Protein 4XHC (pdb70)

Secondary structure (DSSP, 8-state):
--EEE-HHHHHHHHHTPPPPEEEEE---EEEEEEE-TTSGGGEEEEEEE-HHHHTT--B-TT-EEEEEEEEEEEEEEEEEEEEEESPP-S-EEEEEEEESSGGGGTS-GGG---SS-GGGS-EEEEEE-SSSEEEE-SS-EEEEEEEEEEEE--TTEEEEEEEEEEEEEES--S--PPP----HHHHHHHHHHHHHHHHHBSSSB-S-TTTT-SEEHHHHHHHHHHHHHTT--HHHHHHHHHHHHHEEETTSPPPSEEE-SSS-EE-S---HHHHHHHHHHHHHHHHHH--HHHHHHHHHHHHHHHHHHHTTB-TTS-BPP-SSS---SSS-TT---HHHHHHHHHHHHHHHHHHHHHH-HHHHHHHHHHHHHHHHHHHHHHEETTTTEE-BTTTTB-BHHHHHHHHHTT-S-HHHHHHHHHHHHHS--SB---SHHHHHHHHHHHHHTT-HHHHHHHHHHHHHHHHHTT-SS--S--BTTBTT--TTS-TTSS-S--GGG-THHHHHHHTT-/--EEE-HHHHHHHHHTPPPPEEEEE---EEEEEEE-TTSGGGEEEEEEE-HHHHTT--B-TT-EEEEEEEEEEEEEEEEEEEEEESPP-S-EEEEEEEESSGGGGTS-GGG---SS-GGGS-EEEEEE-SSSEEEE--S-EEEEEEEEEEEE--TTEEEEEEEEEEEEEES--S--PPP----HHHHHHHHHHHHHHHHHBSSSB-S-TTTT-SEEHHHHHHHHHHHHHTT--HHHHHHHHHHHHHEEETTSPPPSEEE-SSS-EE-S---HHHHHHHHHHHHHHHHHH--HHHHHHHHHHHHHHHHHHHTTB-TTSPBPP-SSS---SSS-TT---HHHHHHHHHHHHHHHHHHHHHH-HHHHHHHHHHHHHHHHHHHHHHEETTTTEE-BTTTTB-BHHHHHHHHHTT-S-HHHHHHHHHHHHHS--SB---SHHHHHHHHHHHHHTT-HHHHHHHHHHHHHHHHHTT-SS--S--BTTBTT--TTS-GGGS-S--GGG-THHHHHHHTT-

Nearest PDB structures (foldseek):
  4xhc-assembly1_B  TM=1.002E+00  e=2.566E-96  Klebsiella oxytoca
  2okx-assembly1_A  TM=8.322E-01  e=9.134E-26  Bacillus sp. GL1
  3cih-assembly1_A-2  TM=8.112E-01  e=2.228E-25  Bacteroides thetaiotaomicron VPI-5482
  6i60-assembly2_B  TM=7.166E-01  e=3.107E-16  Dictyoglomus thermophilum H-6-12
  6i60-assembly1_A  TM=7.338E-01  e=2.041E-15  Dictyoglomus thermophilum H-6-12

Radius of gyration: 38.16 Å; Cα contacts (8 Å, |Δi|>4): 2086; chains: 2; bounding box: 62×118×86 Å

Organism: Klebsiella oxytoca (NCBI:txid571)

InterPro domains:
  IPR008928 Six-hairpin glycosidase superfamily [SSF48208] (190-521)
  IPR012341 Six-hairpin glycosidase-like superfamily [G3DSA:1.50.10.10] (193-520)
  IPR035396 Alpha-L-rhamnosidase, six-hairpin glycosidase domain [PF17389] (190-518)
  IPR049164 Glycosyl hydrolase family 78 alpha-rhamnosidase, N-terminal domain [PF21104] (37-178)

Sequence (1026 aa):
VMMTRHPNFLRTAEALRPALSRQAHPPIAVVEAHADAAALFGWRAEPVSTLAAFYQRELSSGDSVIIDFGSHYVGYLHFLCQSAGSPPDAPAHLQLTFGETLSEVCEPFSDYQGWLSSSWLQQQDLWLDVLPAEIDLPRRYCFRYLKVEVKAVSRKFRLQFTQIEVNAVTSASGACPAATTSDPQLRAIDNVAVLTLQNCMQEVFEDGPKRDRRLWLGDLRLQALVNDVTFARHDLVRRCLYLFAGHTREDGMVSANVFVQPDVIADDTFLFDYSLFFVDVLYNYLQSAEDMATARELWPTARRQVELALTRCDASGVVRDSDDWWVFIDWQASLNKQAAAQGVLIYCLQRAIWLAERFEPELAVSYRQRLQQLKSAALDALWDPQQGFYVSGARRQVSWASQIWLVLAEVGTPQQRREIMRNLEKNPPAVAMNTPYLRHHYIAALLQCGLRDEAIAQIKAYWGAMVDYGADTFWEIFDPAHPDFSPYGSKLINSYCHAWSCTPAWFIRQYGLVMMTRHPNFLRTAEALRPALSRQAHPPIAVVEAHADAAALFGWRAEPVSTLAAFYQRELSSGDSVIIDFGSHYVGYLHFLCQSAGSPPDAPAHLQLTFGETLSEVCEPFSDYQGWLSSSWLQQQDLWLDVLPAEIDLPRRYCFRYLKVEVKAVSRKFRLQFTQIEVNAVTSASGACPAATTSDPQLRAIDNVAVLTLQNCMQEVFEDGPKRDRRLWLGDLRLQALVNDVTFARHDLVRRCLYLFAGHTREDGMVSANVFVQPDVIADDTFLFDYSLFFVDVLYNYLQSAEDMATARELWPTARRQVELALTRCDASGVVRDSDDWWVFIDWQASLNKQAAAQGVLIYCLQRAIWLAERFEPELAVSYRQRLQQLKSAALDALWDPQQGFYVSGARRQVSWASQIWLVLAEVGTPQQRREIMRNLEKNPPAVAMNTPYLRHHYIAALLQCGLRDEAIAQIKAYWGAMVDYGADTFWEIFDPAHPDFSPYGSKLINSYCHAWSCTPAWFIRQYGL

B-factor: mean 57.31, std 11.21, range [31.0, 130.13]

CATH classification: 1.50.10.10

Solvent-accessible surface area: 38378 Å² total; per-residue (Å²): 134,126,47,50,109,61,80,74,24,24,161,37,0,92,90,32,95,10,90,73,41,148,116,52,59,93,8,114,15,6,6,90,31,76,83,39,112,101,36,45,20,24,57,98,35,70,109,79,39,89,19,72,48,3,48,133,108,80,1,45,59,58,49,51,9,18,0,11,1,23,31,6,35,1,0,57,2,22,4,52,2,70,33,16,58,24,28,41,28,11,3,0,22,0,30,2,16,1,0,11,8,10,1,5,6,31,56,74,29,100,95,24,151,27,156,33,7,42,1,18,8,4,43,21,18,25,20,12,69,48,9,95,14,119,34,97,10,115,20,33,1,0,0,43,23,1,57,3,38,0,88,5,7,15,202,81,1,76,0,28,3,51,67,5,34,0,26,18,7,18,0,1,72,54,96,45,86,94,12,134,8,118,33,110,75,0,93,39,1,4,92,18,0,24,46,0,0,51,11,0,0,4,56,6,0,13,4,0,0,2,3,20,49,21,0,36,0,0,4,0,11,0,0,11,28,0,0,52,34,5,20,55,61,49,49,0,4,67,3,0,1,3,0,2,0,0,13,6,71,113,51,18,24,1,1,1,0,2,22,32,121,81,90,20,48,2,5,40,22,36,2,16,1,6,5,0,1,0,0,3,2,0,44,33,10,9,90,38,30,142,34,79,73,1,0,135,87,0,8,61,19,0,63,81,0,0,77,37,8,25,98,53,12,58,121,80,5,11,0,123,54,46,158,97,112,16,0,4,2,2,46,30,119,72,14,37,29,24,0,0,0,0,0,0,0,0,30,0,0,34,39,0,3,94,0,0,83,129,36,52,88,143,40,1,76,54,14,113,109,67,17,107,100,0,34,53,11,0,65,130,52,7,60,9,101,170,83,18,6,1,4,1,12,110,228,128,45,26,0,31,3,0,0,0,3,0,0,12,5,75,0,28,74,97,132,30,28,102,109,2,1,73,34,1,90,152,87,89,14,99,21,44,7,9,0,0,3,1,36,8,4,13,1,24,0,6,23,73,16,51,4,104,109,53,0,31,57,46,0,54,67,4,1,2,28,0,37,124,100,44,13,38,3,0,9,4,10,4,18,58,80,116,62,93,62,19,28,8,50,21,37,10,0,5,0,10,0,2,0,7,0,0,0,0,0,38,0,4,49,103,89,53,25,134,134,54,48,105,61,80,74,25,23,159,37,0,90,90,32,97,11,89,75,40,151,117,54,59,92,7,113,15,5,5,90,30,78,82,38,112,101,34,47,23,25,58,96,34,70,107,76,38,89,19,74,48,3,49,136,105,80,2,45,61,60,48,51,10,18,0,11,1,23,30,6,34,1,0,54,1,22,4,53,1,69,31,16,60,24,27,39,26,11,4,0,26,0,31,2,19,2,0,11,8,10,1,5,6,30,54,72,29,102,99,25,140,28,127,33,6,41,0,18,8,4,45,20,10,25,18,13,68,50,10,96,15,118,35,96,10,112,20,32,1,0,0,41,22,1,55,4,42,0,99,5,7,18,246,76,1,77,0,28,2,50,65,5,34,0,22,17,6,18,0,0,73,53,96,45,86,94,11,133,8,117,34,111,73,0,93,39,0,4,92,19,0,24,45,0,0,53,11,0,0,3,59,6,0,13,5,0,0,2,2,19,48,20,1,37,0,0,4,0,10,0,0,12,28,0,0,52,31,4,19,54,61,48,51,0,4,68,2,0,0,3,0,1,0,0,14,5,70,106,52,19,23,1,0,1,0,2,21,34,120,82,88,20,48,3,6,44,23,38,2,16,1,6,4,0,1,0,0,2,2,0,42,34,10,9,92,38,31,144,34,78,71,1,0,135,86,0,8,62,18,0,65,79,1,0,76,38,8,24,96,56,11,57,107,71,0,12,0,124,50,44,146,94,109,18,0,4,2,2,46,31,116,70,15,21,27,26,0,0,0,0,0,0,0,0,32,0,0,36,38,0,4,94,0,0,85,126,35,35,80,128,36,1,80,53,14,111,123,78,17,107,74,0,34,53,10,0,64,128,53,7,59,19,93,169,83,18,6,0,4,1,11,98,186,127,43,26,0,34,2,0,0,0,3,0,0,12,5,76,0,28,73,90,135,38,27,102,88,1,5,93,10,2,129,129,83,85,12,100,18,45,7,7,0,0,3,3,35,8,4,8,1,25,0,6,22,70,16,51,4,102,110,60,0,32,60,41,0,55,67,4,0,2,29,0,37,124,100,45,13,37,4,0,11,4,11,5,19,58,82,113,62,93,62,20,29,9,53,22,40,10,0,6,0,10,0,3,0,8,0,0,0,0,0,38,0,3,50,105,90,54,25

Foldseek 3Di:
DAKDFAVVLQVLLVVLQFDKDKAKAAAFAWWDWDQAPPALVRIDTDGDDGVVVQLPDWAAAFDKIKTFRPFKFKFKKKWWKFKDADDFDAWWKKKKFFAADPVLVVDDLVPFDFDDDSVLGDMDIDTHGDPGDIDIDDDIAIHRMMMMHGNHGDPRITMGINGIIGTGIFSLPDFWDQFPFPDVLLNLLLQQLVVLQRNCHHSANHQFSSPDNWDFQLQLLLSVLLCLRTRVPLSRLLSSLSLQQRMDHPLLFGARTWDPPPHIDGDPHHALLSRLSSLVSLLVSCVRVVCVPSSLVCLVSNVSSLVVSQVQADPQQFGDFDQDRRHPQALFNPDGCRLLSLLSSLLSLVSNLVSCVPRPVVVSVVSVVSSVSSLVSQCVPFDDPVLLAGFHDPVRAGAPSNLLSNLSSVRDDLVSNVVSLVCCVVPNGDRYHWFLLNVVSNLVSCVSSVVPVVSVVSCCVFSVVCVVSPQSHAWGTDDPVCRQDDSGRGPSPGHRSGSSNSNSSSVCRVVVD/DAKDFAVVLQVLLVVLQFDKDWAKAAAFAWWDWDQAPPADVRIDTDGDDGVVVQLPDWAAAFDKIKTFRPFKFKFKKKWWKFKDADDFDAWWKKKKFFAADPVLVVDDLVPDDFDDDSVLGDMDIDTHGDPGDIDIDDDIAIHRMMMMHGNHGDPRITMGINGIIGTGIFSLPDFWDQFPFPDVLLNLLLQQLVVLQRNCHHSANAQFSSPDNWDFQLLLLLSVLLCLRTRVPLSRLLSSLSLQQRMDHPLLFGARTWDPPPHIDGDPHHALLSSLSSLVSLLVSCVRVVDVPSSLVCLVSNVSSLVVSQVQADPQQFGDFDQDRRHPLALFNPDGCRLLSLLSSLLSLVSNLVSCVPRPVVVSVVSVVSSVSSLVSQCVPFDDPVLLAGFHDPVRAGAPSNLLSNLSSVRDDLVSNVVSLVSCVVPPGPRYHWFLLNVVSNLVSCVVSVVPVVSVVSCCVFSVVCVVSPASHAWGTDDPVCRQDDSGRGPSSGHRSGSSNSNSSSVCRVVVD

Structure (mmCIF, N/CA/C/O backbone):
data_4XHC
#
_entry.id   4XHC
#
_cell.length_a   148.430
_cell.length_b   148.430
_cell.length_c   202.160
_cell.angle_alpha   90.000
_cell.angle_beta   90.000
_cell.angle_gamma   90.000
#
_symmetry.space_group_name_H-M   'P 41 21 2'
#
loop_
_entity.id
_entity.type
_entity.pdbx_description
1 polymer Alpha-L-rhamnosidase
2 non-polymer alpha-L-rhamnopyranose
3 non-polymer 'SULFATE ION'
4 water water
#
loop_
_atom_site.group_PDB
_atom_site.id
_atom_site.type_symbol
_atom_site.label_atom_id
_atom_site.label_alt_id
_atom_site.label_comp_id
_atom_site.label_asym_id
_atom_site.label_entity_id
_atom_site.label_seq_id
_atom_site.pdbx_PDB_ins_code
_atom_site.Cartn_x
_atom_site.Cartn_y
_atom_site.Cartn_z
_atom_site.occupancy
_atom_site.B_iso_or_equiv
_atom_site.auth_seq_id
_atom_site.auth_comp_id
_atom_site.auth_asym_id
_atom_site.auth_atom_id
_atom_site.pdbx_PDB_model_num
ATOM 1 N N . VAL A 1 31 ? 25.352 18.571 45.355 1.00 83.16 11 VAL A N 1
ATOM 2 C CA . VAL A 1 31 ? 26.604 17.891 44.872 1.00 81.92 11 VAL A CA 1
ATOM 3 C C . VAL A 1 31 ? 27.439 17.370 46.049 1.00 80.23 11 VAL A C 1
ATOM 4 O O . VAL A 1 31 ? 28.199 18.123 46.657 1.00 77.22 11 VAL A O 1
ATOM 8 N N . MET A 1 32 ? 27.300 16.081 46.357 1.00 80.91 12 MET A N 1
ATOM 9 C CA . MET A 1 32 ? 27.950 15.487 47.531 1.00 80.18 12 MET A CA 1
ATOM 10 C C . MET A 1 32 ? 29.438 15.246 47.310 1.00 73.37 12 MET A C 1
ATOM 11 O O . MET A 1 32 ? 29.828 14.728 46.272 1.00 71.21 12 MET A O 1
ATOM 16 N N . MET A 1 33 ? 30.258 15.604 48.294 1.00 69.52 13 MET A N 1
ATOM 17 C CA . MET A 1 33 ? 31.707 15.401 48.215 1.00 65.96 13 MET A CA 1
ATOM 18 C C . MET A 1 33 ? 32.186 14.475 49.330 1.00 65.82 13 MET A C 1
ATOM 19 O O . MET A 1 33 ? 31.427 14.141 50.238 1.00 66.19 13 MET A O 1
ATOM 24 N N . THR A 1 34 ? 33.447 14.054 49.236 1.00 64.75 14 THR A N 1
ATOM 25 C CA . THR A 1 34 ? 34.076 13.139 50.202 1.00 65.67 14 THR A CA 1
ATOM 26 C C . THR A 1 34 ? 35.513 13.602 50.477 1.00 64.25 14 THR A C 1
ATOM 27 O O . THR A 1 34 ? 36.314 13.769 49.564 1.00 60.71 14 THR A O 1
ATOM 31 N N . ARG A 1 35 ? 35.831 13.780 51.751 1.00 66.73 15 ARG A N 1
ATOM 32 C CA . ARG A 1 35 ? 37.147 14.223 52.170 1.00 67.26 15 ARG A CA 1
ATOM 33 C C . ARG A 1 35 ? 37.961 12.973 52.559 1.00 68.61 15 ARG A C 1
ATOM 34 O O . ARG A 1 35 ? 37.393 12.024 53.089 1.00 68.95 15 ARG A O 1
ATOM 42 N N . HIS A 1 36 ? 39.268 12.959 52.271 1.00 68.44 16 HIS A N 1
ATOM 43 C CA . HIS A 1 36 ? 40.181 11.890 52.735 1.00 69.58 16 HIS A CA 1
ATOM 44 C C . HIS A 1 36 ? 41.307 12.473 53.590 1.00 69.45 16 HIS A C 1
ATOM 45 O O . HIS A 1 36 ? 42.345 12.863 53.055 1.00 67.36 16 HIS A O 1
ATOM 52 N N . PRO A 1 37 ? 41.112 12.533 54.923 1.00 71.97 17 PRO A N 1
ATOM 53 C CA . PRO A 1 37 ? 42.052 13.262 55.786 1.00 72.83 17 PRO A CA 1
ATOM 54 C C . PRO A 1 37 ? 43.513 12.839 55.626 1.00 73.37 17 PRO A C 1
ATOM 55 O O . PRO A 1 37 ? 44.404 13.686 55.684 1.00 73.64 17 PRO A O 1
ATOM 59 N N . ASN A 1 38 ? 43.747 11.543 55.441 1.00 76.17 18 ASN A N 1
ATOM 60 C CA . ASN A 1 38 ? 45.103 11.006 55.265 1.00 77.42 18 ASN A CA 1
ATOM 61 C C . ASN A 1 38 ? 45.828 11.633 54.059 1.00 72.13 18 ASN A C 1
ATOM 62 O O . ASN A 1 38 ? 46.958 12.117 54.191 1.00 69.01 18 ASN A O 1
ATOM 67 N N . PHE A 1 39 ? 45.169 11.652 52.901 1.00 68.90 19 PHE A N 1
ATOM 68 C CA . PHE A 1 39 ? 45.760 12.238 51.700 1.00 66.36 19 PHE A CA 1
ATOM 69 C C . PHE A 1 39 ? 46.014 13.737 51.867 1.00 65.16 19 PHE A C 1
ATOM 70 O O . PHE A 1 39 ? 47.021 14.248 51.378 1.00 63.97 19 PHE A O 1
ATOM 78 N N . LEU A 1 40 ? 45.113 14.438 52.552 1.00 65.21 20 LEU A N 1
ATOM 79 C CA . LEU A 1 40 ? 45.254 15.882 52.721 1.00 65.14 20 LEU A CA 1
ATOM 80 C C . LEU A 1 40 ? 46.392 16.267 53.663 1.00 67.98 20 LEU A C 1
ATOM 81 O O . LEU A 1 40 ? 47.009 17.315 53.472 1.00 70.67 20 LEU A O 1
ATOM 86 N N . ARG A 1 41 ? 46.661 15.440 54.677 1.00 69.63 21 ARG A N 1
ATOM 87 C CA . ARG A 1 41 ? 47.787 15.679 55.591 1.00 70.69 21 ARG A CA 1
ATOM 88 C C . ARG A 1 41 ? 49.126 15.520 54.870 1.00 68.42 21 ARG A C 1
ATOM 89 O O . ARG A 1 41 ? 50.072 16.248 55.151 1.00 67.88 21 ARG A O 1
ATOM 97 N N . THR A 1 42 ? 49.194 14.585 53.931 1.00 67.30 22 THR A N 1
ATOM 98 C CA . THR A 1 42 ? 50.381 14.425 53.094 1.00 66.71 22 THR A CA 1
ATOM 99 C C . THR A 1 42 ? 50.610 15.657 52.201 1.00 65.85 22 THR A C 1
ATOM 100 O O . THR A 1 42 ? 51.737 16.132 52.057 1.00 67.31 22 THR A O 1
ATOM 104 N N . ALA A 1 43 ? 49.540 16.166 51.603 1.00 64.86 23 ALA A N 1
ATOM 105 C CA . ALA A 1 43 ? 49.616 17.362 50.768 1.00 64.35 23 ALA A CA 1
ATOM 106 C C . ALA A 1 43 ? 50.047 18.589 51.567 1.00 65.36 23 ALA A C 1
ATOM 107 O O . ALA A 1 43 ? 50.899 19.358 51.128 1.00 64.24 23 ALA A O 1
ATOM 109 N N . GLU A 1 44 ? 49.452 18.762 52.743 1.00 68.70 24 GLU A N 1
ATOM 110 C CA . GLU A 1 44 ? 49.778 19.873 53.631 1.00 70.99 24 GLU A CA 1
ATOM 111 C C . GLU A 1 44 ? 51.262 19.877 54.037 1.00 71.57 24 GLU A C 1
ATOM 112 O O . GLU A 1 44 ? 51.909 20.917 54.007 1.00 73.09 24 GLU A O 1
ATOM 118 N N . ALA A 1 45 ? 51.804 18.714 54.388 1.00 71.78 25 ALA A N 1
ATOM 119 C CA . ALA A 1 45 ? 53.212 18.610 54.796 1.00 71.37 25 ALA A CA 1
ATOM 120 C C . ALA A 1 45 ? 54.198 18.969 53.673 1.00 69.02 25 ALA A C 1
ATOM 121 O O . ALA A 1 45 ? 55.357 19.266 53.947 1.00 68.72 25 ALA A O 1
ATOM 123 N N . LEU A 1 46 ? 53.738 18.930 52.420 1.00 65.68 26 LEU A N 1
ATOM 124 C CA . LEU A 1 46 ? 54.574 19.238 51.261 1.00 64.28 26 LEU A CA 1
ATOM 125 C C . LEU A 1 46 ? 54.407 20.670 50.736 1.00 63.43 26 LEU A C 1
ATOM 126 O O . LEU A 1 46 ? 54.967 21.010 49.703 1.00 62.76 26 LEU A O 1
ATOM 131 N N . ARG A 1 47 ? 53.642 21.509 51.428 1.00 64.61 27 ARG A N 1
ATOM 132 C CA . ARG A 1 47 ? 53.494 22.917 51.031 1.00 65.11 27 ARG A CA 1
ATOM 133 C C . ARG A 1 47 ? 54.872 23.597 50.946 1.00 64.00 27 ARG A C 1
ATOM 134 O O . ARG A 1 47 ? 55.615 23.592 51.915 1.00 65.97 27 ARG A O 1
ATOM 142 N N . PRO A 1 48 ? 55.210 24.197 49.794 1.00 61.07 28 PRO A N 1
ATOM 143 C CA . PRO A 1 48 ? 56.528 24.809 49.668 1.00 61.24 28 PRO A CA 1
ATOM 144 C C . PRO A 1 48 ? 56.661 26.215 50.282 1.00 63.28 28 PRO A C 1
ATOM 145 O O . PRO A 1 48 ? 55.675 26.956 50.420 1.00 62.29 28 PRO A O 1
ATOM 149 N N . ALA A 1 49 ? 57.891 26.570 50.647 1.00 64.84 29 ALA A N 1
ATOM 150 C CA . ALA A 1 49 ? 58.209 27.929 51.068 1.00 63.77 29 ALA A CA 1
ATOM 151 C C . ALA A 1 49 ? 58.328 28.810 49.821 1.00 61.74 29 ALA A C 1
ATOM 152 O O . ALA A 1 49 ? 58.782 28.352 48.767 1.00 59.28 29 ALA A O 1
ATOM 154 N N . LEU A 1 50 ? 57.896 30.062 49.945 1.00 61.03 30 LEU A N 1
ATOM 155 C CA . LEU A 1 50 ? 57.983 31.018 48.854 1.00 60.28 30 LEU A CA 1
ATOM 156 C C . LEU A 1 50 ? 59.198 31.906 49.040 1.00 61.96 30 LEU A C 1
ATOM 157 O O . LEU A 1 50 ? 59.460 32.372 50.136 1.00 63.89 30 LEU A O 1
ATOM 162 N N . SER A 1 51 ? 59.953 32.125 47.976 1.00 63.02 31 SER A N 1
ATOM 163 C CA . SER A 1 51 ? 61.046 33.084 48.016 1.00 66.60 31 SER A CA 1
ATOM 164 C C . SER A 1 51 ? 60.520 34.442 47.565 1.00 66.83 31 SER A C 1
ATOM 165 O O . SER A 1 51 ? 59.801 34.538 46.576 1.00 65.42 31 SER A O 1
ATOM 168 N N . ARG A 1 52 ? 60.904 35.484 48.289 1.00 69.97 32 ARG A N 1
ATOM 169 C CA . ARG A 1 52 ? 60.454 36.851 48.039 1.00 72.54 32 ARG A CA 1
ATOM 170 C C . ARG A 1 52 ? 61.687 37.662 47.636 1.00 72.70 32 ARG A C 1
ATOM 171 O O . ARG A 1 52 ? 62.720 37.557 48.279 1.00 74.00 32 ARG A O 1
ATOM 179 N N . GLN A 1 53 ? 61.594 38.446 46.564 1.00 73.24 33 GLN A N 1
ATOM 180 C CA . GLN A 1 53 ? 62.759 39.172 46.042 1.00 75.60 33 GLN A CA 1
ATOM 181 C C . GLN A 1 53 ? 62.398 40.505 45.370 1.00 76.01 33 GLN A C 1
ATOM 182 O O . GLN A 1 53 ? 61.602 40.533 44.431 1.00 74.70 33 GLN A O 1
ATOM 188 N N . ALA A 1 54 ? 63.010 41.596 45.836 1.00 62.33 34 ALA A N 1
ATOM 189 C CA . ALA A 1 54 ? 62.683 42.962 45.370 1.00 61.12 34 ALA A CA 1
ATOM 190 C C . ALA A 1 54 ? 63.213 43.294 43.966 1.00 61.30 34 ALA A C 1
ATOM 191 O O . ALA A 1 54 ? 64.304 42.877 43.592 1.00 63.49 34 ALA A O 1
ATOM 193 N N . HIS A 1 55 ? 62.438 44.060 43.202 1.00 59.98 35 HIS A N 1
ATOM 194 C CA . HIS A 1 55 ? 62.854 44.512 41.875 1.00 60.83 35 HIS A CA 1
ATOM 195 C C . HIS A 1 55 ? 62.369 45.927 41.597 1.00 60.13 35 HIS A C 1
ATOM 196 O O . HIS A 1 55 ? 61.188 46.218 41.774 1.00 59.87 35 HIS A O 1
ATOM 203 N N . PRO A 1 56 ? 63.270 46.814 41.142 1.00 60.22 36 PRO A N 1
ATOM 204 C CA . PRO A 1 56 ? 62.811 48.136 40.732 1.00 58.63 36 PRO A CA 1
ATOM 205 C C . PRO A 1 56 ? 62.342 48.099 39.280 1.00 57.31 36 PRO A C 1
ATOM 206 O O . PRO A 1 56 ? 62.742 47.200 38.540 1.00 58.17 36 PRO A O 1
ATOM 210 N N . PRO A 1 57 ? 61.508 49.067 38.867 1.00 55.18 37 PRO A N 1
ATOM 211 C CA . PRO A 1 57 ? 61.101 49.167 37.469 1.00 54.79 37 PRO A CA 1
ATOM 212 C C . PRO A 1 57 ? 62.201 49.808 36.639 1.00 55.81 37 PRO A C 1
ATOM 213 O O . PRO A 1 57 ? 63.161 50.317 37.207 1.00 56.14 37 PRO A O 1
ATOM 217 N N . ILE A 1 58 ? 62.065 49.792 35.314 1.00 56.31 38 ILE A N 1
ATOM 218 C CA . ILE A 1 58 ? 63.129 50.308 34.432 1.00 58.12 38 ILE A CA 1
ATOM 219 C C . ILE A 1 58 ? 62.837 51.658 33.768 1.00 56.60 38 ILE A C 1
ATOM 220 O O . ILE A 1 58 ? 63.765 52.344 33.377 1.00 57.24 38 ILE A O 1
ATOM 225 N N . ALA A 1 59 ? 61.573 52.046 33.626 1.00 54.52 39 ALA A N 1
ATOM 226 C CA . ALA A 1 59 ? 61.272 53.315 32.969 1.00 54.33 39 ALA A CA 1
ATOM 227 C C . ALA A 1 59 ? 59.850 53.817 33.192 1.00 53.38 39 ALA A C 1
ATOM 228 O O . ALA A 1 59 ? 58.953 53.065 33.583 1.00 50.68 39 ALA A O 1
ATOM 230 N N . VAL A 1 60 ? 59.678 55.115 32.942 1.00 54.39 40 VAL A N 1
ATOM 231 C CA . VAL A 1 60 ? 58.367 55.725 32.762 1.00 53.11 40 VAL A CA 1
ATOM 232 C C . VAL A 1 60 ? 58.110 55.806 31.265 1.00 53.50 40 VAL A C 1
ATOM 233 O O . VAL A 1 60 ? 58.988 56.205 30.505 1.00 55.09 40 VAL A O 1
ATOM 237 N N . VAL A 1 61 ? 56.907 55.440 30.846 1.00 53.47 41 VAL A N 1
ATOM 238 C CA . VAL A 1 61 ? 56.562 55.430 29.427 1.00 56.24 41 VAL A CA 1
ATOM 239 C C . VAL A 1 61 ? 55.237 56.132 29.164 1.00 56.92 41 VAL A C 1
ATOM 240 O O . VAL A 1 61 ? 54.489 56.434 30.095 1.00 55.88 41 VAL A O 1
ATOM 244 N N . GLU A 1 62 ? 54.978 56.395 27.885 1.00 59.61 42 GLU A N 1
ATOM 245 C CA . GLU A 1 62 ? 53.720 56.962 27.429 1.00 62.03 42 GLU A CA 1
ATOM 246 C C . GLU A 1 62 ? 53.117 56.069 26.369 1.00 63.60 42 GLU A C 1
ATOM 247 O O . GLU A 1 62 ? 53.827 55.564 25.496 1.00 65.44 42 GLU A O 1
ATOM 253 N N . ALA A 1 63 ? 51.797 55.904 26.439 1.00 62.92 43 ALA A N 1
ATOM 254 C CA . ALA A 1 63 ? 51.068 55.042 25.523 1.00 62.66 43 ALA A CA 1
ATOM 255 C C . ALA A 1 63 ? 50.632 55.831 24.309 1.00 64.81 43 ALA A C 1
ATOM 256 O O . ALA A 1 63 ? 50.198 56.964 24.436 1.00 64.86 43 ALA A O 1
ATOM 258 N N . HIS A 1 64 ? 50.755 55.235 23.128 1.00 69.18 44 HIS A N 1
ATOM 259 C CA . HIS A 1 64 ? 50.239 55.844 21.900 1.00 73.61 44 HIS A CA 1
ATOM 260 C C . HIS A 1 64 ? 49.407 54.802 21.166 1.00 72.79 44 HIS A C 1
ATOM 261 O O . HIS A 1 64 ? 49.865 53.678 20.963 1.00 72.50 44 HIS A O 1
ATOM 268 N N . ALA A 1 65 ? 48.174 55.159 20.811 1.00 72.20 45 ALA A N 1
ATOM 269 C CA . ALA A 1 65 ? 47.301 54.260 20.056 1.00 71.64 45 ALA A CA 1
ATOM 270 C C . ALA A 1 65 ? 47.933 53.993 18.691 1.00 73.17 45 ALA A C 1
ATOM 271 O O . ALA A 1 65 ? 48.235 54.926 17.952 1.00 74.50 45 ALA A O 1
ATOM 273 N N . ASP A 1 66 ? 48.145 52.719 18.379 1.00 73.27 46 ASP A N 1
ATOM 274 C CA . ASP A 1 66 ? 48.866 52.307 17.174 1.00 76.19 46 ASP A CA 1
ATOM 275 C C . ASP A 1 66 ? 48.237 51.028 16.626 1.00 78.08 46 ASP A C 1
ATOM 276 O O . ASP A 1 66 ? 48.358 49.966 17.240 1.00 76.76 46 ASP A O 1
ATOM 281 N N . ALA A 1 67 ? 47.583 51.134 15.468 1.00 81.35 47 ALA A N 1
ATOM 282 C CA . ALA A 1 67 ? 46.915 49.985 14.838 1.00 83.35 47 ALA A CA 1
ATOM 283 C C . ALA A 1 67 ? 47.833 48.748 14.675 1.00 84.58 47 ALA A C 1
ATOM 284 O O . ALA A 1 67 ? 47.394 47.620 14.879 1.00 84.67 47 ALA A O 1
ATOM 286 N N . ALA A 1 68 ? 49.103 48.965 14.334 1.00 85.56 48 ALA A N 1
ATOM 287 C CA . ALA A 1 68 ? 50.010 47.875 13.974 1.00 84.54 48 ALA A CA 1
ATOM 288 C C . ALA A 1 68 ? 50.948 47.475 15.114 1.00 81.03 48 ALA A C 1
ATOM 289 O O . ALA A 1 68 ? 52.121 47.207 14.890 1.00 79.49 48 ALA A O 1
ATOM 291 N N . ALA A 1 69 ? 50.428 47.410 16.333 1.00 80.35 49 ALA A N 1
ATOM 292 C CA . ALA A 1 69 ? 51.247 47.048 17.489 1.00 80.16 49 ALA A CA 1
ATOM 293 C C . ALA A 1 69 ? 50.560 45.973 18.334 1.00 81.19 49 ALA A C 1
ATOM 294 O O . ALA A 1 69 ? 49.488 45.472 17.970 1.00 79.28 49 ALA A O 1
ATOM 296 N N . LEU A 1 70 ? 51.187 45.627 19.463 1.00 82.88 50 LEU A N 1
ATOM 297 C CA . LEU A 1 70 ? 50.650 44.625 20.399 1.00 82.03 50 LEU A CA 1
ATOM 298 C C . LEU A 1 70 ? 49.294 45.082 20.972 1.00 78.50 50 LEU A C 1
ATOM 299 O O . LEU A 1 70 ? 49.250 45.878 21.928 1.00 78.06 50 LEU A O 1
ATOM 304 N N . PHE A 1 71 ? 48.205 44.594 20.363 1.00 73.01 51 PHE A N 1
ATOM 305 C CA . PHE A 1 71 ? 46.834 44.917 20.778 1.00 67.99 51 PHE A CA 1
ATOM 306 C C . PHE A 1 71 ? 46.546 46.414 20.747 1.00 66.06 51 PHE A C 1
ATOM 307 O O . PHE A 1 71 ? 45.845 46.933 21.618 1.00 63.58 51 PHE A O 1
ATOM 315 N N . GLY A 1 72 ? 47.105 47.107 19.758 1.00 66.33 52 GLY A N 1
ATOM 316 C CA . GLY A 1 72 ? 46.769 48.507 19.498 1.00 66.02 52 GLY A CA 1
ATOM 317 C C . GLY A 1 72 ? 47.459 49.598 20.305 1.00 64.77 52 GLY A C 1
ATOM 318 O O . GLY A 1 72 ? 47.056 50.758 20.216 1.00 65.03 52 GLY A O 1
ATOM 319 N N . TRP A 1 73 ? 48.491 49.260 21.079 1.00 63.64 53 TRP A N 1
ATOM 320 C CA . TRP A 1 73 ? 49.163 50.246 21.929 1.00 62.58 53 TRP A CA 1
ATOM 321 C C . TRP A 1 73 ? 50.682 50.087 21.934 1.00 62.53 53 TRP A C 1
ATOM 322 O O . TRP A 1 73 ? 51.189 48.982 22.084 1.00 62.00 53 TRP A O 1
ATOM 333 N N . ARG A 1 74 ? 51.391 51.206 21.783 1.00 64.38 54 ARG A N 1
ATOM 334 C CA . ARG A 1 74 ? 52.856 51.237 21.739 1.00 66.29 54 ARG A CA 1
ATOM 335 C C . ARG A 1 74 ? 53.418 52.093 22.872 1.00 64.81 54 ARG A C 1
ATOM 336 O O . ARG A 1 74 ? 52.902 53.173 23.151 1.00 63.57 54 ARG A O 1
ATOM 344 N N . ALA A 1 75 ? 54.490 51.613 23.501 1.00 65.30 55 ALA A N 1
ATOM 345 C CA . ALA A 1 75 ? 55.183 52.347 24.562 1.00 65.42 55 ALA A CA 1
ATOM 346 C C . ALA A 1 75 ? 56.346 53.173 23.999 1.00 69.61 55 ALA A C 1
ATOM 347 O O . ALA A 1 75 ? 57.062 52.714 23.106 1.00 71.74 55 ALA A O 1
ATOM 349 N N . GLU A 1 76 ? 56.515 54.396 24.515 1.00 72.82 56 GLU A N 1
ATOM 350 C CA . GLU A 1 76 ? 57.677 55.250 24.211 1.00 75.02 56 GLU A CA 1
ATOM 351 C C . GLU A 1 76 ? 58.292 55.682 25.534 1.00 72.92 56 GLU A C 1
ATOM 352 O O . GLU A 1 76 ? 57.585 56.246 26.364 1.00 69.32 56 GLU A O 1
ATOM 358 N N . PRO A 1 77 ? 59.600 55.408 25.747 1.00 74.94 57 PRO A N 1
ATOM 359 C CA . PRO A 1 77 ? 60.253 55.849 26.993 1.00 72.71 57 PRO A CA 1
ATOM 360 C C . PRO A 1 77 ? 60.323 57.369 27.081 1.00 71.14 57 PRO A C 1
ATOM 361 O O . PRO A 1 77 ? 60.661 58.012 26.091 1.00 71.04 57 PRO A O 1
ATOM 365 N N . VAL A 1 78 ? 59.979 57.935 28.240 1.00 67.42 58 VAL A N 1
ATOM 366 C CA . VAL A 1 78 ? 60.047 59.393 28.427 1.00 67.07 58 VAL A CA 1
ATOM 367 C C . VAL A 1 78 ? 61.000 59.849 29.525 1.00 65.10 58 VAL A C 1
ATOM 368 O O . VAL A 1 78 ? 61.552 60.936 29.425 1.00 66.58 58 VAL A O 1
ATOM 372 N N . SER A 1 79 ? 61.189 59.045 30.564 1.00 62.63 59 SER A N 1
ATOM 373 C CA . SER A 1 79 ? 62.197 59.352 31.573 1.00 63.57 59 SER A CA 1
ATOM 374 C C . SER A 1 79 ? 62.650 58.117 32.342 1.00 61.93 59 SER A C 1
ATOM 375 O O . SER A 1 79 ? 61.978 57.081 32.337 1.00 59.45 59 SER A O 1
ATOM 378 N N . THR A 1 80 ? 63.793 58.259 33.011 1.00 62.64 60 THR A N 1
ATOM 379 C CA . THR A 1 80 ? 64.228 57.312 34.028 1.00 62.58 60 THR A CA 1
ATOM 380 C C . THR A 1 80 ? 63.328 57.468 35.254 1.00 62.89 60 THR A C 1
ATOM 381 O O . THR A 1 80 ? 62.453 58.331 35.296 1.00 62.48 60 THR A O 1
ATOM 385 N N . LEU A 1 81 ? 63.546 56.625 36.253 1.00 64.50 61 LEU A N 1
ATOM 386 C CA . LEU A 1 81 ? 62.831 56.747 37.513 1.00 63.89 61 LEU A CA 1
ATOM 387 C C . LEU A 1 81 ? 63.426 57.801 38.429 1.00 64.60 61 LEU A C 1
ATOM 388 O O . LEU A 1 81 ? 62.694 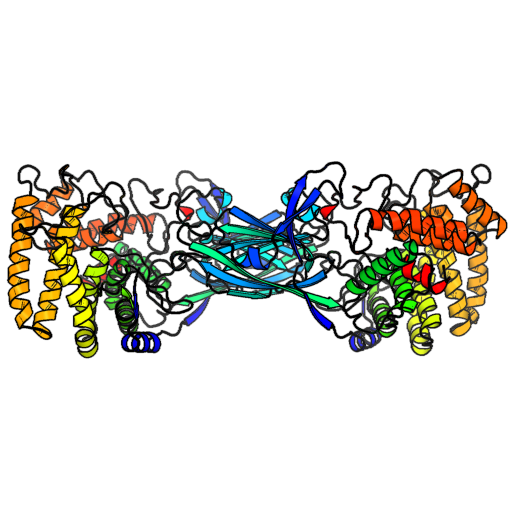58.459 39.158 1.00 64.84 61 LEU A O 1
ATOM 393 N N . ALA A 1 82 ? 64.746 57.969 38.393 1.00 66.38 62 ALA A N 1
ATOM 394 C CA . ALA A 1 82 ? 65.395 59.039 39.155 1.00 66.38 62 ALA A CA 1
ATOM 395 C C . ALA A 1 82 ? 64.785 60.416 38.832 1.00 65.84 62 ALA A C 1
ATOM 396 O O . ALA A 1 82 ? 64.645 61.262 39.722 1.00 66.29 62 ALA A O 1
ATOM 398 N N . ALA A 1 83 ? 64.420 60.623 37.564 1.00 65.20 63 ALA A N 1
ATOM 399 C CA . ALA A 1 83 ? 63.784 61.866 37.109 1.00 63.93 63 ALA A CA 1
ATOM 400 C C . ALA A 1 83 ? 62.305 61.939 37.513 1.00 61.27 63 ALA A C 1
ATOM 401 O O . ALA A 1 83 ? 61.781 63.024 37.799 1.00 60.16 63 ALA A O 1
ATOM 403 N N . PHE A 1 84 ? 61.631 60.793 37.529 1.00 59.12 64 PHE A N 1
ATOM 404 C CA . PHE A 1 84 ? 60.250 60.730 38.012 1.00 58.39 64 PHE A CA 1
ATOM 405 C C . PHE A 1 84 ? 60.163 61.015 39.514 1.00 57.99 64 PHE A C 1
ATOM 406 O O . PHE A 1 84 ? 59.178 61.602 39.971 1.00 57.46 64 PHE A O 1
ATOM 414 N N . TYR A 1 85 ? 61.180 60.616 40.279 1.00 57.92 65 TYR A N 1
ATOM 415 C CA . TYR A 1 85 ? 61.189 60.883 41.726 1.00 57.86 65 TYR A CA 1
ATOM 416 C C . TYR A 1 85 ? 61.379 62.372 42.070 1.00 59.60 65 TYR A C 1
ATOM 417 O O . TYR A 1 85 ? 61.186 62.772 43.224 1.00 58.95 65 TYR A O 1
ATOM 426 N N . GLN A 1 86 ? 61.754 63.172 41.069 1.00 61.86 66 GLN A N 1
ATOM 427 C CA . GLN A 1 86 ? 61.825 64.626 41.189 1.00 63.75 66 GLN A CA 1
ATOM 428 C C . GLN A 1 86 ? 60.509 65.324 40.865 1.00 63.16 66 GLN A C 1
ATOM 429 O O . GLN A 1 86 ? 60.372 66.507 41.137 1.00 65.20 66 GLN A O 1
ATOM 435 N N . ARG A 1 87 ? 59.549 64.617 40.276 1.00 62.27 67 ARG A N 1
ATOM 436 C CA . ARG A 1 87 ? 58.297 65.254 39.848 1.00 62.52 67 ARG A CA 1
ATOM 437 C C . ARG A 1 87 ? 57.334 65.484 40.991 1.00 61.86 67 ARG A C 1
ATOM 438 O O . ARG A 1 87 ? 57.245 64.684 41.917 1.00 60.74 67 ARG A O 1
ATOM 446 N N . GLU A 1 88 ? 56.596 66.583 40.886 1.00 63.65 68 GLU A N 1
ATOM 447 C CA . GLU A 1 88 ? 55.589 66.971 41.864 1.00 62.55 68 GLU A CA 1
ATOM 448 C C . GLU A 1 88 ? 54.227 66.961 41.176 1.00 60.90 68 GLU A C 1
ATOM 449 O O . GLU A 1 88 ? 53.924 67.841 40.371 1.00 63.70 68 GLU A O 1
ATOM 455 N N . LEU A 1 89 ? 53.406 65.972 41.505 1.00 57.70 69 LEU A N 1
ATOM 456 C CA . LEU A 1 89 ? 52.167 65.716 40.775 1.00 56.99 69 LEU A CA 1
ATOM 457 C C . LEU A 1 89 ? 50.933 66.356 41.425 1.00 55.38 69 LEU A C 1
ATOM 458 O O . LEU A 1 89 ? 50.807 66.354 42.645 1.00 55.34 69 LEU A O 1
ATOM 463 N N . SER A 1 90 ? 50.025 66.878 40.600 1.00 54.47 70 SER A N 1
ATOM 464 C CA . SER A 1 90 ? 48.754 67.454 41.069 1.00 55.17 70 SER A CA 1
ATOM 465 C C . SER A 1 90 ? 47.567 66.634 40.587 1.00 52.92 70 SER A C 1
ATOM 466 O O . SER A 1 90 ? 47.748 65.655 39.866 1.00 54.17 70 SER A O 1
ATOM 469 N N . SER A 1 91 ? 46.358 67.052 40.964 1.00 51.79 71 SER A N 1
ATOM 470 C CA . SER A 1 91 ? 45.140 66.363 40.550 1.00 51.24 71 SER A CA 1
ATOM 471 C C . SER A 1 91 ? 45.096 66.196 39.049 1.00 51.45 71 SER A C 1
ATOM 472 O O . SER A 1 91 ? 45.325 67.150 38.313 1.00 53.67 71 SER A O 1
ATOM 475 N N . GLY A 1 92 ? 44.825 64.970 38.605 1.00 50.57 72 GLY A N 1
ATOM 476 C CA . GLY A 1 92 ? 44.711 64.661 37.184 1.00 51.11 72 GLY A CA 1
ATOM 477 C C . GLY A 1 92 ? 45.987 64.150 36.546 1.00 51.33 72 GLY A C 1
ATOM 478 O O . GLY A 1 92 ? 45.930 63.584 35.467 1.00 51.70 72 GLY A O 1
ATOM 479 N N . ASP A 1 93 ? 47.140 64.353 37.186 1.00 51.26 73 ASP A N 1
ATOM 480 C CA . ASP A 1 93 ? 48.407 63.862 36.637 1.00 51.68 73 ASP A CA 1
ATOM 481 C C . ASP A 1 93 ? 48.480 62.353 36.760 1.00 50.40 73 ASP A C 1
ATOM 482 O O . ASP A 1 93 ? 47.987 61.785 37.726 1.00 50.26 73 ASP A O 1
ATOM 487 N N . SER A 1 94 ? 49.072 61.700 35.768 1.00 51.87 74 SER A N 1
ATOM 488 C CA . SER A 1 94 ? 49.217 60.240 35.792 1.00 51.71 74 SER A CA 1
ATOM 489 C C . SER A 1 94 ? 50.410 59.762 34.958 1.00 51.83 74 SER A C 1
ATOM 490 O O . SER A 1 94 ? 50.801 60.409 33.998 1.00 52.86 74 SER A O 1
ATOM 493 N N . VAL A 1 95 ? 50.980 58.626 35.338 1.00 50.88 75 VAL A N 1
ATOM 494 C CA . VAL A 1 95 ? 52.119 58.073 34.620 1.00 52.25 75 VAL A CA 1
ATOM 495 C C . VAL A 1 95 ? 51.949 56.584 34.437 1.00 51.53 75 VAL A C 1
ATOM 496 O O . VAL A 1 95 ? 51.128 55.969 35.117 1.00 50.89 75 VAL A O 1
ATOM 500 N N . ILE A 1 96 ? 52.715 56.013 33.511 1.00 52.51 76 ILE A N 1
ATOM 501 C CA . ILE A 1 96 ? 52.788 54.561 33.367 1.00 50.97 76 ILE A CA 1
ATOM 502 C C . ILE A 1 96 ? 54.214 54.084 33.620 1.00 51.29 76 ILE A C 1
ATOM 503 O O . ILE A 1 96 ? 55.147 54.525 32.947 1.00 51.35 76 ILE A O 1
ATOM 508 N N . ILE A 1 97 ? 54.358 53.188 34.597 1.00 49.85 77 ILE A N 1
ATOM 509 C CA . ILE A 1 97 ? 55.643 52.615 34.979 1.00 50.01 77 ILE A CA 1
ATOM 510 C C . ILE A 1 97 ? 55.847 51.250 34.307 1.00 51.31 77 ILE A C 1
ATOM 511 O O . ILE A 1 97 ? 55.057 50.316 34.513 1.00 50.78 77 ILE A O 1
ATOM 516 N N . ASP A 1 98 ? 56.893 51.141 33.489 1.00 52.85 78 ASP A N 1
ATOM 517 C CA . ASP A 1 98 ? 57.283 49.867 32.878 1.00 52.87 78 ASP A CA 1
ATOM 518 C C . ASP A 1 98 ? 58.244 49.169 33.815 1.00 52.89 78 ASP A C 1
ATOM 519 O O . ASP A 1 98 ? 59.321 49.699 34.081 1.00 53.37 78 ASP A O 1
ATOM 524 N N . PHE A 1 99 ? 57.860 47.987 34.307 1.00 53.14 79 PHE A N 1
ATOM 525 C CA . PHE A 1 99 ? 58.738 47.199 35.185 1.00 53.98 79 PHE A CA 1
ATOM 526 C C . PHE A 1 99 ? 59.761 46.348 34.429 1.00 54.71 79 PHE A C 1
ATOM 527 O O . PHE A 1 99 ? 60.690 45.830 35.035 1.00 55.78 79 PHE A O 1
ATOM 535 N N . GLY A 1 100 ? 59.611 46.215 33.114 1.00 55.07 80 GLY A N 1
ATOM 536 C CA . GLY A 1 100 ? 60.670 45.616 32.283 1.00 56.28 80 GLY A CA 1
ATOM 537 C C . GLY A 1 100 ? 60.524 44.129 32.002 1.00 55.60 80 GLY A C 1
ATOM 538 O O . GLY A 1 100 ? 60.967 43.656 30.969 1.00 55.54 80 GLY A O 1
ATOM 539 N N . SER A 1 101 ? 59.925 43.389 32.932 1.00 54.79 81 SER A N 1
ATOM 540 C CA . SER A 1 101 ? 59.583 41.981 32.724 1.00 54.21 81 SER A CA 1
ATOM 541 C C . SER A 1 101 ? 58.204 41.697 33.351 1.00 54.79 81 SER A C 1
ATOM 542 O O . SER A 1 101 ? 57.491 42.616 33.767 1.00 53.39 81 SER A O 1
ATOM 545 N N . HIS A 1 102 ? 57.834 40.424 33.408 1.00 56.50 82 HIS A N 1
ATOM 546 C CA . HIS A 1 102 ? 56.558 40.001 33.962 1.00 56.84 82 HIS A CA 1
ATOM 547 C C . HIS A 1 102 ? 56.782 39.559 35.403 1.00 56.79 82 HIS A C 1
ATOM 548 O O . HIS A 1 102 ? 57.583 38.663 35.652 1.00 57.27 82 HIS A O 1
ATOM 555 N N . TYR A 1 103 ? 56.084 40.182 36.350 1.00 55.78 83 TYR A N 1
ATOM 556 C CA . TYR A 1 103 ? 56.280 39.876 37.764 1.00 54.87 83 TYR A CA 1
ATOM 557 C C . TYR A 1 103 ? 54.978 39.471 38.461 1.00 53.74 83 TYR A C 1
ATOM 558 O O . TYR A 1 103 ? 53.887 39.891 38.079 1.00 52.42 83 TYR A O 1
ATOM 567 N N . VAL A 1 104 ? 55.124 38.639 39.485 1.00 52.87 84 VAL A N 1
ATOM 568 C CA . VAL A 1 104 ? 54.031 38.247 40.349 1.00 50.87 84 VAL A CA 1
ATOM 569 C C . VAL A 1 104 ? 54.451 38.619 41.743 1.00 51.02 84 VAL A C 1
ATOM 570 O O . VAL A 1 104 ? 55.469 38.125 42.218 1.00 54.01 84 VAL A O 1
ATOM 574 N N . GLY A 1 105 ? 53.691 39.468 42.417 1.00 49.30 85 GLY A N 1
ATOM 575 C CA . GLY A 1 105 ? 54.095 39.861 43.753 1.00 50.04 85 GLY A CA 1
ATOM 576 C C . GLY A 1 105 ? 53.397 41.058 44.357 1.00 49.89 85 GLY A C 1
ATOM 577 O O . GLY A 1 105 ? 52.280 41.402 43.989 1.00 49.57 85 GLY A O 1
ATOM 578 N N . TYR A 1 106 ? 54.087 41.699 45.292 1.00 50.40 86 TYR A N 1
ATOM 579 C CA . TYR A 1 106 ? 53.487 42.715 46.130 1.00 49.28 86 TYR A CA 1
ATOM 580 C C . TYR A 1 106 ? 54.149 44.058 45.881 1.00 49.41 86 TYR A C 1
ATOM 581 O O . TYR A 1 106 ? 55.374 44.139 45.814 1.00 49.66 86 TYR A O 1
ATOM 590 N N . LEU A 1 107 ? 53.334 45.100 45.726 1.00 49.78 87 LEU A N 1
ATOM 591 C CA . LEU A 1 107 ? 53.826 46.462 45.463 1.00 52.14 87 LEU A CA 1
ATOM 592 C C . LEU A 1 107 ? 54.203 47.235 46.748 1.00 54.50 87 LEU A C 1
ATOM 593 O O . LEU A 1 107 ? 53.467 47.213 47.737 1.00 55.04 87 LEU A O 1
ATOM 598 N N . HIS A 1 108 ? 55.356 47.906 46.713 1.00 56.34 88 HIS A N 1
ATOM 599 C CA . HIS A 1 108 ? 55.842 48.749 47.811 1.00 57.61 88 HIS A CA 1
ATOM 600 C C . HIS A 1 108 ? 56.210 50.094 47.215 1.00 56.64 88 HIS A C 1
ATOM 601 O O . HIS A 1 108 ? 56.866 50.131 46.183 1.00 58.87 88 HIS A O 1
ATOM 608 N N . PHE A 1 109 ? 55.776 51.193 47.830 1.00 56.39 89 PHE A N 1
ATOM 609 C CA . PHE A 1 109 ? 56.259 52.529 47.435 1.00 55.42 89 PHE A CA 1
ATOM 610 C C . PHE A 1 109 ? 56.252 53.537 48.582 1.00 54.61 89 PHE A C 1
ATOM 611 O O . PHE A 1 109 ? 55.544 53.367 49.566 1.00 54.24 89 PHE A O 1
ATOM 619 N N . LEU A 1 110 ? 57.075 54.570 48.452 1.00 55.99 90 LEU A N 1
ATOM 620 C CA . LEU A 1 110 ? 57.100 55.678 49.397 1.00 57.34 90 LEU A CA 1
ATOM 621 C C . LEU A 1 110 ? 56.686 56.928 48.659 1.00 56.79 90 LEU A C 1
ATOM 622 O O . LEU A 1 110 ? 57.055 57.113 47.505 1.00 55.26 90 LEU A O 1
ATOM 627 N N . CYS A 1 111 ? 55.946 57.802 49.329 1.00 58.95 91 CYS A N 1
ATOM 628 C CA . CYS A 1 111 ? 55.630 59.104 48.761 1.00 62.11 91 CYS A CA 1
ATOM 629 C C . CYS A 1 111 ? 55.459 60.165 49.841 1.00 60.76 91 CYS A C 1
ATOM 630 O O . CYS A 1 111 ? 55.233 59.843 51.002 1.00 58.67 91 CYS A O 1
ATOM 633 N N . GLN A 1 112 ? 55.561 61.427 49.427 1.00 60.43 92 GLN A N 1
ATOM 634 C CA . GLN A 1 112 ? 55.610 62.559 50.345 1.00 61.16 92 GLN A CA 1
ATOM 635 C C . GLN A 1 112 ? 55.053 63.842 49.739 1.00 59.21 92 GLN A C 1
ATOM 636 O O . GLN A 1 112 ? 54.887 63.960 48.530 1.00 57.79 92 GLN A O 1
ATOM 642 N N . SER A 1 113 ? 54.795 64.809 50.608 1.00 59.81 93 SER A N 1
ATOM 643 C CA . SER A 1 113 ? 54.186 66.083 50.222 1.00 59.96 93 SER A CA 1
ATOM 644 C C . SER A 1 113 ? 55.216 67.045 49.638 1.00 59.79 93 SER A C 1
ATOM 645 O O . SER A 1 113 ? 56.400 66.935 49.928 1.00 61.06 93 SER A O 1
ATOM 648 N N . ALA A 1 114 ? 54.751 67.970 48.799 1.00 60.80 94 ALA A N 1
ATOM 649 C CA . ALA A 1 114 ? 55.530 69.161 48.389 1.00 61.64 94 ALA A CA 1
ATOM 650 C C . ALA A 1 114 ? 54.617 70.401 48.351 1.00 61.37 94 ALA A C 1
ATOM 651 O O . ALA A 1 114 ? 53.439 70.301 47.988 1.00 59.79 94 ALA A O 1
ATOM 653 N N . GLY A 1 115 ? 55.161 71.556 48.718 1.00 61.22 95 GLY A N 1
ATOM 654 C CA . GLY A 1 115 ? 54.415 72.815 48.682 1.00 62.53 95 GLY A CA 1
ATOM 655 C C . GLY A 1 115 ? 54.021 73.245 50.080 1.00 64.55 95 GLY A C 1
ATOM 656 O O . GLY A 1 115 ? 54.855 73.308 50.961 1.00 68.55 95 GLY A O 1
ATOM 657 N N . SER A 1 116 ? 52.748 73.547 50.296 1.00 67.11 96 SER A N 1
ATOM 658 C CA . SER A 1 116 ? 52.251 73.862 51.645 1.00 68.36 96 SER A CA 1
ATOM 659 C C . SER A 1 116 ? 52.122 72.577 52.492 1.00 69.00 96 SER A C 1
ATOM 660 O O . SER A 1 116 ? 52.300 71.453 51.975 1.00 69.55 96 SER A O 1
ATOM 663 N N . PRO A 1 117 ? 51.826 72.736 53.800 1.00 68.52 97 PRO A N 1
ATOM 664 C CA . PRO A 1 117 ? 51.529 71.550 54.603 1.00 66.46 97 PRO A CA 1
ATOM 665 C C . PRO A 1 117 ? 50.273 70.878 54.071 1.00 65.11 97 PRO A C 1
ATOM 666 O O . PRO A 1 117 ? 49.278 71.569 53.857 1.00 65.93 97 PRO A O 1
ATOM 670 N N . PRO A 1 118 ? 50.309 69.549 53.865 1.00 61.94 98 PRO A N 1
ATOM 671 C CA . PRO A 1 118 ? 49.178 68.853 53.226 1.00 61.18 98 PRO A CA 1
ATOM 672 C C . PRO A 1 118 ? 47.857 68.937 54.018 1.00 60.54 98 PRO A C 1
ATOM 673 O O . PRO A 1 118 ? 47.784 68.488 55.163 1.00 61.65 98 PRO A O 1
ATOM 677 N N . ASP A 1 119 ? 46.821 69.487 53.384 1.00 60.12 99 ASP A N 1
ATOM 678 C CA . ASP A 1 119 ? 45.556 69.799 54.062 1.00 58.94 99 ASP A CA 1
ATOM 679 C C . ASP A 1 119 ? 44.372 68.940 53.615 1.00 54.49 99 ASP A C 1
ATOM 680 O O . ASP A 1 119 ? 43.225 69.306 53.844 1.00 54.70 99 ASP A O 1
ATOM 685 N N . ALA A 1 120 ? 44.645 67.801 52.994 1.00 51.64 100 ALA A N 1
ATOM 686 C CA . ALA A 1 120 ? 43.587 66.853 52.643 1.00 50.31 100 ALA A CA 1
ATOM 687 C C . ALA A 1 120 ? 44.177 65.486 52.311 1.00 47.82 100 ALA A C 1
ATOM 688 O O . ALA A 1 120 ? 45.342 65.389 51.987 1.00 48.39 100 ALA A O 1
ATOM 690 N N . PRO A 1 121 ? 43.370 64.424 52.373 1.00 46.84 101 PRO A N 1
ATOM 691 C CA . PRO A 1 121 ? 43.880 63.132 51.926 1.00 46.56 101 PRO A CA 1
ATOM 692 C C . PRO A 1 121 ? 44.337 63.156 50.471 1.00 46.91 101 PRO A C 1
ATOM 693 O O . PRO A 1 121 ? 43.838 63.955 49.679 1.00 48.96 101 PRO A O 1
ATOM 697 N N . ALA A 1 122 ? 45.283 62.295 50.128 1.00 45.91 102 ALA A N 1
ATOM 698 C CA . ALA A 1 122 ? 45.687 62.134 48.741 1.00 45.91 102 ALA A CA 1
ATOM 699 C C . ALA A 1 122 ? 44.994 60.898 48.159 1.00 45.73 102 ALA A C 1
ATOM 700 O O . ALA A 1 122 ? 45.171 59.788 48.669 1.00 47.01 102 ALA A O 1
ATOM 702 N N . HIS A 1 123 ? 44.207 61.093 47.105 1.00 43.44 103 HIS A N 1
ATOM 703 C CA . HIS A 1 123 ? 43.442 60.009 46.508 1.00 42.95 103 HIS A CA 1
ATOM 704 C C . HIS A 1 123 ? 44.127 59.541 45.227 1.00 43.22 103 HIS A C 1
ATOM 705 O O . HIS A 1 123 ? 44.235 60.287 44.266 1.00 43.55 103 HIS A O 1
ATOM 712 N N . LEU A 1 124 ? 44.595 58.297 45.231 1.00 44.21 104 LEU A N 1
ATOM 713 C CA . LEU A 1 124 ? 45.274 57.716 44.085 1.00 45.26 104 LEU A CA 1
ATOM 714 C C . LEU A 1 124 ? 44.464 56.580 43.519 1.00 45.15 104 LEU A C 1
ATOM 715 O O . LEU A 1 124 ? 43.646 55.995 44.210 1.00 43.53 104 LEU A O 1
ATOM 720 N N . GLN A 1 125 ? 44.744 56.256 42.263 1.00 46.70 105 GLN A N 1
ATOM 721 C CA . GLN A 1 125 ? 44.198 55.082 41.608 1.00 48.60 105 GLN A CA 1
ATOM 722 C C . GLN A 1 125 ? 45.318 54.350 40.894 1.00 47.70 105 GLN A C 1
ATOM 723 O O . GLN A 1 125 ? 46.034 54.953 40.091 1.00 47.14 105 GLN A O 1
ATOM 729 N N . LEU A 1 126 ? 45.445 53.052 41.176 1.00 46.33 106 LEU A N 1
ATOM 730 C CA . LEU A 1 126 ? 46.458 52.206 40.557 1.00 46.36 106 LEU A CA 1
ATOM 731 C C . LEU A 1 126 ? 45.817 51.182 39.641 1.00 45.47 106 LEU A C 1
ATOM 732 O O . LEU A 1 126 ? 44.768 50.633 39.959 1.00 47.34 106 LEU A O 1
ATOM 737 N N . THR A 1 127 ? 46.446 50.933 38.497 1.00 46.13 107 THR A N 1
ATOM 738 C CA . THR A 1 127 ? 45.965 49.933 37.536 1.00 44.39 107 THR A CA 1
ATOM 739 C C . THR A 1 127 ? 47.141 49.090 37.066 1.00 43.98 107 THR A C 1
ATOM 740 O O . THR A 1 127 ? 48.201 49.624 36.738 1.00 44.86 107 THR A O 1
ATOM 744 N N . PHE A 1 128 ? 46.953 47.776 37.055 1.00 43.02 108 PHE A N 1
ATOM 745 C CA . PHE A 1 128 ? 48.025 46.836 36.766 1.00 43.54 108 PHE A CA 1
ATOM 746 C C . PHE A 1 128 ? 47.720 46.047 35.506 1.00 44.51 108 PHE A C 1
ATOM 747 O O . PHE A 1 128 ? 46.599 45.560 35.335 1.00 46.85 108 PHE A O 1
ATOM 755 N N . GLY A 1 129 ? 48.718 45.865 34.650 1.00 45.24 109 GLY A N 1
ATOM 756 C CA . GLY A 1 129 ? 48.521 45.102 33.421 1.00 45.77 109 GLY A CA 1
ATOM 757 C C . GLY A 1 129 ? 49.674 44.197 33.043 1.00 46.59 109 GLY A C 1
ATOM 758 O O . GLY A 1 129 ? 50.832 44.559 33.214 1.00 47.89 109 GLY A O 1
ATOM 759 N N . GLU A 1 130 ? 49.352 43.017 32.524 1.00 47.27 110 GLU A N 1
ATOM 760 C CA . GLU A 1 130 ? 50.363 42.147 31.952 1.00 49.15 110 GLU A CA 1
ATOM 761 C C . GLU A 1 130 ? 50.792 42.668 30.579 1.00 49.57 110 GLU A C 1
ATOM 762 O O . GLU A 1 130 ? 51.952 42.518 30.191 1.00 49.76 110 GLU A O 1
ATOM 768 N N . THR A 1 131 ? 49.849 43.249 29.836 1.00 49.33 111 THR A N 1
ATOM 769 C CA . THR A 1 131 ? 50.158 43.951 28.582 1.00 51.34 111 THR A CA 1
ATOM 770 C C . THR A 1 131 ? 49.924 45.449 28.732 1.00 51.52 111 THR A C 1
ATOM 771 O O . THR A 1 131 ? 49.243 45.891 29.653 1.00 50.52 111 THR A O 1
ATOM 775 N N . LEU A 1 132 ? 50.475 46.232 27.814 1.00 53.33 112 LEU A N 1
ATOM 776 C CA . LEU A 1 132 ? 50.252 47.666 27.837 1.00 53.95 112 LEU A CA 1
ATOM 777 C C . LEU A 1 132 ? 48.770 47.983 27.666 1.00 54.20 112 LEU A C 1
ATOM 778 O O . LEU A 1 132 ? 48.253 48.893 28.308 1.00 54.96 112 LEU A O 1
ATOM 783 N N . SER A 1 133 ? 48.077 47.223 26.829 1.00 55.00 113 SER A N 1
ATOM 784 C CA . SER A 1 133 ? 46.665 47.497 26.566 1.00 56.52 113 SER A CA 1
ATOM 785 C C . SER A 1 133 ? 45.801 47.486 27.845 1.00 54.77 113 SER A C 1
ATOM 786 O O . SER A 1 133 ? 44.795 48.185 27.913 1.00 54.53 113 SER A O 1
ATOM 789 N N . GLU A 1 134 ? 46.199 46.721 28.858 1.00 53.67 114 GLU A N 1
ATOM 790 C CA . GLU A 1 134 ? 45.410 46.618 30.090 1.00 53.23 114 GLU A CA 1
ATOM 791 C C . GLU A 1 134 ? 45.420 47.873 30.961 1.00 53.41 114 GLU A C 1
ATOM 792 O O . GLU A 1 134 ? 44.548 48.036 31.818 1.00 57.82 114 GLU A O 1
ATOM 798 N N . VAL A 1 135 ? 46.388 48.758 30.752 1.00 51.44 115 VAL A N 1
ATOM 799 C CA . VAL A 1 135 ? 46.397 50.038 31.455 1.00 51.37 115 VAL A CA 1
ATOM 800 C C . VAL A 1 135 ? 45.987 51.223 30.558 1.00 51.67 115 VAL A C 1
ATOM 801 O O . VAL A 1 135 ? 46.067 52.378 30.976 1.00 51.28 115 VAL A O 1
ATOM 805 N N . CYS A 1 136 ? 45.549 50.928 29.336 1.00 52.15 116 CYS A N 1
ATOM 806 C CA . CYS A 1 136 ? 45.075 51.950 28.391 1.00 53.67 116 CYS A CA 1
ATOM 807 C C . CYS A 1 136 ? 43.601 51.833 28.040 1.00 54.70 116 CYS A C 1
ATOM 808 O O . CYS A 1 136 ? 42.955 52.829 27.772 1.00 55.46 116 CYS A O 1
ATOM 811 N N . GLU A 1 137 ? 43.072 50.615 28.015 1.00 56.31 117 GLU A N 1
ATOM 812 C CA . GLU A 1 137 ? 41.652 50.406 27.761 1.00 57.41 117 GLU A CA 1
ATOM 813 C C . GLU A 1 137 ? 40.928 50.446 29.108 1.00 54.52 117 GLU A C 1
ATOM 814 O O . GLU A 1 137 ? 41.403 49.865 30.090 1.00 51.90 117 GLU A O 1
ATOM 820 N N . PRO A 1 138 ? 39.780 51.143 29.165 1.00 54.64 118 PRO A N 1
ATOM 821 C CA . PRO A 1 138 ? 39.085 51.256 30.447 1.00 52.98 118 PRO A CA 1
ATOM 822 C C . PRO A 1 138 ? 38.392 49.944 30.842 1.00 51.15 118 PRO A C 1
ATOM 823 O O . PRO A 1 138 ? 37.739 49.307 30.003 1.00 49.93 118 PRO A O 1
ATOM 827 N N . PHE A 1 139 ? 38.542 49.557 32.109 1.00 49.59 119 PHE A N 1
ATOM 828 C CA . PHE A 1 139 ? 37.901 48.346 32.642 1.00 48.37 119 PHE A CA 1
ATOM 829 C C . PHE A 1 139 ? 36.378 48.432 32.628 1.00 50.53 119 PHE A C 1
ATOM 830 O O . PHE A 1 139 ? 35.703 47.420 32.539 1.00 50.84 119 PHE A O 1
ATOM 838 N N . SER A 1 140 ? 35.834 49.641 32.703 1.00 53.11 120 SER A N 1
ATOM 839 C CA . SER A 1 140 ? 34.386 49.828 32.639 1.00 54.64 120 SER A CA 1
ATOM 840 C C . SER A 1 140 ? 33.743 49.318 31.331 1.00 56.09 120 SER A C 1
ATOM 841 O O . SER A 1 140 ? 32.526 49.183 31.269 1.00 59.96 120 SER A O 1
ATOM 844 N N . ASP A 1 141 ? 34.530 49.049 30.292 1.00 56.03 121 ASP A N 1
ATOM 845 C CA . ASP A 1 141 ? 33.973 48.539 29.030 1.00 58.53 121 ASP A CA 1
ATOM 846 C C . ASP A 1 141 ? 33.993 47.020 28.930 1.00 55.88 121 ASP A C 1
ATOM 847 O O . ASP A 1 141 ? 33.538 46.459 27.941 1.00 54.45 121 ASP A O 1
ATOM 852 N N . TYR A 1 142 ? 34.526 46.352 29.946 1.00 54.99 122 TYR A N 1
ATOM 853 C CA . TYR A 1 142 ? 34.566 44.888 29.957 1.00 54.49 122 TYR A CA 1
ATOM 854 C C . TYR A 1 142 ? 33.155 44.287 29.933 1.00 55.72 122 TYR A C 1
ATOM 855 O O . TYR A 1 142 ? 32.337 44.648 30.760 1.00 56.63 122 TYR A O 1
ATOM 864 N N . GLN A 1 143 ? 32.872 43.407 28.973 1.00 58.26 123 GLN A N 1
ATOM 865 C CA . GLN A 1 143 ? 31.525 42.829 28.806 1.00 61.08 123 GLN A CA 1
ATOM 866 C C . GLN A 1 143 ? 31.540 41.299 28.685 1.00 60.67 123 GLN A C 1
ATOM 867 O O . GLN A 1 143 ? 30.921 40.722 27.782 1.00 64.32 123 GLN A O 1
ATOM 873 N N . GLY A 1 144 ? 32.220 40.645 29.608 1.00 57.11 124 GLY A N 1
ATOM 874 C CA . GLY A 1 144 ? 32.461 39.209 29.537 1.00 56.33 124 GLY A CA 1
ATOM 875 C C . GLY A 1 144 ? 31.723 38.373 30.561 1.00 54.77 124 GLY A C 1
ATOM 876 O O . GLY A 1 144 ? 31.123 38.911 31.478 1.00 54.39 124 GLY A O 1
ATOM 877 N N . TRP A 1 145 ? 31.804 37.047 30.422 1.00 54.15 125 TRP A N 1
ATOM 878 C CA . TRP A 1 145 ? 31.129 36.124 31.338 1.00 53.15 125 TRP A CA 1
ATOM 879 C C . TRP A 1 145 ? 31.986 35.654 32.537 1.00 51.93 125 TRP A C 1
ATOM 880 O O . TRP A 1 145 ? 31.461 35.025 33.441 1.00 51.97 125 TRP A O 1
ATOM 891 N N . LEU A 1 146 ? 33.284 35.957 32.560 1.00 49.69 126 LEU A N 1
ATOM 892 C CA . LEU A 1 146 ? 34.053 35.859 33.801 1.00 48.39 126 LEU A CA 1
ATOM 893 C C . LEU A 1 146 ? 33.809 37.116 34.635 1.00 48.20 126 LEU A C 1
ATOM 894 O O . LEU A 1 146 ? 33.443 38.171 34.097 1.00 48.83 126 LEU A O 1
ATOM 899 N N . SER A 1 147 ? 34.033 37.006 35.942 1.00 46.66 127 SER A N 1
ATOM 900 C CA . SER A 1 147 ? 33.860 38.136 36.841 1.00 46.17 127 SER A CA 1
ATOM 901 C C . SER A 1 147 ? 34.848 39.242 36.538 1.00 45.43 127 SER A C 1
ATOM 902 O O . SER A 1 147 ? 36.040 38.983 36.389 1.00 44.25 127 SER A O 1
ATOM 905 N N . SER A 1 148 ? 34.351 40.480 36.474 1.00 45.73 128 SER A N 1
ATOM 906 C CA . SER A 1 148 ? 35.222 41.649 36.269 1.00 45.63 128 SER A CA 1
ATOM 907 C C . SER A 1 148 ? 36.193 41.872 37.426 1.00 45.09 128 SER A C 1
ATOM 908 O O . SER A 1 148 ? 37.158 42.630 37.284 1.00 46.30 128 SER A O 1
ATOM 911 N N . SER A 1 149 ? 35.949 41.203 38.554 1.00 43.91 129 SER A N 1
ATOM 912 C CA . SER A 1 149 ? 36.754 41.384 39.750 1.00 42.74 129 SER A CA 1
ATOM 913 C C . SER A 1 149 ? 38.177 40.881 39.578 1.00 42.55 129 SER A C 1
ATOM 914 O O . SER A 1 149 ? 39.049 41.224 40.366 1.00 41.01 129 SER A O 1
ATOM 917 N N . TRP A 1 150 ? 38.418 40.066 38.559 1.00 44.33 130 TRP A N 1
ATOM 918 C CA . TRP A 1 150 ? 39.790 39.653 38.229 1.00 46.16 130 TRP A CA 1
ATOM 919 C C . TRP A 1 150 ? 40.681 40.796 37.712 1.00 45.98 130 TRP A C 1
ATOM 920 O O . TRP A 1 150 ? 41.909 40.705 37.773 1.00 47.44 130 TRP A O 1
ATOM 931 N N . LEU A 1 151 ? 40.060 41.842 37.176 1.00 46.29 131 LEU A N 1
ATOM 932 C CA . LEU A 1 151 ? 40.791 42.978 36.638 1.00 46.60 131 LEU A CA 1
ATOM 933 C C . LEU A 1 151 ? 41.440 43.772 37.774 1.00 46.98 131 LEU A C 1
ATOM 934 O O . LEU A 1 151 ? 40.764 44.160 38.733 1.00 46.48 131 LEU A O 1
ATOM 939 N N . GLN A 1 152 ? 42.749 44.010 37.647 1.00 48.10 132 GLN A N 1
ATOM 940 C CA . GLN A 1 152 ? 43.599 44.453 38.761 1.00 49.21 132 GLN A CA 1
ATOM 941 C C . GLN A 1 152 ? 43.712 45.973 38.894 1.00 49.74 132 GLN A C 1
ATOM 942 O O . GLN A 1 152 ? 44.170 46.669 37.990 1.00 49.30 132 GLN A O 1
ATOM 948 N N . GLN A 1 153 ? 43.339 46.467 40.067 1.00 50.47 133 GLN A N 1
ATOM 949 C CA . GLN A 1 153 ? 42.955 47.850 40.239 1.00 49.26 133 GLN A CA 1
ATOM 950 C C . GLN A 1 153 ? 42.836 48.140 41.730 1.00 48.59 133 GLN A C 1
ATOM 951 O O . GLN A 1 153 ? 42.404 47.276 42.484 1.00 49.48 133 GLN A O 1
ATOM 957 N N . GLN A 1 154 ? 43.201 49.339 42.171 1.00 48.11 134 GLN A N 1
ATOM 958 C CA . GLN A 1 154 ? 43.136 49.664 43.597 1.00 47.20 134 GLN A CA 1
ATOM 959 C C . GLN A 1 154 ? 43.123 51.161 43.833 1.00 48.08 134 GLN A C 1
ATOM 960 O O . GLN A 1 154 ? 44.010 51.858 43.365 1.00 46.81 134 GLN A O 1
ATOM 966 N N . ASP A 1 155 ? 42.130 51.643 44.582 1.00 51.14 135 ASP A N 1
ATOM 967 C CA . ASP A 1 155 ? 42.096 53.043 45.016 1.00 52.46 135 ASP A CA 1
ATOM 968 C C . ASP A 1 155 ? 42.667 53.167 46.420 1.00 49.67 135 ASP A C 1
ATOM 969 O O . ASP A 1 155 ? 42.496 52.285 47.243 1.00 49.70 135 ASP A O 1
ATOM 974 N N . LEU A 1 156 ? 43.362 54.268 46.670 1.00 49.20 136 LEU A N 1
ATOM 975 C CA . LEU A 1 156 ? 43.988 54.541 47.957 1.00 49.12 136 LEU A CA 1
ATOM 976 C C . LEU A 1 156 ? 43.691 55.948 48.409 1.00 48.34 136 LEU A C 1
ATOM 977 O O . LEU A 1 156 ? 43.714 56.875 47.608 1.00 47.42 136 LEU A O 1
ATOM 982 N N . TRP A 1 157 ? 43.425 56.101 49.702 1.00 48.60 137 TRP A N 1
ATOM 983 C CA . TRP A 1 157 ? 43.320 57.411 50.324 1.00 47.93 137 TRP A CA 1
ATOM 984 C C . TRP A 1 157 ? 44.377 57.508 51.415 1.00 48.36 137 TRP A C 1
ATOM 985 O O . TRP A 1 157 ? 44.269 56.857 52.444 1.00 49.25 137 TRP A O 1
ATOM 996 N N . LEU A 1 158 ? 45.391 58.331 51.191 1.00 49.07 138 LEU A N 1
ATOM 997 C CA . LEU A 1 158 ? 46.440 58.545 52.180 1.00 49.69 138 LEU A CA 1
ATOM 998 C C . LEU A 1 158 ? 46.093 59.755 53.044 1.00 50.20 138 LEU A C 1
ATOM 999 O O . LEU A 1 158 ? 46.164 60.887 52.571 1.00 50.81 138 LEU A O 1
ATOM 1004 N N . ASP A 1 159 ? 45.719 59.515 54.302 1.00 49.73 139 ASP A N 1
ATOM 1005 C CA . ASP A 1 159 ? 45.430 60.603 55.249 1.00 49.90 139 ASP A CA 1
ATOM 1006 C C . ASP A 1 159 ? 46.695 61.348 55.706 1.00 48.59 139 ASP A C 1
ATOM 1007 O O . ASP A 1 159 ? 46.633 62.519 56.057 1.00 48.90 139 ASP A O 1
ATOM 1012 N N . VAL A 1 160 ? 47.839 60.675 55.699 1.00 48.31 140 VAL A N 1
ATOM 1013 C CA . VAL A 1 160 ? 49.054 61.204 56.316 1.00 49.62 140 VAL A CA 1
ATOM 1014 C C . VAL A 1 160 ? 50.268 61.029 55.412 1.00 50.03 140 VAL A C 1
ATOM 1015 O O . VAL A 1 160 ? 50.499 59.945 54.887 1.00 49.44 140 VAL A O 1
ATOM 1019 N N . LEU A 1 161 ? 51.040 62.103 55.258 1.00 51.80 141 LEU A N 1
ATOM 1020 C CA . LEU A 1 161 ? 52.273 62.093 54.475 1.00 53.15 141 LEU A CA 1
ATOM 1021 C C . LEU A 1 161 ? 53.424 62.579 55.361 1.00 54.96 141 LEU A C 1
ATOM 1022 O O . LEU A 1 161 ? 53.202 63.397 56.243 1.00 58.13 141 LEU A O 1
ATOM 1027 N N . PRO A 1 162 ? 54.641 62.076 55.178 1.00 56.61 142 PRO A N 1
ATOM 1028 C CA . PRO A 1 162 ? 54.976 61.029 54.209 1.00 56.73 142 PRO A CA 1
ATOM 1029 C C . PRO A 1 162 ? 54.334 59.669 54.509 1.00 55.77 142 PRO A C 1
ATOM 1030 O O . PRO A 1 162 ? 53.919 59.426 55.632 1.00 56.79 142 PRO A O 1
ATOM 1034 N N . ALA A 1 163 ? 54.284 58.802 53.501 1.00 55.28 143 ALA A N 1
ATOM 1035 C CA . ALA A 1 163 ? 53.609 57.512 53.597 1.00 55.16 143 ALA A CA 1
ATOM 1036 C C . ALA A 1 163 ? 54.491 56.402 53.086 1.00 55.86 143 ALA A C 1
ATOM 1037 O O . ALA A 1 163 ? 55.190 56.574 52.089 1.00 55.22 143 ALA A O 1
ATOM 1039 N N . GLU A 1 164 ? 54.449 55.262 53.772 1.00 58.75 144 GLU A N 1
ATOM 1040 C CA . GLU A 1 164 ? 55.114 54.038 53.324 1.00 60.03 144 GLU A CA 1
ATOM 1041 C C . GLU A 1 164 ? 54.033 53.003 53.090 1.00 57.73 144 GLU A C 1
ATOM 1042 O O . GLU A 1 164 ? 53.354 52.621 54.024 1.00 58.57 144 GLU A O 1
ATOM 1048 N N . ILE A 1 165 ? 53.864 52.565 51.847 1.00 57.22 145 ILE A N 1
ATOM 1049 C CA . ILE A 1 165 ? 52.746 51.689 51.478 1.00 57.58 145 ILE A CA 1
ATOM 1050 C C . ILE A 1 165 ? 53.188 50.313 50.971 1.00 56.60 145 ILE A C 1
ATOM 1051 O O . ILE A 1 165 ? 53.979 50.213 50.040 1.00 55.38 145 ILE A O 1
ATOM 1056 N N . ASP A 1 166 ? 52.663 49.262 51.600 1.00 56.92 146 ASP A N 1
ATOM 1057 C CA . ASP A 1 166 ? 52.852 47.882 51.152 1.00 55.77 146 ASP A CA 1
ATOM 1058 C C . ASP A 1 166 ? 51.470 47.297 50.913 1.00 54.38 146 ASP A C 1
ATOM 1059 O O . ASP A 1 166 ? 50.765 46.967 51.858 1.00 53.17 146 ASP A O 1
ATOM 1064 N N . LEU A 1 167 ? 51.070 47.180 49.653 1.00 55.23 147 LEU A N 1
ATOM 1065 C CA . LEU A 1 167 ? 49.735 46.675 49.320 1.00 54.65 147 LEU A CA 1
ATOM 1066 C C . LEU A 1 167 ? 49.606 45.184 49.629 1.00 54.20 147 LEU A C 1
ATOM 1067 O O . LEU A 1 167 ? 50.507 44.411 49.315 1.00 53.79 147 LEU A O 1
ATOM 1072 N N . PRO A 1 168 ? 48.476 44.773 50.237 1.00 54.52 148 PRO A N 1
ATOM 1073 C CA . PRO A 1 168 ? 48.334 43.378 50.690 1.00 54.48 148 PRO A CA 1
ATOM 1074 C C . PRO A 1 168 ? 47.999 42.352 49.585 1.00 53.06 148 PRO A C 1
ATOM 1075 O O . PRO A 1 168 ? 48.344 41.179 49.735 1.00 54.40 148 PRO A O 1
ATOM 1079 N N . ARG A 1 169 ? 47.346 42.773 48.500 1.00 49.81 149 ARG A N 1
ATOM 1080 C CA . ARG A 1 169 ? 46.977 41.842 47.429 1.00 47.79 149 ARG A CA 1
ATOM 1081 C C . ARG A 1 169 ? 48.150 41.532 46.493 1.00 47.42 149 ARG A C 1
ATOM 1082 O O . ARG A 1 169 ? 48.990 42.385 46.221 1.00 46.80 149 ARG A O 1
ATOM 1090 N N . ARG A 1 170 ? 48.189 40.298 46.001 1.00 47.41 150 ARG A N 1
ATOM 1091 C CA . ARG A 1 170 ? 49.210 39.865 45.055 1.00 46.82 150 ARG A CA 1
ATOM 1092 C C . ARG A 1 170 ? 48.783 40.205 43.635 1.00 44.49 150 ARG A C 1
ATOM 1093 O O . ARG A 1 170 ? 47.729 3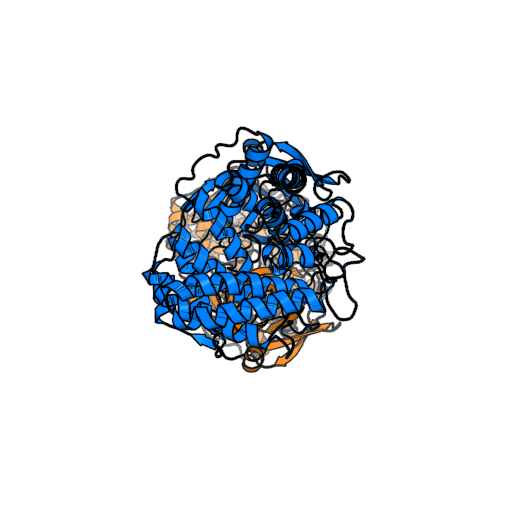9.804 43.194 1.00 45.12 150 ARG A O 1
ATOM 1101 N N . TYR A 1 171 ? 49.609 40.945 42.921 1.00 44.20 151 TYR A N 1
ATOM 1102 C CA . TYR A 1 171 ? 49.293 41.356 41.561 1.00 44.15 151 TYR A CA 1
ATOM 1103 C C . TYR A 1 171 ? 50.241 40.673 40.581 1.00 45.05 151 TYR A C 1
ATOM 1104 O O . TYR A 1 171 ? 51.340 40.268 40.952 1.00 46.15 151 TYR A O 1
ATOM 1113 N N . CYS A 1 172 ? 49.796 40.540 39.336 1.00 45.84 152 CYS A N 1
ATOM 1114 C CA . CYS A 1 172 ? 50.588 39.947 38.273 1.00 46.67 152 CYS A CA 1
ATOM 1115 C C . CYS A 1 172 ? 50.634 40.950 37.156 1.00 45.83 152 CYS A C 1
ATOM 1116 O O . CYS A 1 172 ? 49.609 41.260 36.572 1.00 45.74 152 CYS A O 1
ATOM 1119 N N . PHE A 1 173 ? 51.806 41.485 36.860 1.00 46.85 153 PHE A N 1
ATOM 1120 C CA . PHE A 1 173 ? 51.869 42.611 35.941 1.00 47.43 153 PHE A CA 1
ATOM 1121 C C . PHE A 1 173 ? 53.248 42.885 35.372 1.00 46.94 153 PHE A C 1
ATOM 1122 O O . PHE A 1 173 ? 54.260 42.448 35.904 1.00 47.41 153 PHE A O 1
ATOM 1130 N N . ARG A 1 174 ? 53.255 43.629 34.274 1.00 46.88 154 ARG A N 1
ATOM 1131 C CA . ARG A 1 174 ? 54.444 44.317 33.812 1.00 47.43 154 ARG A CA 1
ATOM 1132 C C . ARG A 1 174 ? 54.313 45.854 33.915 1.00 47.54 154 ARG A C 1
ATOM 1133 O O . ARG A 1 174 ? 55.276 46.535 34.281 1.00 46.36 154 ARG A O 1
ATOM 1141 N N . TYR A 1 175 ? 53.142 46.393 33.565 1.00 47.31 155 TYR A N 1
ATOM 1142 C CA . TYR A 1 175 ? 52.916 47.840 33.599 1.00 48.08 155 TYR A CA 1
ATOM 1143 C C . TYR A 1 175 ? 52.044 48.220 34.782 1.00 48.25 155 TYR A C 1
ATOM 1144 O O . TYR A 1 175 ? 51.162 47.452 35.191 1.00 48.84 155 TYR A O 1
ATOM 1153 N N . LEU A 1 176 ? 52.311 49.410 35.318 1.00 48.21 156 LEU A N 1
ATOM 1154 C CA . LEU A 1 176 ? 51.560 49.977 36.424 1.00 48.07 156 LEU A CA 1
ATOM 1155 C C . LEU A 1 176 ? 51.208 51.429 36.104 1.00 49.30 156 LEU A C 1
ATOM 1156 O O . LEU A 1 176 ? 52.086 52.258 35.929 1.00 49.05 156 LEU A O 1
ATOM 1161 N N . LYS A 1 177 ? 49.918 51.733 36.049 1.00 50.23 157 LYS A N 1
ATOM 1162 C CA . LYS A 1 177 ? 49.472 53.103 35.879 1.00 51.34 157 LYS A CA 1
ATOM 1163 C C . LYS A 1 177 ? 49.187 53.690 37.236 1.00 49.84 157 LYS A C 1
ATOM 1164 O O . LYS A 1 177 ? 48.522 53.061 38.048 1.00 48.87 157 LYS A O 1
ATOM 1170 N N . VAL A 1 178 ? 49.686 54.898 37.466 1.00 50.67 158 VAL A N 1
ATOM 1171 C CA . VAL A 1 178 ? 49.492 55.614 38.721 1.00 49.57 158 VAL A CA 1
ATOM 1172 C C . VAL A 1 178 ? 48.870 56.972 38.417 1.00 49.52 158 VAL A C 1
ATOM 1173 O O . VAL A 1 178 ? 49.456 57.790 37.713 1.00 47.09 158 VAL A O 1
ATOM 1177 N N . GLU A 1 179 ? 47.691 57.197 38.980 1.00 50.12 159 GLU A N 1
ATOM 1178 C CA . GLU A 1 179 ? 46.912 58.388 38.725 1.00 52.13 159 GLU A CA 1
ATOM 1179 C C . GLU A 1 179 ? 46.649 59.124 40.038 1.00 51.29 159 GLU A C 1
ATOM 1180 O O . GLU A 1 179 ? 46.202 58.533 41.012 1.00 50.59 159 GLU A O 1
ATOM 1186 N N . VAL A 1 180 ? 46.948 60.412 40.076 1.00 52.17 160 VAL A N 1
ATOM 1187 C CA . VAL A 1 180 ? 46.559 61.233 41.213 1.00 51.95 160 VAL A CA 1
ATOM 1188 C C . VAL A 1 180 ? 45.159 61.772 40.922 1.00 52.69 160 VAL A C 1
ATOM 1189 O O . VAL A 1 180 ? 44.999 62.704 40.135 1.00 52.30 160 VAL A O 1
ATOM 1193 N N . LYS A 1 181 ? 44.151 61.144 41.526 1.00 53.10 161 LYS A N 1
ATOM 1194 C CA . LYS A 1 181 ? 42.752 61.530 41.320 1.00 54.76 161 LYS A CA 1
ATOM 1195 C C . LYS A 1 181 ? 42.423 62.859 41.961 1.00 53.64 161 LYS A C 1
ATOM 1196 O O . LYS A 1 181 ? 41.702 63.671 41.381 1.00 52.90 161 LYS A O 1
ATOM 1202 N N . ALA A 1 182 ? 42.930 63.066 43.173 1.00 51.83 162 ALA A N 1
ATOM 1203 C CA . ALA A 1 182 ? 42.648 64.284 43.907 1.00 50.95 162 ALA A CA 1
ATOM 1204 C C . ALA A 1 182 ? 43.634 64.551 45.023 1.00 49.51 162 ALA A C 1
ATOM 1205 O O . ALA A 1 182 ? 43.931 63.681 45.833 1.00 48.76 162 ALA A O 1
ATOM 1207 N N . VAL A 1 183 ? 44.143 65.773 45.017 1.00 49.99 163 VAL A N 1
ATOM 1208 C CA . VAL A 1 183 ? 44.758 66.406 46.167 1.00 51.08 163 VAL A CA 1
ATOM 1209 C C . VAL A 1 183 ? 44.183 67.820 46.124 1.00 53.57 163 VAL A C 1
ATOM 1210 O O . VAL A 1 183 ? 43.405 68.125 45.222 1.00 56.00 163 VAL A O 1
ATOM 1214 N N . SER A 1 184 ? 44.541 68.690 47.058 1.00 54.96 164 SER A N 1
ATOM 1215 C CA . SER A 1 184 ? 44.081 70.076 46.964 1.00 56.85 164 SER A CA 1
ATOM 1216 C C . SER A 1 184 ? 45.075 70.896 46.154 1.00 57.87 164 SER A C 1
ATOM 1217 O O . SER A 1 184 ? 46.153 70.412 45.819 1.00 58.27 164 SER A O 1
ATOM 1220 N N . ARG A 1 185 ? 44.717 72.142 45.858 1.00 70.57 165 ARG A N 1
ATOM 1221 C CA . ARG A 1 185 ? 45.603 73.050 45.119 1.00 71.79 165 ARG A CA 1
ATOM 1222 C C . ARG A 1 185 ? 46.807 73.509 45.939 1.00 70.56 165 ARG A C 1
ATOM 1223 O O . ARG A 1 185 ? 47.825 73.893 45.379 1.00 68.90 165 ARG A O 1
ATOM 1231 N N . LYS A 1 186 ? 46.700 73.432 47.262 1.00 70.71 166 LYS A N 1
ATOM 1232 C CA . LYS A 1 186 ? 47.780 73.856 48.163 1.00 70.13 166 LYS A CA 1
ATOM 1233 C C . LYS A 1 186 ? 49.029 72.946 48.201 1.00 67.22 166 LYS A C 1
ATOM 1234 O O . LYS A 1 186 ? 50.060 73.361 48.728 1.00 64.70 166 LYS A O 1
ATOM 1240 N N . PHE A 1 187 ? 48.942 71.710 47.699 1.00 65.32 167 PHE A N 1
ATOM 1241 C CA . PHE A 1 187 ? 50.101 70.804 47.733 1.00 63.51 167 PHE A CA 1
ATOM 1242 C C . PHE A 1 187 ? 50.130 69.786 46.599 1.00 61.21 167 PHE A C 1
ATOM 1243 O O . PHE A 1 187 ? 49.120 69.531 45.937 1.00 58.69 167 PHE A O 1
ATOM 1251 N N . ARG A 1 188 ? 51.318 69.218 46.399 1.00 61.31 168 ARG A N 1
ATOM 1252 C CA . ARG A 1 188 ? 51.572 68.244 45.347 1.00 61.38 168 ARG A CA 1
ATOM 1253 C C . ARG A 1 188 ? 52.177 66.976 45.929 1.00 60.41 168 ARG A C 1
ATOM 1254 O O . ARG A 1 188 ? 52.757 66.992 47.010 1.00 62.07 168 ARG A O 1
ATOM 1262 N N . LEU A 1 189 ? 52.044 65.886 45.191 1.00 59.59 169 LEU A N 1
ATOM 1263 C CA . LEU A 1 189 ? 52.511 64.586 45.626 1.00 59.80 169 LEU A CA 1
ATOM 1264 C C . LEU A 1 189 ? 53.787 64.197 44.874 1.00 60.11 169 LEU A C 1
ATOM 1265 O O . LEU A 1 189 ? 53.946 64.513 43.696 1.00 61.64 169 LEU A O 1
ATOM 1270 N N . GLN A 1 190 ? 54.681 63.487 45.555 1.00 60.33 170 GLN A N 1
ATOM 1271 C CA . GLN A 1 190 ? 56.012 63.187 45.033 1.00 60.60 170 GLN A CA 1
ATOM 1272 C C . GLN A 1 190 ? 56.437 61.791 45.477 1.00 59.46 170 GLN A C 1
ATOM 1273 O O . GLN A 1 190 ? 56.595 61.552 46.666 1.00 59.04 170 GLN A O 1
ATOM 1279 N N . PHE A 1 191 ? 56.616 60.876 44.526 1.00 58.89 171 PHE A N 1
ATOM 1280 C CA . PHE A 1 191 ? 57.048 59.511 44.832 1.00 58.90 171 PHE A CA 1
ATOM 1281 C C . PHE A 1 191 ? 58.562 59.462 44.930 1.00 61.45 171 PHE A C 1
ATOM 1282 O O . PHE A 1 191 ? 59.245 60.088 44.132 1.00 63.37 171 PHE A O 1
ATOM 1290 N N . THR A 1 192 ? 59.091 58.746 45.918 1.00 63.05 172 THR A N 1
ATOM 1291 C CA . THR A 1 192 ? 60.549 58.648 46.092 1.00 64.33 172 THR A CA 1
ATOM 1292 C C . THR A 1 192 ? 61.092 57.231 45.872 1.00 66.23 172 THR A C 1
ATOM 1293 O O . THR A 1 192 ? 62.299 57.060 45.719 1.00 69.81 172 THR A O 1
ATOM 1297 N N . GLN A 1 193 ? 60.228 56.219 45.864 1.00 64.55 173 GLN A N 1
ATOM 1298 C CA . GLN A 1 193 ? 60.682 54.857 45.626 1.00 65.84 173 GLN A CA 1
ATOM 1299 C C . GLN A 1 193 ? 59.521 53.985 45.233 1.00 63.76 173 GLN A C 1
ATOM 1300 O O . GLN A 1 193 ? 58.448 54.106 45.802 1.00 63.63 173 GLN A O 1
ATOM 1306 N N . ILE A 1 194 ? 59.739 53.110 44.262 1.00 62.12 174 ILE A N 1
ATOM 1307 C CA . ILE A 1 194 ? 58.734 52.140 43.868 1.00 62.21 174 ILE A CA 1
ATOM 1308 C C . ILE A 1 194 ? 59.413 50.817 43.553 1.00 62.48 174 ILE A C 1
ATOM 1309 O O . ILE A 1 194 ? 60.390 50.787 42.813 1.00 64.52 174 ILE A O 1
ATOM 1314 N N . GLU A 1 195 ? 58.896 49.728 44.111 1.00 60.90 175 GLU A N 1
ATOM 1315 C CA . GLU A 1 195 ? 59.431 48.405 43.816 1.00 60.62 175 GLU A CA 1
ATOM 1316 C C . GLU A 1 195 ? 58.354 47.337 43.917 1.00 57.98 175 GLU A C 1
ATOM 1317 O O . GLU A 1 195 ? 57.307 47.555 44.521 1.00 56.35 175 GLU A O 1
ATOM 1323 N N . VAL A 1 196 ? 58.624 46.193 43.292 1.00 57.31 176 VAL A N 1
ATOM 1324 C CA . VAL A 1 196 ? 57.784 44.997 43.414 1.00 55.06 176 VAL A CA 1
ATOM 1325 C C . VAL A 1 196 ? 58.560 43.896 44.126 1.00 54.33 176 VAL A C 1
ATOM 1326 O O . VAL A 1 196 ? 59.724 43.650 43.812 1.00 55.61 176 VAL A O 1
ATOM 1330 N N . ASN A 1 197 ? 57.920 43.280 45.115 1.00 53.98 177 ASN A N 1
ATOM 1331 C CA . ASN A 1 197 ? 58.467 42.118 45.815 1.00 55.26 177 ASN A CA 1
ATOM 1332 C C . ASN A 1 197 ? 57.937 40.842 45.158 1.00 53.37 177 ASN A C 1
ATOM 1333 O O . ASN A 1 197 ? 56.809 40.432 45.417 1.00 52.61 177 ASN A O 1
ATOM 1338 N N . ALA A 1 198 ? 58.746 40.227 44.299 1.00 53.29 178 ALA A N 1
ATOM 1339 C CA . ALA A 1 198 ? 58.295 39.094 43.476 1.00 52.42 178 ALA A CA 1
ATOM 1340 C C . ALA A 1 198 ? 58.407 37.761 44.212 1.00 53.70 178 ALA A C 1
ATOM 1341 O O . ALA A 1 198 ? 59.359 37.526 44.960 1.00 55.27 178 ALA A O 1
ATOM 1343 N N . VAL A 1 199 ? 57.437 36.885 43.980 1.00 53.25 179 VAL A N 1
ATOM 1344 C CA . VAL A 1 199 ? 57.378 35.601 44.667 1.00 54.74 179 VAL A CA 1
ATOM 1345 C C . VAL A 1 199 ? 57.284 34.437 43.697 1.00 54.24 179 VAL A C 1
ATOM 1346 O O . VAL A 1 199 ? 56.745 34.571 42.600 1.00 52.78 179 VAL A O 1
ATOM 1350 N N . THR A 1 200 ? 57.777 33.290 44.159 1.00 55.56 180 THR A N 1
ATOM 1351 C CA . THR A 1 200 ? 57.743 32.025 43.432 1.00 55.57 180 THR A CA 1
ATOM 1352 C C . THR A 1 200 ? 58.239 30.931 44.376 1.00 57.33 180 THR A C 1
ATOM 1353 O O . THR A 1 200 ? 58.950 31.216 45.341 1.00 58.08 180 THR A O 1
ATOM 1357 N N . SER A 1 201 ? 57.856 29.687 44.099 1.00 58.29 181 SER A N 1
ATOM 1358 C CA . SER A 1 201 ? 58.414 28.534 44.793 1.00 60.17 181 SER A CA 1
ATOM 1359 C C . SER A 1 201 ? 59.510 27.901 43.955 1.00 61.93 181 SER A C 1
ATOM 1360 O O . SER A 1 201 ? 60.127 26.938 44.386 1.00 64.40 181 SER A O 1
ATOM 1363 N N . ALA A 1 202 ? 59.749 28.433 42.761 1.00 61.99 182 ALA A N 1
ATOM 1364 C CA . ALA A 1 202 ? 60.794 27.919 41.886 1.00 65.99 182 ALA A CA 1
ATOM 1365 C C . ALA A 1 202 ? 62.062 28.761 42.015 1.00 67.77 182 ALA A C 1
ATOM 1366 O O . ALA A 1 202 ? 62.505 29.403 41.062 1.00 67.65 182 ALA A O 1
ATOM 1368 N N . SER A 1 203 ? 62.643 28.740 43.206 1.00 69.90 183 SER A N 1
ATOM 1369 C CA . SER A 1 203 ? 63.807 29.553 43.514 1.00 73.22 183 SER A CA 1
ATOM 1370 C C . SER A 1 203 ? 65.094 28.739 43.514 1.00 76.78 183 SER A C 1
ATOM 1371 O O . SER A 1 203 ? 66.141 29.258 43.888 1.00 78.61 183 SER A O 1
ATOM 1374 N N . GLY A 1 204 ? 65.013 27.468 43.117 1.00 78.74 184 GLY A N 1
ATOM 1375 C CA . GLY A 1 204 ? 66.187 26.607 43.013 1.00 80.17 184 GLY A CA 1
ATOM 1376 C C . GLY A 1 204 ? 66.886 26.764 41.673 1.00 81.35 184 GLY A C 1
ATOM 1377 O O . GLY A 1 204 ? 66.484 27.580 40.835 1.00 78.49 184 GLY A O 1
ATOM 1378 N N . ALA A 1 205 ? 67.947 25.980 41.480 1.00 84.57 185 ALA A N 1
ATOM 1379 C CA . ALA A 1 205 ? 68.720 25.986 40.233 1.00 83.73 185 ALA A CA 1
ATOM 1380 C C . ALA A 1 205 ? 67.885 25.462 39.059 1.00 81.28 185 ALA A C 1
ATOM 1381 O O . ALA A 1 205 ? 66.867 24.787 39.253 1.00 77.44 185 ALA A O 1
ATOM 1383 N N . CYS A 1 206 ? 68.334 25.791 37.850 1.00 81.30 186 CYS A N 1
ATOM 1384 C CA . CYS A 1 206 ? 67.644 25.420 36.617 1.00 79.66 186 CYS A CA 1
ATOM 1385 C C . CYS A 1 206 ? 68.643 25.267 35.460 1.00 80.09 186 CYS A C 1
ATOM 1386 O O . CYS A 1 206 ? 69.083 26.273 34.900 1.00 78.09 186 CYS A O 1
ATOM 1389 N N . PRO A 1 207 ? 69.003 24.012 35.090 1.00 82.24 187 PRO A N 1
ATOM 1390 C CA . PRO A 1 207 ? 70.020 23.818 34.033 1.00 83.55 187 PRO A CA 1
ATOM 1391 C C . PRO A 1 207 ? 69.759 24.612 32.733 1.00 81.37 187 PRO A C 1
ATOM 1392 O O . PRO A 1 207 ? 68.609 24.776 32.327 1.00 79.08 187 PRO A O 1
ATOM 1396 N N . ALA A 1 208 ? 70.831 25.099 32.107 1.00 81.45 188 ALA A N 1
ATOM 1397 C CA . ALA A 1 208 ? 70.740 25.828 30.843 1.00 78.82 188 ALA A CA 1
ATOM 1398 C C . ALA A 1 208 ? 70.406 24.862 29.705 1.00 77.49 188 ALA A C 1
ATOM 1399 O O . ALA A 1 208 ? 70.770 23.690 29.744 1.00 77.23 188 ALA A O 1
ATOM 1401 N N . ALA A 1 209 ? 69.709 25.357 28.693 1.00 75.62 189 ALA A N 1
ATOM 1402 C CA . ALA A 1 209 ? 69.372 24.540 27.535 1.00 76.10 189 ALA A CA 1
ATOM 1403 C C . ALA A 1 209 ? 70.599 24.333 26.636 1.00 77.32 189 ALA A C 1
ATOM 1404 O O . ALA A 1 209 ? 71.413 25.231 26.469 1.00 74.78 189 ALA A O 1
ATOM 1406 N N . THR A 1 210 ? 70.707 23.141 26.057 1.00 79.65 190 THR A N 1
ATOM 1407 C CA . THR A 1 210 ? 71.806 22.798 25.153 1.00 83.26 190 THR A CA 1
ATOM 1408 C C . THR A 1 210 ? 71.664 23.405 23.762 1.00 83.21 190 THR A C 1
ATOM 1409 O O . THR A 1 210 ? 72.655 23.780 23.152 1.00 88.15 190 THR A O 1
ATOM 1413 N N . THR A 1 211 ? 70.433 23.501 23.271 1.00 80.10 191 THR A N 1
ATOM 1414 C CA . THR A 1 211 ? 70.149 23.832 21.866 1.00 78.45 191 THR A CA 1
ATOM 1415 C C . THR A 1 211 ? 71.088 24.879 21.255 1.00 79.09 191 THR A C 1
ATOM 1416 O O . THR A 1 211 ? 71.295 25.947 21.828 1.00 77.84 191 THR A O 1
ATOM 1420 N N . SER A 1 212 ? 71.644 24.576 20.084 1.00 81.16 192 SER A N 1
ATOM 1421 C CA . SER A 1 212 ? 72.495 25.533 19.367 1.00 85.03 192 SER A CA 1
ATOM 1422 C C . SER A 1 212 ? 71.691 26.428 18.416 1.00 84.32 192 SER A C 1
ATOM 1423 O O . SER A 1 212 ? 72.260 27.190 17.640 1.00 87.24 192 SER A O 1
ATOM 1426 N N . ASP A 1 213 ? 70.369 26.336 18.485 1.00 82.82 193 ASP A N 1
ATOM 1427 C CA . ASP A 1 213 ? 69.487 27.131 17.650 1.00 82.06 193 ASP A CA 1
ATOM 1428 C C . ASP A 1 213 ? 69.044 28.385 18.412 1.00 78.99 193 ASP A C 1
ATOM 1429 O O . ASP A 1 213 ? 68.290 28.277 19.382 1.00 76.12 193 ASP A O 1
ATOM 1434 N N . PRO A 1 214 ? 69.485 29.582 17.968 1.00 78.19 194 PRO A N 1
ATOM 1435 C CA . PRO A 1 214 ? 69.192 30.796 18.753 1.00 76.23 194 PRO A CA 1
ATOM 1436 C C . PRO A 1 214 ? 67.696 31.096 18.929 1.00 72.63 194 PRO A C 1
ATOM 1437 O O . PRO A 1 214 ? 67.305 31.662 19.947 1.00 69.76 194 PRO A O 1
ATOM 1441 N N . GLN A 1 215 ? 66.869 30.709 17.962 1.00 71.51 195 GLN A N 1
ATOM 1442 C CA . GLN A 1 215 ? 65.441 30.998 18.045 1.00 69.30 195 GLN A CA 1
ATOM 1443 C C . GLN A 1 215 ? 64.719 30.080 19.039 1.00 66.00 195 GLN A C 1
ATOM 1444 O O . GLN A 1 215 ? 63.770 30.502 19.699 1.00 62.45 195 GLN A O 1
ATOM 1450 N N . LEU A 1 216 ? 65.155 28.825 19.133 1.00 65.83 196 LEU A N 1
ATOM 1451 C CA . LEU A 1 216 ? 64.634 27.915 20.151 1.00 64.30 196 LEU A CA 1
ATOM 1452 C C . LEU A 1 216 ? 65.086 28.318 21.559 1.00 65.21 196 LEU A C 1
ATOM 1453 O O . LEU A 1 216 ? 64.350 28.121 22.530 1.00 63.51 196 LEU A O 1
ATOM 1458 N N . ARG A 1 217 ? 66.301 28.857 21.669 1.00 67.81 197 ARG A N 1
ATOM 1459 C CA . ARG A 1 217 ? 66.811 29.349 22.949 1.00 68.39 197 ARG A CA 1
ATOM 1460 C C . ARG A 1 217 ? 65.928 30.471 23.490 1.00 65.08 197 ARG A C 1
ATOM 1461 O O . ARG A 1 217 ? 65.576 30.470 24.668 1.00 64.01 197 ARG A O 1
ATOM 1469 N N . ALA A 1 218 ? 65.568 31.412 22.618 1.00 63.21 198 ALA A N 1
ATOM 1470 C CA . ALA A 1 218 ? 64.710 32.543 22.985 1.00 60.65 198 ALA A CA 1
ATOM 1471 C C . ALA A 1 218 ? 63.330 32.086 23.464 1.00 58.01 198 ALA A C 1
ATOM 1472 O O . ALA A 1 218 ? 62.788 32.629 24.424 1.00 57.41 198 ALA A O 1
ATOM 1474 N N . ILE A 1 219 ? 62.779 31.082 22.789 1.00 57.21 199 ILE A N 1
ATOM 1475 C CA . ILE A 1 219 ? 61.499 30.480 23.168 1.00 55.38 199 ILE A CA 1
ATOM 1476 C C . ILE A 1 219 ? 61.596 29.756 24.510 1.00 55.64 199 ILE A C 1
ATOM 1477 O O . ILE A 1 219 ? 60.711 29.874 25.358 1.00 52.68 199 ILE A O 1
ATOM 1482 N N . ASP A 1 220 ? 62.668 28.997 24.695 1.00 59.34 200 ASP A N 1
ATOM 1483 C CA . ASP A 1 220 ? 62.900 28.316 25.963 1.00 61.53 200 ASP A CA 1
ATOM 1484 C C . ASP A 1 220 ? 62.994 29.305 27.133 1.00 59.41 200 ASP A C 1
ATOM 1485 O O . ASP A 1 220 ? 62.445 29.041 28.202 1.00 58.13 200 ASP A O 1
ATOM 1490 N N . ASN A 1 221 ? 63.670 30.436 26.936 1.00 58.38 201 ASN A N 1
ATOM 1491 C CA . ASN A 1 221 ? 63.781 31.444 27.999 1.00 57.28 201 ASN A CA 1
ATOM 1492 C C . ASN A 1 221 ? 62.427 31.983 28.422 1.00 53.88 201 ASN A C 1
ATOM 1493 O O . ASN A 1 221 ? 62.144 32.103 29.611 1.00 52.85 201 ASN A O 1
ATOM 1498 N N . VAL A 1 222 ? 61.583 32.292 27.452 1.00 51.98 202 VAL A N 1
ATOM 1499 C CA . VAL A 1 222 ? 60.242 32.775 27.757 1.00 50.04 202 VAL A CA 1
ATOM 1500 C C . VAL A 1 222 ? 59.399 31.696 28.442 1.00 48.91 202 VAL A C 1
ATOM 1501 O O . VAL A 1 222 ? 58.645 31.986 29.371 1.00 47.41 202 VAL A O 1
ATOM 1505 N N . ALA A 1 223 ? 59.541 30.453 27.992 1.00 50.06 203 ALA A N 1
ATOM 1506 C CA . ALA A 1 223 ? 58.831 29.319 28.586 1.00 49.38 203 ALA A CA 1
ATOM 1507 C C . ALA A 1 223 ? 59.176 29.126 30.055 1.00 50.36 203 ALA A C 1
ATOM 1508 O O . ALA A 1 223 ? 58.299 28.988 30.891 1.00 49.86 203 ALA A O 1
ATOM 1510 N N . VAL A 1 224 ? 60.465 29.120 30.358 1.00 53.60 204 VAL A N 1
ATOM 1511 C CA . VAL A 1 224 ? 60.928 28.904 31.724 1.00 55.36 204 VAL A CA 1
ATOM 1512 C C . VAL A 1 224 ? 60.398 29.979 32.669 1.00 55.00 204 VAL A C 1
ATOM 1513 O O . VAL A 1 224 ? 59.972 29.657 33.777 1.00 56.94 204 VAL A O 1
ATOM 1517 N N . LEU A 1 225 ? 60.422 31.245 32.244 1.00 54.70 205 LEU A N 1
ATOM 1518 C CA . LEU A 1 225 ? 59.897 32.343 33.077 1.00 54.57 205 LEU A CA 1
ATOM 1519 C C . LEU A 1 225 ? 58.407 32.160 33.322 1.00 54.02 205 LEU A C 1
ATOM 1520 O O . LEU A 1 225 ? 57.919 32.437 34.420 1.00 53.94 205 LEU A O 1
ATOM 1525 N N . THR A 1 226 ? 57.700 31.689 32.293 1.00 52.85 206 THR A N 1
ATOM 1526 C CA . THR A 1 226 ? 56.277 31.399 32.389 1.00 51.47 206 THR A CA 1
ATOM 1527 C C . THR A 1 226 ? 56.005 30.393 33.491 1.00 52.58 206 THR A C 1
ATOM 1528 O O . THR A 1 226 ? 55.120 30.595 34.322 1.00 53.92 206 THR A O 1
ATOM 1532 N N . LEU A 1 227 ? 56.744 29.293 33.489 1.00 54.33 207 LEU A N 1
ATOM 1533 C CA . LEU A 1 227 ? 56.541 28.264 34.503 1.00 56.82 207 LEU A CA 1
ATOM 1534 C C . LEU A 1 227 ? 56.885 28.813 35.884 1.00 57.12 207 LEU A C 1
ATOM 1535 O O . LEU A 1 227 ? 56.156 28.582 36.845 1.00 56.67 207 LEU A O 1
ATOM 1540 N N . GLN A 1 228 ? 57.997 29.534 35.969 1.00 57.36 208 GLN A N 1
ATOM 1541 C CA . GLN A 1 228 ? 58.458 30.074 37.234 1.00 57.78 208 GLN A CA 1
ATOM 1542 C C . GLN A 1 228 ? 57.398 30.907 37.937 1.00 55.71 208 GLN A C 1
ATOM 1543 O O . GLN A 1 228 ? 57.204 30.778 39.137 1.00 56.81 208 GLN A O 1
ATOM 1549 N N . ASN A 1 229 ? 56.720 31.765 37.193 1.00 53.90 209 ASN A N 1
ATOM 1550 C CA . ASN A 1 229 ? 55.713 32.631 37.797 1.00 55.09 209 ASN A CA 1
ATOM 1551 C C . ASN A 1 229 ? 54.424 31.884 38.158 1.00 54.44 209 ASN A C 1
ATOM 1552 O O . ASN A 1 229 ? 53.688 32.303 39.055 1.00 56.18 209 ASN A O 1
ATOM 1557 N N . CYS A 1 230 ? 54.173 30.769 37.485 1.00 52.83 210 CYS A N 1
ATOM 1558 C CA . CYS A 1 230 ? 53.022 29.932 37.791 1.00 51.95 210 CYS A CA 1
ATOM 1559 C C . CYS A 1 230 ? 53.268 29.010 38.999 1.00 52.45 210 CYS A C 1
ATOM 1560 O O . CYS A 1 230 ? 52.319 28.582 39.656 1.00 51.29 210 CYS A O 1
ATOM 1563 N N . MET A 1 231 ? 54.534 28.710 39.291 1.00 53.72 211 MET A N 1
ATOM 1564 C CA . MET A 1 231 ? 54.885 27.857 40.433 1.00 56.37 211 MET A CA 1
ATOM 1565 C C . MET A 1 231 ? 54.882 28.632 41.748 1.00 55.73 211 MET A C 1
ATOM 1566 O O . MET A 1 231 ? 55.795 29.402 42.019 1.00 55.74 211 MET A O 1
ATOM 1571 N N . GLN A 1 232 ? 53.834 28.424 42.539 1.00 55.26 212 GLN A N 1
ATOM 1572 C CA . GLN A 1 232 ? 53.621 29.135 43.795 1.00 57.09 212 GLN A CA 1
ATOM 1573 C C . GLN A 1 232 ? 53.381 28.084 44.883 1.00 58.56 212 GLN A C 1
ATOM 1574 O O . GLN A 1 232 ? 54.168 27.143 44.982 1.00 59.71 212 GLN A O 1
ATOM 1580 N N . GLU A 1 233 ? 52.326 28.221 45.694 1.00 58.50 213 GLU A N 1
ATOM 1581 C CA . GLU A 1 233 ? 52.018 27.198 46.706 1.00 60.38 213 GLU A CA 1
ATOM 1582 C C . GLU A 1 233 ? 51.339 25.984 46.073 1.00 59.42 213 GLU A C 1
ATOM 1583 O O . GLU A 1 233 ? 51.263 24.909 46.683 1.00 58.38 213 GLU A O 1
ATOM 1589 N N . VAL A 1 234 ? 50.856 26.176 44.845 1.00 58.32 214 VAL A N 1
ATOM 1590 C CA . VAL A 1 234 ? 50.475 25.087 43.937 1.00 58.22 214 VAL A CA 1
ATOM 1591 C C . VAL A 1 234 ? 50.942 25.470 42.534 1.00 57.07 214 VAL A C 1
ATOM 1592 O O . VAL A 1 234 ? 51.442 26.575 42.330 1.00 59.45 214 VAL A O 1
ATOM 1596 N N . PHE A 1 235 ? 50.776 24.571 41.572 1.00 55.54 215 PHE A N 1
ATOM 1597 C CA . PHE A 1 235 ? 50.966 24.920 40.161 1.00 54.03 215 PHE A CA 1
ATOM 1598 C C . PHE A 1 235 ? 49.757 25.726 39.683 1.00 52.49 215 PHE A C 1
ATOM 1599 O O . PHE A 1 235 ? 48.754 25.150 39.266 1.00 53.09 215 PHE A O 1
ATOM 1607 N N . GLU A 1 236 ? 49.831 27.051 39.744 1.00 51.63 216 GLU A N 1
ATOM 1608 C CA . GLU A 1 236 ? 48.701 27.885 39.328 1.00 50.57 216 GLU A CA 1
ATOM 1609 C C . GLU A 1 236 ? 48.589 27.895 37.804 1.00 50.28 216 GLU A C 1
ATOM 1610 O O . GLU A 1 236 ? 49.602 27.828 37.120 1.00 52.28 216 GLU A O 1
ATOM 1616 N N . ASP A 1 237 ? 47.370 27.944 37.269 1.00 48.68 217 ASP A N 1
ATOM 1617 C CA . ASP A 1 237 ? 47.198 27.988 35.815 1.00 48.34 217 ASP A CA 1
ATOM 1618 C C . ASP A 1 237 ? 47.680 29.312 35.243 1.00 48.63 217 ASP A C 1
ATOM 1619 O O . ASP A 1 237 ? 48.371 29.330 34.224 1.00 49.13 217 ASP A O 1
ATOM 1624 N N . GLY A 1 238 ? 47.305 30.409 35.906 1.00 49.38 218 GLY A N 1
ATOM 1625 C CA . GLY A 1 238 ? 47.746 31.769 35.557 1.00 49.01 218 GLY A CA 1
ATOM 1626 C C . GLY A 1 238 ? 47.803 32.656 36.806 1.00 49.16 218 GLY A C 1
ATOM 1627 O O . GLY A 1 238 ? 46.860 32.667 37.592 1.00 48.77 218 GLY A O 1
ATOM 1628 N N . PRO A 1 239 ? 48.911 33.395 37.009 1.00 49.60 219 PRO A N 1
ATOM 1629 C CA . PRO A 1 239 ? 49.040 34.146 38.255 1.00 50.78 219 PRO A CA 1
ATOM 1630 C C . PRO A 1 239 ? 48.119 35.357 38.394 1.00 50.77 219 PRO A C 1
ATOM 1631 O O . PRO A 1 239 ? 47.852 35.781 39.521 1.00 51.00 219 PRO A O 1
ATOM 1635 N N . LYS A 1 240 ? 47.667 35.931 37.282 1.00 50.95 220 LYS A N 1
ATOM 1636 C CA . LYS A 1 240 ? 46.654 36.988 37.340 1.00 51.88 220 LYS A CA 1
ATOM 1637 C C . LYS A 1 240 ? 45.296 36.358 37.583 1.00 50.15 220 LYS A C 1
ATOM 1638 O O . LYS A 1 240 ? 44.534 36.771 38.455 1.00 49.82 220 LYS A O 1
ATOM 1644 N N . ARG A 1 241 ? 45.013 35.357 36.768 1.00 50.08 221 ARG A N 1
ATOM 1645 C CA . ARG A 1 241 ? 43.752 34.656 36.779 1.00 50.87 221 ARG A CA 1
ATOM 1646 C C . ARG A 1 241 ? 44.026 33.262 36.173 1.00 50.52 221 ARG A C 1
ATOM 1647 O O . ARG A 1 241 ? 44.669 33.207 35.126 1.00 50.79 221 ARG A O 1
ATOM 1655 N N . ASP A 1 242 ? 43.569 32.144 36.754 1.00 50.52 222 ASP A N 1
ATOM 1656 C CA . ASP A 1 242 ? 42.651 32.049 37.897 1.00 52.40 222 ASP A CA 1
ATOM 1657 C C . ASP A 1 242 ? 43.360 31.844 39.229 1.00 50.92 222 ASP A C 1
ATOM 1658 O O . ASP A 1 242 ? 42.690 31.632 40.240 1.00 50.53 222 ASP A O 1
ATOM 1663 N N . ARG A 1 243 ? 44.691 31.849 39.230 1.00 49.50 223 ARG A N 1
ATOM 1664 C CA . ARG A 1 243 ? 45.488 31.595 40.449 1.00 50.42 223 ARG A CA 1
ATOM 1665 C C . ARG A 1 243 ? 45.160 30.263 41.114 1.00 51.46 223 ARG A C 1
ATOM 1666 O O . ARG A 1 243 ? 45.119 30.175 42.337 1.00 51.52 223 ARG A O 1
ATOM 1674 N N . ARG A 1 244 ? 44.956 29.228 40.306 1.00 51.47 224 ARG A N 1
ATOM 1675 C CA . ARG A 1 244 ? 44.333 28.015 40.790 1.00 52.21 224 ARG A CA 1
ATOM 1676 C C . ARG A 1 244 ? 44.864 26.768 40.110 1.00 52.05 224 ARG A C 1
ATOM 1677 O O . ARG A 1 244 ? 45.220 26.785 38.930 1.00 52.01 224 ARG A O 1
ATOM 1685 N N . LEU A 1 245 ? 44.878 25.675 40.863 1.00 53.28 225 LEU A N 1
ATOM 1686 C CA . LEU A 1 245 ? 45.325 24.371 40.371 1.00 52.76 225 LEU A CA 1
ATOM 1687 C C . LEU A 1 245 ? 44.252 23.661 39.545 1.00 50.92 225 LEU A C 1
ATOM 1688 O O . LEU A 1 245 ? 43.210 23.297 40.079 1.00 50.91 225 LEU A O 1
ATOM 1693 N N . TRP A 1 246 ? 44.512 23.466 38.250 1.00 50.24 226 TRP A N 1
ATOM 1694 C CA . TRP A 1 246 ? 43.637 22.673 37.356 1.00 49.67 226 TRP A CA 1
ATOM 1695 C C . TRP A 1 246 ? 44.385 21.438 36.854 1.00 49.71 226 TRP A C 1
ATOM 1696 O O . TRP A 1 246 ? 45.597 21.477 36.641 1.00 50.10 226 TRP A O 1
ATOM 1707 N N . LEU A 1 247 ? 43.664 20.351 36.612 1.00 49.68 227 LEU A N 1
ATOM 1708 C CA . LEU A 1 247 ? 44.322 19.079 36.303 1.00 49.74 227 LEU A CA 1
ATOM 1709 C C . LEU A 1 247 ? 44.953 19.036 34.906 1.00 47.26 227 LEU A C 1
ATOM 1710 O O . LEU A 1 247 ? 46.040 18.509 34.739 1.00 46.88 227 LEU A O 1
ATOM 1715 N N . GLY A 1 248 ? 44.281 19.589 33.908 1.00 45.97 228 GLY A N 1
ATOM 1716 C CA . GLY A 1 248 ? 44.830 19.620 32.555 1.00 45.97 228 GLY A CA 1
ATOM 1717 C C . GLY A 1 248 ? 46.119 20.415 32.516 1.00 46.76 228 GLY A C 1
ATOM 1718 O O . GLY A 1 248 ? 47.098 20.007 31.870 1.00 46.01 228 GLY A O 1
ATOM 1719 N N . ASP A 1 249 ? 46.112 21.552 33.218 1.00 47.47 229 ASP A N 1
ATOM 1720 C CA . ASP A 1 249 ? 47.268 22.442 33.285 1.00 48.45 229 ASP A CA 1
ATOM 1721 C C . ASP A 1 249 ? 48.423 21.761 34.026 1.00 50.23 229 ASP A C 1
ATOM 1722 O O . ASP A 1 249 ? 49.556 21.733 33.545 1.00 50.00 229 ASP A O 1
ATOM 1727 N N . LEU A 1 250 ? 48.112 21.198 35.191 1.00 51.88 230 LEU A N 1
ATOM 1728 C CA . LEU A 1 250 ? 49.068 20.421 35.984 1.00 52.39 230 LEU A CA 1
ATOM 1729 C C . LEU A 1 250 ? 49.809 19.387 35.146 1.00 51.83 230 LEU A C 1
ATOM 1730 O O . LEU A 1 250 ? 51.020 19.234 35.277 1.00 54.19 230 LEU A O 1
ATOM 1735 N N . ARG A 1 251 ? 49.082 18.666 34.302 1.00 49.55 231 ARG A N 1
ATOM 1736 C CA . ARG A 1 251 ? 49.688 17.606 33.501 1.00 50.29 231 ARG A CA 1
ATOM 1737 C C . ARG A 1 251 ? 50.845 18.113 32.665 1.00 50.17 231 ARG A C 1
ATOM 1738 O O . ARG A 1 251 ? 51.881 17.470 32.585 1.00 51.17 231 ARG A O 1
ATOM 1746 N N . LEU A 1 252 ? 50.658 19.269 32.046 1.00 51.79 232 LEU A N 1
ATOM 1747 C CA . LEU A 1 252 ? 51.687 19.857 31.193 1.00 52.79 232 LEU A CA 1
ATOM 1748 C C . LEU A 1 252 ? 52.786 20.519 32.013 1.00 53.42 232 LEU A C 1
ATOM 1749 O O . LEU A 1 252 ? 53.969 20.392 31.694 1.00 54.23 232 LEU A O 1
ATOM 1754 N N . GLN A 1 253 ? 52.397 21.203 33.079 1.00 52.25 233 GLN A N 1
ATOM 1755 C CA . GLN A 1 253 ? 53.371 21.848 33.941 1.00 53.90 233 GLN A CA 1
ATOM 1756 C C . GLN A 1 253 ? 54.338 20.848 34.552 1.00 53.98 233 GLN A C 1
ATOM 1757 O O . GLN A 1 253 ? 55.528 21.126 34.661 1.00 53.65 233 GLN A O 1
ATOM 1763 N N . ALA A 1 254 ? 53.833 19.681 34.940 1.00 54.27 234 ALA A N 1
ATOM 1764 C CA . ALA A 1 254 ? 54.688 18.644 35.526 1.00 55.18 234 ALA A CA 1
ATOM 1765 C C . ALA A 1 254 ? 55.772 18.171 34.560 1.00 54.63 234 ALA A C 1
ATOM 1766 O O . ALA A 1 254 ? 56.883 17.873 34.976 1.00 56.24 234 ALA A O 1
ATOM 1768 N N . LEU A 1 255 ? 55.449 18.097 33.275 1.00 54.34 235 LEU A N 1
ATOM 1769 C CA . LEU A 1 255 ? 56.439 17.695 32.278 1.00 55.84 235 LEU A CA 1
ATOM 1770 C C . LEU A 1 255 ? 57.588 18.697 32.214 1.00 55.50 235 LEU A C 1
ATOM 1771 O O . LEU A 1 255 ? 58.744 18.309 32.140 1.00 54.92 235 LEU A O 1
ATOM 1776 N N . VAL A 1 256 ? 57.259 19.986 32.230 1.00 54.73 236 VAL A N 1
ATOM 1777 C CA . VAL A 1 256 ? 58.270 21.028 32.092 1.00 55.49 236 VAL A CA 1
ATOM 1778 C C . VAL A 1 256 ? 59.109 21.096 33.364 1.00 56.44 236 VAL A C 1
ATOM 1779 O O . VAL A 1 256 ? 60.329 21.209 33.310 1.00 56.65 236 VAL A O 1
ATOM 1783 N N . ASN A 1 257 ? 58.441 21.006 34.507 1.00 56.56 237 ASN A N 1
ATOM 1784 C CA . ASN A 1 257 ? 59.111 20.958 35.795 1.00 59.37 237 ASN A CA 1
ATOM 1785 C C . ASN A 1 257 ? 60.196 19.881 35.822 1.00 62.26 237 ASN A C 1
ATOM 1786 O O . ASN A 1 257 ? 61.291 20.095 36.336 1.00 66.62 237 ASN A O 1
ATOM 1791 N N . ASP A 1 258 ? 59.874 18.733 35.254 1.00 63.13 238 ASP A N 1
ATOM 1792 C CA . ASP A 1 258 ? 60.775 17.597 35.185 1.00 67.31 238 ASP A CA 1
ATOM 1793 C C . ASP A 1 258 ? 62.187 17.901 34.681 1.00 66.67 238 ASP A C 1
ATOM 1794 O O . ASP A 1 258 ? 63.154 17.351 35.180 1.00 66.36 238 ASP A O 1
ATOM 1799 N N . VAL A 1 259 ? 62.284 18.769 33.683 1.00 66.76 239 VAL A N 1
ATOM 1800 C CA . VAL A 1 259 ? 63.555 19.089 33.023 1.00 67.26 239 VAL A CA 1
ATOM 1801 C C . VAL A 1 259 ? 64.054 20.508 33.321 1.00 65.80 239 VAL A C 1
ATOM 1802 O O . VAL A 1 259 ? 65.053 20.940 32.758 1.00 68.13 239 VAL A O 1
ATOM 1806 N N . THR A 1 260 ? 63.357 21.232 34.189 1.00 63.76 240 THR A N 1
ATOM 1807 C CA . THR A 1 260 ? 63.796 22.555 34.623 1.00 63.31 240 THR A CA 1
ATOM 1808 C C . THR A 1 260 ? 64.089 22.520 36.124 1.00 63.61 240 THR A C 1
ATOM 1809 O O . THR A 1 260 ? 65.216 22.216 36.514 1.00 65.22 240 THR A O 1
ATOM 1813 N N . PHE A 1 261 ? 63.083 22.791 36.957 1.00 61.65 241 PHE A N 1
ATOM 1814 C CA . PHE A 1 261 ? 63.302 22.992 38.391 1.00 63.45 241 PHE A CA 1
ATOM 1815 C C . PHE A 1 261 ? 63.248 21.719 39.222 1.00 64.61 241 PHE A C 1
ATOM 1816 O O . PHE A 1 261 ? 63.660 21.725 40.377 1.00 67.01 241 PHE A O 1
ATOM 1824 N N . ALA A 1 262 ? 62.750 20.636 38.638 1.00 65.37 242 ALA A N 1
ATOM 1825 C CA . ALA A 1 262 ? 62.738 19.310 39.284 1.00 68.57 242 ALA A CA 1
ATOM 1826 C C . ALA A 1 262 ? 62.164 19.313 40.711 1.00 69.35 242 ALA A C 1
ATOM 1827 O O . ALA A 1 262 ? 62.697 18.659 41.599 1.00 71.34 242 ALA A O 1
ATOM 1829 N N . ARG A 1 263 ? 61.077 20.047 40.914 1.00 71.04 243 ARG A N 1
ATOM 1830 C CA . ARG A 1 263 ? 60.372 20.029 42.182 1.00 71.70 243 ARG A CA 1
ATOM 1831 C C . ARG A 1 263 ? 59.274 18.976 42.156 1.00 69.57 243 ARG A C 1
ATOM 1832 O O . ARG A 1 263 ? 58.096 19.286 41.957 1.00 67.87 243 ARG A O 1
ATOM 1840 N N . HIS A 1 264 ? 59.684 17.726 42.366 1.00 70.84 244 HIS A N 1
ATOM 1841 C CA . HIS A 1 264 ? 58.773 16.574 42.360 1.00 69.99 244 HIS A CA 1
ATOM 1842 C C . HIS A 1 264 ? 57.850 16.577 43.566 1.00 69.22 244 HIS A C 1
ATOM 1843 O O . HIS A 1 264 ? 56.717 16.123 43.476 1.00 67.84 244 HIS A O 1
ATOM 1850 N N . ASP A 1 265 ? 58.336 17.096 44.687 1.00 71.10 245 ASP A N 1
ATOM 1851 C CA . ASP A 1 265 ? 57.505 17.266 45.879 1.00 72.62 245 ASP A CA 1
ATOM 1852 C C . ASP A 1 265 ? 56.223 18.058 45.584 1.00 68.86 245 ASP A C 1
ATOM 1853 O O . ASP A 1 265 ? 55.175 17.803 46.175 1.00 66.50 245 ASP A O 1
ATOM 1858 N N . LEU A 1 266 ? 56.309 19.016 44.671 1.00 67.61 246 LEU A N 1
ATOM 1859 C CA . LEU A 1 266 ? 55.163 19.852 44.349 1.00 66.80 246 LEU A CA 1
ATOM 1860 C C . LEU A 1 266 ? 54.158 19.135 43.446 1.00 62.68 246 LEU A C 1
ATOM 1861 O O . LEU A 1 266 ? 52.957 19.364 43.544 1.00 59.44 246 LEU A O 1
ATOM 1866 N N . VAL A 1 267 ? 54.650 18.272 42.563 1.00 63.11 247 VAL A N 1
ATOM 1867 C CA . VAL A 1 267 ? 53.770 17.436 41.727 1.00 60.28 247 VAL A CA 1
ATOM 1868 C C . VAL A 1 267 ? 53.030 16.443 42.616 1.00 59.00 247 VAL A C 1
ATOM 1869 O O . VAL A 1 267 ? 51.842 16.193 42.454 1.00 58.36 247 VAL A O 1
ATOM 1873 N N . ARG A 1 268 ? 53.761 15.888 43.564 1.00 61.44 248 ARG A N 1
ATOM 1874 C CA . ARG A 1 268 ? 53.205 14.972 44.551 1.00 62.88 248 ARG A CA 1
ATOM 1875 C C . ARG A 1 268 ? 52.127 15.637 45.395 1.00 61.94 248 ARG A C 1
ATOM 1876 O O . ARG A 1 268 ? 51.081 15.044 45.624 1.00 60.24 248 ARG A O 1
ATOM 1884 N N . ARG A 1 269 ? 52.393 16.865 45.851 1.00 62.24 249 ARG A N 1
ATOM 1885 C CA . ARG A 1 269 ? 51.419 17.636 46.630 1.00 61.40 249 ARG A CA 1
ATOM 1886 C C . ARG A 1 269 ? 50.121 17.820 45.839 1.00 59.33 249 ARG A C 1
ATOM 1887 O O . ARG A 1 269 ? 49.021 17.666 46.370 1.00 56.63 249 ARG A O 1
ATOM 1895 N N . CYS A 1 270 ? 50.265 18.129 44.557 1.00 59.22 250 CYS A N 1
ATOM 1896 C CA . CYS A 1 270 ? 49.119 18.439 43.725 1.00 59.24 250 CYS A CA 1
ATOM 1897 C C . CYS A 1 270 ? 48.343 17.176 43.364 1.00 56.73 250 CYS A C 1
ATOM 1898 O O . CYS A 1 270 ? 47.119 17.217 43.269 1.00 55.18 250 CYS A O 1
ATOM 1901 N N . LEU A 1 271 ? 49.037 16.048 43.231 1.00 56.08 251 LEU A N 1
ATOM 1902 C CA . LEU A 1 271 ? 48.360 14.750 43.088 1.00 55.45 251 LEU A CA 1
ATOM 1903 C C . LEU A 1 271 ? 47.506 14.403 44.308 1.00 55.45 251 LEU A C 1
ATOM 1904 O O . LEU A 1 271 ? 46.372 13.954 44.161 1.00 55.76 251 LEU A O 1
ATOM 1909 N N . TYR A 1 272 ? 48.048 14.606 45.505 1.00 56.17 252 TYR A N 1
ATOM 1910 C CA . TYR A 1 272 ? 47.323 14.275 46.735 1.00 57.10 252 TYR A CA 1
ATOM 1911 C C . TYR A 1 272 ? 46.155 15.220 46.992 1.00 55.65 252 TYR A C 1
ATOM 1912 O O . TYR A 1 272 ? 45.190 14.846 47.655 1.00 55.92 252 TYR A O 1
ATOM 1921 N N . LEU A 1 273 ? 46.247 16.444 46.484 1.00 55.06 253 LEU A N 1
ATOM 1922 C CA . LEU A 1 273 ? 45.160 17.395 46.630 1.00 55.66 253 LEU A CA 1
ATOM 1923 C C . LEU A 1 273 ? 43.929 16.930 45.847 1.00 54.61 253 LEU A C 1
ATOM 1924 O O . LEU A 1 273 ? 42.840 16.833 46.404 1.00 55.42 253 LEU A O 1
ATOM 1929 N N . PHE A 1 274 ? 44.106 16.631 44.565 1.00 53.57 254 PHE A N 1
ATOM 1930 C CA . PHE A 1 274 ? 43.003 16.126 43.746 1.00 52.85 254 PHE A CA 1
ATOM 1931 C C . PHE A 1 274 ? 42.430 14.820 44.297 1.00 54.58 254 PHE A C 1
ATOM 1932 O O . PHE A 1 274 ? 41.226 14.617 44.252 1.00 57.35 254 PHE A O 1
ATOM 1940 N N . ALA A 1 275 ? 43.286 13.952 44.826 1.00 54.25 255 ALA A N 1
ATOM 1941 C CA . ALA A 1 275 ? 42.839 12.686 45.398 1.00 55.49 255 ALA A CA 1
ATOM 1942 C C . ALA A 1 275 ? 42.142 12.840 46.760 1.00 56.97 255 ALA A C 1
ATOM 1943 O O . ALA A 1 275 ? 41.326 11.999 47.141 1.00 56.98 255 ALA A O 1
ATOM 1945 N N . GLY A 1 276 ? 42.482 13.901 47.489 1.00 57.63 256 GLY A N 1
ATOM 1946 C CA . GLY A 1 276 ? 42.060 14.077 48.882 1.00 59.37 256 GLY A CA 1
ATOM 1947 C C . GLY A 1 276 ? 40.659 14.621 49.098 1.00 58.79 256 GLY A C 1
ATOM 1948 O O . GLY A 1 276 ? 40.125 14.546 50.209 1.00 59.20 256 GLY A O 1
ATOM 1949 N N . HIS A 1 277 ? 40.075 15.200 48.055 1.00 56.85 257 HIS A N 1
ATOM 1950 C CA . HIS A 1 277 ? 38.720 15.714 48.144 1.00 57.84 257 HIS A CA 1
ATOM 1951 C C . HIS A 1 277 ? 38.037 15.535 46.803 1.00 56.37 257 HIS A C 1
ATOM 1952 O O . HIS A 1 277 ? 38.312 16.265 45.851 1.00 54.65 257 HIS A O 1
ATOM 1959 N N . THR A 1 278 ? 37.160 14.537 46.743 1.00 57.78 258 THR A N 1
ATOM 1960 C CA . THR A 1 278 ? 36.532 14.102 45.499 1.00 58.78 258 THR A CA 1
ATOM 1961 C C . THR A 1 278 ? 35.020 14.179 45.577 1.00 59.78 258 THR A C 1
ATOM 1962 O O . THR A 1 278 ? 34.454 14.484 46.637 1.00 60.62 258 THR A O 1
ATOM 1966 N N . ARG A 1 279 ? 34.370 13.909 44.446 1.00 58.32 259 ARG A N 1
ATOM 1967 C CA . ARG A 1 279 ? 32.929 13.718 44.430 1.00 59.67 259 ARG A CA 1
ATOM 1968 C C . ARG A 1 279 ? 32.679 12.414 45.167 1.00 62.46 259 ARG A C 1
ATOM 1969 O O . ARG A 1 279 ? 33.580 11.588 45.258 1.00 64.29 259 ARG A O 1
ATOM 1977 N N . GLU A 1 280 ? 31.480 12.225 45.702 1.00 64.82 260 GLU A N 1
ATOM 1978 C CA . GLU A 1 280 ? 31.224 11.083 46.584 1.00 68.45 260 GLU A CA 1
ATOM 1979 C C . GLU A 1 280 ? 31.350 9.749 45.852 1.00 68.00 260 GLU A C 1
ATOM 1980 O O . GLU A 1 280 ? 31.735 8.758 46.454 1.00 67.93 260 GLU A O 1
ATOM 1986 N N . ASP A 1 281 ? 31.040 9.729 44.557 1.00 67.15 261 ASP A N 1
ATOM 1987 C CA . ASP A 1 281 ? 31.244 8.529 43.735 1.00 66.80 261 ASP A CA 1
ATOM 1988 C C . ASP A 1 281 ? 32.711 8.296 43.341 1.00 64.60 261 ASP A C 1
ATOM 1989 O O . ASP A 1 281 ? 33.003 7.364 42.597 1.00 64.24 261 ASP A O 1
ATOM 1994 N N . GLY A 1 282 ? 33.620 9.148 43.815 1.00 63.26 262 GLY A N 1
ATOM 1995 C CA . GLY A 1 282 ? 35.057 8.964 43.604 1.00 61.38 262 GLY A CA 1
ATOM 1996 C C . GLY A 1 282 ? 35.697 9.778 42.485 1.00 58.57 262 GLY A C 1
ATOM 1997 O O . GLY A 1 282 ? 36.912 9.746 42.341 1.00 57.88 262 GLY A O 1
ATOM 1998 N N . MET A 1 283 ? 34.908 10.503 41.691 1.00 57.25 263 MET A N 1
ATOM 1999 C CA . MET A 1 283 ? 35.475 11.323 40.604 1.00 58.15 263 MET A CA 1
ATOM 2000 C C . MET A 1 283 ? 36.215 12.568 41.106 1.00 55.31 263 MET A C 1
ATOM 2001 O O . MET A 1 283 ? 35.704 13.318 41.936 1.00 55.39 263 MET A O 1
ATOM 2006 N N . VAL A 1 284 ? 37.407 12.790 40.568 1.00 52.72 264 VAL A N 1
ATOM 2007 C CA . VAL A 1 284 ? 38.199 13.953 40.928 1.00 53.44 264 VAL A CA 1
ATOM 2008 C C . VAL A 1 284 ? 37.670 15.195 40.211 1.00 52.29 264 VAL A C 1
ATOM 2009 O O . VAL A 1 284 ? 37.126 15.104 39.110 1.00 53.70 264 VAL A O 1
ATOM 2013 N N . SER A 1 285 ? 37.808 16.344 40.863 1.00 51.55 265 SER A N 1
ATOM 2014 C CA . SER A 1 285 ? 37.362 17.606 40.302 1.00 51.18 265 SER A CA 1
ATOM 2015 C C . SER A 1 285 ? 38.314 18.105 39.232 1.00 48.99 265 SER A C 1
ATOM 2016 O O . SER A 1 285 ? 39.445 17.633 39.114 1.00 50.41 265 SER A O 1
ATOM 2019 N N . ALA A 1 286 ? 37.842 19.064 38.450 1.00 47.03 266 ALA A N 1
ATOM 2020 C CA . ALA A 1 286 ? 38.655 19.660 37.408 1.00 46.56 266 ALA A CA 1
ATOM 2021 C C . ALA A 1 286 ? 39.718 20.571 38.016 1.00 46.51 266 ALA A C 1
ATOM 2022 O O . ALA A 1 286 ? 40.816 20.700 37.462 1.00 44.23 266 ALA A O 1
ATOM 2024 N N . ASN A 1 287 ? 39.384 21.195 39.149 1.00 47.32 267 ASN A N 1
ATOM 2025 C CA . ASN A 1 287 ? 40.297 22.104 39.851 1.00 48.35 267 ASN A CA 1
ATOM 2026 C C . ASN A 1 287 ? 40.077 22.128 41.366 1.00 50.47 267 ASN A C 1
ATOM 2027 O O . ASN A 1 287 ? 39.002 21.756 41.857 1.00 50.70 267 ASN A O 1
ATOM 2032 N N . VAL A 1 288 ? 41.094 22.594 42.092 1.00 51.25 268 VAL A N 1
ATOM 2033 C CA . VAL A 1 288 ? 41.077 22.594 43.549 1.00 53.18 268 VAL A CA 1
ATOM 2034 C C . VAL A 1 288 ? 41.434 23.975 44.110 1.00 55.10 268 VAL A C 1
ATOM 2035 O O . VAL A 1 288 ? 42.377 24.620 43.648 1.00 58.24 268 VAL A O 1
ATOM 2039 N N . PHE A 1 289 ? 40.671 24.423 45.103 1.00 54.30 269 PHE A N 1
ATOM 2040 C CA . PHE A 1 289 ? 41.007 25.623 45.861 1.00 55.83 269 PHE A CA 1
ATOM 2041 C C . PHE A 1 289 ? 41.838 25.225 47.076 1.00 56.52 269 PHE A C 1
ATOM 2042 O O . PHE A 1 289 ? 41.711 24.107 47.576 1.00 56.59 269 PHE A O 1
ATOM 2050 N N . VAL A 1 290 ? 42.687 26.132 47.553 1.00 57.46 270 VAL A N 1
ATOM 2051 C CA . VAL A 1 290 ? 43.469 25.878 48.782 1.00 59.68 270 VAL A CA 1
ATOM 2052 C C . VAL A 1 290 ? 43.413 27.040 49.779 1.00 62.57 270 VAL A C 1
ATOM 2053 O O . VAL A 1 290 ? 44.252 27.132 50.679 1.00 63.77 270 VAL A O 1
ATOM 2057 N N . GLN A 1 291 ? 42.422 27.921 49.616 1.00 64.16 271 GLN A N 1
ATOM 2058 C CA . GLN A 1 291 ? 42.189 29.015 50.549 1.00 65.72 271 GLN A CA 1
ATOM 2059 C C . GLN A 1 291 ? 40.691 29.251 50.724 1.00 64.34 271 GLN A C 1
ATOM 2060 O O . GLN A 1 291 ? 39.961 29.302 49.735 1.00 63.32 271 GLN A O 1
ATOM 2066 N N . PRO A 1 292 ? 40.210 29.365 51.960 1.00 65.24 272 PRO A N 1
ATOM 2067 C CA . PRO A 1 292 ? 41.017 29.289 53.184 1.00 67.55 272 PRO A CA 1
ATOM 2068 C C . PRO A 1 292 ? 41.437 27.874 53.591 1.00 68.05 272 PRO A C 1
ATOM 2069 O O . PRO A 1 292 ? 42.292 27.729 54.442 1.00 70.73 272 PRO A O 1
ATOM 2073 N N . ASP A 1 293 ? 40.813 26.851 53.022 1.00 67.70 273 ASP A N 1
ATOM 2074 C CA . ASP A 1 293 ? 41.184 25.468 53.275 1.00 68.84 273 ASP A CA 1
ATOM 2075 C C . ASP A 1 293 ? 41.088 24.755 51.938 1.00 66.47 273 ASP A C 1
ATOM 2076 O O . ASP A 1 293 ? 40.765 25.381 50.940 1.00 64.72 273 ASP A O 1
ATOM 2081 N N . VAL A 1 294 ? 41.379 23.462 51.906 1.00 66.85 274 VAL A N 1
ATOM 2082 C CA . VAL A 1 294 ? 41.297 22.698 50.669 1.00 65.37 274 VAL A CA 1
ATOM 2083 C C . VAL A 1 294 ? 39.832 22.415 50.333 1.00 65.84 274 VAL A C 1
ATOM 2084 O O . VAL A 1 294 ? 39.158 21.685 51.061 1.00 67.34 274 VAL A O 1
ATOM 2088 N N . ILE A 1 295 ? 39.340 23.021 49.251 1.00 63.17 275 ILE A N 1
ATOM 2089 C CA . ILE A 1 295 ? 38.011 22.714 48.725 1.00 62.59 275 ILE A CA 1
ATOM 2090 C C . ILE A 1 295 ? 38.142 22.413 47.243 1.00 60.48 275 ILE A C 1
ATOM 2091 O O . ILE A 1 295 ? 38.690 23.213 46.488 1.00 61.50 275 ILE A O 1
ATOM 2096 N N . ALA A 1 296 ? 37.599 21.278 46.825 1.00 57.67 276 ALA A N 1
ATOM 2097 C CA . ALA A 1 296 ? 37.633 20.865 45.440 1.00 53.85 276 ALA A CA 1
ATOM 2098 C C . ALA A 1 296 ? 36.384 21.418 44.781 1.00 51.51 276 ALA A C 1
ATOM 2099 O O . ALA A 1 296 ? 35.308 21.471 45.389 1.00 50.57 276 ALA A O 1
ATOM 2101 N N . ASP A 1 297 ? 36.525 21.842 43.538 1.00 49.85 277 ASP A N 1
ATOM 2102 C CA . ASP A 1 297 ? 35.445 22.544 42.873 1.00 50.98 277 ASP A CA 1
ATOM 2103 C C . ASP A 1 297 ? 34.323 21.576 42.551 1.00 51.37 277 ASP A C 1
ATOM 2104 O O . ASP A 1 297 ? 34.541 20.366 42.505 1.00 55.89 277 ASP A O 1
ATOM 2109 N N . ASP A 1 298 ? 33.123 22.109 42.339 1.00 52.13 278 ASP A N 1
ATOM 2110 C CA . ASP A 1 298 ? 31.998 21.318 41.833 1.00 52.16 278 ASP A CA 1
ATOM 2111 C C . ASP A 1 298 ? 31.927 21.320 40.288 1.00 50.37 278 ASP A C 1
ATOM 2112 O O . ASP A 1 298 ? 30.847 21.298 39.715 1.00 50.94 278 ASP A O 1
ATOM 2117 N N . THR A 1 299 ? 33.083 21.330 39.629 1.00 49.63 279 THR A N 1
ATOM 2118 C CA . THR A 1 299 ? 33.175 21.305 38.169 1.00 50.28 279 THR A CA 1
ATOM 2119 C C . THR A 1 299 ? 33.879 20.023 37.789 1.00 49.48 279 THR A C 1
ATOM 2120 O O . THR A 1 299 ? 34.973 19.754 38.279 1.00 51.06 279 THR A O 1
ATOM 2124 N N . PHE A 1 300 ? 33.255 19.222 36.933 1.00 49.23 280 PHE A N 1
ATOM 2125 C CA . PHE A 1 300 ? 33.788 17.900 36.610 1.00 47.93 280 PHE A CA 1
ATOM 2126 C C . PHE A 1 300 ? 33.901 17.735 35.113 1.00 46.37 280 PHE A C 1
ATOM 2127 O O . PHE A 1 300 ? 32.926 17.911 34.408 1.00 45.19 280 PHE A O 1
ATOM 2135 N N . LEU A 1 301 ? 35.106 17.391 34.656 1.00 46.30 281 LEU A N 1
ATOM 2136 C CA . LEU A 1 301 ? 35.413 17.235 33.242 1.00 45.85 281 LEU A CA 1
ATOM 2137 C C . LEU A 1 301 ? 35.941 15.828 32.916 1.00 46.51 281 LEU A C 1
ATOM 2138 O O . LEU A 1 301 ? 36.851 15.314 33.558 1.00 49.45 281 LEU A O 1
ATOM 2143 N N . PHE A 1 302 ? 35.349 15.208 31.906 1.00 47.44 282 PHE A N 1
ATOM 2144 C CA . PHE A 1 302 ? 35.715 13.864 31.470 1.00 46.47 282 PHE A CA 1
ATOM 2145 C C . PHE A 1 302 ? 37.221 13.725 31.266 1.00 46.41 282 PHE A C 1
ATOM 2146 O O . PHE A 1 302 ? 37.826 12.778 31.770 1.00 47.37 282 PHE A O 1
ATOM 2154 N N . ASP A 1 303 ? 37.823 14.675 30.551 1.00 45.80 283 ASP A N 1
ATOM 2155 C CA . ASP A 1 303 ? 39.240 14.571 30.183 1.00 46.38 283 ASP A CA 1
ATOM 2156 C C . ASP A 1 303 ? 40.178 14.850 31.350 1.00 46.38 283 ASP A C 1
ATOM 2157 O O . ASP A 1 303 ? 41.132 14.101 31.573 1.00 46.28 283 ASP A O 1
ATOM 2162 N N . TYR A 1 304 ? 39.893 15.906 32.105 1.00 46.19 284 TYR A N 1
ATOM 2163 C CA . TYR A 1 304 ? 40.707 16.261 33.268 1.00 45.59 284 TYR A CA 1
ATOM 2164 C C . TYR A 1 304 ? 40.710 15.170 34.340 1.00 47.46 284 TYR A C 1
ATOM 2165 O O . TYR A 1 304 ? 41.733 14.934 34.985 1.00 50.19 284 TYR A O 1
ATOM 2174 N N . SER A 1 305 ? 39.577 14.500 34.522 1.00 47.19 285 SER A N 1
ATOM 2175 C CA . SER A 1 305 ? 39.514 13.355 35.430 1.00 49.09 285 SER A CA 1
ATOM 2176 C C . SER A 1 305 ? 40.463 12.244 34.978 1.00 47.86 285 SER A C 1
ATOM 2177 O O . SER A 1 305 ? 41.282 11.771 35.752 1.00 46.51 285 SER A O 1
ATOM 2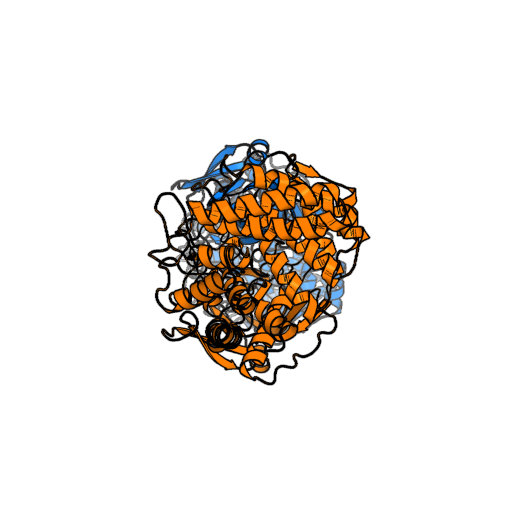180 N N . LEU A 1 306 ? 40.354 11.853 33.714 1.00 47.48 286 LEU A N 1
ATOM 2181 C CA . LEU A 1 306 ? 41.231 10.827 33.156 1.00 47.60 286 LEU A CA 1
ATOM 2182 C C . LEU A 1 306 ? 42.710 11.207 33.195 1.00 47.07 286 LEU A C 1
ATOM 2183 O O . LEU A 1 306 ? 43.564 10.330 33.256 1.00 48.45 286 LEU A O 1
ATOM 2188 N N . PHE A 1 307 ? 43.014 12.504 33.152 1.00 46.13 287 PHE A N 1
ATOM 2189 C CA . PHE A 1 307 ? 44.400 12.953 33.166 1.00 46.40 287 PHE A CA 1
ATOM 2190 C C . PHE A 1 307 ? 45.081 12.695 34.502 1.00 46.59 287 PHE A C 1
ATOM 2191 O O . PHE A 1 307 ? 46.308 12.675 34.565 1.00 47.29 287 PHE A O 1
ATOM 2199 N N . PHE A 1 308 ? 44.304 12.478 35.555 1.00 46.20 288 PHE A N 1
ATOM 2200 C CA . PHE A 1 308 ? 44.881 12.028 36.812 1.00 49.33 288 PHE A CA 1
ATOM 2201 C C . PHE A 1 308 ? 45.765 10.799 36.583 1.00 52.34 288 PHE A C 1
ATOM 2202 O O . PHE A 1 308 ? 46.848 10.678 37.168 1.00 55.09 288 PHE A O 1
ATOM 2210 N N . VAL A 1 309 ? 45.316 9.900 35.713 1.00 52.64 289 VAL A N 1
ATOM 2211 C CA . VAL A 1 309 ? 46.073 8.693 35.424 1.00 55.56 289 VAL A CA 1
ATOM 2212 C C . VAL A 1 309 ? 47.409 9.036 34.785 1.00 56.58 289 VAL A C 1
ATOM 2213 O O . VAL A 1 309 ? 48.444 8.485 35.187 1.00 58.01 289 VAL A O 1
ATOM 2217 N N . ASP A 1 310 ? 47.396 9.924 33.789 1.00 54.45 290 ASP A N 1
ATOM 2218 C CA . ASP A 1 310 ? 48.630 10.218 33.060 1.00 55.92 290 ASP A CA 1
ATOM 2219 C C . ASP A 1 310 ? 49.614 11.005 33.936 1.00 57.19 290 ASP A C 1
ATOM 2220 O O . ASP A 1 310 ? 50.825 10.780 33.859 1.00 59.47 290 ASP A O 1
ATOM 2225 N N . VAL A 1 311 ? 49.104 11.892 34.788 1.00 55.38 291 VAL A N 1
ATOM 2226 C CA . VAL A 1 311 ? 49.976 12.615 35.716 1.00 55.72 291 VAL A CA 1
ATOM 2227 C C . VAL A 1 311 ? 50.655 11.648 36.687 1.00 56.44 291 VAL A C 1
ATOM 2228 O O . VAL A 1 311 ? 51.847 11.782 36.956 1.00 57.97 291 VAL A O 1
ATOM 2232 N N . LEU A 1 312 ? 49.893 10.692 37.216 1.00 55.55 292 LEU A N 1
ATOM 2233 C CA . LEU A 1 312 ? 50.448 9.698 38.136 1.00 57.00 292 LEU A CA 1
ATOM 2234 C C . LEU A 1 312 ? 51.496 8.838 37.442 1.00 57.62 292 LEU A C 1
ATOM 2235 O O . LEU A 1 312 ? 52.553 8.565 38.011 1.00 60.57 292 LEU A O 1
ATOM 2240 N N . TYR A 1 313 ? 51.211 8.427 36.211 1.00 56.76 293 TYR A N 1
ATOM 2241 C CA . TYR A 1 313 ? 52.164 7.641 35.431 1.00 57.91 293 TYR A CA 1
ATOM 2242 C C . TYR A 1 313 ? 53.469 8.422 35.165 1.00 58.38 293 TYR A C 1
ATOM 2243 O O . TYR A 1 313 ? 54.561 7.893 35.411 1.00 59.08 293 TYR A O 1
ATOM 2252 N N . ASN A 1 314 ? 53.360 9.675 34.704 1.00 57.44 294 ASN A N 1
ATOM 2253 C CA . ASN A 1 314 ? 54.554 10.519 34.433 1.00 58.12 294 ASN A CA 1
ATOM 2254 C C . ASN A 1 314 ? 55.372 10.824 35.699 1.00 58.40 294 ASN A C 1
ATOM 2255 O O . ASN A 1 314 ? 56.604 10.940 35.636 1.00 57.42 294 ASN A O 1
ATOM 2260 N N . TYR A 1 315 ? 54.671 10.953 36.833 1.00 57.56 295 TYR A N 1
ATOM 2261 C CA . TYR A 1 315 ? 55.296 11.207 38.139 1.00 58.69 295 TYR A CA 1
ATOM 2262 C C . TYR A 1 315 ? 56.105 10.005 38.616 1.00 60.74 295 TYR A C 1
ATOM 2263 O O . TYR A 1 315 ? 57.197 10.167 39.173 1.00 61.89 295 TYR A O 1
ATOM 2272 N N . LEU A 1 316 ? 55.569 8.805 38.400 1.00 60.50 296 LEU A N 1
ATOM 2273 C CA . LEU A 1 316 ? 56.301 7.588 38.704 1.00 63.34 296 LEU A CA 1
ATOM 2274 C C . LEU A 1 316 ? 57.575 7.473 37.855 1.00 64.82 296 LEU A C 1
ATOM 2275 O O . LEU A 1 316 ? 58.640 7.181 38.395 1.00 64.98 296 LEU A O 1
ATOM 2280 N N . GLN A 1 317 ? 57.462 7.714 36.545 1.00 65.53 297 GLN A N 1
ATOM 2281 C CA . GLN A 1 317 ? 58.611 7.626 35.622 1.00 69.16 297 GLN A CA 1
ATOM 2282 C C . GLN A 1 317 ? 59.752 8.554 36.017 1.00 70.71 297 GLN A C 1
ATOM 2283 O O . GLN A 1 317 ? 60.916 8.168 35.985 1.00 72.56 297 GLN A O 1
ATOM 2289 N N . SER A 1 318 ? 59.398 9.783 36.385 1.00 70.45 298 SER A N 1
ATOM 2290 C CA . SER A 1 318 ? 60.368 10.843 36.648 1.00 70.84 298 SER A CA 1
ATOM 2291 C C . SER A 1 318 ? 60.912 10.879 38.072 1.00 71.33 298 SER A C 1
ATOM 2292 O O . SER A 1 318 ? 62.097 11.113 38.267 1.00 73.09 298 SER A O 1
ATOM 2295 N N . ALA A 1 319 ? 60.040 10.685 39.058 1.00 70.68 299 ALA A N 1
ATOM 2296 C CA . ALA A 1 319 ? 60.427 10.733 40.477 1.00 72.82 299 ALA A CA 1
ATOM 2297 C C . ALA A 1 319 ? 60.788 9.364 41.070 1.00 76.08 299 ALA A C 1
ATOM 2298 O O . ALA A 1 319 ? 61.503 9.306 42.064 1.00 77.96 299 ALA A O 1
ATOM 2300 N N . GLU A 1 320 ? 60.273 8.282 40.478 1.00 77.47 300 GLU A N 1
ATOM 2301 C CA . GLU A 1 320 ? 60.552 6.901 40.920 1.00 80.12 300 GLU A CA 1
ATOM 2302 C C . GLU A 1 320 ? 60.068 6.639 42.353 1.00 81.16 300 GLU A C 1
ATOM 2303 O O . GLU A 1 320 ? 60.752 5.996 43.154 1.00 82.70 300 GLU A O 1
ATOM 2309 N N . ASP A 1 321 ? 58.857 7.120 42.639 1.00 79.59 301 ASP A N 1
ATOM 2310 C CA . ASP A 1 321 ? 58.251 7.058 43.965 1.00 80.45 301 ASP A CA 1
ATOM 2311 C C . ASP A 1 321 ? 57.129 6.014 43.935 1.00 79.86 301 ASP A C 1
ATOM 2312 O O . ASP A 1 321 ? 55.966 6.342 43.679 1.00 77.38 301 ASP A O 1
ATOM 2317 N N . MET A 1 322 ? 57.486 4.755 44.194 1.00 81.78 302 MET A N 1
ATOM 2318 C CA . MET A 1 322 ? 56.519 3.652 44.163 1.00 80.66 302 MET A CA 1
ATOM 2319 C C . MET A 1 322 ? 55.474 3.752 45.278 1.00 78.15 302 MET A C 1
ATOM 2320 O O . MET A 1 322 ? 54.315 3.399 45.067 1.00 76.22 302 MET A O 1
ATOM 2325 N N . ALA A 1 323 ? 55.876 4.251 46.447 1.00 77.62 303 ALA A N 1
ATOM 2326 C CA . ALA A 1 323 ? 54.961 4.408 47.588 1.00 76.94 303 ALA A CA 1
ATOM 2327 C C . ALA A 1 323 ? 53.743 5.274 47.242 1.00 74.09 303 ALA A C 1
ATOM 2328 O O . ALA A 1 323 ? 52.608 4.890 47.529 1.00 74.20 303 ALA A O 1
ATOM 2330 N N . THR A 1 324 ? 53.988 6.428 46.618 1.00 70.76 304 THR A N 1
ATOM 2331 C CA . THR A 1 324 ? 52.921 7.352 46.257 1.00 67.24 304 THR A CA 1
ATOM 2332 C C . THR A 1 324 ? 52.050 6.739 45.171 1.00 65.83 304 THR A C 1
ATOM 2333 O O . THR A 1 324 ? 50.820 6.813 45.228 1.00 65.32 304 THR A O 1
ATOM 2337 N N . ALA A 1 325 ? 52.685 6.136 44.179 1.00 66.61 305 ALA A N 1
ATOM 2338 C CA . ALA A 1 325 ? 51.945 5.582 43.054 1.00 68.03 305 ALA A CA 1
ATOM 2339 C C . ALA A 1 325 ? 51.050 4.435 43.501 1.00 70.19 305 ALA A C 1
ATOM 2340 O O . ALA A 1 325 ? 49.927 4.311 43.026 1.00 70.82 305 ALA A O 1
ATOM 2342 N N . ARG A 1 326 ? 51.542 3.603 44.413 1.00 72.59 306 ARG A N 1
ATOM 2343 C CA . ARG A 1 326 ? 50.724 2.532 44.980 1.00 75.97 306 ARG A CA 1
ATOM 2344 C C . ARG A 1 326 ? 49.562 3.079 45.809 1.00 73.33 306 ARG A C 1
ATOM 2345 O O . ARG A 1 326 ? 48.464 2.553 45.746 1.00 74.03 306 ARG A O 1
ATOM 2353 N N . GLU A 1 327 ? 49.804 4.117 46.598 1.00 72.40 307 GLU A N 1
ATOM 2354 C CA . GLU A 1 327 ? 48.755 4.673 47.455 1.00 71.41 307 GLU A CA 1
ATOM 2355 C C . GLU A 1 327 ? 47.636 5.327 46.632 1.00 68.03 307 GLU A C 1
ATOM 2356 O O . GLU A 1 327 ? 46.458 5.206 46.962 1.00 67.55 307 GLU A O 1
ATOM 2362 N N . LEU A 1 328 ? 48.009 5.989 45.543 1.00 65.09 308 LEU A N 1
ATOM 2363 C CA . LEU A 1 328 ? 47.052 6.732 44.741 1.00 63.41 308 LEU A CA 1
ATOM 2364 C C . LEU A 1 328 ? 46.470 5.966 43.553 1.00 62.18 308 LEU A C 1
ATOM 2365 O O . LEU A 1 328 ? 45.594 6.491 42.860 1.00 60.64 308 LEU A O 1
ATOM 2370 N N . TRP A 1 329 ? 46.947 4.746 43.312 1.00 62.76 309 TRP A N 1
ATOM 2371 C CA . TRP A 1 329 ? 46.449 3.931 42.201 1.00 60.98 309 TRP A CA 1
ATOM 2372 C C . TRP A 1 329 ? 44.919 3.751 42.227 1.00 59.47 309 TRP A C 1
ATOM 2373 O O . TRP A 1 329 ? 44.271 3.935 41.202 1.00 58.43 309 TRP A O 1
ATOM 2384 N N . PRO A 1 330 ? 44.336 3.393 43.386 1.00 60.06 310 PRO A N 1
ATOM 2385 C CA . PRO A 1 330 ? 42.871 3.298 43.434 1.00 58.97 310 PRO A CA 1
ATOM 2386 C C . PRO A 1 330 ? 42.134 4.540 42.939 1.00 56.69 310 PRO A C 1
ATOM 2387 O O . PRO A 1 330 ? 41.109 4.406 42.279 1.00 56.64 310 PRO A O 1
ATOM 2391 N N . THR A 1 331 ? 42.641 5.734 43.240 1.00 56.35 311 THR A N 1
ATOM 2392 C CA . THR A 1 331 ? 42.043 6.959 42.701 1.00 54.63 311 THR A CA 1
ATOM 2393 C C . THR A 1 331 ? 42.101 6.941 41.156 1.00 54.43 311 THR A C 1
ATOM 2394 O O . THR A 1 331 ? 41.094 7.192 40.488 1.00 52.91 311 THR A O 1
ATOM 2398 N N . ALA A 1 332 ? 43.273 6.624 40.599 1.00 55.57 312 ALA A N 1
ATOM 2399 C CA . ALA A 1 332 ? 43.458 6.554 39.142 1.00 54.42 312 ALA A CA 1
ATOM 2400 C C . ALA A 1 332 ? 42.516 5.543 38.515 1.00 56.65 312 ALA A C 1
ATOM 2401 O O . ALA A 1 332 ? 41.810 5.862 37.556 1.00 57.74 312 ALA A O 1
ATOM 2403 N N . ARG A 1 333 ? 42.504 4.330 39.067 1.00 58.75 313 ARG A N 1
ATOM 2404 C CA . ARG A 1 333 ? 41.637 3.262 38.584 1.00 60.88 313 ARG A CA 1
ATOM 2405 C C . ARG A 1 333 ? 40.168 3.675 38.570 1.00 62.37 313 ARG A C 1
ATOM 2406 O O . ARG A 1 333 ? 39.436 3.336 37.642 1.00 63.10 313 ARG A O 1
ATOM 2414 N N . ARG A 1 334 ? 39.732 4.392 39.603 1.00 64.16 314 ARG A N 1
ATOM 2415 C CA . ARG A 1 334 ? 38.332 4.813 39.708 1.00 64.96 314 ARG A CA 1
ATOM 2416 C C . ARG A 1 334 ? 37.947 5.801 38.604 1.00 60.98 314 ARG A C 1
ATOM 2417 O O . ARG A 1 334 ? 36.799 5.811 38.150 1.00 59.87 314 ARG A O 1
ATOM 2425 N N . GLN A 1 335 ? 38.898 6.624 38.167 1.00 57.95 315 GLN A N 1
ATOM 2426 C CA . GLN A 1 335 ? 38.620 7.574 37.090 1.00 57.27 315 GLN A CA 1
ATOM 2427 C C . GLN A 1 335 ? 38.314 6.824 35.795 1.00 58.28 315 GLN A C 1
ATOM 2428 O O . GLN A 1 335 ? 37.457 7.238 35.015 1.00 55.62 315 GLN A O 1
ATOM 2434 N N . VAL A 1 336 ? 39.008 5.707 35.591 1.00 59.90 316 VAL A N 1
ATOM 2435 C CA . VAL A 1 336 ? 38.776 4.856 34.436 1.00 58.64 316 VAL A CA 1
ATOM 2436 C C . VAL A 1 336 ? 37.442 4.123 34.542 1.00 58.23 316 VAL A C 1
ATOM 2437 O O . VAL A 1 336 ? 36.716 4.073 33.570 1.00 58.64 316 VAL A O 1
ATOM 2441 N N . GLU A 1 337 ? 37.124 3.547 35.701 1.00 60.77 317 GLU A N 1
ATOM 2442 C CA . GLU A 1 337 ? 35.838 2.848 35.896 1.00 64.39 317 GLU A CA 1
ATOM 2443 C C . GLU A 1 337 ? 34.710 3.790 35.477 1.00 61.47 317 GLU A C 1
ATOM 2444 O O . GLU A 1 337 ? 33.840 3.420 34.701 1.00 59.85 317 GLU A O 1
ATOM 2450 N N . LEU A 1 338 ? 34.755 5.021 35.979 1.00 60.85 318 LEU A N 1
ATOM 2451 C CA . LEU A 1 338 ? 33.700 6.010 35.715 1.00 59.41 318 LEU A CA 1
ATOM 2452 C C . LEU A 1 338 ? 33.666 6.466 34.263 1.00 57.34 318 LEU A C 1
ATOM 2453 O O . LEU A 1 338 ? 32.600 6.510 33.654 1.00 58.92 318 LEU A O 1
ATOM 2458 N N . ALA A 1 339 ? 34.825 6.774 33.697 1.00 54.88 319 ALA A N 1
ATOM 2459 C CA . ALA A 1 339 ? 34.890 7.158 32.288 1.00 54.67 319 ALA A CA 1
ATOM 2460 C C . ALA A 1 339 ? 34.318 6.085 31.338 1.00 56.09 319 ALA A C 1
ATOM 2461 O O . ALA A 1 339 ? 33.564 6.406 30.422 1.00 57.44 319 ALA A O 1
ATOM 2463 N N . LEU A 1 340 ? 34.628 4.816 31.584 1.00 56.54 320 LEU A N 1
ATOM 2464 C CA . LEU A 1 340 ? 34.136 3.738 30.719 1.00 57.48 320 LEU A CA 1
ATOM 2465 C C . LEU A 1 340 ? 32.610 3.614 30.673 1.00 58.62 320 LEU A C 1
ATOM 2466 O O . LEU A 1 340 ? 32.068 3.030 29.728 1.00 60.04 320 LEU A O 1
ATOM 2471 N N . THR A 1 341 ? 31.915 4.132 31.686 1.00 59.15 321 THR A N 1
ATOM 2472 C CA . THR A 1 341 ? 30.444 4.103 31.685 1.00 61.72 321 THR A CA 1
ATOM 2473 C C . THR A 1 341 ? 29.841 5.075 30.661 1.00 60.61 321 THR A C 1
ATOM 2474 O O . THR A 1 341 ? 28.658 4.991 30.358 1.00 60.47 321 THR A O 1
ATOM 2478 N N . ARG A 1 342 ? 30.640 5.988 30.118 1.00 58.34 322 ARG A N 1
ATOM 2479 C CA . ARG A 1 342 ? 30.121 6.871 29.085 1.00 59.04 322 ARG A CA 1
ATOM 2480 C C . ARG A 1 342 ? 30.064 6.239 27.686 1.00 58.58 322 ARG A C 1
ATOM 2481 O O . ARG A 1 342 ? 29.542 6.847 26.761 1.00 57.46 322 ARG A O 1
ATOM 2489 N N . CYS A 1 343 ? 30.596 5.035 27.528 1.00 61.21 323 CYS A N 1
ATOM 2490 C CA . CYS A 1 343 ? 30.553 4.351 26.242 1.00 63.18 323 CYS A CA 1
ATOM 2491 C C . CYS A 1 343 ? 29.222 3.665 26.048 1.00 66.51 323 CYS A C 1
ATOM 2492 O O . CYS A 1 343 ? 28.676 3.126 26.991 1.00 65.66 323 CYS A O 1
ATOM 2495 N N . ASP A 1 344 ? 28.711 3.696 24.819 1.00 71.86 324 ASP A N 1
ATOM 2496 C CA . ASP A 1 344 ? 27.511 2.938 24.450 1.00 79.42 324 ASP A CA 1
ATOM 2497 C C . ASP A 1 344 ? 27.858 1.447 24.261 1.00 84.07 324 ASP A C 1
ATOM 2498 O O . ASP A 1 344 ? 29.005 1.031 24.507 1.00 81.05 324 ASP A O 1
ATOM 2503 N N . ALA A 1 345 ? 26.866 0.654 23.843 1.00 90.23 325 ALA A N 1
ATOM 2504 C CA . ALA A 1 345 ? 27.056 -0.779 23.581 1.00 94.17 325 ALA A CA 1
ATOM 2505 C C . ALA A 1 345 ? 28.234 -1.035 22.633 1.00 94.92 325 ALA A C 1
ATOM 2506 O O . ALA A 1 345 ? 29.082 -1.880 22.919 1.00 97.37 325 ALA A O 1
ATOM 2508 N N . SER A 1 346 ? 28.295 -0.276 21.534 1.00 91.76 326 SER A N 1
ATOM 2509 C CA . SER A 1 346 ? 29.360 -0.404 20.519 1.00 88.33 326 SER A CA 1
ATOM 2510 C C . SER A 1 346 ? 30.766 0.159 20.908 1.00 83.92 326 SER A C 1
ATOM 2511 O O . SER A 1 346 ? 31.701 0.070 20.122 1.00 85.88 326 SER A O 1
ATOM 2514 N N . GLY A 1 347 ? 30.926 0.729 22.097 1.00 77.33 327 GLY A N 1
ATOM 2515 C CA . GLY A 1 347 ? 32.253 1.133 22.581 1.00 72.32 327 GLY A CA 1
ATOM 2516 C C . GLY A 1 347 ? 32.668 2.526 22.159 1.00 67.06 327 GLY A C 1
ATOM 2517 O O . GLY A 1 347 ? 33.848 2.878 22.270 1.00 65.57 327 GLY A O 1
ATOM 2518 N N . VAL A 1 348 ? 31.707 3.327 21.700 1.00 64.18 328 VAL A N 1
ATOM 2519 C CA . VAL A 1 348 ? 31.964 4.732 21.375 1.00 61.57 328 VAL A CA 1
ATOM 2520 C C . VAL A 1 348 ? 31.385 5.637 22.450 1.00 58.50 328 VAL A C 1
ATOM 2521 O O . VAL A 1 348 ? 30.272 5.423 22.915 1.00 60.03 328 VAL A O 1
ATOM 2525 N N . VAL A 1 349 ? 32.145 6.645 22.841 1.00 57.17 329 VAL A N 1
ATOM 2526 C CA . VAL A 1 349 ? 31.728 7.609 23.878 1.00 57.14 329 VAL A CA 1
ATOM 2527 C C . VAL A 1 349 ? 30.518 8.434 23.441 1.00 56.87 329 VAL A C 1
ATOM 2528 O O . VAL A 1 349 ? 30.529 8.997 22.355 1.00 57.16 329 VAL A O 1
ATOM 2532 N N . ARG A 1 350 ? 29.490 8.510 24.289 1.00 58.12 330 ARG A N 1
ATOM 2533 C CA . ARG A 1 350 ? 28.287 9.293 23.987 1.00 59.64 330 ARG A CA 1
ATOM 2534 C C . ARG A 1 350 ? 28.589 10.776 23.926 1.00 56.69 330 ARG A C 1
ATOM 2535 O O . ARG A 1 350 ? 29.359 11.288 24.726 1.00 54.81 330 ARG A O 1
ATOM 2543 N N . ASP A 1 351 ? 27.934 11.467 23.003 1.00 55.43 331 ASP A N 1
ATOM 2544 C CA . ASP A 1 351 ? 28.101 12.902 22.837 1.00 52.91 331 ASP A CA 1
ATOM 2545 C C . ASP A 1 351 ? 26.967 13.641 23.555 1.00 52.61 331 ASP A C 1
ATOM 2546 O O . ASP A 1 351 ? 25.891 13.096 23.728 1.00 53.25 331 ASP A O 1
ATOM 2551 N N . SER A 1 352 ? 27.213 14.873 23.988 1.00 51.88 332 SER A N 1
ATOM 2552 C CA . SER A 1 352 ? 26.138 15.741 24.507 1.00 51.82 332 SER A CA 1
ATOM 2553 C C . SER A 1 352 ? 26.562 17.203 24.446 1.00 51.39 332 SER A C 1
ATOM 2554 O O . SER A 1 352 ? 27.747 17.500 24.261 1.00 49.39 332 SER A O 1
ATOM 2557 N N . ASP A 1 353 ? 25.588 18.102 24.590 1.00 53.08 333 ASP A N 1
ATOM 2558 C CA . ASP A 1 353 ? 25.799 19.532 24.357 1.00 53.75 333 ASP A CA 1
ATOM 2559 C C . ASP A 1 353 ? 26.311 20.309 25.585 1.00 51.61 333 ASP A C 1
ATOM 2560 O O . ASP A 1 353 ? 26.797 21.428 25.450 1.00 50.07 333 ASP A O 1
ATOM 2565 N N . ASP A 1 354 ? 26.212 19.723 26.773 1.00 51.36 334 ASP A N 1
ATOM 2566 C CA . ASP A 1 354 ? 26.762 20.349 27.983 1.00 51.46 334 ASP A CA 1
ATOM 2567 C C . ASP A 1 354 ? 28.309 20.361 27.947 1.00 49.73 334 ASP A C 1
ATOM 2568 O O . ASP A 1 354 ? 28.910 19.811 27.027 1.00 48.74 334 ASP A O 1
ATOM 2573 N N . TRP A 1 355 ? 28.940 21.010 28.928 1.00 49.42 335 TRP A N 1
ATOM 2574 C CA . TRP A 1 355 ? 30.407 21.163 28.977 1.00 47.44 335 TRP A CA 1
ATOM 2575 C C . TRP A 1 355 ? 31.010 20.014 29.789 1.00 47.68 335 TRP A C 1
ATOM 2576 O O . TRP A 1 355 ? 31.520 20.193 30.895 1.00 46.27 335 TRP A O 1
ATOM 2587 N N . TRP A 1 356 ? 30.939 18.822 29.203 1.00 48.56 336 TRP A N 1
ATOM 2588 C CA . TRP A 1 356 ? 31.272 17.573 29.884 1.00 47.77 336 TRP A CA 1
ATOM 2589 C C . TRP A 1 356 ? 32.734 17.170 29.734 1.00 46.48 336 TRP A C 1
ATOM 2590 O O . TRP A 1 356 ? 33.232 16.355 30.503 1.00 48.05 336 TRP A O 1
ATOM 2601 N N . VAL A 1 357 ? 33.404 17.744 28.742 1.00 44.32 337 VAL A N 1
ATOM 2602 C CA . VAL A 1 357 ? 34.818 17.514 28.481 1.00 42.15 337 VAL A CA 1
ATOM 2603 C C . VAL A 1 357 ? 35.413 18.828 27.939 1.00 42.88 337 VAL A C 1
ATOM 2604 O O . VAL A 1 357 ? 34.713 19.608 27.292 1.00 40.48 337 VAL A O 1
ATOM 2608 N N . PHE A 1 358 ? 36.690 19.097 28.208 1.00 43.65 338 PHE A N 1
ATOM 2609 C CA . PHE A 1 358 ? 37.264 20.383 27.799 1.00 43.61 338 PHE A CA 1
ATOM 2610 C C . PHE A 1 358 ? 37.887 20.413 26.395 1.00 42.88 338 PHE A C 1
ATOM 2611 O O . PHE A 1 358 ? 37.351 21.052 25.500 1.00 42.27 338 PHE A O 1
ATOM 2619 N N . ILE A 1 359 ? 39.037 19.763 26.231 1.00 43.46 339 ILE A N 1
ATOM 2620 C CA . ILE A 1 359 ? 39.753 19.683 24.941 1.00 43.04 339 ILE A CA 1
ATOM 2621 C C . ILE A 1 359 ? 40.400 20.983 24.452 1.00 43.42 339 ILE A C 1
ATOM 2622 O O . ILE A 1 359 ? 41.605 21.000 24.216 1.00 47.78 339 ILE A O 1
ATOM 2627 N N . ASP A 1 360 ? 39.620 22.045 24.267 1.00 43.05 340 ASP A N 1
ATOM 2628 C CA . ASP A 1 360 ? 40.154 23.357 23.824 1.00 43.38 340 ASP A CA 1
ATOM 2629 C C . ASP A 1 360 ? 39.112 24.440 24.089 1.00 42.75 340 ASP A C 1
ATOM 2630 O O . ASP A 1 360 ? 37.954 24.140 24.357 1.00 43.44 340 ASP A O 1
ATOM 2635 N N . TRP A 1 361 ? 39.529 25.698 24.059 1.00 43.53 341 TRP A N 1
ATOM 2636 C CA . TRP A 1 361 ? 38.589 26.831 24.130 1.00 43.08 341 TRP A CA 1
ATOM 2637 C C . TRP A 1 361 ? 38.053 27.163 22.737 1.00 45.19 341 TRP A C 1
ATOM 2638 O O . TRP A 1 361 ? 38.508 28.104 22.076 1.00 45.86 341 TRP A O 1
ATOM 2649 N N . GLN A 1 362 ? 37.092 26.360 22.299 1.00 45.43 342 GLN A N 1
ATOM 2650 C CA . GLN A 1 362 ? 36.544 26.447 20.948 1.00 46.36 342 GLN A CA 1
ATOM 2651 C C . GLN A 1 362 ? 35.056 26.096 21.009 1.00 45.96 342 GLN A C 1
ATOM 2652 O O . GLN A 1 362 ? 34.673 24.942 20.932 1.00 47.98 342 GLN A O 1
ATOM 2658 N N . ALA A 1 363 ? 34.226 27.109 21.169 1.00 45.85 343 ALA A N 1
ATOM 2659 C CA . ALA A 1 363 ? 32.798 26.907 21.389 1.00 46.25 343 ALA A CA 1
ATOM 2660 C C . ALA A 1 363 ? 32.102 26.071 20.308 1.00 46.81 343 ALA A C 1
ATOM 2661 O O . ALA A 1 363 ? 31.100 25.440 20.579 1.00 48.05 343 ALA A O 1
ATOM 2663 N N . SER A 1 364 ? 32.619 26.072 19.085 1.00 46.84 344 SER A N 1
ATOM 2664 C CA . SER A 1 364 ? 31.983 25.342 17.995 1.00 47.61 344 SER A CA 1
ATOM 2665 C C . SER A 1 364 ? 32.517 23.900 17.834 1.00 45.25 344 SER A C 1
ATOM 2666 O O . SER A 1 364 ? 32.220 23.229 16.846 1.00 45.07 344 SER A O 1
ATOM 2669 N N . LEU A 1 365 ? 33.322 23.425 18.775 1.00 43.04 345 LEU A N 1
ATOM 2670 C CA . LEU A 1 365 ? 33.990 22.126 18.611 1.00 43.55 345 LEU A CA 1
ATOM 2671 C C . LEU A 1 365 ? 33.094 21.014 19.119 1.00 42.21 345 LEU A C 1
ATOM 2672 O O . LEU A 1 365 ? 32.726 21.019 20.278 1.00 39.01 345 LEU A O 1
ATOM 2677 N N . ASN A 1 366 ? 32.755 20.068 18.251 1.00 43.61 346 ASN A N 1
ATOM 2678 C CA . ASN A 1 366 ? 32.165 18.824 18.709 1.00 46.28 346 ASN A CA 1
ATOM 2679 C C . ASN A 1 366 ? 33.235 17.931 19.299 1.00 46.10 346 ASN A C 1
ATOM 2680 O O . ASN A 1 366 ? 34.227 17.616 18.639 1.00 46.72 346 ASN A O 1
ATOM 2685 N N . LYS A 1 367 ? 33.007 17.476 20.522 1.00 46.86 347 LYS A N 1
ATOM 2686 C CA . LYS A 1 367 ? 34.084 16.891 21.319 1.00 46.62 347 LYS A CA 1
ATOM 2687 C C . LYS A 1 367 ? 34.143 15.366 21.379 1.00 45.82 347 LYS A C 1
ATOM 2688 O O . LYS A 1 367 ? 35.045 14.814 21.989 1.00 46.92 347 LYS A O 1
ATOM 2694 N N . GLN A 1 368 ? 33.222 14.687 20.714 1.00 46.61 348 GLN A N 1
ATOM 2695 C CA . GLN A 1 368 ? 33.116 13.230 20.836 1.00 47.08 348 GLN A CA 1
ATOM 2696 C C . GLN A 1 368 ? 34.378 12.470 20.448 1.00 46.24 348 GLN A C 1
ATOM 2697 O O . GLN A 1 368 ? 34.849 11.637 21.198 1.00 49.09 348 GLN A O 1
ATOM 2703 N N . ALA A 1 369 ? 34.915 12.744 19.268 1.00 48.10 349 ALA A N 1
ATOM 2704 C CA . ALA A 1 369 ? 36.087 12.007 18.766 1.00 48.05 349 ALA A CA 1
ATOM 2705 C C . ALA A 1 369 ? 37.334 12.264 19.613 1.00 47.02 349 ALA A C 1
ATOM 2706 O O . ALA A 1 369 ? 38.079 11.344 19.915 1.00 47.63 349 ALA A O 1
ATOM 2708 N N . ALA A 1 370 ? 37.564 13.523 19.978 1.00 46.68 350 ALA A N 1
ATOM 2709 C CA . ALA A 1 370 ? 38.694 13.877 20.830 1.00 45.16 350 ALA A CA 1
ATOM 2710 C C . ALA A 1 370 ? 38.592 13.185 22.179 1.00 44.57 350 ALA A C 1
ATOM 2711 O O . ALA A 1 370 ? 39.582 12.683 22.683 1.00 44.73 350 ALA A O 1
ATOM 2713 N N . ALA A 1 371 ? 37.393 13.159 22.757 1.00 44.71 351 ALA A N 1
ATOM 2714 C CA . ALA A 1 371 ? 37.155 12.459 24.017 1.00 45.64 351 ALA A CA 1
ATOM 2715 C C . ALA A 1 371 ? 37.425 10.950 23.906 1.00 47.04 351 ALA A C 1
ATOM 2716 O O . ALA A 1 371 ? 37.993 10.349 24.813 1.00 47.72 351 ALA A O 1
ATOM 2718 N N . GLN A 1 372 ? 37.026 10.344 22.796 1.00 47.87 352 GLN A N 1
ATOM 2719 C CA . GLN A 1 372 ? 37.329 8.943 22.547 1.00 49.53 352 GLN A CA 1
ATOM 2720 C C . GLN A 1 372 ? 38.841 8.723 22.591 1.00 48.97 352 GLN A C 1
ATOM 2721 O O . GLN A 1 372 ? 39.318 7.743 23.172 1.00 52.04 352 GLN A O 1
ATOM 2727 N N . GLY A 1 373 ? 39.589 9.627 21.968 1.00 46.45 353 GLY A N 1
ATOM 2728 C CA . GLY A 1 373 ? 41.041 9.547 21.946 1.00 46.30 353 GLY A CA 1
ATOM 2729 C C . GLY A 1 373 ? 41.656 9.730 23.322 1.00 46.54 353 GLY A C 1
ATOM 2730 O O . GLY A 1 373 ? 42.634 9.076 23.668 1.00 46.85 353 GLY A O 1
ATOM 2731 N N . VAL A 1 374 ? 41.092 10.620 24.122 1.00 46.44 354 VAL A N 1
ATOM 2732 C CA . VAL A 1 374 ? 41.630 10.838 25.456 1.00 47.58 354 VAL A CA 1
ATOM 2733 C C . VAL A 1 374 ? 41.421 9.590 26.311 1.00 49.19 354 VAL A C 1
ATOM 2734 O O . VAL A 1 374 ? 42.297 9.201 27.077 1.00 53.12 354 VAL A O 1
ATOM 2738 N N . LEU A 1 375 ? 40.270 8.957 26.160 1.00 48.76 355 LEU A N 1
ATOM 2739 C CA . LEU A 1 375 ? 39.972 7.741 26.894 1.00 49.77 355 LEU A CA 1
ATOM 2740 C C . LEU A 1 375 ? 40.975 6.642 26.561 1.00 51.02 355 LEU A C 1
ATOM 2741 O O . LEU A 1 375 ? 41.519 5.995 27.453 1.00 51.83 355 LEU A O 1
ATOM 2746 N N . ILE A 1 376 ? 41.210 6.435 25.271 1.00 51.34 356 ILE A N 1
ATOM 2747 C CA . ILE A 1 376 ? 42.135 5.399 24.809 1.00 51.58 356 ILE A CA 1
ATOM 2748 C C . ILE A 1 376 ? 43.572 5.705 25.239 1.00 51.45 356 ILE A C 1
ATOM 2749 O O . ILE A 1 376 ? 44.325 4.807 25.598 1.00 52.76 356 ILE A O 1
ATOM 2754 N N . TYR A 1 377 ? 43.942 6.979 25.193 1.00 51.08 357 TYR A N 1
ATOM 2755 C CA . TYR A 1 377 ? 45.268 7.422 25.620 1.00 52.02 357 TYR A CA 1
ATOM 2756 C C . TYR A 1 377 ? 45.504 7.116 27.097 1.00 53.26 357 TYR A C 1
ATOM 2757 O O . TYR A 1 377 ? 46.566 6.611 27.472 1.00 53.26 357 TYR A O 1
ATOM 2766 N N . CYS A 1 378 ? 44.505 7.417 27.927 1.00 53.49 358 CYS A N 1
ATOM 2767 C CA . CYS A 1 378 ? 44.639 7.277 29.379 1.00 54.24 358 CYS A CA 1
ATOM 2768 C C . CYS A 1 378 ? 44.426 5.832 29.857 1.00 53.73 358 CYS A C 1
ATOM 2769 O O . CYS A 1 378 ? 45.058 5.379 30.813 1.00 53.79 358 CYS A O 1
ATOM 2772 N N . LEU A 1 379 ? 43.581 5.086 29.163 1.00 53.37 359 LEU A N 1
ATOM 2773 C CA . LEU A 1 379 ? 43.463 3.651 29.429 1.00 54.06 359 LEU A CA 1
ATOM 2774 C C . LEU A 1 379 ? 44.805 2.944 29.241 1.00 54.63 359 LEU A C 1
ATOM 2775 O O . LEU A 1 379 ? 45.189 2.113 30.049 1.00 55.91 359 LEU A O 1
ATOM 2780 N N . GLN A 1 380 ? 45.527 3.291 28.182 1.00 54.60 360 GLN A N 1
ATOM 2781 C CA . GLN A 1 380 ? 46.863 2.731 27.936 1.00 56.09 360 GLN A CA 1
ATOM 2782 C C . GLN A 1 380 ? 47.803 2.926 29.130 1.00 55.04 360 GLN A C 1
ATOM 2783 O O . GLN A 1 380 ? 48.538 2.018 29.493 1.00 55.78 360 GLN A O 1
ATOM 2789 N N . ARG A 1 381 ? 47.773 4.110 29.731 1.00 54.23 361 ARG A N 1
ATOM 2790 C CA . ARG A 1 381 ? 48.606 4.383 30.899 1.00 55.42 361 ARG A CA 1
ATOM 2791 C C . ARG A 1 381 ? 48.082 3.661 32.130 1.00 55.36 361 ARG A C 1
ATOM 2792 O O . ARG A 1 381 ? 48.869 3.238 32.973 1.00 57.66 361 ARG A O 1
ATOM 2800 N N . ALA A 1 382 ? 46.762 3.527 32.242 1.00 53.40 362 ALA A N 1
ATOM 2801 C CA . ALA A 1 382 ? 46.173 2.718 33.313 1.00 54.37 362 ALA A CA 1
ATOM 2802 C C . ALA A 1 382 ? 46.629 1.244 33.249 1.00 56.83 362 ALA A C 1
ATOM 2803 O O . ALA A 1 382 ? 46.762 0.585 34.274 1.00 57.03 362 ALA A O 1
ATOM 2805 N N . ILE A 1 383 ? 46.872 0.738 32.045 1.00 58.03 363 ILE A N 1
ATOM 2806 C CA . ILE A 1 383 ? 47.383 -0.618 31.870 1.00 61.23 363 ILE A CA 1
ATOM 2807 C C . ILE A 1 383 ? 48.810 -0.703 32.388 1.00 62.93 363 ILE A C 1
ATOM 2808 O O . ILE A 1 383 ? 49.163 -1.647 33.099 1.00 65.08 363 ILE A O 1
ATOM 2813 N N . TRP A 1 384 ? 49.635 0.277 32.037 1.00 61.51 364 TRP A N 1
ATOM 2814 C CA . TRP A 1 384 ? 51.024 0.252 32.467 1.00 62.79 364 TRP A CA 1
ATOM 2815 C C . TRP A 1 384 ? 51.122 0.306 33.997 1.00 64.50 364 TRP A C 1
ATOM 2816 O O . TRP A 1 384 ? 51.963 -0.385 34.601 1.00 65.66 364 TRP A O 1
ATOM 2827 N N . LEU A 1 385 ? 50.246 1.095 34.615 1.00 63.30 365 LEU A N 1
ATOM 2828 C CA . LEU A 1 385 ? 50.181 1.165 36.074 1.00 65.49 365 LEU A CA 1
ATOM 2829 C C . LEU A 1 385 ? 49.637 -0.137 36.657 1.00 67.56 365 LEU A C 1
ATOM 2830 O O . LEU A 1 385 ? 50.165 -0.653 37.646 1.00 68.66 365 LEU A O 1
ATOM 2835 N N . ALA A 1 386 ? 48.582 -0.666 36.043 1.00 67.80 366 ALA A N 1
ATOM 2836 C CA . ALA A 1 386 ? 47.980 -1.921 36.499 1.00 70.29 366 ALA A CA 1
ATOM 2837 C C . ALA A 1 386 ? 48.977 -3.076 36.499 1.00 72.65 366 ALA A C 1
ATOM 2838 O O . ALA A 1 386 ? 48.973 -3.879 37.418 1.00 72.80 366 ALA A O 1
ATOM 2840 N N . GLU A 1 387 ? 49.830 -3.146 35.478 1.00 74.55 367 GLU A N 1
ATOM 2841 C CA . GLU A 1 387 ? 50.865 -4.183 35.401 1.00 78.16 367 GLU A CA 1
ATOM 2842 C C . GLU A 1 387 ? 51.698 -4.259 36.696 1.00 79.71 367 GLU A C 1
ATOM 2843 O O . GLU A 1 387 ? 52.079 -5.347 37.115 1.00 83.57 367 GLU A O 1
ATOM 2849 N N . ARG A 1 388 ? 51.945 -3.117 37.342 1.00 78.26 368 ARG A N 1
ATOM 2850 C CA . ARG A 1 388 ? 52.700 -3.068 38.606 1.00 78.91 368 ARG A CA 1
ATOM 2851 C C . ARG A 1 388 ? 51.859 -3.313 39.857 1.00 78.26 368 ARG A C 1
ATOM 2852 O O . ARG A 1 388 ? 52.288 -4.025 40.748 1.00 81.31 368 ARG A O 1
ATOM 2860 N N . PHE A 1 389 ? 50.683 -2.697 39.943 1.00 76.02 369 PHE A N 1
ATOM 2861 C CA . PHE A 1 389 ? 49.907 -2.686 41.190 1.00 74.79 369 PHE A CA 1
ATOM 2862 C C . PHE A 1 389 ? 48.658 -3.572 41.208 1.00 75.58 369 PHE A C 1
ATOM 2863 O O . PHE A 1 389 ? 48.102 -3.811 42.279 1.00 75.59 369 PHE A O 1
ATOM 2871 N N . GLU A 1 390 ? 48.223 -4.060 40.044 1.00 75.65 370 GLU A N 1
ATOM 2872 C CA . GLU A 1 390 ? 47.033 -4.921 39.946 1.00 76.32 370 GLU A CA 1
ATOM 2873 C C . GLU A 1 390 ? 47.040 -5.720 38.623 1.00 76.83 370 GLU A C 1
ATOM 2874 O O . GLU A 1 390 ? 46.224 -5.464 37.738 1.00 75.29 370 GLU A O 1
ATOM 2880 N N . PRO A 1 391 ? 47.967 -6.694 38.487 1.00 78.32 371 PRO A N 1
ATOM 2881 C CA . PRO A 1 391 ? 48.221 -7.378 37.202 1.00 78.39 371 PRO A CA 1
ATOM 2882 C C . PRO A 1 391 ? 46.986 -8.019 36.582 1.00 79.21 371 PRO A C 1
ATOM 2883 O O . PRO A 1 391 ? 46.847 -8.042 35.358 1.00 77.00 371 PRO A O 1
ATOM 2887 N N . GLU A 1 392 ? 46.100 -8.525 37.434 1.00 82.43 372 GLU A N 1
ATOM 2888 C CA . GLU A 1 392 ? 44.906 -9.243 36.989 1.00 85.28 372 GLU A CA 1
ATOM 2889 C C . GLU A 1 392 ? 43.926 -8.361 36.204 1.00 82.03 372 GLU A C 1
ATOM 2890 O O . GLU A 1 392 ? 43.234 -8.817 35.292 1.00 81.12 372 GLU A O 1
ATOM 2896 N N . LEU A 1 393 ? 43.899 -7.087 36.554 1.00 80.57 373 LEU A N 1
ATOM 2897 C CA . LEU A 1 393 ? 43.040 -6.112 35.901 1.00 79.04 373 LEU A CA 1
ATOM 2898 C C . LEU A 1 393 ? 43.578 -5.686 34.528 1.00 76.60 373 LEU A C 1
ATOM 2899 O O . LEU A 1 393 ? 42.802 -5.333 33.635 1.00 75.94 373 LEU A O 1
ATOM 2904 N N . ALA A 1 394 ? 44.903 -5.684 34.371 1.00 75.91 374 ALA A N 1
ATOM 2905 C CA . ALA A 1 394 ? 45.532 -5.322 33.097 1.00 73.95 374 ALA A CA 1
ATOM 2906 C C . ALA A 1 394 ? 45.045 -6.211 31.968 1.00 74.52 374 ALA A C 1
ATOM 2907 O O . ALA A 1 394 ? 44.897 -5.745 30.841 1.00 73.75 374 ALA A O 1
ATOM 2909 N N . VAL A 1 395 ? 44.773 -7.477 32.275 1.00 76.42 375 VAL A N 1
ATOM 2910 C CA . VAL A 1 395 ? 44.288 -8.410 31.262 1.00 78.44 375 VAL A CA 1
ATOM 2911 C C . VAL A 1 395 ? 42.995 -7.905 30.612 1.00 77.64 375 VAL A C 1
ATOM 2912 O O . VAL A 1 395 ? 42.901 -7.868 29.378 1.00 79.26 375 VAL A O 1
ATOM 2916 N N . SER A 1 396 ? 42.012 -7.519 31.430 1.00 75.68 376 SER A N 1
ATOM 2917 C CA . SER A 1 396 ? 40.723 -7.049 30.905 1.00 73.42 376 SER A CA 1
ATOM 2918 C C . SER A 1 396 ? 40.814 -5.634 30.326 1.00 69.97 376 SER A C 1
ATOM 2919 O O . SER A 1 396 ? 40.175 -5.346 29.321 1.00 69.76 376 SER A O 1
ATOM 2922 N N . TYR A 1 397 ? 41.608 -4.758 30.938 1.00 68.52 377 TYR A N 1
ATOM 2923 C CA . TYR A 1 397 ? 41.901 -3.444 30.346 1.00 67.16 377 TYR A CA 1
ATOM 2924 C C . TYR A 1 397 ? 42.510 -3.545 28.932 1.00 66.92 377 TYR A C 1
ATOM 2925 O O . TYR A 1 397 ? 42.192 -2.730 28.065 1.00 65.64 377 TYR A O 1
ATOM 2934 N N . ARG A 1 398 ? 43.366 -4.537 28.688 1.00 69.20 378 ARG A N 1
ATOM 2935 C CA . ARG A 1 398 ? 43.935 -4.720 27.342 1.00 70.38 378 ARG A CA 1
ATOM 2936 C C . ARG A 1 398 ? 42.886 -5.071 26.301 1.00 70.21 378 ARG A C 1
ATOM 2937 O O . ARG A 1 398 ? 42.980 -4.623 25.157 1.00 66.67 378 ARG A O 1
ATOM 2945 N N . GLN A 1 399 ? 41.909 -5.890 26.691 1.00 74.13 379 GLN A N 1
ATOM 2946 C CA . GLN A 1 399 ? 40.799 -6.249 25.801 1.00 76.92 379 GLN A CA 1
ATOM 2947 C C . GLN A 1 399 ? 39.935 -5.039 25.524 1.00 73.32 379 GLN A C 1
ATOM 2948 O O . GLN A 1 399 ? 39.484 -4.832 24.406 1.00 73.17 379 GLN A O 1
ATOM 2954 N N . ARG A 1 400 ? 39.706 -4.250 26.560 1.00 70.85 380 ARG A N 1
ATOM 2955 C CA . ARG A 1 400 ? 38.888 -3.067 26.446 1.00 69.70 380 ARG A CA 1
ATOM 2956 C C . ARG A 1 400 ? 39.526 -2.015 25.535 1.00 65.71 380 ARG A C 1
ATOM 2957 O O . ARG A 1 400 ? 38.832 -1.356 24.758 1.00 63.71 380 ARG A O 1
ATOM 2965 N N . LEU A 1 401 ? 40.846 -1.866 25.637 1.00 64.30 381 LEU A N 1
ATOM 2966 C CA . LEU A 1 401 ? 41.608 -0.970 24.764 1.00 61.64 381 LEU A CA 1
ATOM 2967 C C . LEU A 1 401 ? 41.372 -1.322 23.296 1.00 64.04 381 LEU A C 1
ATOM 2968 O O . LEU A 1 401 ? 41.183 -0.443 22.452 1.00 65.02 381 LEU A O 1
ATOM 2973 N N . GLN A 1 402 ? 41.370 -2.615 23.004 1.00 68.84 382 GLN A N 1
ATOM 2974 C CA . GLN A 1 402 ? 41.163 -3.087 21.649 1.00 71.25 382 GLN A CA 1
ATOM 2975 C C . GLN A 1 402 ? 39.762 -2.756 21.132 1.00 66.67 382 GLN A C 1
ATOM 2976 O O . GLN A 1 402 ? 39.610 -2.344 19.982 1.00 63.53 382 GLN A O 1
ATOM 2982 N N . GLN A 1 403 ? 38.745 -2.962 21.972 1.00 65.27 383 GLN A N 1
ATOM 2983 C CA . GLN A 1 403 ? 37.362 -2.639 21.603 1.00 62.84 383 GLN A CA 1
ATOM 2984 C C . GLN A 1 403 ? 37.231 -1.180 21.246 1.00 58.31 383 GLN A C 1
ATOM 2985 O O . GLN A 1 403 ? 36.658 -0.851 20.213 1.00 58.14 383 GLN A O 1
ATOM 2991 N N . LEU A 1 404 ? 37.799 -0.310 22.079 1.00 56.41 384 LEU A N 1
ATOM 2992 C CA . LEU A 1 404 ? 37.689 1.138 21.881 1.00 53.02 384 LEU A CA 1
ATOM 2993 C C . LEU A 1 404 ? 38.393 1.600 20.606 1.00 50.78 384 LEU A C 1
ATOM 2994 O O . LEU A 1 404 ? 37.843 2.403 19.853 1.00 48.06 384 LEU A O 1
ATOM 2999 N N . LYS A 1 405 ? 39.605 1.109 20.369 1.00 51.24 385 LYS A N 1
ATOM 3000 C CA . LYS A 1 405 ? 40.304 1.422 19.127 1.00 51.58 385 LYS A CA 1
ATOM 3001 C C . LYS A 1 405 ? 39.521 0.960 17.891 1.00 53.25 385 LYS A C 1
ATOM 3002 O O . LYS A 1 405 ? 39.388 1.719 16.933 1.00 53.08 385 LYS A O 1
ATOM 3008 N N . SER A 1 406 ? 39.020 -0.279 17.907 1.00 55.65 386 SER A N 1
ATOM 3009 C CA . SER A 1 406 ? 38.192 -0.784 16.803 1.00 56.83 386 SER A CA 1
ATOM 3010 C C . SER A 1 406 ? 36.935 0.051 16.591 1.00 55.30 386 SER A C 1
ATOM 3011 O O . SER A 1 406 ? 36.592 0.392 15.456 1.00 57.88 386 SER A O 1
ATOM 3014 N N . ALA A 1 407 ? 36.249 0.370 17.678 1.00 52.64 387 ALA A N 1
ATOM 3015 C CA . ALA A 1 407 ? 35.040 1.162 17.599 1.00 51.27 387 ALA A CA 1
ATOM 3016 C C . ALA A 1 407 ? 35.334 2.556 17.024 1.00 50.91 387 ALA A C 1
ATOM 3017 O O . ALA A 1 407 ? 34.525 3.108 16.273 1.00 51.79 387 ALA A O 1
ATOM 3019 N N . ALA A 1 408 ? 36.491 3.113 17.363 1.00 49.47 388 ALA A N 1
ATOM 3020 C CA . ALA A 1 408 ? 36.893 4.398 16.820 1.00 48.93 388 ALA A CA 1
ATOM 3021 C C . ALA A 1 408 ? 37.039 4.332 15.302 1.00 49.45 388 ALA A C 1
ATOM 3022 O O . ALA A 1 408 ? 36.507 5.181 14.589 1.00 49.47 388 ALA A O 1
ATOM 3024 N N . LEU A 1 409 ? 37.757 3.328 14.808 1.00 50.97 389 LEU A N 1
ATOM 3025 C CA . LEU A 1 409 ? 37.871 3.111 13.365 1.00 53.96 389 LEU A CA 1
ATOM 3026 C C . LEU A 1 409 ? 36.523 2.901 12.679 1.00 55.98 389 LEU A C 1
ATOM 3027 O O . LEU A 1 409 ? 36.259 3.494 11.649 1.00 55.81 389 LEU A O 1
ATOM 3032 N N . ASP A 1 410 ? 35.675 2.044 13.231 1.00 60.02 390 ASP A N 1
ATOM 3033 C CA . ASP A 1 410 ? 34.406 1.719 12.572 1.00 63.04 390 ASP A CA 1
ATOM 3034 C C . ASP A 1 410 ? 33.459 2.910 12.505 1.00 57.91 390 ASP A C 1
ATOM 3035 O O . ASP A 1 410 ? 32.880 3.182 11.470 1.00 56.61 390 ASP A O 1
ATOM 3040 N N . ALA A 1 411 ? 33.310 3.619 13.610 1.00 55.06 391 ALA A N 1
ATOM 3041 C CA . ALA A 1 411 ? 32.305 4.656 13.698 1.00 53.92 391 ALA A CA 1
ATOM 3042 C C . ALA A 1 411 ? 32.817 6.027 13.275 1.00 50.31 391 ALA A C 1
ATOM 3043 O O . ALA A 1 411 ? 32.044 6.814 12.764 1.00 48.21 391 ALA A O 1
ATOM 3045 N N . LEU A 1 412 ? 34.101 6.311 13.481 1.00 48.06 392 LEU A N 1
ATOM 3046 C CA . LEU A 1 412 ? 34.617 7.673 13.300 1.00 46.66 392 LEU A CA 1
ATOM 3047 C C . LEU A 1 412 ? 35.504 7.925 12.065 1.00 46.28 392 LEU A C 1
ATOM 3048 O O . LEU A 1 412 ? 35.590 9.057 11.593 1.00 46.52 392 LEU A O 1
ATOM 3053 N N . TRP A 1 413 ? 36.166 6.906 11.542 1.00 45.97 393 TRP A N 1
ATOM 3054 C CA . TRP A 1 413 ? 37.070 7.120 10.414 1.00 47.19 393 TRP A CA 1
ATOM 3055 C C . TRP A 1 413 ? 36.293 7.321 9.109 1.00 48.94 393 TRP A C 1
ATOM 3056 O O . TRP A 1 413 ? 35.381 6.553 8.804 1.00 48.83 393 TRP A O 1
ATOM 3067 N N . ASP A 1 414 ? 36.654 8.361 8.354 1.00 50.04 394 ASP A N 1
ATOM 3068 C CA . ASP A 1 414 ? 36.092 8.610 7.011 1.00 52.56 394 ASP A CA 1
ATOM 3069 C C . ASP A 1 414 ? 37.199 8.577 5.947 1.00 53.46 394 ASP A C 1
ATOM 3070 O O . ASP A 1 414 ? 37.922 9.565 5.759 1.00 52.70 394 ASP A O 1
ATOM 3075 N N . PRO A 1 415 ? 37.319 7.444 5.243 1.00 53.90 395 PRO A N 1
ATOM 3076 C CA . PRO A 1 415 ? 38.341 7.201 4.224 1.00 55.90 395 PRO A CA 1
ATOM 3077 C C . PRO A 1 415 ? 38.381 8.218 3.103 1.00 56.24 395 PRO A C 1
ATOM 3078 O O . PRO A 1 415 ? 39.455 8.499 2.597 1.00 56.36 395 PRO A O 1
ATOM 3082 N N . GLN A 1 416 ? 37.224 8.733 2.702 1.00 57.81 396 GLN A N 1
ATOM 3083 C CA . GLN A 1 416 ? 37.157 9.670 1.583 1.00 62.25 396 GLN A CA 1
ATOM 3084 C C . GLN A 1 416 ? 37.776 11.006 1.941 1.00 60.39 396 GLN A C 1
ATOM 3085 O O . GLN A 1 416 ? 38.371 11.653 1.094 1.00 62.23 396 GLN A O 1
ATOM 3091 N N . GLN A 1 417 ? 37.633 11.413 3.197 1.00 59.68 397 GLN A N 1
ATOM 3092 C CA . GLN A 1 417 ? 38.225 12.667 3.689 1.00 58.10 397 GLN A CA 1
ATOM 3093 C C . GLN A 1 417 ? 39.613 12.481 4.321 1.00 54.89 397 GLN A C 1
ATOM 3094 O O . GLN A 1 417 ? 40.377 13.438 4.413 1.00 53.54 397 GLN A O 1
ATOM 3100 N N . GLY A 1 418 ? 39.934 11.254 4.737 1.00 53.60 398 GLY A N 1
ATOM 3101 C CA . GLY A 1 418 ? 41.223 10.941 5.370 1.00 51.83 398 GLY A CA 1
ATOM 3102 C C . GLY A 1 418 ? 41.353 11.519 6.763 1.00 49.06 398 GLY A C 1
ATOM 3103 O O . GLY A 1 418 ? 42.460 11.759 7.231 1.00 47.58 398 GLY A O 1
ATOM 3104 N N . PHE A 1 419 ? 40.208 11.724 7.414 1.00 47.68 399 PHE A N 1
ATOM 3105 C CA . PHE A 1 419 ? 40.129 12.298 8.754 1.00 45.44 399 PHE A CA 1
ATOM 3106 C C . PHE A 1 419 ? 39.055 11.558 9.553 1.00 44.54 399 PHE A C 1
ATOM 3107 O O . PHE A 1 419 ? 38.186 10.898 8.987 1.00 45.51 399 PHE A O 1
ATOM 3115 N N . TYR A 1 420 ? 39.120 11.677 10.871 1.00 43.23 400 TYR A N 1
ATOM 3116 C CA . TYR A 1 420 ? 38.048 11.209 11.731 1.00 43.56 400 TYR A CA 1
ATOM 3117 C C . TYR A 1 420 ? 36.956 12.285 11.815 1.00 43.59 400 TYR A C 1
ATOM 3118 O O . TYR A 1 420 ? 37.256 13.476 11.876 1.00 42.68 400 TYR A O 1
ATOM 3127 N N . VAL A 1 421 ? 35.698 11.852 11.827 1.00 43.40 401 VAL A N 1
ATOM 3128 C CA . VAL A 1 421 ? 34.570 12.744 12.052 1.00 43.76 401 VAL A CA 1
ATOM 3129 C C . VAL A 1 421 ? 34.070 12.640 13.502 1.00 43.62 401 VAL A C 1
ATOM 3130 O O . VAL A 1 421 ? 34.351 11.672 14.202 1.00 42.52 401 VAL A O 1
ATOM 3134 N N . SER A 1 422 ? 33.323 13.646 13.944 1.00 45.05 402 SER A N 1
ATOM 3135 C CA . SER A 1 422 ? 32.871 13.737 15.335 1.00 44.65 402 SER A CA 1
ATOM 3136 C C . SER A 1 422 ? 31.415 14.227 15.422 1.00 43.77 402 SER A C 1
ATOM 3137 O O . SER A 1 422 ? 31.036 15.208 14.777 1.00 46.26 402 SER A O 1
ATOM 3140 N N . GLY A 1 423 ? 30.609 13.527 16.215 1.00 42.97 403 GLY A N 1
ATOM 3141 C CA . GLY A 1 423 ? 29.209 13.887 16.436 1.00 43.95 403 GLY A CA 1
ATOM 3142 C C . GLY A 1 423 ? 28.262 13.493 15.324 1.00 44.19 403 GLY A C 1
ATOM 3143 O O . GLY A 1 423 ? 28.683 13.080 14.247 1.00 45.78 403 GLY A O 1
ATOM 3144 N N . ALA A 1 424 ? 26.971 13.666 15.584 1.00 45.20 404 ALA A N 1
ATOM 3145 C CA . ALA A 1 424 ? 25.914 13.355 14.619 1.00 46.46 404 ALA A CA 1
ATOM 3146 C C . ALA A 1 424 ? 26.015 14.120 13.298 1.00 48.70 404 ALA A C 1
ATOM 3147 O O . ALA A 1 424 ? 25.594 13.607 12.277 1.00 50.89 404 ALA A O 1
ATOM 3149 N N . ARG A 1 425 ? 26.572 15.324 13.300 1.00 51.02 405 ARG A N 1
ATOM 3150 C CA . ARG A 1 425 ? 26.754 16.069 12.046 1.00 54.62 405 ARG A CA 1
ATOM 3151 C C . ARG A 1 425 ? 28.152 15.869 11.398 1.00 52.89 405 ARG A C 1
ATOM 3152 O O . ARG A 1 425 ? 28.522 16.578 10.464 1.00 51.02 405 ARG A O 1
ATOM 3160 N N . ARG A 1 426 ? 28.915 14.898 11.893 1.00 51.19 406 ARG A N 1
ATOM 3161 C CA . ARG A 1 426 ? 30.157 14.447 11.243 1.00 51.60 406 ARG A CA 1
ATOM 3162 C C . ARG A 1 426 ? 31.137 15.582 10.975 1.00 50.03 406 ARG A C 1
ATOM 3163 O O . ARG A 1 426 ? 31.656 15.740 9.864 1.00 49.48 406 ARG A O 1
ATOM 3171 N N . GLN A 1 427 ? 31.391 16.350 12.024 1.00 49.85 407 GLN A N 1
ATOM 3172 C CA . GLN A 1 427 ? 32.310 17.490 11.974 1.00 50.11 407 GLN A CA 1
ATOM 3173 C C . GLN A 1 427 ? 33.758 17.040 11.875 1.00 47.91 407 GLN A C 1
ATOM 3174 O O . GLN A 1 427 ? 34.137 16.064 12.505 1.00 46.11 407 GLN A O 1
ATOM 3180 N N . VAL A 1 428 ? 34.551 17.792 11.109 1.00 48.94 408 VAL A N 1
ATOM 3181 C CA . VAL A 1 428 ? 35.986 17.570 10.960 1.00 46.98 408 VAL A CA 1
ATOM 3182 C C . VAL A 1 428 ? 36.778 18.688 11.656 1.00 46.33 408 VAL A C 1
ATOM 3183 O O . VAL A 1 428 ? 36.752 19.858 11.226 1.00 46.67 408 VAL A O 1
ATOM 3187 N N . SER A 1 429 ? 37.490 18.322 12.718 1.00 44.56 409 SER A N 1
ATOM 3188 C CA . SER A 1 429 ? 38.259 19.282 13.514 1.00 45.82 409 SER A CA 1
ATOM 3189 C C . SER A 1 429 ? 39.725 18.884 13.581 1.00 45.13 409 SER A C 1
ATOM 3190 O O . SER A 1 429 ? 40.078 17.752 13.255 1.00 45.61 409 SER A O 1
ATOM 3193 N N . TRP A 1 430 ? 40.582 19.816 13.986 1.00 44.51 410 TRP A N 1
ATOM 3194 C CA . TRP A 1 430 ? 41.980 19.473 14.260 1.00 44.42 410 TRP A CA 1
ATOM 3195 C C . TRP A 1 430 ? 42.073 18.583 15.495 1.00 44.64 410 TRP A C 1
ATOM 3196 O O . TRP A 1 430 ? 42.875 17.650 15.536 1.00 46.45 410 TRP A O 1
ATOM 3207 N N . ALA A 1 431 ? 41.264 18.886 16.503 1.00 44.31 411 ALA A N 1
ATOM 3208 C CA . ALA A 1 431 ? 41.357 18.197 17.776 1.00 45.76 411 ALA A CA 1
ATOM 3209 C C . ALA A 1 431 ? 41.127 16.680 17.640 1.00 44.53 411 ALA A C 1
ATOM 3210 O O . ALA A 1 431 ? 41.884 15.874 18.179 1.00 45.51 411 ALA A O 1
ATOM 3212 N N . SER A 1 432 ? 40.093 16.301 16.908 1.00 43.80 412 SER A N 1
ATOM 3213 C CA . SER A 1 432 ? 39.798 14.895 16.682 1.00 43.98 412 SER A CA 1
ATOM 3214 C C . SER A 1 432 ? 41.008 14.139 16.151 1.00 44.37 412 SER A C 1
ATOM 3215 O O . SER A 1 432 ? 41.314 13.049 16.624 1.00 45.47 412 SER A O 1
ATOM 3218 N N . GLN A 1 433 ? 41.699 14.720 15.175 1.00 44.72 413 GLN A N 1
ATOM 3219 C CA . GLN A 1 433 ? 42.819 14.032 14.518 1.00 45.51 413 GLN A CA 1
ATOM 3220 C C . GLN A 1 433 ? 43.992 13.895 15.477 1.00 47.03 413 GLN A C 1
ATOM 3221 O O . GLN A 1 433 ? 44.621 12.848 15.571 1.00 49.85 413 GLN A O 1
ATOM 3227 N N . ILE A 1 434 ? 44.277 14.973 16.191 1.00 47.04 414 ILE A N 1
ATOM 3228 C CA . ILE A 1 434 ? 45.414 15.021 17.104 1.00 45.90 414 ILE A CA 1
ATOM 3229 C C . ILE A 1 434 ? 45.271 13.947 18.176 1.00 44.45 414 ILE A C 1
ATOM 3230 O O . ILE A 1 434 ? 46.211 13.193 18.427 1.00 44.32 414 ILE A O 1
ATOM 3235 N N . TRP A 1 435 ? 44.091 13.879 18.791 1.00 42.54 415 TRP A N 1
ATOM 3236 C CA . TRP A 1 435 ? 43.885 12.985 19.925 1.00 43.20 415 TRP A CA 1
ATOM 3237 C C . TRP A 1 435 ? 43.786 11.528 19.519 1.00 43.10 415 TRP A C 1
ATOM 3238 O O . TRP A 1 435 ? 44.274 10.659 20.235 1.00 45.68 415 TRP A O 1
ATOM 3249 N N . LEU A 1 436 ? 43.177 11.245 18.378 1.00 41.70 416 LEU A N 1
ATOM 3250 C CA . LEU A 1 436 ? 43.098 9.856 17.920 1.00 42.79 416 LEU A CA 1
ATOM 3251 C C . LEU A 1 436 ? 44.425 9.347 17.346 1.00 44.28 416 LEU A C 1
ATOM 3252 O O . LEU A 1 436 ? 44.646 8.140 17.285 1.00 48.47 416 LEU A O 1
ATOM 3257 N N . VAL A 1 437 ? 45.307 10.253 16.941 1.00 43.15 417 VAL A N 1
ATOM 3258 C CA . VAL A 1 437 ? 46.675 9.871 16.604 1.00 45.38 417 VAL A CA 1
ATOM 3259 C C . VAL A 1 437 ? 47.497 9.598 17.875 1.00 47.76 417 VAL A C 1
ATOM 3260 O O . VAL A 1 437 ? 48.299 8.671 17.911 1.00 49.53 417 VAL A O 1
ATOM 3264 N N . LEU A 1 438 ? 47.307 10.402 18.914 1.00 48.38 418 LEU A N 1
ATOM 3265 C CA . LEU A 1 438 ? 48.015 10.173 20.165 1.00 50.69 418 LEU A CA 1
ATOM 3266 C C . LEU A 1 438 ? 47.558 8.878 20.822 1.00 50.66 418 LEU A C 1
ATOM 3267 O O . LEU A 1 438 ? 48.329 8.214 21.511 1.00 53.60 418 LEU A O 1
ATOM 3272 N N . ALA A 1 439 ? 46.301 8.527 20.597 1.00 49.20 419 ALA A N 1
ATOM 3273 C CA . ALA A 1 439 ? 45.714 7.299 21.128 1.00 50.85 419 ALA A CA 1
ATOM 3274 C C . ALA A 1 439 ? 46.249 6.032 20.459 1.00 53.02 419 ALA A C 1
ATOM 3275 O O . ALA A 1 439 ? 46.013 4.922 20.945 1.00 53.30 419 ALA A O 1
ATOM 3277 N N . GLU A 1 440 ? 46.940 6.213 19.334 1.00 54.41 420 GLU A N 1
ATOM 3278 C CA . GLU A 1 440 ? 47.547 5.124 18.562 1.00 56.59 420 GLU A CA 1
ATOM 3279 C C . GLU A 1 440 ? 46.492 4.195 17.962 1.00 54.95 420 GLU A C 1
ATOM 3280 O O . GLU A 1 440 ? 46.666 2.984 17.940 1.00 55.64 420 GLU A O 1
ATOM 3286 N N . VAL A 1 441 ? 45.395 4.783 17.487 1.00 51.50 421 VAL A N 1
ATOM 3287 C CA . VAL A 1 441 ? 44.377 4.045 16.739 1.00 50.68 421 VAL A CA 1
ATOM 3288 C C . VAL A 1 441 ? 44.929 3.810 15.337 1.00 51.22 421 VAL A C 1
ATOM 3289 O O . VAL A 1 441 ? 45.602 4.678 14.793 1.00 52.54 421 VAL A O 1
ATOM 3293 N N . GLY A 1 442 ? 44.663 2.640 14.760 1.00 52.36 422 GLY A N 1
ATOM 3294 C CA . GLY A 1 442 ? 45.100 2.345 13.396 1.00 52.69 422 GLY A CA 1
ATOM 3295 C C . GLY A 1 442 ? 46.560 1.957 13.317 1.00 55.08 422 GLY A C 1
ATOM 3296 O O . GLY A 1 442 ? 47.110 1.439 14.271 1.00 56.49 422 GLY A O 1
ATOM 3297 N N . THR A 1 443 ? 47.186 2.192 12.168 1.00 57.10 423 THR A N 1
ATOM 3298 C CA . THR A 1 443 ? 48.587 1.801 11.962 1.00 60.36 423 THR A CA 1
ATOM 3299 C C . THR A 1 443 ? 49.499 3.020 11.986 1.00 59.51 423 THR A C 1
ATOM 3300 O O . THR A 1 443 ? 49.030 4.144 11.777 1.00 55.91 423 THR A O 1
ATOM 3304 N N . PRO A 1 444 ? 50.809 2.805 12.228 1.00 63.14 424 PRO A N 1
ATOM 3305 C CA . PRO A 1 444 ? 51.772 3.918 12.227 1.00 62.98 424 PRO A CA 1
ATOM 3306 C C . PRO A 1 444 ? 51.778 4.728 10.930 1.00 63.02 424 PRO A C 1
ATOM 3307 O O . PRO A 1 444 ? 51.855 5.961 10.975 1.00 61.38 424 PRO A O 1
ATOM 3311 N N . GLN A 1 445 ? 51.677 4.048 9.790 1.00 66.36 425 GLN A N 1
ATOM 3312 C CA . GLN A 1 445 ? 51.683 4.740 8.509 1.00 67.76 425 GLN A CA 1
ATOM 3313 C C . GLN A 1 445 ? 50.325 5.453 8.240 1.00 65.14 425 GLN A C 1
ATOM 3314 O O . GLN A 1 445 ? 50.311 6.519 7.628 1.00 64.46 425 GLN A O 1
ATOM 3320 N N . GLN A 1 446 ? 49.207 4.933 8.760 1.00 63.61 426 GLN A N 1
ATOM 3321 C CA . GLN A 1 446 ? 47.929 5.648 8.663 1.00 62.91 426 GLN A CA 1
ATOM 3322 C C . GLN A 1 446 ? 48.032 6.984 9.414 1.00 59.80 426 GLN A C 1
ATOM 3323 O O . GLN A 1 446 ? 47.570 8.037 8.938 1.00 57.35 426 GLN A O 1
ATOM 3329 N N . ARG A 1 447 ? 48.642 6.923 10.595 1.00 57.98 427 ARG A N 1
ATOM 3330 C CA . ARG A 1 447 ? 48.783 8.081 11.470 1.00 54.04 427 ARG A CA 1
ATOM 3331 C C . ARG A 1 447 ? 49.707 9.145 10.895 1.00 52.52 427 ARG A C 1
ATOM 3332 O O . ARG A 1 447 ? 49.452 10.331 11.024 1.00 49.59 427 ARG A O 1
ATOM 3340 N N . ARG A 1 448 ? 50.789 8.718 10.262 1.00 53.74 428 ARG A N 1
ATOM 3341 C CA . ARG A 1 448 ? 51.676 9.647 9.583 1.00 53.97 428 ARG A CA 1
ATOM 3342 C C . ARG A 1 448 ? 50.946 10.313 8.409 1.00 53.30 428 ARG A C 1
ATOM 3343 O O . ARG A 1 448 ? 51.061 11.519 8.227 1.00 52.64 428 ARG A O 1
ATOM 3351 N N . GLU A 1 449 ? 50.194 9.529 7.631 1.00 55.68 429 GLU A N 1
ATOM 3352 C CA . GLU A 1 449 ? 49.314 10.056 6.558 1.00 55.22 429 GLU A CA 1
ATOM 3353 C C . GLU A 1 449 ? 48.295 11.089 7.062 1.00 51.29 429 GLU A C 1
ATOM 3354 O O . GLU A 1 449 ? 47.982 12.038 6.343 1.00 51.68 429 GLU A O 1
ATOM 3360 N N . ILE A 1 450 ? 47.782 10.917 8.278 1.00 48.29 430 ILE A N 1
ATOM 3361 C CA . ILE A 1 450 ? 46.863 11.909 8.860 1.00 47.27 430 ILE A CA 1
ATOM 3362 C C . ILE A 1 450 ? 47.557 13.254 9.160 1.00 46.35 430 ILE A C 1
ATOM 3363 O O . ILE A 1 450 ? 46.984 14.319 8.915 1.00 44.05 430 ILE A O 1
ATOM 3368 N N . MET A 1 451 ? 48.782 13.207 9.682 1.00 47.77 431 MET A N 1
ATOM 3369 C CA . MET A 1 451 ? 49.509 14.425 10.017 1.00 48.35 431 MET A CA 1
ATOM 3370 C C . MET A 1 451 ? 49.911 15.180 8.751 1.00 49.60 431 MET A C 1
ATOM 3371 O O . MET A 1 451 ? 49.912 16.412 8.740 1.00 50.21 431 MET A O 1
ATOM 3376 N N . ARG A 1 452 ? 50.238 14.445 7.688 1.00 51.46 432 ARG A N 1
ATOM 3377 C CA . ARG A 1 452 ? 50.443 15.044 6.360 1.00 54.03 432 ARG A CA 1
ATOM 3378 C C . ARG A 1 452 ? 49.164 15.648 5.795 1.00 53.45 432 ARG A C 1
ATOM 3379 O O . ARG A 1 452 ? 49.206 16.653 5.091 1.00 54.74 432 ARG A O 1
ATOM 3387 N N . ASN A 1 453 ? 48.034 15.035 6.108 1.00 52.94 433 ASN A N 1
ATOM 3388 C CA . ASN A 1 453 ? 46.753 15.529 5.645 1.00 54.94 433 ASN A CA 1
ATOM 3389 C C . ASN A 1 453 ? 46.370 16.864 6.324 1.00 51.99 433 ASN A C 1
ATOM 3390 O O . ASN A 1 453 ? 45.753 17.721 5.699 1.00 52.67 433 ASN A O 1
ATOM 3395 N N . LEU A 1 454 ? 46.751 17.051 7.586 1.00 48.78 434 LEU A N 1
ATOM 3396 C CA . LEU A 1 454 ? 46.538 18.336 8.266 1.00 46.29 434 LEU A CA 1
ATOM 3397 C C . LEU A 1 454 ? 47.336 19.460 7.623 1.00 47.15 434 LEU A C 1
ATOM 3398 O O . LEU A 1 454 ? 46.866 20.589 7.523 1.00 51.16 434 LEU A O 1
ATOM 3403 N N . GLU A 1 455 ? 48.528 19.127 7.152 1.00 47.90 435 GLU A N 1
ATOM 3404 C CA . GLU A 1 455 ? 49.497 20.071 6.637 1.00 49.87 435 GLU A CA 1
ATOM 3405 C C . GLU A 1 455 ? 49.076 20.525 5.242 1.00 50.71 435 GLU A C 1
ATOM 3406 O O . GLU A 1 455 ? 49.185 21.691 4.907 1.00 52.69 435 GLU A O 1
ATOM 3412 N N . LYS A 1 456 ? 48.562 19.601 4.447 1.00 51.89 436 LYS A N 1
ATOM 3413 C CA . LYS A 1 456 ? 48.122 19.884 3.073 1.00 55.16 436 LYS A CA 1
ATOM 3414 C C . LYS A 1 456 ? 46.628 20.205 2.915 1.00 54.39 436 LYS A C 1
ATOM 3415 O O . LYS A 1 456 ? 46.221 20.808 1.929 1.00 54.48 436 LYS A O 1
ATOM 3421 N N . ASN A 1 457 ? 45.815 19.771 3.870 1.00 54.22 437 ASN A N 1
ATOM 3422 C CA . ASN A 1 457 ? 44.363 19.908 3.791 1.00 55.04 437 ASN A CA 1
ATOM 3423 C C . ASN A 1 457 ? 43.742 20.183 5.171 1.00 55.34 437 ASN A C 1
ATOM 3424 O O . ASN A 1 457 ? 43.045 19.336 5.752 1.00 53.41 437 ASN A O 1
ATOM 3429 N N . PRO A 1 458 ? 43.990 21.396 5.695 1.00 57.81 438 PRO A N 1
ATOM 3430 C CA . PRO A 1 458 ? 43.598 21.767 7.057 1.00 55.27 438 PRO A CA 1
ATOM 3431 C C . PRO A 1 458 ? 42.071 21.762 7.321 1.00 54.82 438 PRO A C 1
ATOM 3432 O O . PRO A 1 458 ? 41.326 22.406 6.578 1.00 56.68 438 PRO A O 1
ATOM 3436 N N . PRO A 1 459 ? 41.616 21.038 8.366 1.00 52.83 439 PRO A N 1
ATOM 3437 C CA . PRO A 1 459 ? 40.243 21.061 8.870 1.00 54.22 439 PRO A CA 1
ATOM 3438 C C . PRO A 1 459 ? 39.733 22.457 9.198 1.00 56.58 439 PRO A C 1
ATOM 3439 O O . PRO A 1 459 ? 40.501 23.343 9.534 1.00 54.16 439 PRO A O 1
ATOM 3443 N N . ALA A 1 460 ? 38.417 22.604 9.169 1.00 61.17 440 ALA A N 1
ATOM 3444 C CA . ALA A 1 460 ? 37.778 23.899 9.351 1.00 63.32 440 ALA A CA 1
ATOM 3445 C C . ALA A 1 460 ? 37.851 24.410 10.796 1.00 62.22 440 ALA A C 1
ATOM 3446 O O . ALA A 1 460 ? 37.971 25.609 11.021 1.00 65.36 440 ALA A O 1
ATOM 3448 N N . VAL A 1 461 ? 37.719 23.515 11.772 1.00 57.80 441 VAL A N 1
ATOM 3449 C CA . VAL A 1 461 ? 37.623 23.931 13.168 1.00 57.17 441 VAL A CA 1
ATOM 3450 C C . VAL A 1 461 ? 39.018 23.956 13.775 1.00 55.62 441 VAL A C 1
ATOM 3451 O O . VAL A 1 461 ? 39.605 22.899 14.068 1.00 57.05 441 VAL A O 1
ATOM 3455 N N . ALA A 1 462 ? 39.528 25.164 13.973 1.00 59.23 442 ALA A N 1
ATOM 3456 C CA . ALA A 1 462 ? 40.939 25.369 14.259 1.00 57.07 442 ALA A CA 1
ATOM 3457 C C . ALA A 1 462 ? 41.254 25.286 15.744 1.00 53.47 442 ALA A C 1
ATOM 3458 O O . ALA A 1 462 ? 40.346 25.243 16.579 1.00 50.38 442 ALA A O 1
ATOM 3460 N N . MET A 1 463 ? 42.555 25.260 16.038 1.00 51.04 443 MET A N 1
ATOM 3461 C CA . MET A 1 463 ? 43.065 25.263 17.403 1.00 50.39 443 MET A CA 1
ATOM 3462 C C . MET A 1 463 ? 43.160 26.697 17.940 1.00 50.24 443 MET A C 1
ATOM 3463 O O . MET A 1 463 ? 43.628 27.591 17.234 1.00 53.26 443 MET A O 1
ATOM 3468 N N . ASN A 1 464 ? 42.731 26.909 19.182 1.00 47.81 444 ASN A N 1
ATOM 3469 C CA . ASN A 1 464 ? 42.729 28.245 19.773 1.00 46.48 444 ASN A CA 1
ATOM 3470 C C . ASN A 1 464 ? 43.722 28.456 20.910 1.00 45.58 444 ASN A C 1
ATOM 3471 O O . ASN A 1 464 ? 43.867 29.579 21.375 1.00 45.78 444 ASN A O 1
ATOM 3476 N N . THR A 1 465 ? 44.403 27.412 21.370 1.00 44.70 445 THR A N 1
ATOM 3477 C CA . THR A 1 465 ? 45.286 27.556 22.529 1.00 44.97 445 THR A CA 1
ATOM 3478 C C . THR A 1 465 ? 46.628 26.851 22.345 1.00 45.45 445 THR A C 1
ATOM 3479 O O . THR A 1 465 ? 46.721 25.855 21.635 1.00 47.64 445 THR A O 1
ATOM 3483 N N . PRO A 1 466 ? 47.683 27.369 22.983 1.00 44.45 446 PRO A N 1
ATOM 3484 C CA . PRO A 1 466 ? 48.912 26.603 22.985 1.00 44.80 446 PRO A CA 1
ATOM 3485 C C . PRO A 1 466 ? 48.764 25.259 23.714 1.00 44.29 446 PRO A C 1
ATOM 3486 O O . PRO A 1 466 ? 49.585 24.369 23.521 1.00 46.52 446 PRO A O 1
ATOM 3490 N N . TYR A 1 467 ? 47.736 25.118 24.546 1.00 43.42 447 TYR A N 1
ATOM 3491 C CA . TYR A 1 467 ? 47.410 23.827 25.175 1.00 43.32 447 TYR A CA 1
ATOM 3492 C C . TYR A 1 467 ? 47.159 22.739 24.122 1.00 43.06 447 TYR A C 1
ATOM 3493 O O . TYR A 1 467 ? 47.752 21.665 24.177 1.00 41.19 447 TYR A O 1
ATOM 3502 N N . LEU A 1 468 ? 46.277 23.022 23.168 1.00 42.81 448 LEU A N 1
ATOM 3503 C CA . LEU A 1 468 ? 45.976 22.055 22.122 1.00 43.60 448 LEU A CA 1
ATOM 3504 C C . LEU A 1 468 ? 47.140 21.921 21.158 1.00 44.44 448 LEU A C 1
ATOM 3505 O O . LEU A 1 468 ? 47.391 20.847 20.627 1.00 46.64 448 LEU A O 1
ATOM 3510 N N . ARG A 1 469 ? 47.860 23.006 20.936 1.00 45.02 449 ARG A N 1
ATOM 3511 C CA . ARG A 1 469 ? 49.012 22.963 20.044 1.00 46.19 449 ARG A CA 1
ATOM 3512 C C . ARG A 1 469 ? 50.100 22.063 20.587 1.00 46.20 449 ARG A C 1
ATOM 3513 O O . ARG A 1 469 ? 50.796 21.411 19.822 1.00 48.18 449 ARG A O 1
ATOM 3521 N N . HIS A 1 470 ? 50.255 22.036 21.905 1.00 45.42 450 HIS A N 1
ATOM 3522 C CA . HIS A 1 470 ? 51.200 21.120 22.531 1.00 46.28 450 HIS A CA 1
ATOM 3523 C C . HIS A 1 470 ? 50.994 19.703 22.028 1.00 46.06 450 HIS A C 1
ATOM 3524 O O . HIS A 1 470 ? 51.954 18.988 21.745 1.00 47.85 450 HIS A O 1
ATOM 3531 N N . HIS A 1 471 ? 49.735 19.303 21.928 1.00 43.86 451 HIS A N 1
ATOM 3532 C CA . HIS A 1 471 ? 49.401 17.945 21.530 1.00 44.70 451 HIS A CA 1
ATOM 3533 C C . HIS A 1 471 ? 49.661 17.704 20.055 1.00 44.37 451 HIS A C 1
ATOM 3534 O O . HIS A 1 471 ? 50.061 16.616 19.669 1.00 45.04 451 HIS A O 1
ATOM 3541 N N . TYR A 1 472 ? 49.447 18.730 19.243 1.00 44.38 452 TYR A N 1
ATOM 3542 C CA . TYR A 1 472 ? 49.806 18.695 17.831 1.00 45.05 452 TYR A CA 1
ATOM 3543 C C . TYR A 1 472 ? 51.300 18.413 17.671 1.00 46.57 452 TYR A C 1
ATOM 3544 O O . TYR A 1 472 ? 51.706 17.586 16.848 1.00 47.62 452 TYR A O 1
ATOM 3553 N N . ILE A 1 473 ? 52.117 19.081 18.481 1.00 47.37 453 ILE A N 1
ATOM 3554 C CA . ILE A 1 473 ? 53.572 18.868 18.455 1.00 47.94 453 ILE A CA 1
ATOM 3555 C C . ILE A 1 473 ? 53.918 17.439 18.850 1.00 47.73 453 ILE A C 1
ATOM 3556 O O . ILE A 1 473 ? 54.755 16.796 18.214 1.00 49.82 453 ILE A O 1
ATOM 3561 N N . ALA A 1 474 ? 53.282 16.956 19.910 1.00 46.52 454 ALA A N 1
ATOM 3562 C CA . ALA A 1 474 ? 53.530 15.609 20.402 1.00 46.84 454 ALA A CA 1
ATOM 3563 C C . ALA A 1 474 ? 53.184 14.573 19.340 1.00 48.19 454 ALA A C 1
ATOM 3564 O O . ALA A 1 474 ? 53.919 13.588 19.168 1.00 49.91 454 ALA A O 1
ATOM 3566 N N . ALA A 1 475 ? 52.072 14.798 18.636 1.00 47.27 455 ALA A N 1
ATOM 3567 C CA . ALA A 1 475 ? 51.639 13.900 17.572 1.00 48.53 455 ALA A CA 1
ATOM 3568 C C . ALA A 1 475 ? 52.631 13.893 16.409 1.00 49.68 455 ALA A C 1
ATOM 3569 O O . ALA A 1 475 ? 52.924 12.838 15.847 1.00 52.50 455 ALA A O 1
ATOM 3571 N N . LEU A 1 476 ? 53.154 15.058 16.050 1.00 49.47 456 LEU A N 1
ATOM 3572 C CA . LEU A 1 476 ? 54.171 15.126 15.004 1.00 50.48 456 LEU A CA 1
ATOM 3573 C C . LEU A 1 476 ? 55.388 14.288 15.378 1.00 51.79 456 LEU A C 1
ATOM 3574 O O . LEU A 1 476 ? 55.846 13.467 14.585 1.00 54.53 456 LEU A O 1
ATOM 3579 N N . LEU A 1 477 ? 55.899 14.481 16.592 1.00 52.80 457 LEU A N 1
ATOM 3580 C CA . LEU A 1 477 ? 57.082 13.738 17.062 1.00 53.92 457 LEU A CA 1
ATOM 3581 C C . LEU A 1 477 ? 56.835 12.222 17.102 1.00 53.52 457 LEU A C 1
ATOM 3582 O O . LEU A 1 477 ? 57.681 11.444 16.669 1.00 53.33 457 LEU A O 1
ATOM 3587 N N . GLN A 1 478 ? 55.668 11.819 17.600 1.00 51.85 458 GLN A N 1
ATOM 3588 C CA . GLN A 1 478 ? 55.292 10.407 17.682 1.00 52.48 458 GLN A CA 1
ATOM 3589 C C . GLN A 1 478 ? 55.298 9.719 16.307 1.00 53.87 458 GLN A C 1
ATOM 3590 O O . GLN A 1 478 ? 55.622 8.541 16.211 1.00 55.18 458 GLN A O 1
ATOM 3596 N N . CYS A 1 479 ? 54.960 10.455 15.250 1.00 52.94 459 CYS A N 1
ATOM 3597 C CA . CYS A 1 479 ? 54.969 9.912 13.900 1.00 54.27 459 CYS A CA 1
ATOM 3598 C C . CYS A 1 479 ? 56.312 10.112 13.190 1.00 57.29 459 CYS A C 1
ATOM 3599 O O . CYS A 1 479 ? 56.424 9.867 11.985 1.00 60.47 459 CYS A O 1
ATOM 3602 N N . GLY A 1 480 ? 57.337 10.536 13.928 1.00 58.82 460 GLY A N 1
ATOM 3603 C CA . GLY A 1 480 ? 58.681 10.692 13.375 1.00 59.35 460 GLY A CA 1
ATOM 3604 C C . GLY A 1 480 ? 58.842 11.907 12.480 1.00 59.75 460 GLY A C 1
ATOM 3605 O O . GLY A 1 480 ? 59.777 11.961 11.694 1.00 61.75 460 GLY A O 1
ATOM 3606 N N . LEU A 1 481 ? 57.943 12.887 12.602 1.00 58.23 461 LEU A N 1
ATOM 3607 C CA . LEU A 1 481 ? 58.005 14.117 11.804 1.00 57.22 461 LEU A CA 1
ATOM 3608 C C . LEU A 1 481 ? 58.712 15.211 12.604 1.00 57.62 461 LEU A C 1
ATOM 3609 O O . LEU A 1 481 ? 58.103 16.221 12.976 1.00 55.33 461 LEU A O 1
ATOM 3614 N N . ARG A 1 482 ? 60.010 15.000 12.833 1.00 59.21 462 ARG A N 1
ATOM 3615 C CA . ARG A 1 482 ? 60.806 15.811 13.755 1.00 58.64 462 ARG A CA 1
ATOM 3616 C C . ARG A 1 482 ? 61.077 17.223 13.216 1.00 58.98 462 ARG A C 1
ATOM 3617 O O . ARG A 1 482 ? 60.905 18.208 13.932 1.00 57.68 462 ARG A O 1
ATOM 3625 N N . ASP A 1 483 ? 61.499 17.326 11.960 1.00 61.22 463 ASP A N 1
ATOM 3626 C CA . ASP A 1 483 ? 61.743 18.632 11.339 1.00 62.21 463 ASP A CA 1
ATOM 3627 C C . ASP A 1 483 ? 60.473 19.496 11.302 1.00 60.97 463 ASP A C 1
ATOM 3628 O O . ASP A 1 483 ? 60.536 20.711 11.508 1.00 60.79 463 ASP A O 1
ATOM 3633 N N . GLU A 1 484 ? 59.332 18.856 11.053 1.00 59.80 464 GLU A N 1
ATOM 3634 C CA . GLU A 1 484 ? 58.035 19.536 11.010 1.00 58.81 464 GLU A CA 1
ATOM 3635 C C . GLU A 1 484 ? 57.633 20.054 12.397 1.00 57.08 464 GLU A C 1
ATOM 3636 O O . GLU A 1 484 ? 57.001 21.098 12.509 1.00 55.95 464 GLU A O 1
ATOM 3642 N N . ALA A 1 485 ? 57.990 19.313 13.445 1.00 56.90 465 ALA A N 1
ATOM 3643 C CA . ALA A 1 485 ? 57.730 19.732 14.830 1.00 55.46 465 ALA A CA 1
ATOM 3644 C C . ALA A 1 485 ? 58.572 20.935 15.249 1.00 55.31 465 ALA A C 1
ATOM 3645 O O . ALA A 1 485 ? 58.101 21.797 15.987 1.00 55.62 465 ALA A O 1
ATOM 3647 N N . ILE A 1 486 ? 59.822 20.975 14.801 1.00 55.66 466 ILE A N 1
ATOM 3648 C CA . ILE A 1 486 ? 60.686 22.118 15.070 1.00 55.94 466 ILE A CA 1
ATOM 3649 C C . ILE A 1 486 ? 60.133 23.360 14.384 1.00 55.61 466 ILE A C 1
ATOM 3650 O O . ILE A 1 486 ? 59.962 24.389 15.026 1.00 55.44 466 ILE A O 1
ATOM 3655 N N . ALA A 1 487 ? 59.838 23.257 13.092 1.00 56.70 467 ALA A N 1
ATOM 3656 C CA . ALA A 1 487 ? 59.283 24.386 12.334 1.00 57.53 467 ALA A CA 1
ATOM 3657 C C . ALA A 1 487 ? 57.985 24.930 12.948 1.00 56.52 467 ALA A C 1
ATOM 3658 O O . ALA A 1 487 ? 57.726 26.139 12.896 1.00 56.76 467 ALA A O 1
ATOM 3660 N N . GLN A 1 488 ? 57.191 24.036 13.534 1.00 55.39 468 GLN A N 1
ATOM 3661 C CA . GLN A 1 488 ? 55.910 24.402 14.145 1.00 56.26 468 GLN A CA 1
ATOM 3662 C C . GLN A 1 488 ? 56.028 25.086 15.491 1.00 55.21 468 GLN A C 1
ATOM 3663 O O . GLN A 1 488 ? 55.200 25.933 15.826 1.00 54.69 468 GLN A O 1
ATOM 3669 N N . ILE A 1 489 ? 57.025 24.695 16.276 1.00 54.81 469 ILE A N 1
ATOM 3670 C CA . ILE A 1 489 ? 57.314 25.393 17.521 1.00 54.08 469 ILE A CA 1
ATOM 3671 C C . ILE A 1 489 ? 57.748 26.828 17.203 1.00 54.27 469 ILE A C 1
ATOM 3672 O O . ILE A 1 489 ? 57.265 27.779 17.803 1.00 52.74 469 ILE A O 1
ATOM 3677 N N . LYS A 1 490 ? 58.636 26.966 16.226 1.00 55.57 470 LYS A N 1
ATOM 3678 C CA . LYS A 1 490 ? 59.134 28.268 15.806 1.00 57.16 470 LYS A CA 1
ATOM 3679 C C . LYS A 1 490 ? 58.060 29.188 15.222 1.00 57.57 470 LYS A C 1
ATOM 3680 O O . LYS A 1 490 ? 58.046 30.385 15.504 1.00 58.44 470 LYS A O 1
ATOM 3686 N N . ALA A 1 491 ? 57.178 28.638 14.392 1.00 57.30 471 ALA A N 1
ATOM 3687 C CA . ALA A 1 491 ? 56.146 29.442 13.735 1.00 56.52 471 ALA A CA 1
ATOM 3688 C C . ALA A 1 491 ? 55.123 29.972 14.736 1.00 54.48 471 ALA A C 1
ATOM 3689 O O . ALA A 1 491 ? 54.743 31.139 14.678 1.00 57.05 471 ALA A O 1
ATOM 3691 N N . TYR A 1 492 ? 54.690 29.115 15.655 1.00 51.26 472 TYR A N 1
ATOM 3692 C CA . TYR A 1 492 ? 53.642 29.465 16.613 1.00 49.28 472 TYR A CA 1
ATOM 3693 C C . TYR A 1 492 ? 54.182 30.219 17.840 1.00 48.74 472 TYR A C 1
ATOM 3694 O O . TYR A 1 492 ? 53.875 31.390 18.023 1.00 49.09 472 TYR A O 1
ATOM 3703 N N . TRP A 1 493 ? 54.988 29.562 18.671 1.00 48.37 473 TRP A N 1
ATOM 3704 C CA . TRP A 1 493 ? 55.548 30.218 19.861 1.00 47.87 473 TRP A CA 1
ATOM 3705 C C . TRP A 1 493 ? 56.532 31.340 19.512 1.00 48.44 473 TRP A C 1
ATOM 3706 O O . TRP A 1 493 ? 56.619 32.329 20.232 1.00 48.46 473 TRP A O 1
ATOM 3717 N N . GLY A 1 494 ? 57.262 31.198 18.409 1.00 48.72 474 GLY A N 1
ATOM 3718 C CA . GLY A 1 494 ? 58.125 32.280 17.924 1.00 50.96 474 GLY A CA 1
ATOM 3719 C C . GLY A 1 494 ? 57.371 33.553 17.563 1.00 51.81 474 GLY A C 1
ATOM 3720 O O . GLY A 1 494 ? 57.907 34.662 17.675 1.00 51.95 474 GLY A O 1
ATOM 3721 N N . ALA A 1 495 ? 56.122 33.390 17.124 1.00 52.26 475 ALA A N 1
ATOM 3722 C CA . ALA A 1 495 ? 55.245 34.529 16.829 1.00 52.73 475 ALA A CA 1
ATOM 3723 C C . ALA A 1 495 ? 54.937 35.333 18.087 1.00 52.41 475 ALA A C 1
ATOM 3724 O O . ALA A 1 495 ? 54.967 36.561 18.054 1.00 54.70 475 ALA A O 1
ATOM 3726 N N . MET A 1 496 ? 54.652 34.640 19.188 1.00 50.92 476 MET A N 1
ATOM 3727 C CA . MET A 1 496 ? 54.419 35.300 20.471 1.00 50.66 476 MET A CA 1
ATOM 3728 C C . MET A 1 496 ? 55.674 36.015 20.944 1.00 52.39 476 MET A C 1
ATOM 3729 O O . MET A 1 496 ? 55.603 37.145 21.429 1.00 52.23 476 MET A O 1
ATOM 3734 N N . VAL A 1 497 ? 56.828 35.380 20.766 1.00 53.70 477 VAL A N 1
ATOM 3735 C CA . VAL A 1 497 ? 58.088 36.024 21.114 1.00 56.41 477 VAL A CA 1
ATOM 3736 C C . VAL A 1 497 ? 58.312 37.274 20.267 1.00 59.39 477 VAL A C 1
ATOM 3737 O O . VAL A 1 497 ? 58.605 38.338 20.821 1.00 61.44 477 VAL A O 1
ATOM 3741 N N . ASP A 1 498 ? 58.151 37.155 18.947 1.00 60.17 478 ASP A N 1
ATOM 3742 C CA . ASP A 1 498 ? 58.319 38.307 18.039 1.00 62.62 478 ASP A CA 1
ATOM 3743 C C . ASP A 1 498 ? 57.365 39.472 18.356 1.00 62.83 478 ASP A C 1
ATOM 3744 O O . ASP A 1 498 ? 57.729 40.630 18.174 1.00 63.47 478 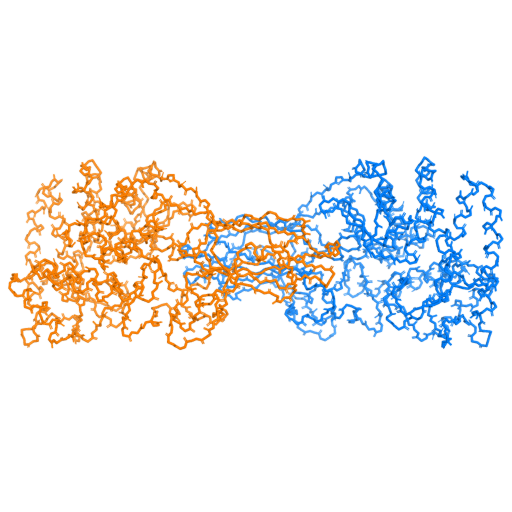ASP A O 1
ATOM 3749 N N . TYR A 1 499 ? 56.156 39.160 18.826 1.00 61.70 479 TYR A N 1
ATOM 3750 C CA . TYR A 1 499 ? 55.202 40.177 19.275 1.00 62.55 479 TYR A CA 1
ATOM 3751 C C . TYR A 1 499 ? 55.650 40.889 20.562 1.00 61.07 479 TYR A C 1
ATOM 3752 O O . TYR A 1 499 ? 55.090 41.916 20.920 1.00 61.79 479 TYR A O 1
ATOM 3761 N N . GLY A 1 500 ? 56.619 40.322 21.273 1.00 60.23 480 GLY A N 1
ATOM 3762 C CA . GLY A 1 500 ? 57.204 40.953 22.458 1.00 59.92 480 GLY A CA 1
ATOM 3763 C C . GLY A 1 500 ? 56.772 40.348 23.788 1.00 57.75 480 GLY A C 1
ATOM 3764 O O . GLY A 1 500 ? 56.876 41.003 24.818 1.00 56.94 480 GLY A O 1
ATOM 3765 N N . ALA A 1 501 ? 56.323 39.094 23.781 1.00 56.07 481 ALA A N 1
ATOM 3766 C CA . ALA A 1 501 ? 55.852 38.434 24.998 1.00 54.62 481 ALA A CA 1
ATOM 3767 C C . ALA A 1 501 ? 56.999 38.119 25.948 1.00 55.89 481 ALA A C 1
ATOM 3768 O O . ALA A 1 501 ? 58.039 37.636 25.520 1.00 56.96 481 ALA A O 1
ATOM 3770 N N . ASP A 1 502 ? 56.805 38.409 27.235 1.00 56.45 482 ASP A N 1
ATOM 3771 C CA . ASP A 1 502 ? 57.750 38.011 28.283 1.00 56.66 482 ASP A CA 1
ATOM 3772 C C . ASP A 1 502 ? 57.441 36.599 28.779 1.00 54.44 482 ASP A C 1
ATOM 3773 O O . ASP A 1 502 ? 58.341 35.879 29.238 1.00 54.09 482 ASP A O 1
ATOM 3778 N N . THR A 1 503 ? 56.157 36.241 28.702 1.00 51.65 483 THR A N 1
ATOM 3779 C CA . THR A 1 503 ? 55.643 34.937 29.101 1.00 49.56 483 THR A CA 1
ATOM 3780 C C . THR A 1 503 ? 54.609 34.480 28.081 1.00 48.14 483 THR A C 1
ATOM 3781 O O . THR A 1 503 ? 53.991 35.308 27.420 1.00 48.31 483 THR A O 1
ATOM 3785 N N . PHE A 1 504 ? 54.413 33.170 27.949 1.00 46.59 484 PHE A N 1
ATOM 3786 C CA . PHE A 1 504 ? 53.471 32.661 26.954 1.00 45.77 484 PHE A CA 1
ATOM 3787 C C . PHE A 1 504 ? 52.010 32.744 27.414 1.00 44.99 484 PHE A C 1
ATOM 3788 O O . PHE A 1 504 ? 51.699 32.648 28.606 1.00 43.12 484 PHE A O 1
ATOM 3796 N N . TRP A 1 505 ? 51.121 32.900 26.435 1.00 44.78 485 TRP A N 1
ATOM 3797 C CA . TRP A 1 505 ? 49.742 33.302 26.687 1.00 44.64 485 TRP A CA 1
ATOM 3798 C C . TRP A 1 505 ? 48.806 32.114 26.854 1.00 42.14 485 TRP A C 1
ATOM 3799 O O . TRP A 1 505 ? 49.034 31.053 26.284 1.00 41.13 485 TRP A O 1
ATOM 3810 N N . GLU A 1 506 ? 47.742 32.315 27.624 1.00 41.07 486 GLU A N 1
ATOM 3811 C CA . GLU A 1 506 ? 46.676 31.329 27.750 1.00 41.28 486 GLU A CA 1
ATOM 3812 C C . GLU A 1 506 ? 46.000 31.031 26.391 1.00 40.86 486 GLU A C 1
ATOM 3813 O O . GLU A 1 506 ? 45.799 29.866 26.030 1.00 39.78 486 GLU A O 1
ATOM 3819 N N . ILE A 1 507 ? 45.662 32.091 25.662 1.00 40.34 487 ILE A N 1
ATOM 3820 C CA . ILE A 1 507 ? 44.925 32.003 24.402 1.00 41.76 487 ILE A CA 1
ATOM 3821 C C . ILE A 1 507 ? 45.776 32.540 23.250 1.00 42.72 487 ILE A C 1
ATOM 3822 O O . ILE A 1 507 ? 46.362 33.608 23.375 1.00 43.99 487 ILE A O 1
ATOM 3827 N N . PHE A 1 508 ? 45.842 31.819 22.131 1.00 44.29 488 PHE A N 1
ATOM 3828 C CA . PHE A 1 508 ? 46.504 32.344 20.920 1.00 46.37 488 PHE A CA 1
ATOM 3829 C C . PHE A 1 508 ? 46.102 31.642 19.605 1.00 48.20 488 PHE A C 1
ATOM 3830 O O . PHE A 1 508 ? 46.495 30.499 19.331 1.00 50.45 488 PHE A O 1
ATOM 3838 N N . ASP A 1 509 ? 45.294 32.338 18.813 1.00 50.69 489 ASP A N 1
ATOM 3839 C CA . ASP A 1 509 ? 44.963 31.940 17.444 1.00 53.62 489 ASP A CA 1
ATOM 3840 C C . ASP A 1 509 ? 45.626 32.974 16.526 1.00 57.23 489 ASP A C 1
ATOM 3841 O O . ASP A 1 509 ? 45.177 34.117 16.475 1.00 60.74 489 ASP A O 1
ATOM 3846 N N . PRO A 1 510 ? 46.703 32.586 15.813 1.00 58.37 490 PRO A N 1
ATOM 3847 C CA . PRO A 1 510 ? 47.459 33.515 14.956 1.00 59.18 490 PRO A CA 1
ATOM 3848 C C . PRO A 1 510 ? 46.607 34.313 13.990 1.00 60.65 490 PRO A C 1
ATOM 3849 O O . PRO A 1 510 ? 46.899 35.471 13.746 1.00 60.43 490 PRO A O 1
ATOM 3853 N N . ALA A 1 511 ? 45.557 33.692 13.460 1.00 63.08 491 ALA A N 1
ATOM 3854 C CA . ALA A 1 511 ? 44.649 34.359 12.522 1.00 65.55 491 ALA A CA 1
ATOM 3855 C C . ALA A 1 511 ? 43.728 35.398 13.181 1.00 66.46 491 ALA A C 1
ATOM 3856 O O . ALA A 1 511 ? 43.228 36.276 12.485 1.00 68.62 491 ALA A O 1
ATOM 3858 N N . HIS A 1 512 ? 43.484 35.282 14.494 1.00 65.19 492 HIS A N 1
ATOM 3859 C CA . HIS A 1 512 ? 42.676 36.262 15.262 1.00 66.26 492 HIS A CA 1
ATOM 3860 C C . HIS A 1 512 ? 43.361 36.566 16.585 1.00 64.71 492 HIS A C 1
ATOM 3861 O O . HIS A 1 512 ? 43.054 35.945 17.608 1.00 62.95 492 HIS A O 1
ATOM 3868 N N . PRO A 1 513 ? 44.303 37.521 16.584 1.00 65.65 493 PRO A N 1
ATOM 3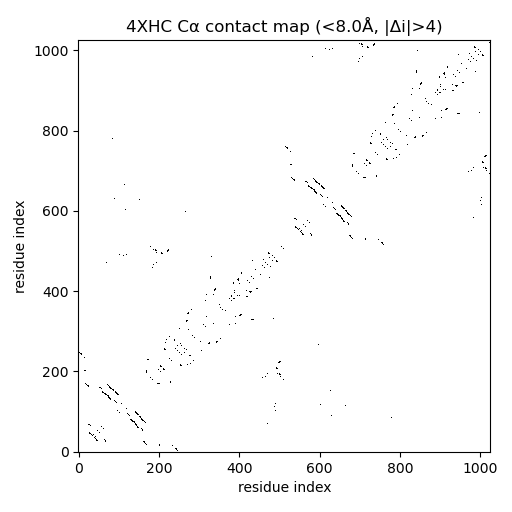869 C CA . PRO A 1 513 ? 45.085 37.666 17.818 1.00 61.84 493 PRO A CA 1
ATOM 3870 C C . PRO A 1 513 ? 44.280 38.325 18.943 1.00 60.42 493 PRO A C 1
ATOM 3871 O O . PRO A 1 513 ? 44.643 38.179 20.100 1.00 56.76 493 PRO A O 1
ATOM 3875 N N . ASP A 1 514 ? 43.170 38.989 18.594 1.00 63.02 494 ASP A N 1
ATOM 3876 C CA . ASP A 1 514 ? 42.235 39.594 19.568 1.00 62.68 494 ASP A CA 1
ATOM 3877 C C . ASP A 1 514 ? 41.315 38.619 20.308 1.00 56.86 494 ASP A C 1
ATOM 3878 O O . ASP A 1 514 ? 40.595 39.024 21.219 1.00 54.60 494 ASP A O 1
ATOM 3883 N N . PHE A 1 515 ? 41.342 37.349 19.919 1.00 52.78 495 PHE A N 1
ATOM 3884 C CA . PHE A 1 515 ? 40.344 36.383 20.352 1.00 49.11 495 PHE A CA 1
ATOM 3885 C C . PHE A 1 515 ? 40.321 36.182 21.864 1.00 45.27 495 PHE A C 1
ATOM 3886 O O . PHE A 1 515 ? 41.372 36.091 22.499 1.00 43.14 495 PHE A O 1
ATOM 3894 N N . SER A 1 516 ? 39.110 36.115 22.414 1.00 43.46 496 SER A N 1
ATOM 3895 C CA . SER A 1 516 ? 38.897 35.687 23.783 1.00 42.93 496 SER A CA 1
ATOM 3896 C C . SER A 1 516 ? 37.643 34.846 23.900 1.00 43.50 496 SER A C 1
ATOM 3897 O O . SER A 1 516 ? 36.574 35.299 23.501 1.00 44.97 496 SER A O 1
ATOM 3900 N N . PRO A 1 517 ? 37.755 33.643 24.500 1.00 43.33 497 PRO A N 1
ATOM 3901 C CA . PRO A 1 517 ? 36.549 32.886 24.812 1.00 43.41 497 PRO A CA 1
ATOM 3902 C C . PRO A 1 517 ? 35.731 33.525 25.922 1.00 42.83 497 PRO A C 1
ATOM 3903 O O . PRO A 1 517 ? 34.582 33.162 26.098 1.00 43.70 497 PRO A O 1
ATOM 3907 N N . TYR A 1 518 ? 36.332 34.443 26.679 1.00 42.25 498 TYR A N 1
ATOM 3908 C CA . TYR A 1 518 ? 35.681 35.082 27.824 1.00 40.95 498 TYR A CA 1
ATOM 3909 C C . TYR A 1 518 ? 34.965 36.375 27.439 1.00 41.74 498 TYR A C 1
ATOM 3910 O O . TYR A 1 518 ? 34.149 36.870 28.208 1.00 42.55 498 TYR A O 1
ATOM 3919 N N . GLY A 1 519 ? 35.271 36.915 26.256 1.00 41.94 499 GLY A N 1
ATOM 3920 C CA . GLY A 1 519 ? 34.612 38.116 25.742 1.00 42.27 499 GLY A CA 1
ATOM 3921 C C . GLY A 1 519 ? 35.381 39.417 25.928 1.00 43.10 499 GLY A C 1
ATOM 3922 O O . GLY A 1 519 ? 34.828 40.480 25.698 1.00 42.80 499 GLY A O 1
ATOM 3923 N N . SER A 1 520 ? 36.654 39.336 26.323 1.00 43.23 500 SER A N 1
ATOM 3924 C CA . SER A 1 520 ? 37.558 40.482 26.304 1.00 45.05 500 SER A CA 1
ATOM 3925 C C . SER A 1 520 ? 38.986 40.030 26.459 1.00 44.26 500 SER A C 1
ATOM 3926 O O . SER A 1 520 ? 39.292 39.223 27.318 1.00 43.17 500 SER A O 1
ATOM 3929 N N . LYS A 1 521 ? 39.873 40.560 25.631 1.00 46.87 501 LYS A N 1
ATOM 3930 C CA . LYS A 1 521 ? 41.276 40.154 25.673 1.00 47.03 501 LYS A CA 1
ATOM 3931 C C . LYS A 1 521 ? 41.924 40.661 26.964 1.00 47.06 501 LYS A C 1
ATOM 3932 O O . LYS A 1 521 ? 42.984 40.183 27.341 1.00 45.16 501 LYS A O 1
ATOM 3938 N N . LEU A 1 522 ? 41.276 41.622 27.636 1.00 48.85 502 LEU A N 1
ATOM 3939 C CA . LEU A 1 522 ? 41.738 42.145 28.929 1.00 49.47 502 LEU A CA 1
ATOM 3940 C C . LEU A 1 522 ? 41.764 41.105 30.031 1.00 47.53 502 LEU A C 1
ATOM 3941 O O . LEU A 1 522 ? 42.569 41.198 30.944 1.00 51.04 502 LEU A O 1
ATOM 3946 N N . ILE A 1 523 ? 40.854 40.144 29.976 1.00 46.06 503 ILE A N 1
ATOM 3947 C CA . ILE A 1 523 ? 40.727 39.170 31.041 1.00 44.31 503 ILE A CA 1
ATOM 3948 C C . ILE A 1 523 ? 41.350 37.826 30.676 1.00 42.50 503 ILE A C 1
ATOM 3949 O O . ILE A 1 523 ? 41.357 36.910 31.481 1.00 42.08 503 ILE A O 1
ATOM 3954 N N . ASN A 1 524 ? 41.900 37.705 29.472 1.00 42.51 504 ASN A N 1
ATOM 3955 C CA . ASN A 1 524 ? 42.756 36.563 29.171 1.00 41.17 504 ASN A CA 1
ATOM 3956 C C . ASN A 1 524 ? 43.996 36.646 30.057 1.00 41.10 504 ASN A C 1
ATOM 3957 O O . ASN A 1 524 ? 44.383 37.729 30.507 1.00 40.06 504 ASN A O 1
ATOM 3962 N N . SER A 1 525 ? 44.616 35.496 30.292 1.00 40.88 505 SER A N 1
ATOM 3963 C CA . SER A 1 525 ? 45.889 35.427 31.013 1.00 40.71 505 SER A CA 1
ATOM 3964 C C . SER A 1 525 ? 47.043 35.470 30.021 1.00 41.00 505 SER A C 1
ATOM 3965 O O . SER A 1 525 ? 46.982 34.840 28.967 1.00 42.41 505 SER A O 1
ATOM 3968 N N . TYR A 1 526 ? 48.083 36.229 30.350 1.00 42.04 506 TYR A N 1
ATOM 3969 C CA . TYR A 1 526 ? 49.255 36.388 29.473 1.00 42.89 506 TYR A CA 1
ATOM 3970 C C . TYR A 1 526 ? 50.501 35.732 30.055 1.00 43.30 506 TYR A C 1
ATOM 3971 O O . TYR A 1 526 ? 51.615 35.926 29.572 1.00 41.90 506 TYR A O 1
ATOM 3980 N N . CYS A 1 527 ? 50.283 34.917 31.078 1.00 45.02 507 CYS A N 1
ATOM 3981 C CA . CYS A 1 527 ? 51.318 34.051 31.621 1.00 47.87 507 CYS A CA 1
ATOM 3982 C C . CYS A 1 527 ? 50.609 32.790 32.063 1.00 47.59 507 CYS A C 1
ATOM 3983 O O . CYS A 1 527 ? 50.083 32.738 33.174 1.00 49.02 507 CYS A O 1
ATOM 3986 N N . HIS A 1 528 ? 50.558 31.797 31.177 1.00 46.52 508 HIS A N 1
ATOM 3987 C CA . HIS A 1 528 ? 49.796 30.579 31.430 1.00 46.49 508 HIS A CA 1
ATOM 3988 C C . HIS A 1 528 ? 50.700 29.409 31.149 1.00 46.67 508 HIS A C 1
ATOM 3989 O O . HIS A 1 528 ? 51.157 29.231 30.023 1.00 45.17 508 HIS A O 1
ATOM 3996 N N . ALA A 1 529 ? 50.943 28.605 32.175 1.00 48.18 509 ALA A N 1
ATOM 3997 C CA . ALA A 1 529 ? 51.987 27.582 32.118 1.00 50.37 509 ALA A CA 1
ATOM 3998 C C . ALA A 1 529 ? 51.638 26.371 31.249 1.00 49.09 509 ALA A C 1
ATOM 3999 O O . ALA A 1 529 ? 52.519 25.587 30.907 1.00 49.27 509 ALA A O 1
ATOM 4001 N N . TRP A 1 530 ? 50.373 26.219 30.877 1.00 47.21 510 TRP A N 1
ATOM 4002 C CA . TRP A 1 530 ? 50.021 25.180 29.926 1.00 46.38 510 TRP A CA 1
ATOM 4003 C C . TRP A 1 530 ? 50.560 25.524 28.538 1.00 46.84 510 TRP A C 1
ATOM 4004 O O . TRP A 1 530 ? 50.495 24.704 27.627 1.00 46.67 510 TRP A O 1
ATOM 4015 N N . SER A 1 531 ? 51.110 26.732 28.393 1.00 47.70 511 SER A N 1
ATOM 4016 C CA . SER A 1 531 ? 51.731 27.168 27.139 1.00 49.37 511 SER A CA 1
ATOM 4017 C C . SER A 1 531 ? 53.263 27.157 27.145 1.00 50.05 511 SER A C 1
ATOM 4018 O O . SER A 1 531 ? 53.869 27.658 26.206 1.00 50.29 511 SER A O 1
ATOM 4021 N N . CYS A 1 532 ? 53.889 26.580 28.167 1.00 50.64 512 CYS A N 1
ATOM 4022 C CA . CYS A 1 532 ? 55.350 26.618 28.278 1.00 53.06 512 CYS A CA 1
ATOM 4023 C C . CYS A 1 532 ? 56.049 25.286 27.952 1.00 53.23 512 CYS A C 1
ATOM 4024 O O . CYS A 1 532 ? 57.218 25.093 28.298 1.00 54.09 512 CYS A O 1
ATOM 4027 N N . THR A 1 533 ? 55.358 24.390 27.255 1.00 51.54 513 THR A N 1
ATOM 4028 C CA . THR A 1 533 ? 55.905 23.066 26.980 1.00 52.70 513 THR A CA 1
ATOM 4029 C C . THR A 1 533 ? 57.065 23.033 25.988 1.00 53.45 513 THR A C 1
ATOM 4030 O O . THR A 1 533 ? 57.834 22.072 25.991 1.00 56.15 513 THR A O 1
ATOM 4034 N N . PRO A 1 534 ? 57.211 24.060 25.136 1.00 52.61 514 PRO A N 1
ATOM 4035 C CA . PRO A 1 534 ? 58.404 24.054 24.291 1.00 53.49 514 PRO A CA 1
ATOM 4036 C C . PRO A 1 534 ? 59.718 23.823 25.048 1.00 55.59 514 PRO A C 1
ATOM 4037 O O . PRO A 1 534 ? 60.640 23.205 24.510 1.00 55.38 514 PRO A O 1
ATOM 4041 N N . ALA A 1 535 ? 59.803 24.307 26.282 1.00 56.09 515 ALA A N 1
ATOM 4042 C CA . ALA A 1 535 ? 60.953 24.004 27.123 1.00 58.51 515 ALA A CA 1
ATOM 4043 C C . ALA A 1 535 ? 61.163 22.486 27.272 1.00 58.61 515 ALA A C 1
ATOM 4044 O O . ALA A 1 535 ? 62.294 22.000 27.189 1.00 59.12 515 ALA A O 1
ATOM 4046 N N . TRP A 1 536 ? 60.071 21.745 27.468 1.00 56.71 516 TRP A N 1
ATOM 4047 C CA . TRP A 1 536 ? 60.139 20.284 27.577 1.00 57.06 516 TRP A CA 1
ATOM 4048 C C . TRP A 1 536 ? 60.555 19.645 26.253 1.00 56.53 516 TRP A C 1
ATOM 4049 O O . TRP A 1 536 ? 61.492 18.855 26.217 1.00 56.33 516 TRP A O 1
ATOM 4060 N N . PHE A 1 537 ? 59.865 19.996 25.171 1.00 54.88 517 PHE A N 1
ATOM 4061 C CA . PHE A 1 537 ? 60.208 19.474 23.846 1.00 54.91 517 PHE A CA 1
ATOM 4062 C C . PHE A 1 537 ? 61.674 19.743 23.503 1.00 56.74 517 PHE A C 1
ATOM 4063 O O . PHE A 1 537 ? 62.389 18.856 23.025 1.00 59.31 517 PHE A O 1
ATOM 4071 N N . ILE A 1 538 ? 62.116 20.970 23.747 1.00 56.48 518 ILE A N 1
ATOM 4072 C CA . ILE A 1 538 ? 63.457 21.375 23.368 1.00 58.58 518 ILE A CA 1
ATOM 4073 C C . ILE A 1 538 ? 64.488 20.595 24.179 1.00 61.49 518 ILE A C 1
ATOM 4074 O O . ILE A 1 538 ? 65.449 20.071 23.618 1.00 63.94 518 ILE A O 1
ATOM 4079 N N . ARG A 1 539 ? 64.261 20.487 25.485 1.00 62.72 519 ARG A N 1
ATOM 4080 C CA . ARG A 1 539 ? 65.207 19.814 26.379 1.00 65.38 519 ARG A CA 1
ATOM 4081 C C . ARG A 1 539 ? 65.147 18.290 26.295 1.00 66.04 519 ARG A C 1
ATOM 4082 O O . ARG A 1 539 ? 66.177 17.639 26.200 1.00 68.98 519 ARG A O 1
ATOM 4090 N N . GLN A 1 540 ? 63.945 17.729 26.320 1.00 65.25 520 GLN A N 1
ATOM 4091 C CA . GLN A 1 540 ? 63.758 16.276 26.313 1.00 65.84 520 GLN A CA 1
ATOM 4092 C C . GLN A 1 540 ? 64.146 15.632 24.985 1.00 65.77 520 GLN A C 1
ATOM 4093 O O . GLN A 1 540 ? 64.688 14.537 24.984 1.00 67.49 520 GLN A O 1
ATOM 4099 N N . TYR A 1 541 ? 63.857 16.293 23.863 1.00 65.28 521 TYR A N 1
ATOM 4100 C CA . TYR A 1 541 ? 64.166 15.739 22.534 1.00 66.45 521 TYR A CA 1
ATOM 4101 C C . TYR A 1 541 ? 65.435 16.315 21.911 1.00 68.62 521 TYR A C 1
ATOM 4102 O O . TYR A 1 541 ? 65.797 15.963 20.786 1.00 67.61 521 TYR A O 1
ATOM 4111 N N . GLY A 1 542 ? 66.107 17.195 22.647 1.00 71.24 522 GLY A N 1
ATOM 4112 C CA . GLY A 1 542 ? 67.372 17.767 22.201 1.00 74.46 522 GLY A CA 1
ATOM 4113 C C . GLY A 1 542 ? 67.245 18.468 20.863 1.00 73.98 522 GLY A C 1
ATOM 4114 O O . GLY A 1 542 ? 68.062 18.263 19.972 1.00 76.61 522 GLY A O 1
ATOM 4115 N N . LEU A 1 543 ? 66.223 19.303 20.728 1.00 72.78 523 LEU A N 1
ATOM 4116 C CA . LEU A 1 543 ? 65.995 20.030 19.485 1.00 72.77 523 LEU A CA 1
ATOM 4117 C C . LEU A 1 543 ? 67.025 21.161 19.304 1.00 75.07 523 LEU A C 1
ATOM 4118 O O . LEU A 1 543 ? 67.634 21.664 20.266 1.00 75.30 523 LEU A O 1
ATOM 4124 N N . VAL B 1 31 ? 57.859 81.288 53.757 1.00 76.52 11 VAL B N 1
ATOM 4125 C CA . VAL B 1 31 ? 57.129 81.582 55.035 1.00 76.43 11 VAL B CA 1
ATOM 4126 C C . VAL B 1 31 ? 57.862 80.972 56.236 1.00 75.95 11 VAL B C 1
ATOM 4127 O O . VAL B 1 31 ? 57.685 79.795 56.543 1.00 75.92 11 VAL B O 1
ATOM 4131 N N . MET B 1 32 ? 58.654 81.784 56.933 1.00 75.93 12 MET B N 1
ATOM 4132 C CA . MET B 1 32 ? 59.478 81.308 58.051 1.00 75.31 12 MET B CA 1
ATOM 4133 C C . MET B 1 32 ? 58.660 81.043 59.318 1.00 68.21 12 MET B C 1
ATOM 4134 O O . MET B 1 32 ? 57.839 81.865 59.706 1.00 65.59 12 MET B O 1
ATOM 4139 N N . MET B 1 33 ? 58.911 79.908 59.968 1.00 64.22 13 MET B N 1
ATOM 4140 C CA . MET B 1 33 ? 58.232 79.547 61.208 1.00 60.73 13 MET B CA 1
ATOM 4141 C C . MET B 1 33 ? 59.228 79.410 62.364 1.00 61.54 13 MET B C 1
ATOM 4142 O O . MET B 1 33 ? 60.438 79.411 62.153 1.00 63.36 13 MET B O 1
ATOM 4147 N N . THR B 1 34 ? 58.701 79.292 63.584 1.00 60.74 14 THR B N 1
ATOM 4148 C CA . THR B 1 34 ? 59.503 79.155 64.812 1.00 61.98 14 THR B CA 1
ATOM 4149 C C . THR B 1 34 ? 58.863 78.109 65.729 1.00 60.91 14 THR B C 1
ATOM 4150 O O . THR B 1 34 ? 57.681 78.189 66.050 1.00 58.69 14 THR B O 1
ATOM 4154 N N . ARG B 1 35 ? 59.651 77.125 66.139 1.00 63.30 15 ARG B N 1
ATOM 4155 C CA . ARG B 1 35 ? 59.176 76.036 66.983 1.00 63.91 15 ARG B CA 1
ATOM 4156 C C . ARG B 1 35 ? 59.546 76.395 68.419 1.00 63.48 15 ARG B C 1
ATOM 4157 O O . ARG B 1 35 ? 60.583 77.003 68.641 1.00 64.43 15 ARG B O 1
ATOM 4165 N N . HIS B 1 36 ? 58.695 76.055 69.385 1.00 63.42 16 HIS B N 1
ATOM 4166 C CA . HIS B 1 36 ? 59.026 76.216 70.815 1.00 66.74 16 HIS B CA 1
ATOM 4167 C C . HIS B 1 36 ? 58.944 74.863 71.525 1.00 68.23 16 HIS B C 1
ATOM 4168 O O . HIS B 1 36 ? 57.875 74.486 72.011 1.00 67.45 16 HIS B O 1
ATOM 4175 N N . PRO B 1 37 ? 60.076 74.136 71.611 1.00 70.42 17 PRO B N 1
ATOM 4176 C CA . PRO B 1 37 ? 60.038 72.753 72.112 1.00 71.10 17 PRO B CA 1
ATOM 4177 C C . PRO B 1 37 ? 59.364 72.576 73.480 1.00 69.98 17 PRO B C 1
ATOM 4178 O O . PRO B 1 37 ? 58.664 71.591 73.691 1.00 68.08 17 PRO B O 1
ATOM 4182 N N . ASN B 1 38 ? 59.585 73.527 74.385 1.00 70.74 18 ASN B N 1
ATOM 4183 C CA . ASN B 1 38 ? 58.994 73.490 75.729 1.00 72.01 18 ASN B CA 1
ATOM 4184 C C . ASN B 1 38 ? 57.457 73.455 75.694 1.00 68.00 18 ASN B C 1
ATOM 4185 O O . ASN B 1 38 ? 56.839 72.592 76.318 1.00 66.72 18 ASN B O 1
ATOM 4190 N N . PHE B 1 39 ? 56.847 74.366 74.937 1.00 64.88 19 PHE B N 1
ATOM 4191 C CA . PHE B 1 39 ? 55.387 74.403 74.812 1.00 61.61 19 PHE B CA 1
ATOM 4192 C C . PHE B 1 39 ? 54.839 73.130 74.171 1.00 61.30 19 PHE B C 1
ATOM 4193 O O . PHE B 1 39 ? 53.778 72.651 74.570 1.00 61.09 19 PHE B O 1
ATOM 4201 N N . LEU B 1 40 ? 55.553 72.581 73.187 1.00 61.46 20 LEU B N 1
ATOM 4202 C CA . LEU B 1 40 ? 55.081 71.374 72.484 1.00 61.16 20 LEU B CA 1
ATOM 4203 C C . LEU B 1 40 ? 55.136 70.120 73.341 1.00 63.33 20 LEU B C 1
ATOM 4204 O O . LEU B 1 40 ? 54.288 69.244 73.189 1.00 64.02 20 LEU B O 1
ATOM 4209 N N . ARG B 1 41 ? 56.121 70.033 74.231 1.00 67.30 21 ARG B N 1
ATOM 4210 C CA . ARG B 1 41 ? 56.214 68.906 75.160 1.00 70.06 21 ARG B CA 1
ATOM 4211 C C . ARG B 1 41 ? 55.057 68.928 76.162 1.00 68.35 21 ARG B C 1
ATOM 4212 O O . ARG B 1 41 ? 54.558 67.873 76.554 1.00 71.21 21 ARG B O 1
ATOM 4220 N N . THR B 1 42 ? 54.627 70.118 76.568 1.00 65.55 22 THR B N 1
ATOM 4221 C CA . THR B 1 42 ? 53.456 70.259 77.441 1.00 64.93 22 THR B CA 1
ATOM 4222 C C . THR B 1 42 ? 52.167 69.800 76.742 1.00 63.37 22 THR B C 1
ATOM 4223 O O . THR B 1 42 ? 51.339 69.098 77.325 1.00 62.06 22 THR B O 1
ATOM 4227 N N . ALA B 1 43 ? 52.016 70.186 75.481 1.00 62.89 23 ALA B N 1
ATOM 4228 C CA . ALA B 1 43 ? 50.872 69.765 74.675 1.00 62.35 23 ALA B CA 1
ATOM 4229 C C . ALA B 1 43 ? 50.844 68.250 74.473 1.00 63.71 23 ALA B C 1
ATOM 4230 O O . ALA B 1 43 ? 49.796 67.618 74.604 1.00 62.98 23 ALA B O 1
ATOM 4232 N N . GLU B 1 44 ? 51.996 67.680 74.138 1.00 65.47 24 GLU B N 1
ATOM 4233 C CA . GLU B 1 44 ? 52.120 66.246 73.929 1.00 67.63 24 GLU B CA 1
ATOM 4234 C C . GLU B 1 44 ? 51.725 65.446 75.181 1.00 67.12 24 GLU B C 1
ATOM 4235 O O . GLU B 1 44 ? 51.009 64.454 75.081 1.00 65.91 24 GLU B O 1
ATOM 4241 N N . ALA B 1 45 ? 52.181 65.882 76.352 1.00 67.18 25 ALA B N 1
ATOM 4242 C CA . ALA B 1 45 ? 51.879 65.184 77.605 1.00 68.50 25 ALA B CA 1
ATOM 4243 C C . ALA B 1 45 ? 50.386 65.188 77.954 1.00 67.35 25 ALA B C 1
ATOM 4244 O O . ALA B 1 45 ? 49.937 64.372 78.748 1.00 69.59 25 ALA B O 1
ATOM 4246 N N . LEU B 1 46 ? 49.625 66.102 77.362 1.00 65.91 26 LEU B N 1
ATOM 4247 C CA . LEU B 1 46 ? 48.186 66.217 77.612 1.00 65.24 26 LEU B CA 1
ATOM 4248 C C . LEU B 1 46 ? 47.314 65.544 76.543 1.00 64.18 26 LEU B C 1
ATOM 4249 O O . LEU B 1 46 ? 46.100 65.687 76.577 1.00 62.06 26 LEU B O 1
ATOM 4254 N N . ARG B 1 47 ? 47.915 64.836 75.587 1.00 65.65 27 ARG B N 1
ATOM 4255 C CA . ARG B 1 47 ? 47.146 64.102 74.564 1.00 65.44 27 ARG B CA 1
ATOM 4256 C C . ARG B 1 47 ? 46.168 63.124 75.236 1.00 64.75 27 ARG B C 1
ATOM 4257 O O . ARG B 1 47 ? 46.589 62.302 76.041 1.00 66.37 27 ARG B O 1
ATOM 4265 N N . PRO B 1 48 ? 44.860 63.218 74.924 1.00 62.28 28 PRO B N 1
ATOM 4266 C CA . PRO B 1 48 ? 43.891 62.371 75.622 1.00 62.88 28 PRO B CA 1
ATOM 4267 C C . PRO B 1 48 ? 43.787 60.957 75.055 1.00 63.78 28 PRO B C 1
ATOM 4268 O O . PRO B 1 48 ? 44.092 60.716 73.880 1.00 62.00 28 PRO B O 1
ATOM 4272 N N . ALA B 1 49 ? 43.371 60.029 75.912 1.00 66.32 29 ALA B N 1
ATOM 4273 C CA . ALA B 1 49 ? 43.049 58.678 75.486 1.00 66.17 29 ALA B CA 1
ATOM 4274 C C . ALA B 1 49 ? 41.670 58.712 74.816 1.00 66.46 29 ALA B C 1
ATOM 4275 O O . ALA B 1 49 ? 40.786 59.482 75.214 1.00 65.91 29 ALA B O 1
ATOM 4277 N N . LEU B 1 50 ? 41.500 57.888 73.787 1.00 65.52 30 LEU B N 1
ATOM 4278 C CA . LEU B 1 50 ? 40.232 57.785 73.094 1.00 64.26 30 LEU B CA 1
ATOM 4279 C C . LEU B 1 50 ? 39.458 56.578 73.615 1.00 64.92 30 LEU B C 1
ATOM 4280 O O . LEU B 1 50 ? 40.025 55.512 73.784 1.00 65.23 30 LEU B O 1
ATOM 4285 N N . SER B 1 51 ? 38.163 56.747 73.859 1.00 65.00 31 SER B N 1
ATOM 4286 C CA . SER B 1 51 ? 37.302 55.618 74.171 1.00 67.67 31 SER B CA 1
ATOM 4287 C C . SER B 1 51 ? 36.686 55.089 72.876 1.00 66.87 31 SER B C 1
ATOM 4288 O O . SER B 1 51 ? 36.227 55.856 72.040 1.00 63.44 31 SER B O 1
ATOM 4291 N N . ARG B 1 52 ? 36.685 53.770 72.732 1.00 69.65 32 ARG B N 1
ATOM 4292 C CA . ARG B 1 52 ? 36.186 53.099 71.542 1.00 70.43 32 ARG B CA 1
ATOM 4293 C C . ARG B 1 52 ? 34.968 52.288 71.983 1.00 69.08 32 ARG B C 1
ATOM 4294 O O . ARG B 1 52 ? 35.016 51.621 73.002 1.00 70.26 32 ARG B O 1
ATOM 4302 N N . GLN B 1 53 ? 33.869 52.369 71.242 1.00 68.17 33 GLN B N 1
ATOM 4303 C CA . GLN B 1 53 ? 32.623 51.705 71.641 1.00 68.92 33 GLN B CA 1
ATOM 4304 C C . GLN B 1 53 ? 31.759 51.246 70.450 1.00 67.16 33 GLN B C 1
ATOM 4305 O O . GLN B 1 53 ? 31.381 52.058 69.609 1.00 65.75 33 GLN B O 1
ATOM 4311 N N . ALA B 1 54 ? 31.418 49.955 70.418 1.00 66.47 34 ALA B N 1
ATOM 4312 C CA . ALA B 1 54 ? 30.688 49.343 69.293 1.00 65.08 34 ALA B CA 1
ATOM 4313 C C . ALA B 1 54 ? 29.196 49.697 69.225 1.00 64.12 34 ALA B C 1
ATOM 4314 O O . ALA B 1 54 ? 28.527 49.799 70.249 1.00 64.39 34 ALA B O 1
ATOM 4316 N N . HIS B 1 55 ? 28.685 49.868 68.006 1.00 62.84 35 HIS B N 1
ATOM 4317 C CA . HIS B 1 55 ? 27.263 50.146 67.786 1.00 62.77 35 HIS B CA 1
ATOM 4318 C C . HIS B 1 55 ? 26.752 49.459 66.526 1.00 61.20 35 HIS B C 1
ATOM 4319 O O . HIS B 1 55 ? 27.357 49.589 65.465 1.00 58.29 35 HIS B O 1
ATOM 4326 N N . PRO B 1 56 ? 25.621 48.742 66.630 1.00 62.34 36 PRO B N 1
ATOM 4327 C CA . PRO B 1 56 ? 25.027 48.188 65.422 1.00 61.16 36 PRO B CA 1
ATOM 4328 C C . PRO B 1 56 ? 24.121 49.234 64.765 1.00 59.75 36 PRO B C 1
ATOM 4329 O O . PRO B 1 56 ? 23.680 50.164 65.440 1.00 58.70 36 PRO B O 1
ATOM 4333 N N . PRO B 1 57 ? 23.847 49.089 63.457 1.00 58.12 37 PRO B N 1
ATOM 4334 C CA . PRO B 1 57 ? 22.903 49.965 62.774 1.00 57.17 37 PRO B CA 1
ATOM 4335 C C . PRO B 1 57 ? 21.470 49.567 63.093 1.00 58.62 37 PRO B C 1
ATOM 4336 O O . PRO B 1 57 ? 21.265 48.516 63.692 1.00 61.41 37 PRO B O 1
ATOM 4340 N N . ILE B 1 58 ? 20.490 50.385 62.709 1.00 57.88 38 ILE B N 1
ATOM 4341 C CA . ILE B 1 58 ? 19.091 50.118 63.076 1.00 59.40 38 ILE B CA 1
ATOM 4342 C C . ILE B 1 58 ? 18.209 49.629 61.935 1.00 58.94 38 ILE B C 1
ATOM 4343 O O . ILE B 1 58 ? 17.192 49.002 62.195 1.00 59.99 38 ILE B O 1
ATOM 4348 N N . ALA B 1 59 ? 18.568 49.897 60.683 1.00 57.53 39 ALA B N 1
ATOM 4349 C CA . ALA B 1 59 ? 17.717 49.455 59.580 1.00 58.24 39 ALA B CA 1
ATOM 4350 C C . ALA B 1 59 ? 18.391 49.480 58.218 1.00 58.34 39 ALA B C 1
ATOM 4351 O O . ALA B 1 59 ? 19.417 50.140 58.022 1.00 59.15 39 ALA B O 1
ATOM 4353 N N . VAL B 1 60 ? 17.795 48.740 57.286 1.00 58.41 40 VAL B N 1
ATOM 4354 C CA . VAL B 1 60 ? 18.065 48.889 55.865 1.00 57.28 40 VAL B CA 1
ATOM 4355 C C . VAL B 1 60 ? 16.978 49.780 55.284 1.00 57.66 40 VAL B C 1
ATOM 4356 O O . VAL B 1 60 ? 15.801 49.601 55.595 1.00 58.44 40 VAL B O 1
ATOM 4360 N N . VAL B 1 61 ? 17.367 50.741 54.445 1.00 57.28 41 VAL B N 1
ATOM 4361 C CA . VAL B 1 61 ? 16.415 51.695 53.874 1.00 57.74 41 VAL B CA 1
ATOM 4362 C C . VAL B 1 61 ? 16.585 51.822 52.377 1.00 58.02 41 VAL B C 1
ATOM 4363 O O . VAL B 1 61 ? 17.574 51.356 51.815 1.00 55.88 41 VAL B O 1
ATOM 4367 N N . GLU B 1 62 ? 15.599 52.455 51.749 1.00 61.68 42 GLU B N 1
ATOM 4368 C CA . GLU B 1 62 ? 15.641 52.784 50.327 1.00 64.39 42 GLU B CA 1
ATOM 4369 C C . GLU B 1 62 ? 15.424 54.275 50.136 1.00 64.23 42 GLU B C 1
ATOM 4370 O O . GLU B 1 62 ? 14.585 54.880 50.802 1.00 63.28 42 GLU B O 1
ATOM 4376 N N . ALA B 1 63 ? 16.181 54.850 49.209 1.00 64.00 43 ALA B N 1
ATOM 4377 C CA . ALA B 1 63 ? 16.130 56.278 48.931 1.00 64.69 43 ALA B CA 1
ATOM 4378 C C . ALA B 1 63 ? 15.083 56.565 47.871 1.00 67.49 43 ALA B C 1
ATOM 4379 O O . ALA B 1 63 ? 14.969 55.820 46.901 1.00 69.58 43 ALA B O 1
ATOM 4381 N N . HIS B 1 64 ? 14.318 57.634 48.049 1.00 68.30 44 HIS B N 1
ATOM 4382 C CA . HIS B 1 64 ? 13.377 58.070 47.027 1.00 70.85 44 HIS B CA 1
ATOM 4383 C C . HIS B 1 64 ? 13.590 59.551 46.805 1.00 71.01 44 HIS B C 1
ATOM 4384 O O . HIS B 1 64 ? 13.620 60.321 47.764 1.00 71.64 44 HIS B O 1
ATOM 4391 N N . ALA B 1 65 ? 13.760 59.949 45.546 1.00 71.88 45 ALA B N 1
ATOM 4392 C CA . ALA B 1 65 ? 13.908 61.364 45.202 1.00 71.78 45 ALA B CA 1
ATOM 4393 C C . ALA B 1 65 ? 12.618 62.102 45.565 1.00 73.82 45 ALA B C 1
ATOM 4394 O O . ALA B 1 65 ? 11.539 61.721 45.122 1.00 73.63 45 ALA B O 1
ATOM 4396 N N . ASP B 1 66 ? 12.744 63.141 46.390 1.00 75.17 46 ASP B N 1
ATOM 4397 C CA . ASP B 1 66 ? 11.595 63.865 46.946 1.00 78.26 46 ASP B CA 1
ATOM 4398 C C . ASP B 1 66 ? 11.930 65.348 47.064 1.00 79.14 46 ASP B C 1
ATOM 4399 O O . ASP B 1 66 ? 12.760 65.732 47.886 1.00 77.36 46 ASP B O 1
ATOM 4404 N N . ALA B 1 67 ? 11.275 66.172 46.245 1.00 83.06 47 ALA B N 1
ATOM 4405 C CA . ALA B 1 67 ? 11.519 67.623 46.220 1.00 85.05 47 ALA B CA 1
ATOM 4406 C C . ALA B 1 67 ? 11.410 68.286 47.603 1.00 85.40 47 ALA B C 1
ATOM 4407 O O . ALA B 1 67 ? 12.208 69.160 47.934 1.00 84.93 47 ALA B O 1
ATOM 4409 N N . ALA B 1 68 ? 10.454 67.848 48.420 1.00 86.96 48 ALA B N 1
ATOM 4410 C CA . ALA B 1 68 ? 10.154 68.516 49.689 1.00 87.33 48 ALA B CA 1
ATOM 4411 C C . ALA B 1 68 ? 10.782 67.826 50.912 1.00 84.68 48 ALA B C 1
ATOM 4412 O O . ALA B 1 68 ? 10.158 67.741 51.960 1.00 85.30 48 ALA B O 1
ATOM 4414 N N . ALA B 1 69 ? 12.017 67.354 50.790 1.00 82.63 49 ALA B N 1
ATOM 4415 C CA . ALA B 1 69 ? 12.676 66.647 51.891 1.00 81.45 49 ALA B CA 1
ATOM 4416 C C . ALA B 1 69 ? 14.082 67.191 52.137 1.00 80.86 49 ALA B C 1
ATOM 4417 O O . ALA B 1 69 ? 14.499 68.170 51.506 1.00 79.82 49 ALA B O 1
ATOM 4419 N N . LEU B 1 70 ? 14.800 66.557 53.068 1.00 82.15 50 LEU B N 1
ATOM 4420 C CA . LEU B 1 70 ? 16.172 66.960 53.419 1.00 81.59 50 LEU B CA 1
ATOM 4421 C C . LEU B 1 70 ? 17.104 66.811 52.207 1.00 78.30 50 LEU B C 1
ATOM 4422 O O . LEU B 1 70 ? 17.591 65.711 51.921 1.00 75.39 50 LEU B O 1
ATOM 4427 N N . PHE B 1 71 ? 17.323 67.928 51.501 1.00 75.97 51 PHE B N 1
ATOM 4428 C CA . PHE B 1 71 ? 18.200 67.981 50.321 1.00 71.90 51 PHE B CA 1
ATOM 4429 C C . PHE B 1 71 ? 17.753 67.024 49.213 1.00 70.17 51 PHE B C 1
ATOM 4430 O O . PHE B 1 71 ? 18.591 66.417 48.549 1.00 67.33 51 PHE B O 1
ATOM 4438 N N . GLY B 1 72 ? 16.438 66.866 49.049 1.00 69.83 52 GLY B N 1
ATOM 4439 C CA . GLY B 1 72 ? 15.866 66.115 47.929 1.00 68.91 52 GLY B CA 1
ATOM 4440 C C . GLY B 1 72 ? 15.759 64.598 48.028 1.00 67.18 52 GLY B C 1
ATOM 4441 O O . GLY B 1 72 ? 15.457 63.950 47.026 1.00 66.98 52 GLY B O 1
ATOM 4442 N N . TRP B 1 73 ? 15.996 64.017 49.209 1.00 65.16 53 TRP B N 1
ATOM 4443 C CA . TRP B 1 73 ? 15.983 62.553 49.366 1.00 63.19 53 TRP B CA 1
ATOM 4444 C C . TRP B 1 73 ? 15.320 62.096 50.666 1.00 64.23 53 TRP B C 1
ATOM 4445 O O . TRP B 1 73 ? 15.612 62.629 51.730 1.00 63.53 53 TRP B O 1
ATOM 4456 N N . ARG B 1 74 ? 14.439 61.098 50.560 1.00 66.30 54 ARG B N 1
ATOM 4457 C CA . ARG B 1 74 ? 13.685 60.555 51.694 1.00 67.74 54 ARG B CA 1
ATOM 4458 C C . ARG B 1 74 ? 13.988 59.068 51.890 1.00 66.44 54 ARG B C 1
ATOM 4459 O O . ARG B 1 74 ? 14.064 58.312 50.923 1.00 64.74 54 ARG B O 1
ATOM 4467 N N . ALA B 1 75 ? 14.139 58.658 53.147 1.00 66.59 55 ALA B N 1
ATOM 4468 C CA . ALA B 1 75 ? 14.374 57.253 53.502 1.00 66.32 55 ALA B CA 1
ATOM 4469 C C . ALA B 1 75 ? 13.062 56.546 53.825 1.00 69.07 55 ALA B C 1
ATOM 4470 O O . ALA B 1 75 ? 12.179 57.124 54.465 1.00 70.47 55 ALA B O 1
ATOM 4472 N N . GLU B 1 76 ? 12.944 55.299 53.372 1.00 71.08 56 GLU B N 1
ATOM 4473 C CA . GLU B 1 76 ? 11.837 54.421 53.747 1.00 74.57 56 GLU B CA 1
ATOM 4474 C C . GLU B 1 76 ? 12.432 53.122 54.278 1.00 71.56 56 GLU B C 1
ATOM 4475 O O . GLU B 1 76 ? 13.196 52.474 53.567 1.00 69.29 56 GLU B O 1
ATOM 4481 N N . PRO B 1 77 ? 12.100 52.741 55.527 1.00 72.33 57 PRO B N 1
ATOM 4482 C CA . PRO B 1 77 ? 12.566 51.443 56.045 1.00 71.02 57 PRO B CA 1
ATOM 4483 C C . PRO B 1 77 ? 12.023 50.259 55.242 1.00 69.80 57 PRO B C 1
ATOM 4484 O O . PRO B 1 77 ? 10.837 50.230 54.945 1.00 72.23 57 PRO B O 1
ATOM 4488 N N . VAL B 1 78 ? 12.878 49.298 54.897 1.00 63.53 58 VAL B N 1
ATOM 4489 C CA . VAL B 1 78 ? 12.439 48.092 54.163 1.00 64.90 58 VAL B CA 1
ATOM 4490 C C . VAL B 1 78 ? 12.667 46.763 54.893 1.00 64.93 58 VAL B C 1
ATOM 4491 O O . VAL B 1 78 ? 11.912 45.817 54.676 1.00 65.79 58 VAL B O 1
ATOM 4495 N N . SER B 1 79 ? 13.704 46.677 55.726 1.00 63.36 59 SER B N 1
ATOM 4496 C CA . SER B 1 79 ? 13.917 45.495 56.560 1.00 64.41 59 SER B CA 1
ATOM 4497 C C . SER B 1 79 ? 14.773 45.782 57.785 1.00 64.36 59 SER B C 1
ATOM 4498 O O . SER B 1 79 ? 15.469 46.799 57.856 1.00 61.32 59 SER B O 1
ATOM 4501 N N . THR B 1 80 ? 14.689 44.875 58.756 1.00 67.43 60 THR B N 1
ATOM 4502 C CA . THR B 1 80 ? 15.624 44.835 59.875 1.00 68.36 60 THR B CA 1
ATOM 4503 C C . THR B 1 80 ? 16.973 44.365 59.351 1.00 66.61 60 THR B C 1
ATOM 4504 O O . THR B 1 80 ? 17.107 44.020 58.171 1.00 66.84 60 THR B O 1
ATOM 4508 N N . LEU B 1 81 ? 17.965 44.327 60.228 1.00 65.64 61 LEU B N 1
ATOM 4509 C CA . LEU B 1 81 ? 19.260 43.768 59.869 1.00 65.08 61 LEU B CA 1
ATOM 4510 C C . LEU B 1 81 ? 19.296 42.244 59.936 1.00 66.31 61 LEU B C 1
ATOM 4511 O O . LEU B 1 81 ? 19.995 41.614 59.138 1.00 66.56 61 LEU B O 1
ATOM 4516 N N . ALA B 1 82 ? 18.555 41.653 60.871 1.00 66.95 62 ALA B N 1
ATOM 4517 C CA . ALA B 1 82 ? 18.451 40.199 60.947 1.00 68.30 62 ALA B CA 1
ATOM 4518 C C . ALA B 1 82 ? 17.980 39.603 59.607 1.00 68.98 62 ALA B C 1
ATOM 4519 O O . ALA B 1 82 ? 18.435 38.525 59.206 1.00 68.09 62 ALA B O 1
ATOM 4521 N N . ALA B 1 83 ? 17.085 40.321 58.920 1.00 68.81 63 ALA B N 1
ATOM 4522 C CA . ALA B 1 83 ? 16.576 39.912 57.603 1.00 68.20 63 ALA B CA 1
ATOM 4523 C C . ALA B 1 83 ? 17.590 40.163 56.479 1.00 64.36 63 ALA B C 1
ATOM 4524 O O . ALA B 1 83 ? 17.663 39.399 55.518 1.00 63.87 63 ALA B O 1
ATOM 4526 N N . PHE B 1 84 ? 18.355 41.240 56.595 1.00 61.94 64 PHE B N 1
ATOM 4527 C CA . PHE B 1 84 ? 19.427 41.518 55.648 1.00 60.32 64 PHE B CA 1
ATOM 4528 C C . PHE B 1 84 ? 20.556 40.493 55.744 1.00 58.77 64 PHE B C 1
ATOM 4529 O O . PHE B 1 84 ? 21.165 40.164 54.735 1.00 58.47 64 PHE B O 1
ATOM 4537 N N . TYR B 1 85 ? 20.822 39.970 56.940 1.00 59.62 65 TYR B N 1
ATOM 4538 C CA . TYR B 1 85 ? 21.861 38.9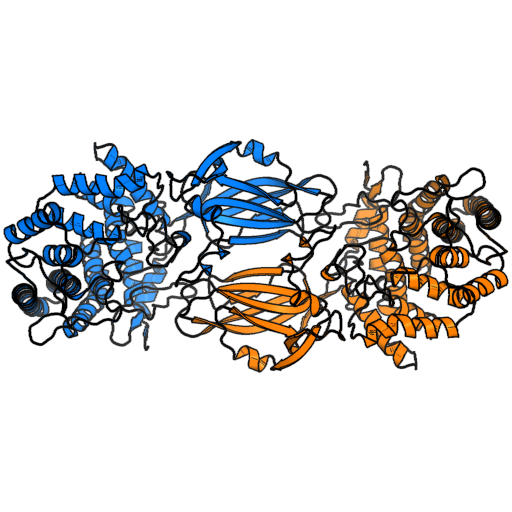33 57.107 1.00 59.95 65 TYR B CA 1
ATOM 4539 C C . TYR B 1 85 ? 21.477 37.573 56.488 1.00 62.40 65 TYR B C 1
ATOM 4540 O O . TYR B 1 85 ? 22.326 36.693 56.358 1.00 60.85 65 TYR B O 1
ATOM 4549 N N . GLN B 1 86 ? 20.202 37.415 56.127 1.00 65.81 66 GLN B N 1
ATOM 4550 C CA . GLN B 1 86 ? 19.710 36.253 55.391 1.00 67.61 66 GLN B CA 1
ATOM 4551 C C . GLN B 1 86 ? 19.838 36.420 53.881 1.00 65.24 66 GLN B C 1
ATOM 4552 O O . GLN B 1 86 ? 19.686 35.455 53.159 1.00 66.06 66 GLN B O 1
ATOM 4558 N N . ARG B 1 87 ? 20.089 37.629 53.394 1.00 65.03 67 ARG B N 1
ATOM 4559 C CA . ARG B 1 87 ? 20.109 37.870 51.948 1.00 65.19 67 ARG B CA 1
ATOM 4560 C C . ARG B 1 87 ? 21.397 37.401 51.303 1.00 63.80 67 ARG B C 1
ATOM 4561 O O . ARG B 1 87 ? 22.478 37.499 51.887 1.00 63.81 67 ARG B O 1
ATOM 4569 N N . GLU B 1 88 ? 21.259 36.928 50.070 1.00 62.95 68 GLU B N 1
ATOM 4570 C CA . GLU B 1 88 ? 22.376 36.461 49.261 1.00 60.82 68 GLU B CA 1
ATOM 4571 C C . GLU B 1 88 ? 22.494 37.360 48.033 1.00 58.17 68 GLU B C 1
ATOM 4572 O O . GLU B 1 88 ? 21.671 37.293 47.127 1.00 59.23 68 GLU B O 1
ATOM 4578 N N . LEU B 1 89 ? 23.515 38.205 48.013 1.00 56.61 69 LEU B N 1
ATOM 4579 C CA . LEU B 1 89 ? 23.623 39.279 47.017 1.00 56.83 69 LEU B CA 1
ATOM 4580 C C . LEU B 1 89 ? 24.493 38.897 45.826 1.00 55.06 69 LEU B C 1
ATOM 4581 O O . LEU B 1 89 ? 25.525 38.254 45.996 1.00 53.88 69 LEU B O 1
ATOM 4586 N N . SER B 1 90 ? 24.073 39.316 44.631 1.00 55.50 70 SER B N 1
ATOM 4587 C CA . SER B 1 90 ? 24.836 39.096 43.393 1.00 55.76 70 SER B CA 1
ATOM 4588 C C . SER B 1 90 ? 25.299 40.425 42.794 1.00 55.24 70 SER B C 1
ATOM 4589 O O . SER B 1 90 ? 25.025 41.497 43.346 1.00 53.65 70 SER B O 1
ATOM 4592 N N . SER B 1 91 ? 26.018 40.351 41.673 1.00 54.68 71 SER B N 1
ATOM 4593 C CA . SER B 1 91 ? 26.546 41.547 41.016 1.00 53.11 71 SER B CA 1
ATOM 4594 C C . SER B 1 91 ? 25.435 42.550 40.763 1.00 53.73 71 SER B C 1
ATOM 4595 O O . SER B 1 91 ? 24.377 42.185 40.253 1.00 53.93 71 SER B O 1
ATOM 4598 N N . GLY B 1 92 ? 25.679 43.804 41.145 1.00 53.07 72 GLY B N 1
ATOM 4599 C CA . GLY B 1 92 ? 24.727 44.882 40.929 1.00 52.73 72 GLY B CA 1
ATOM 4600 C C . GLY B 1 92 ? 23.797 45.140 42.096 1.00 53.73 72 GLY B C 1
ATOM 4601 O O . GLY B 1 92 ? 23.170 46.184 42.145 1.00 55.66 72 GLY B O 1
ATOM 4602 N N . ASP B 1 93 ? 23.685 44.204 43.036 1.00 54.30 73 ASP B N 1
ATOM 4603 C CA . ASP B 1 93 ? 22.834 44.414 44.208 1.00 53.91 73 ASP B CA 1
ATOM 4604 C C . ASP B 1 93 ? 23.484 45.437 45.129 1.00 51.19 73 ASP B C 1
ATOM 4605 O O . ASP B 1 93 ? 24.701 45.481 45.254 1.00 50.64 73 ASP B O 1
ATOM 4610 N N . SER B 1 94 ? 22.671 46.269 45.765 1.00 49.09 74 SER B N 1
ATOM 4611 C CA . SER B 1 94 ? 23.182 47.257 46.710 1.00 47.33 74 SER B CA 1
ATOM 4612 C C . SER B 1 94 ? 22.138 47.625 47.750 1.00 46.60 74 SER B C 1
ATOM 4613 O O . SER B 1 94 ? 20.948 47.570 47.494 1.00 48.46 74 SER B O 1
ATOM 4616 N N . VAL B 1 95 ? 22.589 48.024 48.922 1.00 46.06 75 VAL B N 1
ATOM 4617 C CA . VAL B 1 95 ? 21.673 48.429 49.974 1.00 47.78 75 VAL B CA 1
ATOM 4618 C C . VAL B 1 95 ? 22.164 49.703 50.633 1.00 47.13 75 VAL B C 1
ATOM 4619 O O . VAL B 1 95 ? 23.328 50.064 50.493 1.00 47.14 75 VAL B O 1
ATOM 4623 N N . ILE B 1 96 ? 21.277 50.369 51.364 1.00 47.10 76 ILE B N 1
ATOM 4624 C CA . ILE B 1 96 ? 21.675 51.472 52.232 1.00 46.41 76 ILE B CA 1
ATOM 4625 C C . ILE B 1 96 ? 21.367 51.129 53.686 1.00 46.89 76 ILE B C 1
ATOM 4626 O O . ILE B 1 96 ? 20.219 50.857 54.035 1.00 47.68 76 ILE B O 1
ATOM 4631 N N . ILE B 1 97 ? 22.402 51.171 54.518 1.00 46.46 77 ILE B N 1
ATOM 4632 C CA . ILE B 1 97 ? 22.288 50.907 55.942 1.00 48.52 77 ILE B CA 1
ATOM 4633 C C . ILE B 1 97 ? 22.162 52.245 56.717 1.00 48.25 77 ILE B C 1
ATOM 4634 O O . ILE B 1 97 ? 23.067 53.079 56.695 1.00 44.13 77 ILE B O 1
ATOM 4639 N N . ASP B 1 98 ? 21.049 52.412 57.428 1.00 49.88 78 ASP B N 1
ATOM 4640 C CA . ASP B 1 98 ? 20.859 53.526 58.349 1.00 51.10 78 ASP B CA 1
ATOM 4641 C C . ASP B 1 98 ? 21.398 53.128 59.712 1.00 52.41 78 ASP B C 1
ATOM 4642 O O . ASP B 1 98 ? 20.883 52.189 60.330 1.00 55.20 78 ASP B O 1
ATOM 4647 N N . PHE B 1 99 ? 22.421 53.838 60.187 1.00 52.58 79 PHE B N 1
ATOM 4648 C CA . PHE B 1 99 ? 22.974 53.580 61.526 1.00 53.62 79 PHE B CA 1
ATOM 4649 C C . PHE B 1 99 ? 22.183 54.241 62.665 1.00 54.95 79 PHE B C 1
ATOM 4650 O O . PHE B 1 99 ? 22.412 53.936 63.830 1.00 56.16 79 PHE B O 1
ATOM 4658 N N . GLY B 1 100 ? 21.272 55.156 62.342 1.00 56.32 80 GLY B N 1
ATOM 4659 C CA . GLY B 1 100 ? 20.336 55.687 63.342 1.00 57.87 80 GLY B CA 1
ATOM 4660 C C . GLY B 1 100 ? 20.747 56.988 64.008 1.00 56.93 80 GLY B C 1
ATOM 4661 O O . GLY B 1 100 ? 19.898 57.769 64.414 1.00 57.77 80 GLY B O 1
ATOM 4662 N N . SER B 1 101 ? 22.048 57.203 64.158 1.00 56.55 81 SER B N 1
ATOM 4663 C CA . SER B 1 101 ? 22.575 58.464 64.657 1.00 56.30 81 SER B CA 1
ATOM 4664 C C . SER B 1 101 ? 23.846 58.822 63.863 1.00 56.13 81 SER B C 1
ATOM 4665 O O . SER B 1 101 ? 24.167 58.193 62.856 1.00 55.81 81 SER B O 1
ATOM 4668 N N . HIS B 1 102 ? 24.551 59.848 64.313 1.00 56.26 82 HIS B N 1
ATOM 4669 C CA . HIS B 1 102 ? 25.760 60.318 63.659 1.00 55.06 82 HIS B CA 1
ATOM 4670 C C . HIS B 1 102 ? 26.956 59.741 64.396 1.00 52.46 82 HIS B C 1
ATOM 4671 O O . HIS B 1 102 ? 27.096 59.938 65.591 1.00 52.14 82 HIS B O 1
ATOM 4678 N N . TYR B 1 103 ? 27.815 59.018 63.693 1.00 50.84 83 TYR B N 1
ATOM 4679 C CA . TYR B 1 103 ? 28.945 58.354 64.336 1.00 50.53 83 TYR B CA 1
ATOM 4680 C C . TYR B 1 103 ? 30.266 58.747 63.695 1.00 49.59 83 TYR B C 1
ATOM 4681 O O . TYR B 1 103 ? 30.335 59.067 62.507 1.00 50.26 83 TYR B O 1
ATOM 4690 N N . VAL B 1 104 ? 31.314 58.703 64.502 1.00 49.52 84 VAL B N 1
ATOM 4691 C CA . VAL B 1 104 ? 32.666 58.895 64.043 1.00 49.23 84 VAL B CA 1
ATOM 4692 C C . VAL B 1 104 ? 33.436 57.668 64.468 1.00 50.23 84 VAL B C 1
ATOM 4693 O O . VAL B 1 104 ? 33.516 57.385 65.656 1.00 51.17 84 VAL B O 1
ATOM 4697 N N . GLY B 1 105 ? 34.015 56.940 63.524 1.00 49.36 85 GLY B N 1
ATOM 4698 C CA . GLY B 1 105 ? 34.729 55.737 63.897 1.00 50.12 85 GLY B CA 1
ATOM 4699 C C . GLY B 1 105 ? 35.090 54.776 62.789 1.00 49.67 85 GLY B C 1
ATOM 4700 O O . GLY B 1 105 ? 35.214 55.155 61.627 1.00 48.85 85 GLY B O 1
ATOM 4701 N N . TYR B 1 106 ? 35.257 53.516 63.171 1.00 50.73 86 TYR B N 1
ATOM 4702 C CA . TYR B 1 106 ? 35.834 52.513 62.296 1.00 51.63 86 TYR B CA 1
ATOM 4703 C C . TYR B 1 106 ? 34.821 51.425 62.002 1.00 52.17 86 TYR B C 1
ATOM 4704 O O . TYR B 1 106 ? 34.144 50.947 62.909 1.00 53.79 86 TYR B O 1
ATOM 4713 N N . LEU B 1 107 ? 34.705 51.063 60.728 1.00 52.20 87 LEU B N 1
ATOM 4714 C CA . LEU B 1 107 ? 33.750 50.045 60.282 1.00 53.86 87 LEU B CA 1
ATOM 4715 C C . LEU B 1 107 ? 34.301 48.605 60.423 1.00 55.96 87 LEU B C 1
ATOM 4716 O O . LEU B 1 107 ? 35.445 48.320 60.045 1.00 55.35 87 LEU B O 1
ATOM 4721 N N . HIS B 1 108 ? 33.468 47.708 60.954 1.00 58.09 88 HIS B N 1
ATOM 4722 C CA . HIS B 1 108 ? 33.794 46.283 61.099 1.00 60.29 88 HIS B CA 1
ATOM 4723 C C . HIS B 1 108 ? 32.639 45.506 60.497 1.00 58.26 88 HIS B C 1
ATOM 4724 O O . HIS B 1 108 ? 31.490 45.826 60.768 1.00 57.45 88 HIS B O 1
ATOM 4731 N N . PHE B 1 109 ? 32.928 44.518 59.654 1.00 58.04 89 PHE B N 1
ATOM 4732 C CA . PHE B 1 109 ? 31.888 43.591 59.200 1.00 59.88 89 PHE B CA 1
ATOM 4733 C C . PHE B 1 109 ? 32.423 42.193 58.885 1.00 59.75 89 PHE B C 1
ATOM 4734 O O . PHE B 1 109 ? 33.605 42.019 58.609 1.00 60.66 89 PHE B O 1
ATOM 4742 N N . LEU B 1 110 ? 31.538 41.201 58.934 1.00 60.41 90 LEU B N 1
ATOM 4743 C CA . LEU B 1 110 ? 31.855 39.839 58.512 1.00 61.39 90 LEU B CA 1
ATOM 4744 C C . LEU B 1 110 ? 30.998 39.495 57.309 1.00 59.97 90 LEU B C 1
ATOM 4745 O O . LEU B 1 110 ? 29.840 39.892 57.241 1.00 58.94 90 LEU B O 1
ATOM 4750 N N . CYS B 1 111 ? 31.558 38.750 56.364 1.00 61.45 91 CYS B N 1
ATOM 4751 C CA . CYS B 1 111 ? 30.774 38.250 55.245 1.00 63.27 91 CYS B CA 1
ATOM 4752 C C . CYS B 1 111 ? 31.316 36.931 54.743 1.00 62.76 91 CYS B C 1
ATOM 4753 O O . CYS B 1 111 ? 32.471 36.592 54.982 1.00 63.55 91 CYS B O 1
ATOM 4756 N N . GLN B 1 112 ? 30.467 36.201 54.028 1.00 64.14 92 GLN B N 1
ATOM 4757 C CA . GLN B 1 112 ? 30.760 34.828 53.619 1.00 64.97 92 GLN B CA 1
ATOM 4758 C C . GLN B 1 112 ? 30.074 34.449 52.307 1.00 64.15 92 GLN B C 1
ATOM 4759 O O . GLN B 1 112 ? 29.149 35.127 51.848 1.00 63.25 92 GLN B O 1
ATOM 4765 N N . SER B 1 113 ? 30.526 33.338 51.734 1.00 62.99 93 SER B N 1
ATOM 4766 C CA . SER B 1 113 ? 30.035 32.862 50.451 1.00 60.33 93 SER B CA 1
ATOM 4767 C C . SER B 1 113 ? 28.711 32.104 50.604 1.00 60.21 93 SER B C 1
ATOM 4768 O O . SER B 1 113 ? 28.413 31.582 51.674 1.00 60.32 93 SER B O 1
ATOM 4771 N N . ALA B 1 114 ? 27.916 32.079 49.531 1.00 59.45 94 ALA B N 1
ATOM 4772 C CA . ALA B 1 114 ? 26.768 31.160 49.392 1.00 59.80 94 ALA B CA 1
ATOM 4773 C C . ALA B 1 114 ? 26.704 30.616 47.963 1.00 59.45 94 ALA B C 1
ATOM 4774 O O . ALA B 1 114 ? 27.025 31.328 47.004 1.00 59.00 94 ALA B O 1
ATOM 4776 N N . GLY B 1 115 ? 26.301 29.355 47.823 1.00 60.40 95 GLY B N 1
ATOM 4777 C CA . GLY B 1 115 ? 26.165 28.725 46.504 1.00 61.22 95 GLY B CA 1
ATOM 4778 C C . GLY B 1 115 ? 27.291 27.751 46.232 1.00 62.05 95 GLY B C 1
ATOM 4779 O O . GLY B 1 115 ? 27.543 26.866 47.045 1.00 65.09 95 GLY B O 1
ATOM 4780 N N . SER B 1 116 ? 27.972 27.900 45.094 1.00 60.97 96 SER B N 1
ATOM 4781 C CA . SER B 1 116 ? 29.168 27.090 44.804 1.00 61.11 96 SER B CA 1
ATOM 4782 C C . SER B 1 116 ? 30.381 27.598 45.597 1.00 59.84 96 SER B C 1
ATOM 4783 O O . SER B 1 116 ? 30.303 28.643 46.262 1.00 58.32 96 SER B O 1
ATOM 4786 N N . PRO B 1 117 ? 31.496 26.839 45.563 1.00 61.07 97 PRO B N 1
ATOM 4787 C CA . PRO B 1 117 ? 32.721 27.342 46.183 1.00 60.38 97 PRO B CA 1
ATOM 4788 C C . PRO B 1 117 ? 33.180 28.582 45.439 1.00 59.45 97 PRO B C 1
ATOM 4789 O O . PRO B 1 117 ? 33.239 28.547 44.214 1.00 59.42 97 PRO B O 1
ATOM 4793 N N . PRO B 1 118 ? 33.492 29.673 46.165 1.00 59.10 98 PRO B N 1
ATOM 4794 C CA . PRO B 1 118 ? 33.772 30.972 45.524 1.00 56.64 98 PRO B CA 1
ATOM 4795 C C . PRO B 1 118 ? 35.004 30.957 44.602 1.00 56.89 98 PRO B C 1
ATOM 4796 O O . PRO B 1 118 ? 36.119 30.654 45.049 1.00 58.46 98 PRO B O 1
ATOM 4800 N N . ASP B 1 119 ? 34.793 31.291 43.330 1.00 55.83 99 ASP B N 1
ATOM 4801 C CA . ASP B 1 119 ? 35.826 31.136 42.301 1.00 56.00 99 ASP B CA 1
ATOM 4802 C C . ASP B 1 119 ? 36.370 32.452 41.763 1.00 54.71 99 ASP B C 1
ATOM 4803 O O . ASP B 1 119 ? 36.960 32.478 40.694 1.00 57.48 99 ASP B O 1
ATOM 4808 N N . ALA B 1 120 ? 36.163 33.545 42.485 1.00 52.61 100 ALA B N 1
ATOM 4809 C CA . ALA B 1 120 ? 36.732 34.832 42.087 1.00 51.44 100 ALA B CA 1
ATOM 4810 C C . ALA B 1 120 ? 36.681 35.813 43.246 1.00 49.87 100 ALA B C 1
ATOM 4811 O O . ALA B 1 120 ? 35.900 35.639 44.166 1.00 49.55 100 ALA B O 1
ATOM 4813 N N . PRO B 1 121 ? 37.508 36.858 43.202 1.00 49.21 101 PRO B N 1
ATOM 4814 C CA . PRO B 1 121 ? 37.405 37.863 44.255 1.00 48.22 101 PRO B CA 1
ATOM 4815 C C . PRO B 1 121 ? 36.026 38.497 44.302 1.00 46.68 101 PRO B C 1
ATOM 4816 O O . PRO B 1 121 ? 35.329 38.542 43.283 1.00 47.27 101 PRO B O 1
ATOM 4820 N N . ALA B 1 122 ? 35.628 38.969 45.476 1.00 44.98 102 ALA B N 1
ATOM 4821 C CA . ALA B 1 122 ? 34.398 39.736 45.597 1.00 45.67 102 ALA B CA 1
ATOM 4822 C C . ALA B 1 122 ? 34.733 41.233 45.620 1.00 45.86 102 ALA B C 1
ATOM 4823 O O . ALA B 1 122 ? 35.466 41.688 46.492 1.00 46.45 102 ALA B O 1
ATOM 4825 N N . HIS B 1 123 ? 34.198 41.987 44.662 1.00 45.41 103 HIS B N 1
ATOM 4826 C CA . HIS B 1 123 ? 34.493 43.411 44.533 1.00 45.64 103 HIS B CA 1
ATOM 4827 C C . HIS B 1 123 ? 33.326 44.233 45.071 1.00 45.97 103 HIS B C 1
ATOM 4828 O O . HIS B 1 123 ? 32.225 44.196 44.529 1.00 45.59 103 HIS B O 1
ATOM 4835 N N . LEU B 1 124 ? 33.573 44.954 46.158 1.00 46.98 104 LEU B N 1
ATOM 4836 C CA . LEU B 1 124 ? 32.556 45.785 46.781 1.00 47.90 104 LEU B CA 1
ATOM 4837 C C . LEU B 1 124 ? 32.927 47.241 46.652 1.00 48.77 104 LEU B C 1
ATOM 4838 O O . LEU B 1 124 ? 34.094 47.579 46.476 1.00 49.50 104 LEU B O 1
ATOM 4843 N N . GLN B 1 125 ? 31.928 48.101 46.786 1.00 50.14 105 GLN B N 1
ATOM 4844 C CA . GLN B 1 125 ? 32.131 49.543 46.876 1.00 51.30 105 GLN B CA 1
ATOM 4845 C C . GLN B 1 125 ? 31.301 50.084 48.036 1.00 49.34 105 GLN B C 1
ATOM 4846 O O . GLN B 1 125 ? 30.095 49.841 48.105 1.00 48.29 105 GLN B O 1
ATOM 4852 N N . LEU B 1 126 ? 31.955 50.807 48.942 1.00 48.79 106 LEU B N 1
ATOM 4853 C CA . LEU B 1 126 ? 31.296 51.406 50.100 1.00 48.35 106 LEU B CA 1
ATOM 4854 C C . LEU B 1 126 ? 31.261 52.925 49.974 1.00 48.17 106 LEU B C 1
ATOM 4855 O O . LEU B 1 126 ? 32.225 53.532 49.523 1.00 48.02 106 LEU B O 1
ATOM 4860 N N . THR B 1 127 ? 30.148 53.529 50.379 1.00 48.32 107 THR B N 1
ATOM 4861 C CA . THR B 1 127 ? 29.997 54.985 50.372 1.00 47.23 107 THR B CA 1
ATOM 4862 C C . THR B 1 127 ? 29.371 55.435 51.687 1.00 46.59 107 THR B C 1
ATOM 4863 O O . THR B 1 127 ? 28.410 54.839 52.151 1.00 45.49 107 THR B O 1
ATOM 4867 N N . PHE B 1 128 ? 29.928 56.487 52.277 1.00 47.66 108 PHE B N 1
ATOM 4868 C CA . PHE B 1 128 ? 29.542 56.937 53.606 1.00 48.17 108 PHE B CA 1
ATOM 4869 C C . PHE B 1 128 ? 28.995 58.350 53.550 1.00 48.96 108 PHE B C 1
ATOM 4870 O O . PHE B 1 128 ? 29.584 59.213 52.905 1.00 49.90 108 PHE B O 1
ATOM 4878 N N . GLY B 1 129 ? 27.906 58.610 54.267 1.00 49.72 109 GLY B N 1
ATOM 4879 C CA . GLY B 1 129 ? 27.318 59.954 54.276 1.00 50.26 109 GLY B CA 1
ATOM 4880 C C . GLY B 1 129 ? 26.791 60.402 55.623 1.00 49.78 109 GLY B C 1
ATOM 4881 O O . GLY B 1 129 ? 26.228 59.599 56.369 1.00 48.53 109 GLY B O 1
ATOM 4882 N N . GLU B 1 130 ? 26.969 61.688 55.931 1.00 48.82 110 GLU B N 1
ATOM 4883 C CA . GLU B 1 130 ? 26.355 62.279 57.112 1.00 49.12 110 GLU B CA 1
ATOM 4884 C C . GLU B 1 130 ? 24.866 62.527 56.862 1.00 48.66 110 GLU B C 1
ATOM 4885 O O . GLU B 1 130 ? 24.055 62.425 57.779 1.00 48.73 110 GLU B O 1
ATOM 4891 N N . THR B 1 131 ? 24.517 62.858 55.619 1.00 48.80 111 THR B N 1
ATOM 4892 C CA . THR B 1 131 ? 23.117 62.953 55.184 1.00 49.53 111 THR B CA 1
ATOM 4893 C C . THR B 1 131 ? 22.794 61.864 54.173 1.00 49.80 111 THR B C 1
ATOM 4894 O O . THR B 1 131 ? 23.685 61.270 53.576 1.00 48.02 111 THR B O 1
ATOM 4898 N N . LEU B 1 132 ? 21.510 61.611 53.973 1.00 52.20 112 LEU B N 1
ATOM 4899 C CA . LEU B 1 132 ? 21.098 60.640 52.983 1.00 53.10 112 LEU B CA 1
ATOM 4900 C C . LEU B 1 132 ? 21.565 61.067 51.588 1.00 54.04 112 LEU B C 1
ATOM 4901 O O . LEU B 1 132 ? 21.977 60.222 50.795 1.00 53.13 112 LEU B O 1
ATOM 4906 N N . SER B 1 133 ? 21.521 62.368 51.293 1.00 55.29 113 SER B N 1
ATOM 4907 C CA . SER B 1 133 ? 21.890 62.850 49.959 1.00 56.76 113 SER B CA 1
ATOM 4908 C C . SER B 1 133 ? 23.325 62.452 49.556 1.00 55.52 113 SER B C 1
ATOM 4909 O O . SER B 1 133 ? 23.598 62.269 48.373 1.00 53.56 113 SER B O 1
ATOM 4912 N N . GLU B 1 134 ? 24.222 62.276 50.528 1.00 54.18 114 GLU B N 1
ATOM 4913 C CA . GLU B 1 134 ? 25.618 61.933 50.232 1.00 53.32 114 GLU B CA 1
ATOM 4914 C C . GLU B 1 134 ? 25.835 60.502 49.718 1.00 52.49 114 GLU B C 1
ATOM 4915 O O . GLU B 1 134 ? 26.867 60.212 49.107 1.00 52.34 114 GLU B O 1
ATOM 4921 N N . VAL B 1 135 ? 24.876 59.611 49.949 1.00 50.94 115 VAL B N 1
ATOM 4922 C CA . VAL B 1 135 ? 24.946 58.265 49.364 1.00 50.81 115 VAL B CA 1
ATOM 4923 C C . VAL B 1 135 ? 23.993 58.076 48.171 1.00 51.04 115 VAL B C 1
ATOM 4924 O O . VAL B 1 135 ? 23.854 56.959 47.658 1.00 52.54 115 VAL B O 1
ATOM 4928 N N . CYS B 1 136 ? 23.353 59.161 47.731 1.00 51.18 116 CYS B N 1
ATOM 4929 C CA . CYS B 1 136 ? 22.459 59.132 46.569 1.00 54.28 116 CYS B CA 1
ATOM 4930 C C . CYS B 1 136 ? 22.936 59.959 45.389 1.00 55.54 116 CYS B C 1
ATOM 4931 O O . CYS B 1 136 ? 22.660 59.612 44.255 1.00 57.31 116 CYS B O 1
ATOM 4934 N N . GLU B 1 137 ? 23.600 61.074 45.654 1.00 57.55 117 GLU B N 1
ATOM 4935 C CA . GLU B 1 137 ? 24.140 61.901 44.589 1.00 59.83 117 GLU B CA 1
ATOM 4936 C C . GLU B 1 137 ? 25.523 61.345 44.284 1.00 58.50 117 GLU B C 1
ATOM 4937 O O . GLU B 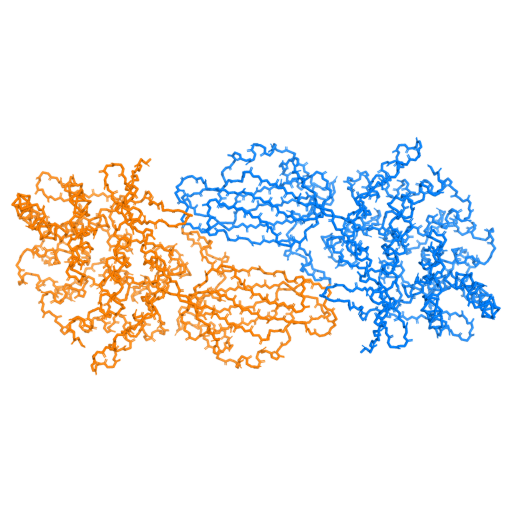1 137 ? 26.290 61.033 45.209 1.00 57.82 117 GLU B O 1
ATOM 4943 N N . PRO B 1 138 ? 25.851 61.204 42.994 1.00 58.95 118 PRO B N 1
ATOM 4944 C CA . PRO B 1 138 ? 27.138 60.604 42.658 1.00 58.42 118 PRO B CA 1
ATOM 4945 C C . PRO B 1 138 ? 28.301 61.570 42.921 1.00 56.52 118 PRO B C 1
ATOM 4946 O O . PRO B 1 138 ? 28.204 62.754 42.586 1.00 59.39 118 PRO B O 1
ATOM 4950 N N . PHE B 1 139 ? 29.371 61.064 43.534 1.00 54.03 119 PHE B N 1
ATOM 4951 C CA . PHE B 1 139 ? 30.556 61.860 43.825 1.00 54.40 119 PHE B CA 1
ATOM 4952 C C . PHE B 1 139 ? 31.254 62.337 42.569 1.00 56.63 119 PHE B C 1
ATOM 4953 O O . PHE B 1 139 ? 31.912 63.383 42.589 1.00 58.41 119 PHE B O 1
ATOM 4961 N N . SER B 1 140 ? 31.100 61.597 41.479 1.00 58.55 120 SER B N 1
ATOM 4962 C CA . SER B 1 140 ? 31.677 61.996 40.194 1.00 62.33 120 SER B CA 1
ATOM 4963 C C . SER B 1 140 ? 31.174 63.351 39.663 1.00 64.82 120 SER B C 1
ATOM 4964 O O . SER B 1 140 ? 31.790 63.915 38.773 1.00 66.37 120 SER B O 1
ATOM 4967 N N . ASP B 1 141 ? 30.087 63.885 40.214 1.00 68.11 121 ASP B N 1
ATOM 4968 C CA . ASP B 1 141 ? 29.579 65.197 39.790 1.00 72.63 121 ASP B CA 1
ATOM 4969 C C . ASP B 1 141 ? 30.054 66.361 40.659 1.00 69.51 121 ASP B C 1
ATOM 4970 O O . ASP B 1 141 ? 29.712 67.507 40.384 1.00 72.77 121 ASP B O 1
ATOM 4975 N N . TYR B 1 142 ? 30.831 66.083 41.701 1.00 65.34 122 TYR B N 1
ATOM 4976 C CA . TYR B 1 142 ? 31.337 67.141 42.571 1.00 63.99 122 TYR B CA 1
ATOM 4977 C C . TYR B 1 142 ? 32.193 68.124 41.777 1.00 67.84 122 TYR B C 1
ATOM 4978 O O . TYR B 1 142 ? 33.114 67.725 41.072 1.00 66.41 122 TYR B O 1
ATOM 4987 N N . GLN B 1 143 ? 31.880 69.411 41.903 1.00 72.28 123 GLN B N 1
ATOM 4988 C CA . GLN B 1 143 ? 32.732 70.482 41.398 1.00 77.06 123 GLN B CA 1
ATOM 4989 C C . GLN B 1 143 ? 32.933 71.324 42.620 1.00 76.55 123 GLN B C 1
ATOM 4990 O O . GLN B 1 143 ? 31.963 71.729 43.230 1.00 82.45 123 GLN B O 1
ATOM 4996 N N . GLY B 1 144 ? 34.158 71.563 43.036 1.00 73.45 124 GLY B N 1
ATOM 4997 C CA . GLY B 1 144 ? 34.340 72.450 44.176 1.00 72.48 124 GLY B CA 1
ATOM 4998 C C . GLY B 1 144 ? 35.804 72.706 44.343 1.00 72.82 124 GLY B C 1
ATOM 4999 O O . GLY B 1 144 ? 36.616 72.014 43.749 1.00 74.34 124 GLY B O 1
ATOM 5000 N N . TRP B 1 145 ? 36.141 73.703 45.139 1.00 74.48 125 TRP B N 1
ATOM 5001 C CA . TRP B 1 145 ? 37.544 74.069 45.319 1.00 78.19 125 TRP B CA 1
ATOM 5002 C C . TRP B 1 145 ? 38.218 73.317 46.446 1.00 72.38 125 TRP B C 1
ATOM 5003 O O . TRP B 1 145 ? 39.437 73.374 46.562 1.00 73.44 125 TRP B O 1
ATOM 5014 N N . LEU B 1 146 ? 37.450 72.639 47.290 1.00 54.11 126 LEU B N 1
ATOM 5015 C CA . LEU B 1 146 ? 38.061 71.700 48.215 1.00 52.66 126 LEU B CA 1
ATOM 5016 C C . LEU B 1 146 ? 38.328 70.388 47.489 1.00 50.42 126 LEU B C 1
ATOM 5017 O O . LEU B 1 146 ? 37.690 70.068 46.496 1.00 49.56 126 LEU B O 1
ATOM 5022 N N . SER B 1 147 ? 39.315 69.655 47.977 1.00 49.28 127 SER B N 1
ATOM 5023 C CA . SER B 1 147 ? 39.694 68.387 47.372 1.00 47.90 127 SER B CA 1
ATOM 5024 C C . SER B 1 147 ? 38.542 67.396 47.470 1.00 44.17 127 SER B C 1
ATOM 5025 O O . SER B 1 147 ? 37.955 67.234 48.538 1.00 40.51 127 SER B O 1
ATOM 5028 N N . SER B 1 148 ? 38.260 66.716 46.358 1.00 43.54 128 SER B N 1
ATOM 5029 C CA . SER B 1 148 ? 37.253 65.664 46.337 1.00 41.91 128 SER B CA 1
ATOM 5030 C C . SER B 1 148 ? 37.624 64.467 47.210 1.00 40.50 128 SER B C 1
ATOM 5031 O O . SER B 1 148 ? 36.771 63.651 47.518 1.00 40.05 128 SER B O 1
ATOM 5034 N N . SER B 1 149 ? 38.880 64.392 47.634 1.00 40.52 129 SER B N 1
ATOM 5035 C CA . SER B 1 149 ? 39.360 63.295 48.453 1.00 40.58 129 SER B CA 1
ATOM 5036 C C . SER B 1 149 ? 38.731 63.244 49.838 1.00 40.75 129 SER B C 1
ATOM 5037 O O . SER B 1 149 ? 38.805 62.220 50.511 1.00 41.31 129 SER B O 1
ATOM 5040 N N . TRP B 1 150 ? 38.122 64.342 50.271 1.00 41.83 130 TRP B N 1
ATOM 5041 C CA . TRP B 1 150 ? 37.360 64.345 51.520 1.00 43.37 130 TRP B CA 1
ATOM 5042 C C . TRP B 1 150 ? 36.082 63.504 51.458 1.00 45.05 130 TRP B C 1
ATOM 5043 O O . TRP B 1 150 ? 35.570 63.082 52.497 1.00 46.95 130 TRP B O 1
ATOM 5054 N N . LEU B 1 151 ? 35.566 63.283 50.252 1.00 46.11 131 LEU B N 1
ATOM 5055 C CA . LEU B 1 151 ? 34.368 62.483 50.064 1.00 46.86 131 LEU B CA 1
ATOM 5056 C C . LEU B 1 151 ? 34.670 61.011 50.371 1.00 46.76 131 LEU B C 1
ATOM 5057 O O . LEU B 1 151 ? 35.598 60.428 49.817 1.00 49.17 131 LEU B O 1
ATOM 5062 N N . GLN B 1 152 ? 33.864 60.425 51.252 1.00 46.23 132 GLN B N 1
ATOM 5063 C CA . GLN B 1 152 ? 34.175 59.152 51.907 1.00 44.65 132 GLN B CA 1
ATOM 5064 C C . GLN B 1 152 ? 33.650 57.934 51.150 1.00 44.95 132 GLN B C 1
ATOM 5065 O O . GLN B 1 152 ? 32.452 57.774 50.916 1.00 45.22 132 GLN B O 1
ATOM 5071 N N . GLN B 1 153 ? 34.568 57.044 50.817 1.00 46.90 133 GLN B N 1
ATOM 5072 C CA . GLN B 1 153 ? 34.364 56.077 49.753 1.00 46.73 133 GLN B CA 1
ATOM 5073 C C . GLN B 1 153 ? 35.495 55.041 49.805 1.00 46.22 133 GLN B C 1
ATOM 5074 O O . GLN B 1 153 ? 36.625 55.392 50.123 1.00 48.27 133 GLN B O 1
ATOM 5080 N N . GLN B 1 154 ? 35.215 53.781 49.500 1.00 45.96 134 GLN B N 1
ATOM 5081 C CA . GLN B 1 154 ? 36.254 52.745 49.578 1.00 48.21 134 GLN B CA 1
ATOM 5082 C C . GLN B 1 154 ? 35.890 51.526 48.771 1.00 48.40 134 GLN B C 1
ATOM 5083 O O . GLN B 1 154 ? 34.823 50.963 48.960 1.00 47.31 134 GLN B O 1
ATOM 5089 N N . ASP B 1 155 ? 36.782 51.129 47.870 1.00 51.69 135 ASP B N 1
ATOM 5090 C CA . ASP B 1 155 ? 36.610 49.900 47.108 1.00 54.86 135 ASP B CA 1
ATOM 5091 C C . ASP B 1 155 ? 37.377 48.763 47.785 1.00 52.81 135 ASP B C 1
ATOM 5092 O O . ASP B 1 155 ? 38.448 48.987 48.319 1.00 51.91 135 ASP B O 1
ATOM 5097 N N . LEU B 1 156 ? 36.810 47.556 47.771 1.00 51.50 136 LEU B N 1
ATOM 5098 C CA . LEU B 1 156 ? 37.428 46.376 48.384 1.00 51.58 136 LEU B CA 1
ATOM 5099 C C . LEU B 1 156 ? 37.403 45.201 47.438 1.00 49.25 136 LEU B C 1
ATOM 5100 O O . LEU B 1 156 ? 36.404 44.969 46.762 1.00 47.06 136 LEU B O 1
ATOM 5105 N N . TRP B 1 157 ? 38.498 44.455 47.405 1.00 48.89 137 TRP B N 1
ATOM 5106 C CA . TRP B 1 157 ? 38.535 43.173 46.712 1.00 49.90 137 TRP B CA 1
ATOM 5107 C C . TRP B 1 157 ? 38.865 42.085 47.719 1.00 49.46 137 TRP B C 1
ATOM 5108 O O . TRP B 1 157 ? 39.981 42.015 48.217 1.00 51.66 137 TRP B O 1
ATOM 5119 N N . LEU B 1 158 ? 37.892 41.239 48.021 1.00 49.31 138 LEU B N 1
ATOM 5120 C CA . LEU B 1 158 ? 38.096 40.128 48.952 1.00 50.04 138 LEU B CA 1
ATOM 5121 C C . LEU B 1 158 ? 38.498 38.872 48.190 1.00 49.52 138 LEU B C 1
ATOM 5122 O O . LEU B 1 158 ? 37.672 38.289 47.497 1.00 49.81 138 LEU B O 1
ATOM 5127 N N . ASP B 1 159 ? 39.767 38.481 48.300 1.00 49.89 139 ASP B N 1
ATOM 5128 C CA . ASP B 1 159 ? 40.268 37.267 47.644 1.00 50.85 139 ASP B CA 1
ATOM 5129 C C . ASP B 1 159 ? 39.760 35.979 48.319 1.00 51.03 139 ASP B C 1
ATOM 5130 O O . ASP B 1 159 ? 39.661 34.943 47.671 1.00 50.71 139 ASP B O 1
ATOM 5135 N N . VAL B 1 160 ? 39.434 36.049 49.608 1.00 51.38 140 VAL B N 1
ATOM 5136 C CA . VAL B 1 160 ? 39.147 34.858 50.397 1.00 51.55 140 VAL B CA 1
ATOM 5137 C C . VAL B 1 160 ? 37.915 35.056 51.261 1.00 50.48 140 VAL B C 1
ATOM 5138 O O . VAL B 1 160 ? 37.796 36.061 51.955 1.00 52.31 140 VAL B O 1
ATOM 5142 N N . LEU B 1 161 ? 37.020 34.074 51.239 1.00 50.23 141 LEU B N 1
ATOM 5143 C CA . LEU B 1 161 ? 35.817 34.073 52.068 1.00 50.85 141 LEU B CA 1
ATOM 5144 C C . LEU B 1 161 ? 35.801 32.788 52.907 1.00 53.16 141 LEU B C 1
ATOM 5145 O O . LEU B 1 161 ? 36.287 31.763 52.448 1.00 55.99 141 LEU B O 1
ATOM 5150 N N . PRO B 1 162 ? 35.280 32.813 54.133 1.00 55.49 142 PRO B N 1
ATOM 5151 C CA . PRO B 1 162 ? 34.710 33.995 54.779 1.00 55.28 142 PRO B CA 1
ATOM 5152 C C . PRO B 1 162 ? 35.752 35.047 55.107 1.00 55.48 142 PRO B C 1
ATOM 5153 O O . PRO B 1 162 ? 36.943 34.743 55.136 1.00 56.55 142 PRO B O 1
ATOM 5157 N N . ALA B 1 163 ? 35.294 36.272 55.347 1.00 55.69 143 ALA B N 1
ATOM 5158 C CA . ALA B 1 163 ? 36.175 37.412 55.563 1.00 55.56 143 ALA B CA 1
ATOM 5159 C C . ALA B 1 163 ? 35.762 38.173 56.803 1.00 56.72 143 ALA B C 1
ATOM 5160 O O . ALA B 1 163 ? 34.574 38.354 57.048 1.00 57.51 143 ALA B O 1
ATOM 5162 N N . GLU B 1 164 ? 36.750 38.618 57.574 1.00 57.86 144 GLU B N 1
ATOM 5163 C CA . GLU B 1 164 ? 36.531 39.522 58.694 1.00 59.06 144 GLU B CA 1
ATOM 5164 C C . GLU B 1 164 ? 37.249 40.817 58.356 1.00 57.74 144 GLU B C 1
ATOM 5165 O O . GLU B 1 164 ? 38.463 40.816 58.223 1.00 59.92 144 GLU B O 1
ATOM 5171 N N . ILE B 1 165 ? 36.512 41.912 58.207 1.00 56.73 145 ILE B N 1
ATOM 5172 C CA . ILE B 1 165 ? 37.097 43.184 57.740 1.00 58.09 145 ILE B CA 1
ATOM 5173 C C . ILE B 1 165 ? 37.003 44.305 58.774 1.00 56.43 145 ILE B C 1
ATOM 5174 O O . ILE B 1 165 ? 35.921 44.619 59.264 1.00 54.22 145 ILE B O 1
ATOM 5179 N N . ASP B 1 166 ? 38.148 44.904 59.093 1.00 57.94 146 ASP B N 1
ATOM 5180 C CA . ASP B 1 166 ? 38.215 46.109 59.930 1.00 59.24 146 ASP B CA 1
ATOM 5181 C C . ASP B 1 166 ? 38.903 47.194 59.117 1.00 56.52 146 ASP B C 1
ATOM 5182 O O . ASP B 1 166 ? 40.121 47.159 58.958 1.00 55.86 146 ASP B O 1
ATOM 5187 N N . LEU B 1 167 ? 38.133 48.141 58.587 1.00 54.14 147 LEU B N 1
ATOM 5188 C CA . LEU B 1 167 ? 38.700 49.197 57.737 1.00 52.82 147 LEU B CA 1
ATOM 5189 C C . LEU B 1 167 ? 39.563 50.153 58.554 1.00 51.31 147 LEU B C 1
ATOM 5190 O O . LEU B 1 167 ? 39.168 50.565 59.641 1.00 51.08 147 LEU B O 1
ATOM 5195 N N . PRO B 1 168 ? 40.749 50.501 58.036 1.00 50.29 148 PRO B N 1
ATOM 5196 C CA . PRO B 1 168 ? 41.689 51.313 58.815 1.00 50.97 148 PRO B CA 1
ATOM 5197 C C . PRO B 1 168 ? 41.363 52.823 58.890 1.00 50.44 148 PRO B C 1
ATOM 5198 O O . PRO B 1 168 ? 41.758 53.478 59.857 1.00 52.05 148 PRO B O 1
ATOM 5202 N N . ARG B 1 169 ? 40.660 53.375 57.901 1.00 48.27 149 ARG B N 1
ATOM 5203 C CA . ARG B 1 169 ? 40.353 54.809 57.910 1.00 47.91 149 ARG B CA 1
ATOM 5204 C C . ARG B 1 169 ? 39.170 55.162 58.821 1.00 49.24 149 ARG B C 1
ATOM 5205 O O . ARG B 1 169 ? 38.215 54.392 58.940 1.00 50.55 149 ARG B O 1
ATOM 5213 N N . ARG B 1 170 ? 39.231 56.340 59.441 1.00 49.63 150 ARG B N 1
ATOM 5214 C CA . ARG B 1 170 ? 38.147 56.821 60.297 1.00 48.91 150 ARG B CA 1
ATOM 5215 C C . ARG B 1 170 ? 37.100 57.543 59.468 1.00 46.66 150 ARG B C 1
ATOM 5216 O O . ARG B 1 170 ? 37.416 58.478 58.769 1.00 46.54 150 ARG B O 1
ATOM 5224 N N . TYR B 1 171 ? 35.850 57.105 59.550 1.00 47.91 151 TYR B N 1
ATOM 5225 C CA . TYR B 1 171 ? 34.770 57.699 58.767 1.00 46.61 151 TYR B CA 1
ATOM 5226 C C . TYR B 1 171 ? 33.788 58.401 59.691 1.00 48.07 151 TYR B C 1
ATOM 5227 O O . TYR B 1 171 ? 33.703 58.080 60.878 1.00 51.48 151 TYR B O 1
ATOM 5236 N N . CYS B 1 172 ? 33.081 59.389 59.151 1.00 47.81 152 CYS B N 1
ATOM 5237 C CA . CYS B 1 172 ? 32.076 60.138 59.892 1.00 48.77 152 CYS B CA 1
ATOM 5238 C C . CYS B 1 172 ? 30.790 60.030 59.116 1.00 48.02 152 CYS B C 1
ATOM 5239 O O . CYS B 1 172 ? 30.703 60.532 58.005 1.00 47.28 152 CYS B O 1
ATOM 5242 N N . PHE B 1 173 ? 29.788 59.368 59.674 1.00 48.34 153 PHE B N 1
ATOM 5243 C CA . PHE B 1 173 ? 28.607 59.056 58.880 1.00 48.83 153 PHE B CA 1
ATOM 5244 C C . PHE B 1 173 ? 27.389 58.668 59.689 1.00 49.24 153 PHE B C 1
ATOM 5245 O O . PHE B 1 173 ? 27.485 58.295 60.858 1.00 51.48 153 PHE B O 1
ATOM 5253 N N . ARG B 1 174 ? 26.240 58.767 59.037 1.00 47.95 154 ARG B N 1
ATOM 5254 C CA . ARG B 1 174 ? 25.051 58.085 59.489 1.00 49.14 154 ARG B CA 1
ATOM 5255 C C . ARG B 1 174 ? 24.625 56.949 58.529 1.00 49.06 154 ARG B C 1
ATOM 5256 O O . ARG B 1 174 ? 24.195 55.882 58.982 1.00 48.69 154 ARG B O 1
ATOM 5264 N N . TYR B 1 175 ? 24.706 57.195 57.218 1.00 47.99 155 TYR B N 1
ATOM 5265 C CA . TYR B 1 175 ? 24.305 56.212 56.222 1.00 47.29 155 TYR B CA 1
ATOM 5266 C C . TYR B 1 175 ? 25.529 55.580 55.560 1.00 46.63 155 TYR B C 1
ATOM 5267 O O . TYR B 1 175 ? 26.560 56.233 55.387 1.00 44.41 155 TYR B O 1
ATOM 5276 N N . LEU B 1 176 ? 25.384 54.300 55.210 1.00 47.20 156 LEU B N 1
ATOM 5277 C CA . LEU B 1 176 ? 26.411 53.525 54.534 1.00 47.16 156 LEU B CA 1
ATOM 5278 C C . LEU B 1 176 ? 25.799 52.774 53.364 1.00 47.63 156 LEU B C 1
ATOM 5279 O O . LEU B 1 176 ? 24.913 51.944 53.551 1.00 49.38 156 LEU B O 1
ATOM 5284 N N . LYS B 1 177 ? 26.258 53.067 52.158 1.00 47.76 157 LYS B N 1
ATOM 5285 C CA . LYS B 1 177 ? 25.811 52.336 50.988 1.00 50.15 157 LYS B CA 1
ATOM 5286 C C . LYS B 1 177 ? 26.793 51.225 50.714 1.00 49.31 157 LYS B C 1
ATOM 5287 O O . LYS B 1 177 ? 27.993 51.460 50.719 1.00 49.42 157 LYS B O 1
ATOM 5293 N N . VAL B 1 178 ? 26.277 50.024 50.471 1.00 49.65 158 VAL B N 1
ATOM 5294 C CA . VAL B 1 178 ? 27.096 48.848 50.184 1.00 48.91 158 VAL B CA 1
ATOM 5295 C C . VAL B 1 178 ? 26.658 48.261 48.866 1.00 49.92 158 VAL B C 1
ATOM 5296 O O . VAL B 1 178 ? 25.502 47.870 48.701 1.00 49.66 158 VAL B O 1
ATOM 5300 N N . GLU B 1 179 ? 27.588 48.207 47.928 1.00 51.86 159 GLU B N 1
ATOM 5301 C CA . GLU B 1 179 ? 27.302 47.785 46.569 1.00 56.43 159 GLU B CA 1
ATOM 5302 C C . GLU B 1 179 ? 28.175 46.591 46.215 1.00 54.67 159 GLU B C 1
ATOM 5303 O O . GLU B 1 179 ? 29.385 46.630 46.404 1.00 56.27 159 GLU B O 1
ATOM 5309 N N . VAL B 1 180 ? 27.571 45.516 45.732 1.00 53.94 160 VAL B N 1
ATOM 5310 C CA . VAL B 1 180 ? 28.344 44.403 45.202 1.00 53.82 160 VAL B CA 1
ATOM 5311 C C . VAL B 1 180 ? 28.574 44.700 43.717 1.00 55.48 160 VAL B C 1
ATOM 5312 O O . VAL B 1 180 ? 27.678 44.522 42.891 1.00 58.57 160 VAL B O 1
ATOM 5316 N N . LYS B 1 181 ? 29.769 45.180 43.394 1.00 54.82 161 LYS B N 1
ATOM 5317 C CA . LYS B 1 181 ? 30.121 45.524 42.019 1.00 57.08 161 LYS B CA 1
ATOM 5318 C C . LYS B 1 181 ? 30.292 44.301 41.144 1.00 55.26 161 LYS B C 1
ATOM 5319 O O . LYS B 1 181 ? 29.872 44.304 39.992 1.00 57.18 161 LYS B O 1
ATOM 5325 N N . ALA B 1 182 ? 30.934 43.270 41.680 1.00 52.56 162 ALA B N 1
ATOM 5326 C CA . ALA B 1 182 ? 31.184 42.055 40.921 1.00 52.38 162 ALA B CA 1
ATOM 5327 C C . ALA B 1 182 ? 31.497 40.865 41.801 1.00 51.65 162 ALA B C 1
ATOM 5328 O O . ALA B 1 182 ? 32.330 40.926 42.699 1.00 51.33 162 ALA B O 1
ATOM 5330 N N . VAL B 1 183 ? 30.786 39.786 41.526 1.00 53.23 163 VAL B N 1
ATOM 5331 C CA . VAL B 1 183 ? 31.170 38.434 41.901 1.00 53.43 163 VAL B CA 1
ATOM 5332 C C . VAL B 1 183 ? 30.873 37.625 40.631 1.00 57.25 163 VAL B C 1
ATOM 5333 O O . VAL B 1 183 ? 30.407 38.199 39.634 1.00 59.73 163 VAL B O 1
ATOM 5337 N N . SER B 1 184 ? 31.132 36.322 40.625 1.00 58.22 164 SER B N 1
ATOM 5338 C CA . SER B 1 184 ? 30.756 35.524 39.456 1.00 60.77 164 SER B CA 1
ATOM 5339 C C . SER B 1 184 ? 29.336 35.011 39.627 1.00 60.01 164 SER B C 1
ATOM 5340 O O . SER B 1 184 ? 28.745 35.161 40.688 1.00 58.87 164 SER B O 1
ATOM 5343 N N . ARG B 1 185 ? 28.790 34.423 38.572 1.00 64.04 165 ARG B N 1
ATOM 5344 C CA . ARG B 1 185 ? 27.441 33.849 38.612 1.00 67.46 165 ARG B CA 1
ATOM 5345 C C . ARG B 1 185 ? 27.367 32.609 39.524 1.00 65.73 165 ARG B C 1
ATOM 5346 O O . ARG B 1 185 ? 26.294 32.261 40.007 1.00 65.72 165 ARG B O 1
ATOM 5354 N N . LYS B 1 186 ? 28.503 31.953 39.754 1.00 63.74 166 LYS B N 1
ATOM 5355 C CA . LYS B 1 186 ? 28.558 30.725 40.551 1.00 61.77 166 LYS B CA 1
ATOM 5356 C C . LYS B 1 186 ? 28.349 30.907 42.058 1.00 58.68 166 LYS B C 1
ATOM 5357 O O . LYS B 1 186 ? 28.125 29.921 42.755 1.00 57.26 166 LYS B O 1
ATOM 5363 N N . PHE B 1 187 ? 28.437 32.133 42.578 1.00 55.51 167 PHE B N 1
ATOM 5364 C CA . PHE B 1 187 ? 28.236 32.345 44.017 1.00 53.39 167 PHE B CA 1
ATOM 5365 C C . PHE B 1 187 ? 27.714 33.731 44.386 1.00 52.95 167 PHE B C 1
ATOM 5366 O O . PHE B 1 187 ? 27.767 34.673 43.589 1.00 52.90 167 PHE B O 1
ATOM 5374 N N . ARG B 1 188 ? 27.203 33.822 45.611 1.00 51.97 168 ARG B N 1
ATOM 5375 C CA . ARG B 1 188 ? 26.600 35.034 46.127 1.00 52.64 168 ARG B CA 1
ATOM 5376 C C . ARG B 1 188 ? 27.232 35.409 47.448 1.00 52.32 168 ARG B C 1
ATOM 5377 O O . ARG B 1 188 ? 27.808 34.568 48.128 1.00 53.87 168 ARG B O 1
ATOM 5385 N N . LEU B 1 189 ? 27.114 36.684 47.798 1.00 66.08 169 LEU B N 1
ATOM 5386 C CA . LEU B 1 189 ? 27.724 37.220 48.995 1.00 65.74 169 LEU B CA 1
ATOM 5387 C C . LEU B 1 189 ? 26.665 37.467 50.067 1.00 64.43 169 LEU B C 1
ATOM 5388 O O . LEU B 1 189 ? 25.536 37.843 49.763 1.00 62.88 169 LEU B O 1
ATOM 5393 N N . GLN B 1 190 ? 27.044 37.259 51.321 1.00 64.46 170 GLN B N 1
ATOM 5394 C CA . GLN B 1 190 ? 26.101 37.269 52.434 1.00 65.18 170 GLN B CA 1
ATOM 5395 C C . GLN B 1 190 ? 26.769 37.865 53.663 1.00 64.69 170 GLN B C 1
ATOM 5396 O O . GLN B 1 190 ? 27.732 37.305 54.174 1.00 65.11 170 GLN B O 1
ATOM 5402 N N . PHE B 1 191 ? 26.275 39.012 54.119 1.00 64.00 171 PHE B N 1
ATOM 5403 C CA . PHE B 1 191 ? 26.830 39.677 55.296 1.00 63.66 171 PHE B CA 1
ATOM 5404 C C . PHE B 1 191 ? 26.201 39.097 56.543 1.00 64.50 171 PHE B C 1
ATOM 5405 O O . PHE B 1 191 ? 25.004 38.852 56.563 1.00 65.43 171 PHE B O 1
ATOM 5413 N N . THR B 1 192 ? 27.000 38.859 57.577 1.00 65.56 172 THR B N 1
ATOM 5414 C CA . THR B 1 192 ? 26.475 38.288 58.829 1.00 68.80 172 THR B CA 1
ATOM 5415 C C . THR B 1 192 ? 26.568 39.243 60.023 1.00 69.31 172 THR B C 1
ATOM 5416 O O . THR B 1 192 ? 25.914 39.017 61.040 1.00 73.57 172 THR B O 1
ATOM 5420 N N . GLN B 1 193 ? 27.353 40.307 59.912 1.00 66.87 173 GLN B N 1
ATOM 5421 C CA . GLN B 1 193 ? 27.439 41.278 60.987 1.00 67.01 173 GLN B CA 1
ATOM 5422 C C . GLN B 1 193 ? 28.016 42.570 60.472 1.00 64.58 173 GLN B C 1
ATOM 5423 O O . GLN B 1 193 ? 28.941 42.553 59.673 1.00 64.26 173 GLN B O 1
ATOM 5429 N N . ILE B 1 194 ? 27.466 43.687 60.928 1.00 63.20 174 ILE B N 1
ATOM 5430 C CA . ILE B 1 194 ? 28.001 45.003 60.588 1.00 61.31 174 ILE B CA 1
ATOM 5431 C C . ILE B 1 194 ? 27.920 45.892 61.810 1.00 61.88 174 ILE B C 1
ATOM 5432 O O . ILE B 1 194 ? 26.871 45.981 62.438 1.00 64.84 174 ILE B O 1
ATOM 5437 N N . GLU B 1 195 ? 29.023 46.545 62.153 1.00 61.26 175 GLU B N 1
ATOM 5438 C CA . GLU B 1 195 ? 29.019 47.481 63.263 1.00 61.97 175 GLU B CA 1
ATOM 5439 C C . GLU B 1 195 ? 30.010 48.609 63.038 1.00 59.52 175 GLU B C 1
ATOM 5440 O O . GLU B 1 195 ? 30.913 48.494 62.211 1.00 59.15 175 GLU B O 1
ATOM 5446 N N . VAL B 1 196 ? 29.809 49.700 63.771 1.00 57.74 176 VAL B N 1
ATOM 5447 C CA . VAL B 1 196 ? 30.757 50.806 63.814 1.00 55.39 176 VAL B CA 1
ATOM 5448 C C . VAL B 1 196 ? 31.353 50.906 65.218 1.00 55.92 176 VAL B C 1
ATOM 5449 O O . VAL B 1 196 ? 30.632 50.830 66.217 1.00 55.86 176 VAL B O 1
ATOM 5453 N N . ASN B 1 197 ? 32.678 51.038 65.274 1.00 55.03 177 ASN B N 1
ATOM 5454 C CA . ASN B 1 197 ? 33.397 51.294 66.514 1.00 55.00 177 ASN B CA 1
ATOM 5455 C C . ASN B 1 197 ? 33.615 52.793 66.670 1.00 53.88 177 ASN B C 1
ATOM 5456 O O . ASN B 1 197 ? 34.519 53.361 66.064 1.00 52.09 177 ASN B O 1
ATOM 5461 N N . ALA B 1 198 ? 32.774 53.429 67.479 1.00 54.36 178 ALA B N 1
ATOM 5462 C CA . ALA B 1 198 ? 32.772 54.888 67.600 1.00 53.66 178 ALA B CA 1
ATOM 5463 C C . ALA B 1 198 ? 33.814 55.394 68.602 1.00 54.29 178 ALA B C 1
ATOM 5464 O O . ALA B 1 198 ? 34.027 54.785 69.652 1.00 56.56 178 ALA B O 1
ATOM 5466 N N . VAL B 1 199 ? 34.436 56.526 68.278 1.00 53.10 179 VAL B N 1
ATOM 5467 C CA . VAL B 1 199 ? 35.499 57.096 69.102 1.00 53.45 179 VAL B CA 1
ATOM 5468 C C . VAL B 1 199 ? 35.227 58.547 69.481 1.00 53.13 179 VAL B C 1
ATOM 5469 O O . VAL B 1 199 ? 34.553 59.278 68.764 1.00 51.69 179 VAL B O 1
ATOM 5473 N N . THR B 1 200 ? 35.770 58.927 70.631 1.00 54.71 180 THR B N 1
ATOM 5474 C CA . THR B 1 200 ? 35.664 60.268 71.177 1.00 54.73 180 THR B CA 1
ATOM 5475 C C . THR B 1 200 ? 36.575 60.324 72.400 1.00 56.45 180 THR B C 1
ATOM 5476 O O . THR B 1 200 ? 36.895 59.293 73.000 1.00 57.29 180 THR B O 1
ATOM 5480 N N . SER B 1 201 ? 37.001 61.529 72.757 1.00 57.15 181 SER B N 1
ATOM 5481 C CA . SER B 1 201 ? 37.713 61.754 74.008 1.00 58.35 181 SER B CA 1
ATOM 5482 C C . SER B 1 201 ? 36.755 62.275 75.062 1.00 59.81 181 SER B C 1
ATOM 5483 O O . SER B 1 201 ? 37.159 62.484 76.188 1.00 61.16 181 SER B O 1
ATOM 5486 N N . ALA B 1 202 ? 35.494 62.484 74.693 1.00 60.84 182 ALA B N 1
ATOM 5487 C CA . ALA B 1 202 ? 34.485 62.962 75.625 1.00 63.32 182 ALA B CA 1
ATOM 5488 C C . ALA B 1 202 ? 33.663 61.799 76.161 1.00 66.55 182 ALA B C 1
ATOM 5489 O O . ALA B 1 202 ? 32.455 61.708 75.936 1.00 67.04 182 ALA B O 1
ATOM 5491 N N . SER B 1 203 ? 34.331 60.914 76.888 1.00 70.24 183 SER B N 1
ATOM 5492 C CA . SER B 1 203 ? 33.707 59.701 77.411 1.00 73.75 183 SER B CA 1
ATOM 5493 C C . SER B 1 203 ? 33.397 59.792 78.901 1.00 76.56 183 SER B C 1
ATOM 5494 O O . SER B 1 203 ? 33.006 58.797 79.511 1.00 77.72 183 SER B O 1
ATOM 5497 N N . GLY B 1 204 ? 33.589 60.974 79.486 1.00 77.74 184 GLY B N 1
ATOM 5498 C CA . GLY B 1 204 ? 33.263 61.200 80.890 1.00 79.35 184 GLY B CA 1
ATOM 5499 C C . GLY B 1 204 ? 31.797 61.565 81.076 1.00 80.58 184 GLY B C 1
ATOM 5500 O O . GLY B 1 204 ? 31.020 61.614 80.111 1.00 79.00 184 GLY B O 1
ATOM 5501 N N . ALA B 1 205 ? 31.428 61.836 82.326 1.00 81.68 185 ALA B N 1
ATOM 5502 C CA . ALA B 1 205 ? 30.073 62.255 82.668 1.00 81.43 185 ALA B CA 1
ATOM 5503 C C . ALA B 1 205 ? 29.739 63.631 82.067 1.00 79.97 185 ALA B C 1
ATOM 5504 O O . ALA B 1 205 ? 30.633 64.406 81.697 1.00 74.66 185 ALA B O 1
ATOM 5506 N N . CYS B 1 206 ? 28.439 63.913 81.975 1.00 80.96 186 CYS B N 1
ATOM 5507 C CA . CYS B 1 206 ? 27.926 65.149 81.380 1.00 79.10 186 CYS B CA 1
ATOM 5508 C C . CYS B 1 206 ? 26.583 65.539 82.013 1.00 81.18 186 CYS B C 1
ATOM 5509 O O . CYS B 1 206 ? 25.557 64.947 81.672 1.00 81.80 186 CYS B O 1
ATOM 5512 N N . PRO B 1 207 ? 26.576 66.538 82.927 1.00 82.27 187 PRO B N 1
ATOM 5513 C CA . PRO B 1 207 ? 25.323 66.890 83.624 1.00 82.64 187 PRO B CA 1
ATOM 5514 C C . PRO B 1 207 ? 24.129 67.149 82.690 1.00 82.13 187 PRO B C 1
ATOM 5515 O O . PRO B 1 207 ? 24.300 67.690 81.592 1.00 80.19 187 PRO B O 1
ATOM 5519 N N . ALA B 1 208 ? 22.936 66.747 83.127 1.00 83.93 188 ALA B N 1
ATOM 5520 C CA . ALA B 1 208 ? 21.705 66.968 82.362 1.00 84.16 188 ALA B CA 1
ATOM 5521 C C . ALA B 1 208 ? 21.313 68.447 82.405 1.00 83.85 188 ALA B C 1
ATOM 5522 O O . ALA B 1 208 ? 21.601 69.139 83.376 1.00 83.43 188 ALA B O 1
ATOM 5524 N N . ALA B 1 209 ? 20.667 68.929 81.347 1.00 82.54 189 ALA B N 1
ATOM 5525 C CA . ALA B 1 209 ? 20.213 70.315 81.297 1.00 81.94 189 ALA B CA 1
ATOM 5526 C C . ALA B 1 209 ? 18.984 70.505 82.184 1.00 83.21 189 ALA B C 1
ATOM 5527 O O . ALA B 1 209 ? 18.127 69.627 82.271 1.00 84.12 189 ALA B O 1
ATOM 5529 N N . THR B 1 210 ? 18.907 71.654 82.844 1.00 82.87 190 THR B N 1
ATOM 5530 C CA . THR B 1 210 ? 17.785 71.976 83.723 1.00 84.37 190 THR B CA 1
ATOM 5531 C C . THR B 1 210 ? 16.529 72.371 82.956 1.00 84.06 190 THR B C 1
ATOM 5532 O O . THR B 1 210 ? 15.424 72.068 83.396 1.00 86.68 190 THR B O 1
ATOM 5536 N N . THR B 1 211 ? 16.704 73.065 81.829 1.00 80.52 191 THR B N 1
ATOM 5537 C CA . THR B 1 211 ? 15.606 73.749 81.124 1.00 79.72 191 THR B CA 1
ATOM 5538 C C . THR B 1 211 ? 14.274 72.980 81.124 1.00 81.43 191 THR B C 1
ATOM 5539 O O . THR B 1 211 ? 14.237 71.799 80.789 1.00 84.51 191 THR B O 1
ATOM 5543 N N . SER B 1 212 ? 13.187 73.650 81.507 1.00 81.61 192 SER B N 1
ATOM 5544 C CA . SER B 1 212 ? 11.851 73.044 81.471 1.00 82.21 192 SER B CA 1
ATOM 5545 C C . SER B 1 212 ? 11.153 73.276 80.118 1.00 82.37 192 SER B C 1
ATOM 5546 O O . SER B 1 212 ? 9.967 72.978 79.966 1.00 84.12 192 SER B O 1
ATOM 5549 N N . ASP B 1 213 ? 11.892 73.799 79.139 1.00 80.19 193 ASP B N 1
ATOM 5550 C CA . ASP B 1 213 ? 11.364 74.048 77.806 1.00 79.26 193 ASP B CA 1
ATOM 5551 C C . ASP B 1 213 ? 11.711 72.872 76.889 1.00 77.69 193 ASP B C 1
ATOM 5552 O O . ASP B 1 213 ? 12.882 72.674 76.566 1.00 76.34 193 ASP B O 1
ATOM 5557 N N . PRO B 1 214 ? 10.698 72.099 76.447 1.00 78.32 194 PRO B N 1
ATOM 5558 C CA . PRO B 1 214 ? 11.013 70.882 75.685 1.00 76.68 194 PRO B CA 1
ATOM 5559 C C . PRO B 1 214 ? 11.768 71.138 74.372 1.00 74.37 194 PRO B C 1
ATOM 5560 O O . PRO B 1 214 ? 12.548 70.288 73.940 1.00 73.81 194 PRO B O 1
ATOM 5564 N N . GLN B 1 215 ? 11.550 72.289 73.744 1.00 73.70 195 GLN B N 1
ATOM 5565 C CA . GLN B 1 215 ? 12.199 72.575 72.466 1.00 71.93 195 GLN B CA 1
ATOM 5566 C C . GLN B 1 215 ? 13.680 72.949 72.628 1.00 68.98 195 GLN B C 1
ATOM 5567 O O . GLN B 1 215 ? 14.505 72.623 71.773 1.00 66.08 195 GLN B O 1
ATOM 5573 N N . LEU B 1 216 ? 14.011 73.631 73.721 1.00 67.70 196 LEU B N 1
ATOM 5574 C CA . LEU B 1 216 ? 15.408 73.901 74.058 1.00 64.98 196 LEU B CA 1
ATOM 5575 C C . LEU B 1 216 ? 16.149 72.638 74.485 1.00 64.79 196 LEU B C 1
ATOM 5576 O O . LEU B 1 216 ? 17.343 72.501 74.214 1.00 64.45 196 LEU B O 1
ATOM 5581 N N . ARG B 1 217 ? 15.451 71.724 75.154 1.00 66.13 197 ARG B N 1
ATOM 5582 C CA . ARG B 1 217 ? 16.041 70.439 75.527 1.00 67.39 197 ARG B CA 1
ATOM 5583 C C . ARG B 1 217 ? 16.485 69.660 74.290 1.00 64.72 197 ARG B C 1
ATOM 5584 O O . ARG B 1 217 ? 17.583 69.104 74.263 1.00 62.51 197 ARG B O 1
ATOM 5592 N N . ALA B 1 218 ? 15.619 69.620 73.279 1.00 64.16 198 ALA B N 1
ATOM 5593 C CA . ALA B 1 218 ? 15.899 68.910 72.034 1.00 63.20 198 ALA B CA 1
ATOM 5594 C C . ALA B 1 218 ? 17.113 69.497 71.318 1.00 61.37 198 ALA B C 1
ATOM 5595 O O . ALA B 1 218 ? 17.934 68.756 70.769 1.00 61.28 198 ALA B O 1
ATOM 5597 N N . ILE B 1 219 ? 17.213 70.823 71.327 1.00 59.99 199 ILE B N 1
ATOM 5598 C CA . ILE B 1 219 ? 18.351 71.527 70.743 1.00 58.32 199 ILE B CA 1
ATOM 5599 C C . ILE B 1 219 ? 19.646 71.248 71.518 1.00 57.88 199 ILE B C 1
ATOM 5600 O O . ILE B 1 219 ? 20.698 71.005 70.923 1.00 54.68 199 ILE B O 1
ATOM 5605 N N . ASP B 1 220 ? 19.562 71.282 72.842 1.00 59.54 200 ASP B N 1
ATOM 5606 C CA . ASP B 1 220 ? 20.705 70.956 73.682 1.00 60.33 200 ASP B CA 1
ATOM 5607 C C . ASP B 1 220 ? 21.217 69.530 73.433 1.00 59.91 200 ASP B C 1
ATOM 5608 O O . ASP B 1 220 ? 22.425 69.318 73.373 1.00 59.44 200 ASP B O 1
ATOM 5613 N N . ASN B 1 221 ? 20.316 68.561 73.278 1.00 60.80 201 ASN B N 1
ATOM 5614 C CA . ASN B 1 221 ? 20.732 67.173 73.003 1.00 61.74 201 ASN B CA 1
ATOM 5615 C C . ASN B 1 221 ? 21.522 67.061 71.713 1.00 58.80 201 ASN B C 1
ATOM 5616 O O . ASN B 1 221 ? 22.548 66.403 71.671 1.00 58.26 201 ASN B O 1
ATOM 5621 N N . VAL B 1 222 ? 21.048 67.720 70.666 1.00 56.91 202 VAL B N 1
ATOM 5622 C CA . VAL B 1 222 ? 21.754 67.715 69.393 1.00 54.86 202 VAL B CA 1
ATOM 5623 C C . VAL B 1 222 ? 23.107 68.426 69.501 1.00 53.99 202 VAL B C 1
ATOM 5624 O O . VAL B 1 222 ? 24.097 67.974 68.932 1.00 52.35 202 VAL B O 1
ATOM 5628 N N . ALA B 1 223 ? 23.139 69.533 70.239 1.00 54.71 203 ALA B N 1
ATOM 5629 C CA . ALA B 1 223 ? 24.372 70.289 70.455 1.00 54.05 203 ALA B CA 1
ATOM 5630 C C . ALA B 1 223 ? 25.438 69.456 71.152 1.00 54.08 203 ALA B C 1
ATOM 5631 O O . ALA B 1 223 ? 26.576 69.410 70.712 1.00 52.37 203 ALA B O 1
ATOM 5633 N N . VAL B 1 224 ? 25.056 68.797 72.239 1.00 56.40 204 VAL B N 1
ATOM 5634 C CA . VAL B 1 224 ? 25.992 67.995 73.021 1.00 58.17 204 VAL B CA 1
ATOM 5635 C C . VAL B 1 224 ? 26.600 66.872 72.183 1.00 58.60 204 VAL B C 1
ATOM 5636 O O . VAL B 1 224 ? 27.806 66.634 72.265 1.00 60.85 204 VAL B O 1
ATOM 5640 N N . LEU B 1 225 ? 25.786 66.197 71.372 1.00 59.01 205 LEU B N 1
ATOM 5641 C CA . LEU B 1 225 ? 26.298 65.128 70.499 1.00 58.43 205 LEU B CA 1
ATOM 5642 C C . LEU B 1 225 ? 27.281 65.692 69.486 1.00 55.78 205 LEU B C 1
ATOM 5643 O O . LEU B 1 225 ? 28.284 65.050 69.172 1.00 54.56 205 LEU B O 1
ATOM 5648 N N . THR B 1 226 ? 26.978 66.891 68.984 1.00 55.05 206 THR B N 1
ATOM 5649 C CA . THR B 1 226 ? 27.854 67.592 68.048 1.00 53.55 206 THR B CA 1
ATOM 5650 C C . THR B 1 226 ? 29.244 67.816 68.638 1.00 53.32 206 THR B C 1
ATOM 5651 O O . THR B 1 226 ? 30.248 67.502 68.011 1.00 51.64 206 THR B O 1
ATOM 5655 N N . LEU B 1 227 ? 29.295 68.343 69.852 1.00 54.96 207 LEU B N 1
ATOM 5656 C CA . LEU B 1 227 ? 30.572 68.566 70.508 1.00 56.76 207 LEU B CA 1
ATOM 5657 C C . LEU B 1 227 ? 31.293 67.246 70.761 1.00 58.46 207 LEU B C 1
ATOM 5658 O O . LEU B 1 227 ? 32.497 67.133 70.517 1.00 58.78 207 LEU B O 1
ATOM 5663 N N . GLN B 1 228 ? 30.552 66.250 71.241 1.00 59.08 208 GLN B N 1
ATOM 5664 C CA . GLN B 1 228 ? 31.129 64.959 71.558 1.00 59.21 208 GLN B CA 1
ATOM 5665 C C . GLN B 1 228 ? 31.889 64.361 70.387 1.00 57.46 208 GLN B C 1
ATOM 5666 O O . GLN B 1 228 ? 32.984 63.833 70.564 1.00 56.26 208 GLN B O 1
ATOM 5672 N N . ASN B 1 229 ? 31.307 64.423 69.198 1.00 57.09 209 ASN B N 1
ATOM 5673 C CA . ASN B 1 229 ? 31.948 63.820 68.032 1.00 58.50 209 ASN B CA 1
ATOM 5674 C C . ASN B 1 229 ? 33.136 64.635 67.523 1.00 57.29 209 ASN B C 1
ATOM 5675 O O . ASN B 1 229 ? 34.040 64.091 66.896 1.00 57.77 209 ASN B O 1
ATOM 5680 N N . CYS B 1 230 ? 33.139 65.929 67.820 1.00 56.80 210 CYS B N 1
ATOM 5681 C CA . CYS B 1 230 ? 34.251 66.795 67.461 1.00 55.88 210 CYS B CA 1
ATOM 5682 C C . CYS B 1 230 ? 35.432 66.686 68.439 1.00 56.29 210 CYS B C 1
ATOM 5683 O O . CYS B 1 230 ? 36.571 66.974 68.071 1.00 57.97 210 CYS B O 1
ATOM 5686 N N . MET B 1 231 ? 35.166 66.264 69.672 1.00 56.23 211 MET B N 1
ATOM 5687 C CA . MET B 1 231 ? 36.219 66.093 70.672 1.00 55.65 211 MET B CA 1
ATOM 5688 C C . MET B 1 231 ? 36.955 64.769 70.480 1.00 54.78 211 MET B C 1
ATOM 5689 O O . MET B 1 231 ? 36.459 63.708 70.837 1.00 53.29 211 MET B O 1
ATOM 5694 N N . GLN B 1 232 ? 38.165 64.864 69.937 1.00 55.12 212 GLN B N 1
ATOM 5695 C CA . GLN B 1 232 ? 39.007 63.710 69.636 1.00 54.99 212 GLN B CA 1
ATOM 5696 C C . GLN B 1 232 ? 40.381 63.933 70.279 1.00 56.02 212 GLN B C 1
ATOM 5697 O O . GLN B 1 232 ? 40.438 64.260 71.464 1.00 57.81 212 GLN B O 1
ATOM 5703 N N . GLU B 1 233 ? 41.477 63.769 69.534 1.00 56.61 213 GLU B N 1
ATOM 5704 C CA . GLU B 1 233 ? 42.810 64.054 70.083 1.00 57.53 213 GLU B CA 1
ATOM 5705 C C . GLU B 1 233 ? 43.085 65.563 70.108 1.00 56.35 213 GLU B C 1
ATOM 5706 O O . GLU B 1 233 ? 44.012 66.021 70.780 1.00 56.90 213 GLU B O 1
ATOM 5712 N N . VAL B 1 234 ? 42.276 66.316 69.365 1.00 55.05 214 VAL B N 1
ATOM 5713 C CA . VAL B 1 234 ? 42.161 67.771 69.500 1.00 54.65 214 VAL B CA 1
ATOM 5714 C C . VAL B 1 234 ? 40.687 68.118 69.354 1.00 54.50 214 VAL B C 1
ATOM 5715 O O . VAL B 1 234 ? 39.865 67.238 69.085 1.00 55.71 214 VAL B O 1
ATOM 5719 N N . PHE B 1 235 ? 40.346 69.390 69.532 1.00 53.06 215 PHE B N 1
ATOM 5720 C CA . PHE B 1 235 ? 39.006 69.868 69.198 1.00 52.08 215 PHE B CA 1
ATOM 5721 C C . PHE B 1 235 ? 38.903 70.019 67.673 1.00 51.62 215 PHE B C 1
ATOM 5722 O O . PHE B 1 235 ? 39.264 71.057 67.125 1.00 51.78 215 PHE B O 1
ATOM 5730 N N . GLU B 1 236 ? 38.418 68.994 66.985 1.00 51.21 216 GLU B N 1
ATOM 5731 C CA . GLU B 1 236 ? 38.325 69.061 65.535 1.00 49.98 216 GLU B CA 1
ATOM 5732 C C . GLU B 1 236 ? 37.178 69.980 65.147 1.00 49.27 216 GLU B C 1
ATOM 5733 O O . GLU B 1 236 ? 36.163 70.013 65.838 1.00 50.77 216 GLU B O 1
ATOM 5739 N N . ASP B 1 237 ? 37.324 70.715 64.045 1.00 47.47 217 ASP B N 1
ATOM 5740 C CA . ASP B 1 237 ? 36.232 71.567 63.567 1.00 47.96 217 ASP B CA 1
ATOM 5741 C C . ASP B 1 237 ? 35.046 70.742 63.047 1.00 48.78 217 ASP B C 1
ATOM 5742 O O . ASP B 1 237 ? 33.899 71.040 63.379 1.00 49.33 217 ASP B O 1
ATOM 5747 N N . GLY B 1 238 ? 35.340 69.699 62.264 1.00 48.64 218 GLY B N 1
ATOM 5748 C CA . GLY B 1 238 ? 34.342 68.732 61.776 1.00 47.81 218 GLY B CA 1
ATOM 5749 C C . GLY B 1 238 ? 34.973 67.354 61.574 1.00 47.48 218 GLY B C 1
ATOM 5750 O O . GLY B 1 238 ? 36.046 67.254 60.981 1.00 48.39 218 GLY B O 1
ATOM 5751 N N . PRO B 1 239 ? 34.330 66.281 62.066 1.00 47.02 219 PRO B N 1
ATOM 5752 C CA . PRO B 1 239 ? 34.975 64.965 61.996 1.00 47.55 219 PRO B CA 1
ATOM 5753 C C . PRO B 1 239 ? 35.079 64.348 60.600 1.00 47.45 219 PRO B C 1
ATOM 5754 O O . PRO B 1 239 ? 35.931 63.495 60.389 1.00 46.63 219 PRO B O 1
ATOM 5758 N N . LYS B 1 240 ? 34.207 64.737 59.671 1.00 48.39 220 LYS B N 1
ATOM 5759 C CA . LYS B 1 240 ? 34.343 64.304 58.276 1.00 49.03 220 LYS B CA 1
ATOM 5760 C C . LYS B 1 240 ? 35.421 65.126 57.609 1.00 48.38 220 LYS B C 1
ATOM 5761 O O . LYS B 1 240 ? 36.323 64.607 56.955 1.00 47.45 220 LYS B O 1
ATOM 5767 N N . ARG B 1 241 ? 35.294 66.432 57.798 1.00 49.93 221 ARG B N 1
ATOM 5768 C CA . ARG B 1 241 ? 36.178 67.411 57.203 1.00 49.05 221 ARG B CA 1
ATOM 5769 C C . ARG B 1 241 ? 36.078 68.680 58.075 1.00 47.92 221 ARG B C 1
ATOM 5770 O O . ARG B 1 241 ? 34.956 69.076 58.402 1.00 46.17 221 ARG B O 1
ATOM 5778 N N . ASP B 1 242 ? 37.180 69.336 58.476 1.00 48.30 222 ASP B N 1
ATOM 5779 C CA . ASP B 1 242 ? 38.572 69.096 58.057 1.00 48.43 222 ASP B CA 1
ATOM 5780 C C . ASP B 1 242 ? 39.354 68.218 59.017 1.00 47.64 222 ASP B C 1
ATOM 5781 O O . ASP B 1 242 ? 40.556 68.055 58.832 1.00 47.18 222 ASP B O 1
ATOM 5786 N N . ARG B 1 243 ? 38.708 67.724 60.070 1.00 48.44 223 ARG B N 1
ATOM 5787 C CA . ARG B 1 243 ? 39.369 66.922 61.111 1.00 50.72 223 ARG B CA 1
ATOM 5788 C C . ARG B 1 243 ? 40.551 67.643 61.750 1.00 50.90 223 ARG B C 1
ATOM 5789 O O . ARG B 1 243 ? 41.571 67.033 62.041 1.00 50.36 223 ARG B O 1
ATOM 5797 N N . ARG B 1 244 ? 40.401 68.940 61.982 1.00 53.26 224 ARG B N 1
ATOM 5798 C CA . ARG B 1 244 ? 41.542 69.802 62.289 1.00 53.42 224 ARG B CA 1
ATOM 5799 C C . ARG B 1 244 ? 41.217 70.907 63.293 1.00 50.37 224 ARG B C 1
ATOM 5800 O O . ARG B 1 244 ? 40.098 71.425 63.327 1.00 48.61 224 ARG B O 1
ATOM 5808 N N . LEU B 1 245 ? 42.214 71.251 64.099 1.00 48.67 225 LEU B N 1
ATOM 5809 C CA . LEU B 1 245 ? 42.088 72.298 65.109 1.00 48.21 225 LEU B CA 1
ATOM 5810 C C . LEU B 1 245 ? 42.209 73.708 64.503 1.00 46.79 225 LEU B C 1
ATOM 5811 O O . LEU B 1 245 ? 43.268 74.064 63.995 1.00 47.13 225 LEU B O 1
ATOM 5816 N N . TRP B 1 246 ? 41.130 74.489 64.550 1.00 45.18 226 TRP B N 1
ATOM 5817 C CA . TRP B 1 246 ? 41.146 75.903 64.137 1.00 44.74 226 TRP B CA 1
ATOM 5818 C C . TRP B 1 246 ? 40.845 76.808 65.342 1.00 45.46 226 TRP B C 1
ATOM 5819 O O . TRP B 1 246 ? 40.082 76.430 66.235 1.00 46.42 226 TRP B O 1
ATOM 5830 N N . LEU B 1 247 ? 41.387 78.022 65.343 1.00 45.02 227 LEU B N 1
ATOM 5831 C CA . LEU B 1 247 ? 41.309 78.870 66.541 1.00 45.35 227 LEU B CA 1
ATOM 5832 C C . LEU B 1 247 ? 39.921 79.450 66.781 1.00 44.68 227 LEU B C 1
ATOM 5833 O O . LEU B 1 247 ? 39.460 79.507 67.913 1.00 44.40 227 LEU B O 1
ATOM 5838 N N . GLY B 1 248 ? 39.245 79.864 65.723 1.00 44.95 228 GLY B N 1
ATOM 5839 C CA . GLY B 1 248 ? 37.890 80.397 65.860 1.00 45.17 228 GLY B CA 1
ATOM 5840 C C . GLY B 1 248 ? 36.937 79.346 66.402 1.00 45.36 228 GLY B C 1
ATOM 5841 O O . GLY B 1 248 ? 36.114 79.635 67.284 1.00 44.65 228 GLY B O 1
ATOM 5842 N N . ASP B 1 249 ? 37.076 78.122 65.885 1.00 45.39 229 ASP B N 1
ATOM 5843 C CA . ASP B 1 249 ? 36.245 76.992 66.296 1.00 46.19 229 ASP B CA 1
ATOM 5844 C C . ASP B 1 249 ? 36.537 76.617 67.749 1.00 46.90 229 ASP B C 1
ATOM 5845 O O . ASP B 1 249 ? 35.617 76.486 68.564 1.00 47.26 229 ASP B O 1
ATOM 5850 N N . LEU B 1 250 ? 37.826 76.486 68.070 1.00 46.04 230 LEU B N 1
ATOM 5851 C CA . LEU B 1 250 ? 38.288 76.236 69.440 1.00 45.42 230 LEU B CA 1
ATOM 5852 C C . LEU B 1 250 ? 37.661 77.179 70.460 1.00 45.98 230 LEU B C 1
ATOM 5853 O O . LEU B 1 250 ? 37.229 76.752 71.529 1.00 47.09 230 LEU B O 1
ATOM 5858 N N . ARG B 1 251 ? 37.604 78.462 70.132 1.00 46.27 231 ARG B N 1
ATOM 5859 C CA . ARG B 1 251 ? 37.068 79.448 71.059 1.00 47.54 231 ARG B CA 1
ATOM 5860 C C . ARG B 1 251 ? 35.650 79.108 71.503 1.00 50.08 231 ARG B C 1
ATOM 5861 O O . ARG B 1 251 ? 35.324 79.234 72.683 1.00 51.84 231 ARG B O 1
ATOM 5869 N N . LEU B 1 252 ? 34.809 78.700 70.549 1.00 50.21 232 LEU B N 1
ATOM 5870 C CA . LEU B 1 252 ? 33.414 78.380 70.841 1.00 49.61 232 LEU B CA 1
ATOM 5871 C C . LEU B 1 252 ? 33.287 77.014 71.497 1.00 48.97 232 LEU B C 1
ATOM 5872 O O . LEU B 1 252 ? 32.518 76.840 72.440 1.00 49.64 232 LEU B O 1
ATOM 5877 N N . GLN B 1 253 ? 34.062 76.055 71.018 1.00 47.49 233 GLN B N 1
ATOM 5878 C CA . GLN B 1 253 ? 34.039 74.716 71.594 1.00 49.36 233 GLN B CA 1
ATOM 5879 C C . GLN B 1 253 ? 34.441 74.715 73.063 1.00 50.37 233 GLN B C 1
ATOM 5880 O O . GLN B 1 253 ? 33.845 74.009 73.865 1.00 51.55 233 GLN B O 1
ATOM 5886 N N . ALA B 1 254 ? 35.428 75.529 73.423 1.00 51.03 234 ALA B N 1
ATOM 5887 C CA . ALA B 1 254 ? 35.862 75.627 74.824 1.00 51.53 234 ALA B CA 1
ATOM 5888 C C . ALA B 1 254 ? 34.748 76.129 75.753 1.00 51.53 234 ALA B C 1
ATOM 5889 O O . ALA B 1 254 ? 34.648 75.684 76.889 1.00 52.81 234 ALA B O 1
ATOM 5891 N N . LEU B 1 255 ? 33.905 77.033 75.268 1.00 50.70 235 LEU B N 1
ATOM 5892 C CA . LEU B 1 255 ? 32.777 77.510 76.065 1.00 53.05 235 LEU B CA 1
ATOM 5893 C C . LEU B 1 255 ? 31.794 76.389 76.376 1.00 53.47 235 LEU B C 1
ATOM 5894 O O . LEU B 1 255 ? 31.324 76.261 77.499 1.00 54.66 235 LEU B O 1
ATOM 5899 N N . VAL B 1 256 ? 31.487 75.578 75.377 1.00 53.75 236 VAL B N 1
ATOM 5900 C CA . VAL B 1 256 ? 30.509 74.510 75.547 1.00 56.00 236 VAL B CA 1
ATOM 5901 C C . VAL B 1 256 ? 31.088 73.413 76.444 1.00 57.14 236 VAL B C 1
ATOM 5902 O O . VAL B 1 256 ? 30.408 72.889 77.322 1.00 56.75 236 VAL B O 1
ATOM 5906 N N . ASN B 1 257 ? 32.353 73.076 76.208 1.00 58.45 237 ASN B N 1
ATOM 5907 C CA . ASN B 1 257 ? 33.074 72.111 77.031 1.00 60.88 237 ASN B CA 1
ATOM 5908 C C . ASN B 1 257 ? 32.968 72.448 78.512 1.00 64.45 237 ASN B C 1
ATOM 5909 O O . ASN B 1 257 ? 32.761 71.584 79.358 1.00 64.22 237 ASN B O 1
ATOM 5914 N N . ASP B 1 258 ? 33.084 73.733 78.796 1.00 69.52 238 ASP B N 1
ATOM 5915 C CA . ASP B 1 258 ? 33.017 74.255 80.148 1.00 74.53 238 ASP B CA 1
ATOM 5916 C C . ASP B 1 258 ? 31.824 73.779 80.969 1.00 72.14 238 ASP B C 1
ATOM 5917 O O . ASP B 1 258 ? 31.966 73.525 82.164 1.00 75.74 238 ASP B O 1
ATOM 5922 N N . VAL B 1 259 ? 30.657 73.686 80.334 1.00 67.43 239 VAL B N 1
ATOM 5923 C CA . VAL B 1 259 ? 29.401 73.345 81.021 1.00 65.69 239 VAL B CA 1
ATOM 5924 C C . VAL B 1 259 ? 28.875 71.957 80.671 1.00 63.61 239 VAL B C 1
ATOM 5925 O O . VAL B 1 259 ? 27.786 71.593 81.083 1.00 63.72 239 VAL B O 1
ATOM 5929 N N . THR B 1 260 ? 29.636 71.199 79.890 1.00 61.86 240 THR B N 1
ATOM 5930 C CA . THR B 1 260 ? 29.280 69.830 79.559 1.00 61.57 240 THR B CA 1
ATOM 5931 C C . THR B 1 260 ? 30.333 68.883 80.125 1.00 62.07 240 THR B C 1
ATOM 5932 O O . THR B 1 260 ? 30.217 68.452 81.272 1.00 64.05 240 THR B O 1
ATOM 5936 N N . PHE B 1 261 ? 31.376 68.597 79.351 1.00 60.36 241 PHE B N 1
ATOM 5937 C CA . PHE B 1 261 ? 32.329 67.550 79.711 1.00 60.99 241 PHE B CA 1
ATOM 5938 C C . PHE B 1 261 ? 33.486 68.012 80.593 1.00 62.69 241 PHE B C 1
ATOM 5939 O O . PHE B 1 261 ? 34.211 67.182 81.142 1.00 63.02 241 PHE B O 1
ATOM 5947 N N . ALA B 1 262 ? 33.672 69.326 80.700 1.00 64.29 242 ALA B N 1
ATOM 5948 C CA . ALA B 1 262 ? 34.692 69.922 81.579 1.00 65.43 242 ALA B CA 1
ATOM 5949 C C . ALA B 1 262 ? 36.104 69.328 81.415 1.00 65.90 242 ALA B C 1
ATOM 5950 O O . ALA B 1 262 ? 36.799 69.085 82.398 1.00 66.34 242 ALA B O 1
ATOM 5952 N N . ARG B 1 263 ? 36.517 69.100 80.172 1.00 65.70 243 ARG B N 1
ATOM 5953 C CA . ARG B 1 263 ? 37.874 68.656 79.880 1.00 67.08 243 ARG B CA 1
ATOM 5954 C C . ARG B 1 263 ? 38.781 69.847 79.606 1.00 65.79 243 ARG B C 1
ATOM 5955 O O . ARG B 1 263 ? 39.078 70.179 78.454 1.00 62.43 243 ARG B O 1
ATOM 5963 N N . HIS B 1 264 ? 39.221 70.472 80.694 1.00 67.33 244 HIS B N 1
ATOM 5964 C CA . HIS B 1 264 ? 40.085 71.646 80.636 1.00 67.50 244 HIS B CA 1
ATOM 5965 C C . HIS B 1 264 ? 41.487 71.300 80.153 1.00 66.13 244 HIS B C 1
ATOM 5966 O O . HIS B 1 264 ? 42.135 72.113 79.503 1.00 64.56 244 HIS B O 1
ATOM 5973 N N . ASP B 1 265 ? 41.950 70.096 80.467 1.00 67.14 245 ASP B N 1
ATOM 5974 C CA . ASP B 1 265 ? 43.236 69.607 79.963 1.00 68.84 245 ASP B CA 1
ATOM 5975 C C . ASP B 1 265 ? 43.317 69.676 78.432 1.00 64.51 245 ASP B C 1
ATOM 5976 O O . ASP B 1 265 ? 44.385 69.927 77.867 1.00 62.65 245 ASP B O 1
ATOM 5981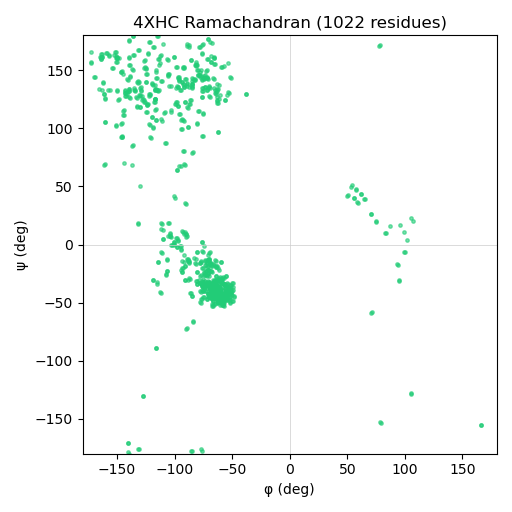 N N . LEU B 1 266 ? 42.189 69.478 77.763 1.00 61.27 246 LEU B N 1
ATOM 5982 C CA . LEU B 1 266 ? 42.174 69.509 76.310 1.00 58.92 246 LEU B CA 1
ATOM 5983 C C . LEU B 1 266 ? 42.209 70.944 75.743 1.00 56.15 246 LEU B C 1
ATOM 5984 O O . LEU B 1 266 ? 42.784 71.185 74.679 1.00 53.32 246 LEU B O 1
ATOM 5989 N N . VAL B 1 267 ? 41.598 71.888 76.450 1.00 54.95 247 VAL B N 1
ATOM 5990 C CA . VAL B 1 267 ? 41.671 73.298 76.064 1.00 53.47 247 VAL B CA 1
ATOM 5991 C C . VAL B 1 267 ? 43.101 73.793 76.240 1.00 52.74 247 VAL B C 1
ATOM 5992 O O . VAL B 1 267 ? 43.640 74.521 75.409 1.00 51.47 247 VAL B O 1
ATOM 5996 N N . ARG B 1 268 ? 43.710 73.370 77.333 1.00 53.72 248 ARG B N 1
ATOM 5997 C CA . ARG B 1 268 ? 45.097 73.674 77.613 1.00 54.74 248 ARG B CA 1
ATOM 5998 C C . ARG B 1 268 ? 46.024 73.135 76.540 1.00 53.08 248 ARG B C 1
ATOM 5999 O O . ARG B 1 268 ? 46.937 73.824 76.114 1.00 51.45 248 ARG B O 1
ATOM 6007 N N . ARG B 1 269 ? 45.804 71.888 76.134 1.00 53.82 249 ARG B N 1
ATOM 6008 C CA . ARG B 1 269 ? 46.614 71.255 75.091 1.00 53.86 249 ARG B CA 1
ATOM 6009 C C . ARG B 1 269 ? 46.550 72.072 73.807 1.00 53.58 249 ARG B C 1
ATOM 6010 O O . ARG B 1 269 ? 47.555 72.294 73.132 1.00 53.45 249 ARG B O 1
ATOM 6018 N N . CYS B 1 270 ? 45.356 72.523 73.477 1.00 55.17 250 CYS B N 1
ATOM 6019 C CA . CYS B 1 270 ? 45.144 73.205 72.221 1.00 56.74 250 CYS B CA 1
ATOM 6020 C C . CYS B 1 270 ? 45.707 74.621 72.265 1.00 54.61 250 CYS B C 1
ATOM 6021 O O . CYS B 1 270 ? 46.194 75.121 71.257 1.00 51.74 250 CYS B O 1
ATOM 6024 N N . LEU B 1 271 ? 45.677 75.250 73.436 1.00 55.12 251 LEU B N 1
ATOM 6025 C CA . LEU B 1 271 ? 46.367 76.531 73.619 1.00 54.54 251 LEU B CA 1
ATOM 6026 C C . LEU B 1 271 ? 47.880 76.411 73.398 1.00 54.39 251 LEU B C 1
ATOM 6027 O O . LEU B 1 271 ? 48.480 77.260 72.744 1.00 55.78 251 LEU B O 1
ATOM 6032 N N . TYR B 1 272 ? 48.491 75.370 73.950 1.00 53.84 252 TYR B N 1
ATOM 6033 C CA . TYR B 1 272 ? 49.941 75.189 73.832 1.00 54.35 252 TYR B CA 1
ATOM 6034 C C . TYR B 1 272 ? 50.353 74.801 72.416 1.00 54.38 252 TYR B C 1
ATOM 6035 O O . TYR B 1 272 ? 51.490 75.053 72.014 1.00 54.38 252 TYR B O 1
ATOM 6044 N N . LEU B 1 273 ? 49.440 74.185 71.665 1.00 53.86 253 LEU B N 1
ATOM 6045 C CA . LEU B 1 273 ? 49.725 73.818 70.281 1.00 52.17 253 LEU B CA 1
ATOM 6046 C C . LEU B 1 273 ? 49.878 75.070 69.445 1.00 50.74 253 LEU B C 1
ATOM 6047 O O . LEU B 1 273 ? 50.877 75.237 68.756 1.00 52.04 253 LEU B O 1
ATOM 6052 N N . PHE B 1 274 ? 48.898 75.959 69.509 1.00 50.35 254 PHE B N 1
ATOM 6053 C CA . PHE B 1 274 ? 48.970 77.213 68.752 1.00 50.26 254 PHE B CA 1
ATOM 6054 C C . PHE B 1 274 ? 50.174 78.046 69.165 1.00 50.46 254 PHE B C 1
ATOM 6055 O O . PHE B 1 274 ? 50.782 78.698 68.324 1.00 53.02 254 PHE B O 1
ATOM 6063 N N . ALA B 1 275 ? 50.509 78.036 70.454 1.00 50.07 255 ALA B N 1
ATOM 6064 C CA . ALA B 1 275 ? 51.645 78.815 70.966 1.00 49.64 255 ALA B CA 1
ATOM 6065 C C . ALA B 1 275 ? 53.000 78.198 70.612 1.00 50.19 255 ALA B C 1
ATOM 6066 O O . ALA B 1 275 ? 53.997 78.908 70.520 1.00 50.16 255 ALA B O 1
ATOM 6068 N N . GLY B 1 276 ? 53.017 76.881 70.404 1.00 51.39 256 GLY B N 1
ATOM 6069 C CA . GLY B 1 276 ? 54.250 76.110 70.241 1.00 51.77 256 GLY B CA 1
ATOM 6070 C C . GLY B 1 276 ? 54.883 76.114 68.861 1.00 51.75 256 GLY B C 1
ATOM 6071 O O . GLY B 1 276 ? 56.055 75.759 68.712 1.00 53.32 256 GLY B O 1
ATOM 6072 N N . HIS B 1 277 ? 54.126 76.520 67.851 1.00 51.09 257 HIS B N 1
ATOM 6073 C CA . HIS B 1 277 ? 54.663 76.639 66.513 1.00 51.35 257 HIS B CA 1
ATOM 6074 C C . HIS B 1 277 ? 53.998 77.812 65.814 1.00 50.13 257 HIS B C 1
ATOM 6075 O O . HIS B 1 277 ? 52.840 77.728 65.405 1.00 50.53 257 HIS B O 1
ATOM 6082 N N . THR B 1 278 ? 54.742 78.908 65.696 1.00 49.72 258 THR B N 1
ATOM 6083 C CA . THR B 1 278 ? 54.223 80.179 65.192 1.00 49.32 258 THR B CA 1
ATOM 6084 C C . THR B 1 278 ? 54.981 80.647 63.958 1.00 49.44 258 THR B C 1
ATOM 6085 O O . THR B 1 278 ? 55.982 80.049 63.570 1.00 50.10 258 THR B O 1
ATOM 6089 N N . ARG B 1 279 ? 54.500 81.734 63.358 1.00 49.21 259 ARG B N 1
ATOM 6090 C CA . ARG B 1 279 ? 55.256 82.444 62.337 1.00 50.06 259 ARG B CA 1
ATOM 6091 C C . ARG B 1 279 ? 56.437 83.080 63.059 1.00 53.03 259 ARG B C 1
ATOM 6092 O O . ARG B 1 279 ? 56.372 83.280 64.271 1.00 54.54 259 ARG B O 1
ATOM 6100 N N . GLU B 1 280 ? 57.515 83.382 62.341 1.00 55.87 260 GLU B N 1
ATOM 6101 C CA . GLU B 1 280 ? 58.758 83.815 62.996 1.00 59.76 260 GLU B CA 1
ATOM 6102 C C . GLU B 1 280 ? 58.614 85.152 63.717 1.00 56.89 260 GLU B C 1
ATOM 6103 O O . GLU B 1 280 ? 59.247 85.360 64.742 1.00 55.68 260 GLU B O 1
ATOM 6109 N N . ASP B 1 281 ? 57.749 86.024 63.210 1.00 54.44 261 ASP B N 1
ATOM 6110 C CA . ASP B 1 281 ? 57.436 87.277 63.893 1.00 52.50 261 ASP B CA 1
ATOM 6111 C C . ASP B 1 281 ? 56.491 87.104 65.097 1.00 50.54 261 ASP B C 1
ATOM 6112 O O . ASP B 1 281 ? 56.089 88.097 65.705 1.00 50.03 261 ASP B O 1
ATOM 6117 N N . GLY B 1 282 ? 56.109 85.865 65.416 1.00 49.64 262 GLY B N 1
ATOM 6118 C CA . GLY B 1 282 ? 55.323 85.564 66.612 1.00 48.08 262 GLY B CA 1
ATOM 6119 C C . GLY B 1 282 ? 53.827 85.359 66.416 1.00 47.69 262 GLY B C 1
ATOM 6120 O O . GLY B 1 282 ? 53.140 84.991 67.365 1.00 45.97 262 GLY B O 1
ATOM 6121 N N . MET B 1 283 ? 53.305 85.600 65.209 1.00 48.08 263 MET B N 1
ATOM 6122 C CA . MET B 1 283 ? 51.869 85.413 64.953 1.00 47.76 263 MET B CA 1
ATOM 6123 C C . MET B 1 283 ? 51.452 83.937 64.915 1.00 47.95 263 MET B C 1
ATOM 6124 O O . MET B 1 283 ? 52.084 83.113 64.253 1.00 47.60 263 MET B O 1
ATOM 6129 N N . VAL B 1 284 ? 50.370 83.617 65.617 1.00 46.87 264 VAL B N 1
ATOM 6130 C CA . VAL B 1 284 ? 49.856 82.255 65.639 1.00 46.59 264 VAL B CA 1
ATOM 6131 C C . VAL B 1 284 ? 49.104 81.977 64.337 1.00 47.02 264 VAL B C 1
ATOM 6132 O O . VAL B 1 284 ? 48.514 82.888 63.743 1.00 45.83 264 VAL B O 1
ATOM 6136 N N . SER B 1 285 ? 49.118 80.712 63.916 1.00 46.85 265 SER B N 1
ATOM 6137 C CA . SER B 1 285 ? 48.405 80.285 62.727 1.00 46.44 265 SER B CA 1
ATOM 6138 C C . SER B 1 285 ? 46.906 80.157 62.975 1.00 46.01 265 SER B C 1
ATOM 6139 O O . SER B 1 285 ? 46.442 80.150 64.116 1.00 47.65 265 SER B O 1
ATOM 6142 N N . ALA B 1 286 ? 46.149 80.100 61.888 1.00 44.50 266 ALA B N 1
ATOM 6143 C CA . ALA B 1 286 ? 44.706 79.969 61.971 1.00 42.83 266 ALA B CA 1
ATOM 6144 C C . ALA B 1 286 ? 44.336 78.560 62.398 1.00 44.48 266 ALA B C 1
ATOM 6145 O O . ALA B 1 286 ? 43.327 78.364 63.070 1.00 44.87 266 ALA B O 1
ATOM 6147 N N . ASN B 1 287 ? 45.164 77.589 62.011 1.00 46.88 267 ASN B N 1
ATOM 6148 C CA . ASN B 1 287 ? 44.943 76.180 62.339 1.00 47.51 267 ASN B CA 1
ATOM 6149 C C . ASN B 1 287 ? 46.241 75.374 62.458 1.00 48.72 267 ASN B C 1
ATOM 6150 O O . ASN B 1 287 ? 47.283 75.777 61.938 1.00 49.75 267 ASN B O 1
ATOM 6155 N N . VAL B 1 288 ? 46.157 74.227 63.132 1.00 49.61 268 VAL B N 1
ATOM 6156 C CA . VAL B 1 288 ? 47.320 73.400 63.422 1.00 50.60 268 VAL B CA 1
ATOM 6157 C C . VAL B 1 288 ? 47.081 71.948 63.024 1.00 52.72 268 VAL B C 1
ATOM 6158 O O . VAL B 1 288 ? 46.014 71.388 63.298 1.00 55.15 268 VAL B O 1
ATOM 6162 N N . PHE B 1 289 ? 48.068 71.345 62.368 1.00 53.28 269 PHE B N 1
ATOM 6163 C CA . PHE B 1 289 ? 48.059 69.906 62.085 1.00 56.21 269 PHE B CA 1
ATOM 6164 C C . PHE B 1 289 ? 48.765 69.171 63.215 1.00 57.70 269 PHE B C 1
ATOM 6165 O O . PHE B 1 289 ? 49.634 69.749 63.873 1.00 59.51 269 PHE B O 1
ATOM 6173 N N . VAL B 1 290 ? 48.396 67.915 63.455 1.00 58.80 270 VAL B N 1
ATOM 6174 C CA . VAL B 1 290 ? 49.081 67.094 64.472 1.00 61.27 270 VAL B CA 1
ATOM 6175 C C . VAL B 1 290 ? 49.462 65.707 63.953 1.00 65.84 270 VAL B C 1
ATOM 6176 O O . VAL B 1 290 ? 49.723 64.789 64.739 1.00 67.51 270 VAL B O 1
ATOM 6180 N N . GLN B 1 291 ? 49.500 65.561 62.630 1.00 68.66 271 GLN B N 1
ATOM 6181 C CA . GLN B 1 291 ? 49.957 64.330 61.997 1.00 72.01 271 GLN B CA 1
ATOM 6182 C C . GLN B 1 291 ? 50.746 64.647 60.724 1.00 70.80 271 GLN B C 1
ATOM 6183 O O . GLN B 1 291 ? 50.293 65.455 59.910 1.00 68.19 271 GLN B O 1
ATOM 6189 N N . PRO B 1 292 ? 51.917 64.035 60.538 1.00 71.70 272 PRO B N 1
ATOM 6190 C CA . PRO B 1 292 ? 52.511 63.057 61.462 1.00 73.66 272 PRO B CA 1
ATOM 6191 C C . PRO B 1 292 ? 53.144 63.670 62.709 1.00 73.02 272 PRO B C 1
ATOM 6192 O O . PRO B 1 292 ? 53.455 62.951 63.641 1.00 74.46 272 PRO B O 1
ATOM 6196 N N . ASP B 1 293 ? 53.363 64.978 62.708 1.00 71.47 273 ASP B N 1
ATOM 6197 C CA . ASP B 1 293 ? 53.883 65.674 63.868 1.00 70.41 273 ASP B CA 1
ATOM 6198 C C . ASP B 1 293 ? 53.139 66.992 63.934 1.00 65.93 273 ASP B C 1
ATOM 6199 O O . ASP B 1 293 ? 52.290 67.248 63.097 1.00 64.49 273 ASP B O 1
ATOM 6204 N N . VAL B 1 294 ? 53.458 67.839 64.906 1.00 64.00 274 VAL B N 1
ATOM 6205 C CA . VAL B 1 294 ? 52.814 69.146 65.006 1.00 60.25 274 VAL B CA 1
ATOM 6206 C C . VAL B 1 294 ? 53.359 70.113 63.950 1.00 58.60 274 VAL B C 1
ATOM 6207 O O . VAL B 1 294 ? 54.531 70.482 63.987 1.00 61.12 274 VAL B O 1
ATOM 6211 N N . ILE B 1 295 ? 52.517 70.494 62.998 1.00 56.81 275 ILE B N 1
ATOM 6212 C CA . ILE B 1 295 ? 52.864 71.526 62.024 1.00 57.76 275 ILE B CA 1
ATOM 6213 C C . ILE B 1 295 ? 51.737 72.543 61.985 1.00 55.61 275 ILE B C 1
ATOM 6214 O O . ILE B 1 295 ? 50.577 72.186 61.800 1.00 56.63 275 ILE B O 1
ATOM 6219 N N . ALA B 1 296 ? 52.091 73.813 62.115 1.00 53.96 276 ALA B N 1
ATOM 6220 C CA . ALA B 1 296 ? 51.132 74.890 62.098 1.00 52.04 276 ALA B CA 1
ATOM 6221 C C . ALA B 1 296 ? 51.008 75.340 60.658 1.00 52.12 276 ALA B C 1
ATOM 6222 O O . ALA B 1 296 ? 51.988 75.371 59.910 1.00 53.40 276 ALA B O 1
ATOM 6224 N N . ASP B 1 297 ? 49.795 75.690 60.267 1.00 51.61 277 ASP B N 1
ATOM 6225 C CA . ASP B 1 297 ? 49.519 75.988 58.876 1.00 53.43 277 ASP B CA 1
ATOM 6226 C C . ASP B 1 297 ? 50.163 77.316 58.489 1.00 54.81 277 ASP B C 1
ATOM 6227 O O . ASP B 1 297 ? 50.479 78.136 59.359 1.00 53.88 277 ASP B O 1
ATOM 6232 N N . ASP B 1 298 ? 50.361 77.513 57.187 1.00 56.18 278 ASP B N 1
ATOM 6233 C CA . ASP B 1 298 ? 50.805 78.804 56.656 1.00 57.43 278 ASP B CA 1
ATOM 6234 C C . ASP B 1 298 ? 49.631 79.725 56.284 1.00 54.82 278 ASP B C 1
ATOM 6235 O O . ASP B 1 298 ? 49.712 80.479 55.321 1.00 57.34 278 ASP B O 1
ATOM 6240 N N . THR B 1 299 ? 48.551 79.658 57.060 1.00 51.47 279 THR B N 1
ATOM 6241 C CA . THR B 1 299 ? 47.360 80.479 56.860 1.00 47.70 279 THR B CA 1
ATOM 6242 C C . THR B 1 299 ? 47.211 81.353 58.089 1.00 46.01 279 THR B C 1
ATOM 6243 O O . THR B 1 299 ? 47.152 80.834 59.203 1.00 45.72 279 THR B O 1
ATOM 6247 N N . PHE B 1 300 ? 47.130 82.667 57.894 1.00 44.90 280 PHE B N 1
ATOM 6248 C CA . PHE B 1 300 ? 47.106 83.606 59.014 1.00 42.80 280 PHE B CA 1
ATOM 6249 C C . PHE B 1 300 ? 45.939 84.565 58.915 1.00 41.58 280 PHE B C 1
ATOM 6250 O O . PHE B 1 300 ? 45.775 85.227 57.901 1.00 42.02 280 PHE B O 1
ATOM 6258 N N . LEU B 1 301 ? 45.115 84.605 59.964 1.00 41.38 281 LEU B N 1
ATOM 6259 C CA . LEU B 1 301 ? 43.894 85.419 59.992 1.00 41.05 281 LEU B CA 1
ATOM 6260 C C . LEU B 1 301 ? 43.887 86.433 61.157 1.00 41.79 281 LEU B C 1
ATOM 6261 O O . LEU B 1 301 ? 44.132 86.078 62.303 1.00 43.15 281 LEU B O 1
ATOM 6266 N N . PHE B 1 302 ? 43.602 87.693 60.841 1.00 41.28 282 PHE B N 1
ATOM 6267 C CA . PHE B 1 302 ? 43.569 88.767 61.820 1.00 40.76 282 PHE B CA 1
ATOM 6268 C C . PHE B 1 302 ? 42.731 88.392 63.038 1.00 41.18 282 PHE B C 1
ATOM 6269 O O . PHE B 1 302 ? 43.182 88.542 64.166 1.00 43.54 282 PHE B O 1
ATOM 6277 N N . ASP B 1 303 ? 41.527 87.880 62.814 1.00 41.48 283 ASP B N 1
ATOM 6278 C CA . ASP B 1 303 ? 40.601 87.608 63.921 1.00 41.97 283 ASP B CA 1
ATOM 6279 C C . ASP B 1 303 ? 40.980 86.367 64.733 1.00 44.22 283 ASP B C 1
ATOM 6280 O O . ASP B 1 303 ? 40.952 86.398 65.968 1.00 45.50 283 ASP B O 1
ATOM 6285 N N . TYR B 1 304 ? 41.323 85.280 64.045 1.00 44.31 284 TYR B N 1
ATOM 6286 C CA . TYR B 1 304 ? 41.703 84.031 64.715 1.00 44.80 284 TYR B CA 1
ATOM 6287 C C . TYR B 1 304 ? 42.953 84.210 65.579 1.00 46.68 284 TYR B C 1
ATOM 6288 O O . TYR B 1 304 ? 43.063 83.603 66.647 1.00 49.05 284 TYR B O 1
ATOM 6297 N N . SER B 1 305 ? 43.887 85.035 65.117 1.00 45.53 285 SER B N 1
ATOM 6298 C CA . SER B 1 305 ? 45.068 85.345 65.904 1.00 45.50 285 SER B CA 1
ATOM 6299 C C . SER B 1 305 ? 44.660 86.038 67.191 1.00 44.69 285 SER B C 1
ATOM 6300 O O . SER B 1 305 ? 45.060 85.627 68.277 1.00 47.54 285 SER B O 1
ATOM 6303 N N . LEU B 1 306 ? 43.844 87.075 67.074 1.00 43.41 286 LEU B N 1
ATOM 6304 C CA . LEU B 1 306 ? 43.372 87.804 68.253 1.00 44.88 286 LEU B CA 1
ATOM 6305 C C . LEU B 1 306 ? 42.558 86.934 69.208 1.00 44.34 286 LEU B C 1
ATOM 6306 O O . LEU B 1 306 ? 42.526 87.209 70.405 1.00 45.96 286 LEU B O 1
ATOM 6311 N N . PHE B 1 307 ? 41.883 85.912 68.686 1.00 42.57 287 PHE B N 1
ATOM 6312 C CA . PHE B 1 307 ? 41.059 85.046 69.528 1.00 42.52 287 PHE B CA 1
ATOM 6313 C C . PHE B 1 307 ? 41.888 84.214 70.488 1.00 41.22 287 PHE B C 1
ATOM 6314 O O . PHE B 1 307 ? 41.361 83.714 71.477 1.00 41.68 287 PHE B O 1
ATOM 6322 N N . PHE B 1 308 ? 43.182 84.064 70.214 1.00 39.28 288 PHE B N 1
ATOM 6323 C CA . PHE B 1 308 ? 44.076 83.440 71.182 1.00 39.13 288 PHE B CA 1
ATOM 6324 C C . PHE B 1 308 ? 43.922 84.110 72.551 1.00 40.55 288 PHE B C 1
ATOM 6325 O O . PHE B 1 308 ? 43.917 83.441 73.586 1.00 41.16 288 PHE B O 1
ATOM 6333 N N . VAL B 1 309 ? 43.781 85.432 72.547 1.00 40.89 289 VAL B N 1
ATOM 6334 C CA . VAL B 1 309 ? 43.640 86.179 73.780 1.00 41.77 289 VAL B CA 1
ATOM 6335 C C . VAL B 1 309 ? 42.364 85.783 74.503 1.00 43.98 289 VAL B C 1
ATOM 6336 O O . VAL B 1 309 ? 42.392 85.548 75.712 1.00 45.06 289 VAL B O 1
ATOM 6340 N N . ASP B 1 310 ? 41.246 85.710 73.776 1.00 44.71 290 ASP B N 1
ATOM 6341 C CA . ASP B 1 310 ? 39.973 85.435 74.431 1.00 47.03 290 ASP B CA 1
ATOM 6342 C C . ASP B 1 310 ? 39.908 83.986 74.928 1.00 48.78 290 ASP B C 1
ATOM 6343 O O . ASP B 1 310 ? 39.345 83.721 75.993 1.00 53.07 290 ASP B O 1
ATOM 6348 N N . VAL B 1 311 ? 40.499 83.054 74.184 1.00 46.87 291 VAL B N 1
ATOM 6349 C CA . VAL B 1 311 ? 40.541 81.666 74.633 1.00 47.66 291 VAL B CA 1
ATOM 6350 C C . VAL B 1 311 ? 41.354 81.532 75.918 1.00 49.01 291 VAL B C 1
ATOM 6351 O O . VAL B 1 311 ? 40.939 80.825 76.841 1.00 51.22 291 VAL B O 1
ATOM 6355 N N . LEU B 1 312 ? 42.501 82.209 75.979 1.00 47.81 292 LEU B N 1
ATOM 6356 C CA . LEU B 1 312 ? 43.335 82.195 77.183 1.00 48.61 292 LEU B CA 1
ATOM 6357 C C . LEU B 1 312 ? 42.595 82.809 78.378 1.00 49.33 292 LEU B C 1
ATOM 6358 O O . LEU B 1 312 ? 42.642 82.274 79.484 1.00 50.06 292 LEU B O 1
ATOM 6363 N N . TYR B 1 313 ? 41.902 83.918 78.140 1.00 48.05 293 TYR B N 1
ATOM 6364 C CA . TYR B 1 313 ? 41.121 84.557 79.186 1.00 50.13 293 TYR B CA 1
ATOM 6365 C C . TYR B 1 313 ? 39.999 83.630 79.713 1.00 51.42 293 TYR B C 1
ATOM 6366 O O . TYR B 1 313 ? 39.864 83.460 80.926 1.00 51.25 293 TYR B O 1
ATOM 6375 N N . ASN B 1 314 ? 39.206 83.041 78.810 1.00 51.81 294 ASN B N 1
ATOM 6376 C CA . ASN B 1 314 ? 38.101 82.141 79.207 1.00 53.96 294 ASN B CA 1
ATOM 6377 C C . ASN B 1 314 ? 38.610 80.892 79.927 1.00 54.92 294 ASN B C 1
ATOM 6378 O O . ASN B 1 314 ? 37.929 80.366 80.811 1.00 56.73 294 ASN B O 1
ATOM 6383 N N . TYR B 1 315 ? 39.797 80.426 79.530 1.00 54.38 295 TYR B N 1
ATOM 6384 C CA . TYR B 1 315 ? 40.439 79.258 80.140 1.00 55.96 295 TYR B CA 1
ATOM 6385 C C . TYR B 1 315 ? 40.872 79.543 81.579 1.00 58.10 295 TYR B C 1
ATOM 6386 O O . TYR B 1 315 ? 40.738 78.683 82.461 1.00 59.25 295 TYR B O 1
ATOM 6395 N N . LEU B 1 316 ? 41.412 80.734 81.802 1.00 56.57 296 LEU B N 1
ATOM 6396 C CA . LEU B 1 316 ? 41.769 81.151 83.143 1.00 59.03 296 LEU B CA 1
ATOM 6397 C C . LEU B 1 316 ? 40.533 81.230 84.044 1.00 59.89 296 LEU B C 1
ATOM 6398 O O . LEU B 1 316 ? 40.563 80.728 85.161 1.00 61.52 296 LEU B O 1
ATOM 6403 N N . GLN B 1 317 ? 39.454 81.844 83.553 1.00 60.32 297 GLN B N 1
ATOM 6404 C CA . GLN B 1 317 ? 38.199 81.994 84.328 1.00 62.73 297 GLN B CA 1
ATOM 6405 C C . GLN B 1 317 ? 37.603 80.664 84.753 1.00 64.66 297 GLN B C 1
ATOM 6406 O O . GLN B 1 317 ? 37.167 80.502 85.896 1.00 67.52 297 GLN B O 1
ATOM 6412 N N . SER B 1 318 ? 37.608 79.715 83.828 1.00 64.53 298 SER B N 1
ATOM 6413 C CA . SER B 1 318 ? 36.962 78.424 84.029 1.00 67.73 298 SER B CA 1
ATOM 6414 C C . SER B 1 318 ? 37.820 77.364 84.734 1.00 68.34 298 SER B C 1
ATOM 6415 O O . SER B 1 318 ? 37.309 76.633 85.576 1.00 70.11 298 SER B O 1
ATOM 6418 N N . ALA B 1 319 ? 39.100 77.277 84.370 1.00 66.23 299 ALA B N 1
ATOM 6419 C CA . ALA B 1 319 ? 40.020 76.289 84.941 1.00 67.64 299 ALA B CA 1
ATOM 6420 C C . ALA B 1 319 ? 40.827 76.800 86.135 1.00 69.92 299 ALA B C 1
ATOM 6421 O O . ALA B 1 319 ? 41.286 76.001 86.946 1.00 71.37 299 ALA B O 1
ATOM 6423 N N . GLU B 1 320 ? 41.010 78.118 86.231 1.00 71.36 300 GLU B N 1
ATOM 6424 C CA . GLU B 1 320 ? 41.751 78.762 87.342 1.00 74.60 300 GLU B CA 1
ATOM 6425 C C . GLU B 1 320 ? 43.227 78.330 87.409 1.00 74.20 300 GLU B C 1
ATOM 6426 O O . GLU B 1 320 ? 43.767 78.065 88.484 1.00 77.46 300 GLU B O 1
ATOM 6432 N N . ASP B 1 321 ? 43.859 78.285 86.240 1.00 71.02 301 ASP B N 1
ATOM 6433 C CA . ASP B 1 321 ? 45.223 77.794 86.069 1.00 70.69 301 ASP B CA 1
ATOM 6434 C C . ASP B 1 321 ? 46.130 78.987 85.775 1.00 68.88 301 ASP B C 1
ATOM 6435 O O . ASP B 1 321 ? 46.359 79.343 84.622 1.00 65.62 301 ASP B O 1
ATOM 6440 N N . MET B 1 322 ? 46.630 79.612 86.832 1.00 71.64 302 MET B N 1
ATOM 6441 C CA . MET B 1 322 ? 47.479 80.796 86.691 1.00 70.75 302 MET B CA 1
ATOM 6442 C C . MET B 1 322 ? 48.822 80.483 86.031 1.00 67.44 302 MET B C 1
ATOM 6443 O O . MET B 1 322 ? 49.351 81.310 85.298 1.00 66.15 302 MET B O 1
ATOM 6448 N N . ALA B 1 323 ? 49.369 79.299 86.298 1.00 66.94 303 ALA B N 1
ATOM 6449 C CA . ALA B 1 323 ? 50.657 78.893 85.733 1.00 65.36 303 ALA B CA 1
ATOM 6450 C C . ALA B 1 323 ? 50.637 78.942 84.209 1.00 63.44 303 ALA B C 1
ATOM 6451 O O . ALA B 1 323 ? 51.557 79.485 83.589 1.00 61.94 303 ALA B O 1
ATOM 6453 N N . THR B 1 324 ? 49.589 78.370 83.611 1.00 62.93 304 THR B N 1
ATOM 6454 C CA . THR B 1 324 ? 49.466 78.308 82.151 1.00 60.96 304 THR B CA 1
ATOM 6455 C C . THR B 1 324 ? 49.254 79.702 81.585 1.00 58.60 304 THR B C 1
ATOM 6456 O O . THR B 1 324 ? 49.867 80.082 80.586 1.00 57.77 304 THR B O 1
ATOM 6460 N N . ALA B 1 325 ? 48.392 80.467 82.237 1.00 58.30 305 ALA B N 1
ATOM 6461 C CA . ALA B 1 325 ? 48.063 81.792 81.753 1.00 57.22 305 ALA B CA 1
ATOM 6462 C C . ALA B 1 325 ? 49.274 82.715 81.808 1.00 57.14 305 ALA B C 1
ATOM 6463 O O . ALA B 1 325 ? 49.480 83.509 80.897 1.00 58.07 305 ALA B O 1
ATOM 6465 N N . ARG B 1 326 ? 50.080 82.602 82.858 1.00 58.79 306 ARG B N 1
ATOM 6466 C CA . ARG B 1 326 ? 51.324 83.371 82.952 1.00 59.03 306 ARG B CA 1
ATOM 6467 C C . ARG B 1 326 ? 52.335 82.951 81.893 1.00 55.37 306 ARG B C 1
ATOM 6468 O O . ARG B 1 326 ? 52.995 83.793 81.309 1.00 52.78 306 ARG B O 1
ATOM 6476 N N . GLU B 1 327 ? 52.460 81.651 81.647 1.00 55.26 307 GLU B N 1
ATOM 6477 C CA . GLU B 1 327 ? 53.430 81.157 80.671 1.00 54.75 307 GLU B CA 1
ATOM 6478 C C . GLU B 1 327 ? 53.064 81.598 79.237 1.00 52.70 307 GLU B C 1
ATOM 6479 O O . GLU B 1 327 ? 53.946 81.953 78.450 1.00 51.17 307 GLU B O 1
ATOM 6485 N N . LEU B 1 328 ? 51.765 81.599 78.919 1.00 50.34 308 LEU B N 1
ATOM 6486 C CA . LEU B 1 328 ? 51.297 81.886 77.566 1.00 47.66 308 LEU B CA 1
ATOM 6487 C C . LEU B 1 328 ? 50.914 83.335 77.306 1.00 46.72 308 LEU B C 1
ATOM 6488 O O . LEU B 1 328 ? 50.600 83.695 76.175 1.00 44.35 308 LEU B O 1
ATOM 6493 N N . TRP B 1 329 ? 50.957 84.174 78.337 1.00 48.06 309 TRP B N 1
ATOM 6494 C CA . TRP B 1 329 ? 50.623 85.596 78.187 1.00 46.50 309 TRP B CA 1
ATOM 6495 C C . TRP B 1 329 ? 51.444 86.307 77.101 1.00 45.95 309 TRP B C 1
ATOM 6496 O O . TRP B 1 329 ? 50.874 87.015 76.275 1.00 45.99 309 TRP B O 1
ATOM 6507 N N . PRO B 1 330 ? 52.778 86.130 77.095 1.00 47.13 310 PRO B N 1
ATOM 6508 C CA . PRO B 1 330 ? 53.553 86.738 76.002 1.00 47.65 310 PRO B CA 1
ATOM 6509 C C . PRO B 1 330 ? 53.047 86.407 74.591 1.00 47.00 310 PRO B C 1
ATOM 6510 O O . PRO B 1 330 ? 53.067 87.279 73.725 1.00 47.85 310 PRO B O 1
ATOM 6514 N N . THR B 1 331 ? 52.601 85.173 74.363 1.00 46.85 311 THR B N 1
ATOM 6515 C CA . THR B 1 331 ? 52.008 84.823 73.076 1.00 45.42 311 THR B CA 1
ATOM 6516 C C . THR B 1 331 ? 50.755 85.706 72.822 1.00 45.02 311 THR B C 1
ATOM 6517 O O . THR B 1 331 ? 50.609 86.291 71.743 1.00 43.66 311 THR B O 1
ATOM 6521 N N . ALA B 1 332 ? 49.874 85.809 73.819 1.00 45.45 312 ALA B N 1
ATOM 6522 C CA . ALA B 1 332 ? 48.648 86.615 73.707 1.00 45.11 312 ALA B CA 1
ATOM 6523 C C . ALA B 1 332 ? 48.977 88.068 73.420 1.00 46.04 312 ALA B C 1
ATOM 6524 O O . ALA B 1 332 ? 48.428 88.663 72.484 1.00 45.13 312 ALA B O 1
ATOM 6526 N N . ARG B 1 333 ? 49.883 88.626 74.221 1.00 46.89 313 ARG B N 1
ATOM 6527 C CA . ARG B 1 333 ? 50.317 90.013 74.059 1.00 48.86 313 ARG B CA 1
ATOM 6528 C C . ARG B 1 333 ? 50.848 90.298 72.657 1.00 49.27 313 ARG B C 1
ATOM 6529 O O . ARG B 1 333 ? 50.578 91.362 72.092 1.00 49.98 313 ARG B O 1
ATOM 6537 N N . ARG B 1 334 ? 51.605 89.358 72.106 1.00 48.99 314 ARG B N 1
ATOM 6538 C CA . ARG B 1 334 ? 52.192 89.541 70.785 1.00 50.29 314 ARG B CA 1
ATOM 6539 C C . ARG B 1 334 ? 51.123 89.612 69.686 1.00 47.82 314 ARG B C 1
ATOM 6540 O O . ARG B 1 334 ? 51.305 90.298 68.678 1.00 46.71 314 ARG B O 1
ATOM 6548 N N . GLN B 1 335 ? 50.011 88.905 69.872 1.00 46.29 315 GLN B N 1
ATOM 6549 C CA . GLN B 1 335 ? 48.938 88.932 68.883 1.00 44.07 315 GLN B CA 1
ATOM 6550 C C . GLN B 1 335 ? 48.329 90.323 68.828 1.00 44.18 315 GLN B C 1
ATOM 6551 O O . GLN B 1 335 ? 47.974 90.813 67.753 1.00 46.46 315 GLN B O 1
ATOM 6557 N N . VAL B 1 336 ? 48.249 90.973 69.984 1.00 44.36 316 VAL B N 1
ATOM 6558 C CA . VAL B 1 336 ? 47.769 92.350 70.068 1.00 43.45 316 VAL B CA 1
ATOM 6559 C C . VAL B 1 336 ? 48.761 93.350 69.469 1.00 44.20 316 VAL B C 1
ATOM 6560 O O . VAL B 1 336 ? 48.351 94.224 68.731 1.00 43.53 316 VAL B O 1
ATOM 6564 N N . GLU B 1 337 ? 50.053 93.224 69.780 1.00 47.22 317 GLU B N 1
ATOM 6565 C CA . GLU B 1 337 ? 51.075 94.107 69.199 1.00 49.68 317 GLU B CA 1
ATOM 6566 C C . GLU B 1 337 ? 50.919 94.105 67.685 1.00 47.68 317 GLU B C 1
ATOM 6567 O O . GLU B 1 337 ? 50.863 95.161 67.062 1.00 47.29 317 GLU B O 1
ATOM 6573 N N . LEU B 1 338 ? 50.844 92.911 67.102 1.00 47.05 318 LEU B N 1
ATOM 6574 C CA . LEU B 1 338 ? 50.771 92.758 65.648 1.00 47.01 318 LEU B CA 1
ATOM 6575 C C . LEU B 1 338 ? 49.468 93.285 65.084 1.00 44.69 318 LEU B C 1
ATOM 6576 O O . LEU B 1 338 ? 49.474 94.011 64.093 1.00 46.93 318 LEU B O 1
ATOM 6581 N N . ALA B 1 339 ? 48.353 92.929 65.701 1.00 41.77 319 ALA B N 1
ATOM 6582 C CA . ALA B 1 339 ? 47.068 93.432 65.234 1.00 41.24 319 ALA B CA 1
ATOM 6583 C C . ALA B 1 339 ? 47.010 94.969 65.213 1.00 43.24 319 ALA B C 1
ATOM 6584 O O . ALA B 1 339 ? 46.508 95.558 64.248 1.00 45.58 319 ALA B O 1
ATOM 6586 N N . LEU B 1 340 ? 47.525 95.623 66.254 1.00 42.77 320 LEU B N 1
ATOM 6587 C CA . LEU B 1 340 ? 47.463 97.086 66.337 1.00 43.61 320 LEU B CA 1
ATOM 6588 C C . LEU B 1 340 ? 48.214 97.802 65.207 1.00 46.55 320 LEU B C 1
ATOM 6589 O O . LEU B 1 340 ? 47.936 98.973 64.930 1.00 47.63 320 LEU B O 1
ATOM 6594 N N . THR B 1 341 ? 49.153 97.117 64.552 1.00 48.21 321 THR B N 1
ATOM 6595 C CA . THR B 1 341 ? 49.857 97.709 63.405 1.00 50.01 321 THR B CA 1
ATOM 6596 C C . THR B 1 341 ? 48.968 97.859 62.167 1.00 50.09 321 THR B C 1
ATOM 6597 O O . THR B 1 341 ? 49.321 98.573 61.237 1.00 51.13 321 THR B O 1
ATOM 6601 N N . ARG B 1 342 ? 47.814 97.204 62.146 1.00 50.04 322 ARG B N 1
ATOM 6602 C CA . ARG B 1 342 ? 46.910 97.378 61.025 1.00 50.52 322 ARG B CA 1
ATOM 6603 C C . ARG B 1 342 ? 46.058 98.654 61.098 1.00 50.35 322 ARG B C 1
ATOM 6604 O O . ARG B 1 342 ? 45.352 98.979 60.141 1.00 49.79 322 ARG B O 1
ATOM 6612 N N . CYS B 1 343 ? 46.122 99.379 62.210 1.00 49.96 323 CYS B N 1
ATOM 6613 C CA . CYS B 1 343 ? 45.388 100.633 62.340 1.00 50.32 323 CYS B CA 1
ATOM 6614 C C . CYS B 1 343 ? 46.134 101.771 61.691 1.00 50.26 323 CYS B C 1
ATOM 6615 O O . CYS B 1 343 ? 47.351 101.815 61.755 1.00 49.64 323 CYS B O 1
ATOM 6618 N N . ASP B 1 344 ? 45.397 102.683 61.063 1.00 53.94 324 ASP B N 1
ATOM 6619 C CA . ASP B 1 344 ? 45.978 103.928 60.536 1.00 59.83 324 ASP B CA 1
ATOM 6620 C C . ASP B 1 344 ? 46.244 104.906 61.688 1.00 58.50 324 ASP B C 1
ATOM 6621 O O . ASP B 1 344 ? 46.036 104.567 62.851 1.00 53.69 324 ASP B O 1
ATOM 6626 N N . ALA B 1 345 ? 46.722 106.103 61.360 1.00 63.02 325 ALA B N 1
ATOM 6627 C CA . ALA B 1 345 ? 47.008 107.130 62.370 1.00 66.24 325 ALA B CA 1
ATOM 6628 C C . ALA B 1 345 ? 45.810 107.386 63.287 1.00 65.48 325 ALA B C 1
ATOM 6629 O O . ALA B 1 345 ? 45.956 107.408 64.507 1.00 63.12 325 ALA B O 1
ATOM 6631 N N . SER B 1 346 ? 44.628 107.554 62.690 1.00 67.76 326 SER B N 1
ATOM 6632 C CA . SER B 1 346 ? 43.393 107.858 63.441 1.00 68.33 326 SER B CA 1
ATOM 6633 C C . SER B 1 346 ? 42.812 106.697 64.285 1.00 64.97 326 SER B C 1
ATOM 6634 O O . SER B 1 346 ? 41.867 106.899 65.042 1.00 65.10 326 SER B O 1
ATOM 6637 N N . GLY B 1 347 ? 43.341 105.486 64.131 1.00 62.85 327 GLY B N 1
ATOM 6638 C CA . GLY B 1 347 ? 42.890 104.353 64.924 1.00 58.72 327 GLY B CA 1
ATOM 6639 C C . GLY B 1 347 ? 41.843 103.456 64.290 1.00 56.61 327 GLY B C 1
ATOM 6640 O O . GLY B 1 347 ? 41.203 102.679 64.985 1.00 53.35 327 GLY B O 1
ATOM 6641 N N . VAL B 1 348 ? 41.660 103.549 62.974 1.00 57.67 328 VAL B N 1
ATOM 6642 C CA . VAL B 1 348 ? 40.760 102.647 62.243 1.00 56.12 328 VAL B CA 1
ATOM 6643 C C . VAL B 1 348 ? 41.563 101.602 61.488 1.00 52.67 328 VAL B C 1
ATOM 6644 O O . VAL B 1 348 ? 42.526 101.944 60.820 1.00 51.74 328 VAL B O 1
ATOM 6648 N N . VAL B 1 349 ? 41.115 100.349 61.552 1.00 50.03 329 VAL B N 1
ATOM 6649 C CA . VAL B 1 349 ? 41.742 99.232 60.842 1.00 48.35 329 VAL B CA 1
ATOM 6650 C C . VAL B 1 349 ? 41.656 99.386 59.324 1.00 48.92 329 VAL B C 1
ATOM 6651 O O . VAL B 1 349 ? 40.580 99.588 58.784 1.00 47.79 329 VAL B O 1
ATOM 6655 N N . ARG B 1 350 ? 42.785 99.250 58.637 1.00 52.14 330 ARG B N 1
ATOM 6656 C CA . ARG B 1 350 ? 42.818 99.335 57.168 1.00 55.24 330 ARG B CA 1
ATOM 6657 C C . ARG B 1 350 ? 42.082 98.180 56.512 1.00 52.59 330 ARG B C 1
ATOM 6658 O O . ARG B 1 350 ? 42.161 97.044 56.972 1.00 52.08 330 ARG B O 1
ATOM 6666 N N . ASP B 1 351 ? 41.404 98.468 55.409 1.00 51.80 331 ASP B N 1
ATOM 6667 C CA . ASP B 1 351 ? 40.654 97.455 54.674 1.00 51.78 331 ASP B CA 1
ATOM 6668 C C . ASP B 1 351 ? 41.452 96.952 53.480 1.00 53.04 331 ASP B C 1
ATOM 6669 O O . ASP B 1 351 ? 42.302 97.667 52.963 1.00 53.54 331 ASP B O 1
ATOM 6674 N N . SER B 1 352 ? 41.190 95.710 53.059 1.00 53.80 332 SER B N 1
ATOM 6675 C CA . SER B 1 352 ? 41.712 95.189 51.790 1.00 54.81 332 SER B CA 1
ATOM 6676 C C . SER B 1 352 ? 40.876 93.993 51.316 1.00 55.09 332 SER B C 1
ATOM 6677 O O . SER B 1 352 ? 40.135 93.400 52.085 1.00 54.76 332 SER B O 1
ATOM 6680 N N . ASP B 1 353 ? 41.038 93.621 50.053 1.00 58.25 333 ASP B N 1
ATOM 6681 C CA . ASP B 1 353 ? 40.201 92.594 49.418 1.00 60.15 333 ASP B CA 1
ATOM 6682 C C . ASP B 1 353 ? 40.695 91.139 49.601 1.00 58.24 333 ASP B C 1
ATOM 6683 O O . ASP B 1 353 ? 39.945 90.191 49.333 1.00 56.90 333 ASP B O 1
ATOM 6688 N N . ASP B 1 354 ? 41.947 90.961 50.026 1.00 54.52 334 ASP B N 1
ATOM 6689 C CA . ASP B 1 354 ? 42.472 89.622 50.305 1.00 52.63 334 ASP B CA 1
ATOM 6690 C C . ASP B 1 354 ? 41.771 89.017 51.534 1.00 50.23 334 ASP B C 1
ATOM 6691 O O . ASP B 1 354 ? 40.982 89.690 52.187 1.00 48.32 334 ASP B O 1
ATOM 6696 N N . TRP B 1 355 ? 42.051 87.745 51.822 1.00 50.20 335 TRP B N 1
ATOM 6697 C CA . TRP B 1 355 ? 41.397 87.013 52.908 1.00 48.35 335 TRP B CA 1
ATOM 6698 C C . TRP B 1 355 ? 42.209 87.164 54.203 1.00 49.12 335 TRP B C 1
ATOM 6699 O O . TRP B 1 355 ? 42.798 86.199 54.725 1.00 50.10 335 TRP B O 1
ATOM 6710 N N . TRP B 1 356 ? 42.210 88.385 54.725 1.00 47.37 336 TRP B N 1
ATOM 6711 C CA . TRP B 1 356 ? 43.076 88.761 55.846 1.00 45.31 336 TRP B CA 1
ATOM 6712 C C . TRP B 1 356 ? 42.420 88.545 57.202 1.00 42.46 336 TRP B C 1
ATOM 6713 O O . TRP B 1 356 ? 43.104 88.489 58.218 1.00 39.69 336 TRP B O 1
ATOM 6724 N N . VAL B 1 357 ? 41.094 88.425 57.196 1.00 42.94 337 VAL B N 1
ATOM 6725 C CA . VAL B 1 357 ? 40.277 88.187 58.391 1.00 42.43 337 VAL B CA 1
ATOM 6726 C C . VAL B 1 357 ? 39.076 87.315 57.987 1.00 42.39 337 VAL B C 1
ATOM 6727 O O . VAL B 1 357 ? 38.618 87.396 56.840 1.00 41.41 337 VAL B O 1
ATOM 6731 N N . PHE B 1 358 ? 38.576 86.469 58.894 1.00 41.82 338 PHE B N 1
ATOM 6732 C CA . PHE B 1 358 ? 37.510 85.527 58.514 1.00 41.35 338 PHE B CA 1
ATOM 6733 C C . PHE B 1 358 ? 36.094 86.065 58.710 1.00 40.82 338 PHE B C 1
ATOM 6734 O O . PHE B 1 358 ? 35.400 86.329 57.725 1.00 40.77 338 PHE B O 1
ATOM 6742 N N . ILE B 1 359 ? 35.652 86.173 59.964 1.00 40.44 339 ILE B N 1
ATOM 6743 C CA . ILE B 1 359 ? 34.307 86.692 60.311 1.00 39.88 339 ILE B CA 1
ATOM 6744 C C . ILE B 1 359 ? 33.127 85.770 59.967 1.00 40.18 339 ILE B C 1
ATOM 6745 O O . ILE B 1 359 ? 32.346 85.437 60.847 1.00 39.36 339 ILE B O 1
ATOM 6750 N N . ASP B 1 360 ? 32.968 85.401 58.693 1.00 41.66 340 ASP B N 1
ATOM 6751 C CA . ASP B 1 360 ? 31.885 84.493 58.254 1.00 42.63 340 ASP B CA 1
ATOM 6752 C C . ASP B 1 360 ? 32.210 83.943 56.865 1.00 42.50 340 ASP B C 1
ATOM 6753 O O . ASP B 1 360 ? 33.080 84.468 56.186 1.00 46.58 340 ASP B O 1
ATOM 6758 N N . TRP B 1 361 ? 31.528 82.883 56.453 1.00 42.65 341 TRP B N 1
ATOM 6759 C CA . TRP B 1 361 ? 31.605 82.399 55.076 1.00 43.30 341 TRP B CA 1
ATOM 6760 C C . TRP B 1 361 ? 30.624 83.173 54.194 1.00 42.67 341 TRP B C 1
ATOM 6761 O O . TRP B 1 361 ? 29.555 82.682 53.845 1.00 42.28 341 TRP B O 1
ATOM 6772 N N . GLN B 1 362 ? 31.034 84.373 53.808 1.00 42.05 342 GLN B N 1
ATOM 6773 C CA . GLN B 1 362 ? 30.192 85.294 53.058 1.00 42.86 342 GLN B CA 1
ATOM 6774 C C . GLN B 1 362 ? 31.062 86.103 52.105 1.00 42.06 342 GLN B C 1
ATOM 6775 O O . GLN B 1 362 ? 31.596 87.145 52.456 1.00 41.91 342 GLN B O 1
ATOM 6781 N N . ALA B 1 363 ? 31.199 85.613 50.887 1.00 43.53 343 ALA B N 1
ATOM 6782 C CA . ALA B 1 363 ? 32.102 86.214 49.920 1.00 44.61 343 ALA B CA 1
ATOM 6783 C C . ALA B 1 363 ? 31.853 87.710 49.662 1.00 45.41 343 ALA B C 1
ATOM 6784 O O . ALA B 1 363 ? 32.775 88.438 49.294 1.00 45.37 343 ALA B O 1
ATOM 6786 N N . SER B 1 364 ? 30.624 88.168 49.841 1.00 45.59 344 SER B N 1
ATOM 6787 C CA . SER B 1 364 ? 30.300 89.552 49.557 1.00 47.73 344 SER B CA 1
ATOM 6788 C C . SER B 1 364 ? 30.487 90.492 50.758 1.00 47.60 344 SER B C 1
ATOM 6789 O O . SER B 1 364 ? 30.155 91.677 50.673 1.00 50.72 344 SER B O 1
ATOM 6792 N N . LEU B 1 365 ? 31.041 89.994 51.856 1.00 45.31 345 LEU B N 1
ATOM 6793 C CA . LEU B 1 365 ? 31.103 90.786 53.076 1.00 43.94 345 LEU B CA 1
ATOM 6794 C C . LEU B 1 365 ? 32.346 91.659 53.096 1.00 42.94 345 LEU B C 1
ATOM 6795 O O . LEU B 1 365 ? 33.457 91.138 53.037 1.00 42.46 345 LEU B O 1
ATOM 6800 N N . ASN B 1 366 ? 32.171 92.977 53.197 1.00 42.51 346 ASN B N 1
ATOM 6801 C CA . ASN B 1 366 ? 33.283 93.854 53.559 1.00 42.49 346 ASN B CA 1
ATOM 6802 C C . ASN B 1 366 ? 33.574 93.748 55.054 1.00 42.56 346 ASN B C 1
ATOM 6803 O O . ASN B 1 366 ? 32.684 93.964 55.880 1.00 42.07 346 ASN B O 1
ATOM 6808 N N . LYS B 1 367 ? 34.831 93.470 55.395 1.00 41.50 347 LYS B N 1
ATOM 6809 C CA . LYS B 1 367 ? 35.156 93.020 56.736 1.00 41.01 347 LYS B CA 1
ATOM 6810 C C . LYS B 1 367 ? 35.731 94.061 57.687 1.00 41.23 347 LYS B C 1
ATOM 6811 O O . LYS B 1 367 ? 35.992 93.757 58.842 1.00 39.46 347 LYS B O 1
ATOM 6817 N N . GLN B 1 368 ? 35.878 95.299 57.225 1.00 42.82 348 GLN B N 1
ATOM 6818 C CA . GLN B 1 368 ? 36.563 96.325 57.997 1.00 42.54 348 GLN B CA 1
ATOM 6819 C C . GLN B 1 368 ? 35.924 96.591 59.359 1.00 42.98 348 GLN B C 1
ATOM 6820 O O . GLN B 1 368 ? 36.621 96.592 60.380 1.00 43.49 348 GLN B O 1
ATOM 6826 N N . ALA B 1 369 ? 34.620 96.846 59.378 1.00 42.00 349 ALA B N 1
ATOM 6827 C CA . ALA B 1 369 ? 33.945 97.212 60.624 1.00 42.59 349 ALA B CA 1
ATOM 6828 C C . ALA B 1 369 ? 33.914 96.058 61.626 1.00 42.17 349 ALA B C 1
ATOM 6829 O O . ALA B 1 369 ? 34.159 96.261 62.821 1.00 41.31 349 ALA B O 1
ATOM 6831 N N . ALA B 1 370 ? 33.630 94.851 61.140 1.00 41.30 350 ALA B N 1
ATOM 6832 C CA . ALA B 1 370 ? 33.652 93.666 61.992 1.00 41.41 350 ALA B CA 1
ATOM 6833 C C . ALA B 1 370 ? 35.039 93.438 62.588 1.00 41.78 350 ALA B C 1
ATOM 6834 O O . ALA B 1 370 ? 35.157 93.132 63.777 1.00 45.08 350 ALA B O 1
ATOM 6836 N N . ALA B 1 371 ? 36.081 93.595 61.777 1.00 39.83 351 ALA B N 1
ATOM 6837 C CA . ALA B 1 371 ? 37.450 93.480 62.263 1.00 39.43 351 ALA B CA 1
ATOM 6838 C C . ALA B 1 371 ? 37.775 94.521 63.342 1.00 41.58 351 ALA B C 1
ATOM 6839 O O . ALA B 1 371 ? 38.451 94.208 64.327 1.00 40.96 351 ALA B O 1
ATOM 6841 N N . GLN B 1 372 ? 37.311 95.760 63.155 1.00 41.86 352 GLN B N 1
ATOM 6842 C CA . GLN B 1 372 ? 37.491 96.800 64.170 1.00 42.36 352 GLN B CA 1
ATOM 6843 C C . GLN B 1 372 ? 36.881 96.340 65.500 1.00 42.59 352 GLN B C 1
ATOM 6844 O O . GLN B 1 372 ? 37.474 96.518 66.562 1.00 42.20 352 GLN B O 1
ATOM 6850 N N . GLY B 1 373 ? 35.695 95.748 65.430 1.00 42.11 353 GLY B N 1
ATOM 6851 C CA . GLY B 1 373 ? 35.020 95.247 66.614 1.00 42.76 353 GLY B CA 1
ATOM 6852 C C . GLY B 1 373 ? 35.742 94.082 67.263 1.00 42.85 353 GLY B C 1
ATOM 6853 O O . GLY B 1 373 ? 35.783 93.976 68.488 1.00 43.73 353 GLY B O 1
ATOM 6854 N N . VAL B 1 374 ? 36.314 93.195 66.458 1.00 42.32 354 VAL B N 1
ATOM 6855 C CA . VAL B 1 374 ? 37.040 92.058 67.021 1.00 42.68 354 VAL B CA 1
ATOM 6856 C C . VAL B 1 374 ? 38.278 92.555 67.764 1.00 42.07 354 VAL B C 1
ATOM 6857 O O . VAL B 1 374 ? 38.604 92.062 68.835 1.00 43.25 354 VAL B O 1
ATOM 6861 N N . LEU B 1 375 ? 38.944 93.552 67.198 1.00 42.17 355 LEU B N 1
ATOM 6862 C CA . LEU B 1 375 ? 40.124 94.141 67.819 1.00 42.01 355 LEU B CA 1
ATOM 6863 C C . LEU B 1 375 ? 39.781 94.736 69.181 1.00 42.58 355 LEU B C 1
ATOM 6864 O O . LEU B 1 375 ? 40.466 94.475 70.166 1.00 43.71 355 LEU B O 1
ATOM 6869 N N . ILE B 1 376 ? 38.711 95.518 69.229 1.00 42.91 356 ILE B N 1
ATOM 6870 C CA . ILE B 1 376 ? 38.278 96.163 70.473 1.00 44.39 356 ILE B CA 1
ATOM 6871 C C . ILE B 1 376 ? 37.819 95.133 71.508 1.00 44.28 356 ILE B C 1
ATOM 6872 O O . ILE B 1 376 ? 38.091 95.277 72.697 1.00 44.57 356 ILE B O 1
ATOM 6877 N N . TYR B 1 377 ? 37.122 94.102 71.045 1.00 43.52 357 TYR B N 1
ATOM 6878 C CA . TYR B 1 377 ? 36.672 93.017 71.913 1.00 44.30 357 TYR B CA 1
ATOM 6879 C C . TYR B 1 377 ? 37.854 92.298 72.572 1.00 44.93 357 TYR B C 1
ATOM 6880 O O . TYR B 1 377 ? 37.837 92.037 73.781 1.00 43.31 357 TYR B O 1
ATOM 6889 N N . CYS B 1 378 ? 38.878 91.996 71.774 1.00 45.11 358 CYS B N 1
ATOM 6890 C CA . CYS B 1 378 ? 40.023 91.226 72.253 1.00 45.84 358 CYS B CA 1
ATOM 6891 C C . CYS B 1 378 ? 41.027 92.082 73.035 1.00 43.09 358 CYS B C 1
ATOM 6892 O O . CYS B 1 378 ? 41.669 91.607 73.974 1.00 42.68 358 CYS B O 1
ATOM 6895 N N . LEU B 1 379 ? 41.145 93.349 72.675 1.00 41.72 359 LEU B N 1
ATOM 6896 C CA . LEU B 1 379 ? 41.955 94.262 73.462 1.00 40.92 359 LEU B CA 1
ATOM 6897 C C . LEU B 1 379 ? 41.426 94.352 74.891 1.00 40.53 359 LEU B C 1
ATOM 6898 O O . LEU B 1 379 ? 42.203 94.335 75.836 1.00 40.87 359 LEU B O 1
ATOM 6903 N N . GLN B 1 380 ? 40.107 94.432 75.045 1.00 40.35 360 GLN B N 1
ATOM 6904 C CA . GLN B 1 380 ? 39.474 94.452 76.363 1.00 40.89 360 GLN B CA 1
ATOM 6905 C C . GLN B 1 380 ? 39.902 93.257 77.220 1.00 42.82 360 GLN B C 1
ATOM 6906 O O . GLN B 1 380 ? 40.188 93.413 78.404 1.00 44.05 360 GLN B O 1
ATOM 6912 N N . ARG B 1 381 ? 39.964 92.067 76.624 1.00 44.28 361 ARG B N 1
ATOM 6913 C CA . ARG B 1 381 ? 40.408 90.878 77.357 1.00 45.70 361 ARG B CA 1
ATOM 6914 C C . ARG B 1 381 ? 41.915 90.898 77.613 1.00 46.59 361 ARG B C 1
ATOM 6915 O O . ARG B 1 381 ? 42.374 90.419 78.649 1.00 49.24 361 ARG B O 1
ATOM 6923 N N . ALA B 1 382 ? 42.684 91.444 76.677 1.00 44.92 362 ALA B N 1
ATOM 6924 C CA . ALA B 1 382 ? 44.118 91.646 76.900 1.00 45.00 362 ALA B CA 1
ATOM 6925 C C . ALA B 1 382 ? 44.388 92.567 78.104 1.00 45.77 362 ALA B C 1
ATOM 6926 O O . ALA B 1 382 ? 45.394 92.415 78.789 1.00 46.82 362 ALA B O 1
ATOM 6928 N N . ILE B 1 383 ? 43.491 93.518 78.352 1.00 45.17 363 ILE B N 1
ATOM 6929 C CA . ILE B 1 383 ? 43.612 94.393 79.505 1.00 46.54 363 ILE B CA 1
ATOM 6930 C C . ILE B 1 383 ? 43.384 93.603 80.788 1.00 49.05 363 ILE B C 1
ATOM 6931 O O . ILE B 1 383 ? 44.142 93.738 81.743 1.00 50.56 363 ILE B O 1
ATOM 6936 N N . TRP B 1 384 ? 42.344 92.777 80.808 1.00 49.89 364 TRP B N 1
ATOM 6937 C CA . TRP B 1 384 ? 42.038 92.003 82.001 1.00 51.62 364 TRP B CA 1
ATOM 6938 C C . TRP B 1 384 ? 43.194 91.064 82.338 1.00 52.35 364 TRP B C 1
ATOM 6939 O O . TRP B 1 384 ? 43.543 90.893 83.512 1.00 54.66 364 TRP B O 1
ATOM 6950 N N . LEU B 1 385 ? 43.816 90.497 81.311 1.00 51.50 365 LEU B N 1
ATOM 6951 C CA . LEU B 1 385 ? 44.994 89.654 81.501 1.00 53.58 365 LEU B CA 1
ATOM 6952 C C . LEU B 1 385 ? 46.210 90.466 81.942 1.00 55.06 365 LEU B C 1
ATOM 6953 O O . LEU B 1 385 ? 46.943 90.066 82.857 1.00 56.37 365 LEU B O 1
ATOM 6958 N N . ALA B 1 386 ? 46.424 91.602 81.289 1.00 54.70 366 ALA B N 1
ATOM 6959 C CA . ALA B 1 386 ? 47.536 92.474 81.631 1.00 55.08 366 ALA B CA 1
ATOM 6960 C C . ALA B 1 386 ? 47.484 92.918 83.090 1.00 56.57 366 ALA B C 1
ATOM 6961 O O . ALA B 1 386 ? 48.521 92.978 83.742 1.00 59.04 366 ALA B O 1
ATOM 6963 N N . GLU B 1 387 ? 46.291 93.215 83.605 1.00 57.65 367 GLU B N 1
ATOM 6964 C CA . GLU B 1 387 ? 46.129 93.610 85.016 1.00 61.58 367 GLU B CA 1
ATOM 6965 C C . GLU B 1 387 ? 46.797 92.606 85.965 1.00 60.40 367 GLU B C 1
ATOM 6966 O O . GLU B 1 387 ? 47.354 93.000 86.982 1.00 60.35 367 GLU B O 1
ATOM 6972 N N . ARG B 1 388 ? 46.770 91.321 85.614 1.00 59.83 368 ARG B N 1
ATOM 6973 C CA . ARG B 1 388 ? 47.394 90.272 86.430 1.00 61.17 368 ARG B CA 1
ATOM 6974 C C . ARG B 1 388 ? 48.881 90.062 86.165 1.00 59.60 368 ARG B C 1
ATOM 6975 O O . ARG B 1 388 ? 49.652 89.899 87.099 1.00 59.45 368 ARG B O 1
ATOM 6983 N N . PHE B 1 389 ? 49.280 90.036 84.899 1.00 58.82 369 PHE B N 1
ATOM 6984 C CA . PHE B 1 389 ? 50.646 89.620 84.539 1.00 59.95 369 PHE B CA 1
ATOM 6985 C C . PHE B 1 389 ? 51.588 90.740 84.089 1.00 59.48 369 PHE B C 1
ATOM 6986 O O . PHE B 1 389 ? 52.791 90.514 83.991 1.00 58.10 369 PHE B O 1
ATOM 6994 N N . GLU B 1 390 ? 51.045 91.929 83.807 1.00 59.21 370 GLU B N 1
ATOM 6995 C CA . GLU B 1 390 ? 51.842 93.064 83.337 1.00 58.87 370 GLU B CA 1
ATOM 6996 C C . GLU B 1 390 ? 51.067 94.374 83.533 1.00 57.43 370 GLU B C 1
ATOM 6997 O O . GLU B 1 390 ? 50.666 95.016 82.565 1.00 55.85 370 GLU B O 1
ATOM 7003 N N . PRO B 1 391 ? 50.863 94.781 84.797 1.00 59.08 371 PRO B N 1
ATOM 7004 C CA . PRO B 1 391 ? 49.994 95.923 85.128 1.00 59.11 371 PRO B CA 1
ATOM 7005 C C . PRO B 1 391 ? 50.325 97.221 84.393 1.00 58.88 371 PRO B C 1
ATOM 7006 O O . PRO B 1 391 ? 49.418 97.976 84.057 1.00 56.32 371 PRO B O 1
ATOM 7010 N N . GLU B 1 392 ? 51.618 97.475 84.177 1.00 61.80 372 GLU B N 1
ATOM 7011 C CA . GLU B 1 392 ? 52.094 98.727 83.562 1.00 62.32 372 GLU B CA 1
ATOM 7012 C C . GLU B 1 392 ? 51.585 98.889 82.123 1.00 58.49 372 GLU B C 1
ATOM 7013 O O . GLU B 1 392 ? 51.372 100.003 81.651 1.00 58.29 372 GLU B O 1
ATOM 7019 N N . LEU B 1 393 ? 51.392 97.766 81.443 1.00 54.75 373 LEU B N 1
ATOM 7020 C CA . LEU B 1 393 ? 50.931 97.754 80.070 1.00 52.55 373 LEU B CA 1
ATOM 7021 C C . LEU B 1 393 ? 49.419 97.984 79.961 1.00 53.36 373 LEU B C 1
ATOM 7022 O O . LEU B 1 393 ? 48.946 98.563 78.979 1.00 54.43 373 LEU B O 1
ATOM 7027 N N . ALA B 1 394 ? 48.662 97.553 80.970 1.00 52.59 374 ALA B N 1
ATOM 7028 C CA . ALA B 1 394 ? 47.221 97.789 81.004 1.00 50.14 374 ALA B CA 1
ATOM 7029 C C . ALA B 1 394 ? 46.892 99.277 80.921 1.00 51.61 374 ALA B C 1
ATOM 7030 O O . ALA B 1 394 ? 45.886 99.651 80.325 1.00 52.20 374 ALA B O 1
ATOM 7032 N N . VAL B 1 395 ? 47.730 100.125 81.517 1.00 52.07 375 VAL B N 1
ATOM 7033 C CA . VAL B 1 395 ? 47.493 101.560 81.489 1.00 52.61 375 VAL B CA 1
ATOM 7034 C C . VAL B 1 395 ? 47.395 102.069 80.057 1.00 53.46 375 VAL B C 1
ATOM 7035 O O . VAL B 1 395 ? 46.441 102.779 79.722 1.00 56.22 375 VAL B O 1
ATOM 7039 N N . SER B 1 396 ? 48.369 101.709 79.216 1.00 53.16 376 SER B N 1
ATOM 7040 C CA . SER B 1 396 ? 48.395 102.181 77.823 1.00 52.89 376 SER B CA 1
ATOM 7041 C C . SER B 1 396 ? 47.371 101.463 76.951 1.00 51.03 376 SER B C 1
ATOM 7042 O O . SER B 1 396 ? 46.763 102.082 76.096 1.00 52.12 376 SER B O 1
ATOM 7045 N N . TYR B 1 397 ? 47.157 100.178 77.187 1.00 49.86 377 TYR B N 1
ATOM 7046 C CA . TYR B 1 397 ? 46.059 99.464 76.544 1.00 49.35 377 TYR B CA 1
ATOM 7047 C C . TYR B 1 397 ? 44.683 100.123 76.808 1.00 50.58 377 TYR B C 1
ATOM 7048 O O . TYR B 1 397 ? 43.828 100.149 75.912 1.00 48.89 377 TYR B O 1
ATOM 7057 N N . ARG B 1 398 ? 44.453 100.645 78.014 1.00 51.86 378 ARG B N 1
ATOM 7058 C CA . ARG B 1 398 ? 43.170 101.311 78.313 1.00 52.32 378 ARG B CA 1
ATOM 7059 C C . ARG B 1 398 ? 42.977 102.578 77.506 1.00 51.03 378 ARG B C 1
ATOM 7060 O O . ARG B 1 398 ? 41.861 102.871 77.086 1.00 51.61 378 ARG B O 1
ATOM 7068 N N . GLN B 1 399 ? 44.060 103.323 77.295 1.00 50.04 379 GLN B N 1
ATOM 7069 C CA . GLN B 1 399 ? 44.022 104.535 76.467 1.00 49.50 379 GLN B CA 1
ATOM 7070 C C . GLN B 1 399 ? 43.767 104.169 75.029 1.00 47.98 379 GLN B C 1
ATOM 7071 O O . GLN B 1 399 ? 43.017 104.839 74.335 1.00 49.67 379 GLN B O 1
ATOM 7077 N N . ARG B 1 400 ? 44.393 103.090 74.583 1.00 47.08 380 ARG B N 1
ATOM 7078 C CA . ARG B 1 400 ? 44.239 102.634 73.217 1.00 46.36 380 ARG B CA 1
ATOM 7079 C C . ARG B 1 400 ? 42.819 102.154 72.930 1.00 43.61 380 ARG B C 1
ATOM 7080 O O . ARG B 1 400 ? 42.289 102.376 71.840 1.00 41.25 380 ARG B O 1
ATOM 7088 N N . LEU B 1 401 ? 42.227 101.460 73.897 1.00 43.09 381 LEU B N 1
ATOM 7089 C CA . LEU B 1 401 ? 40.832 101.000 73.789 1.00 42.34 381 LEU B CA 1
ATOM 7090 C C . LEU B 1 401 ? 39.901 102.177 73.517 1.00 41.09 381 LEU B C 1
ATOM 7091 O O . LEU B 1 401 ? 39.010 102.107 72.674 1.00 37.13 381 LEU B O 1
ATOM 7096 N N . GLN B 1 402 ? 40.154 103.274 74.218 1.00 42.66 382 GLN B N 1
ATOM 7097 C CA . GLN B 1 402 ? 39.359 104.479 74.063 1.00 44.43 382 GLN B CA 1
ATOM 7098 C C . GLN B 1 402 ? 39.520 105.109 72.679 1.00 45.36 382 GLN B C 1
ATOM 7099 O O . GLN B 1 402 ? 38.539 105.523 72.071 1.00 47.12 382 GLN B O 1
ATOM 7105 N N . GLN B 1 403 ? 40.754 105.168 72.175 1.00 47.00 383 GLN B N 1
ATOM 7106 C CA . GLN B 1 403 ? 41.004 105.659 70.820 1.00 47.37 383 GLN B CA 1
ATOM 7107 C C . GLN B 1 403 ? 40.227 104.865 69.791 1.00 46.85 383 GLN B C 1
ATOM 7108 O O . GLN B 1 403 ? 39.610 105.452 68.923 1.00 48.01 383 GLN B O 1
ATOM 7114 N N . LEU B 1 404 ? 40.288 103.533 69.884 1.00 45.86 384 LEU B N 1
ATOM 7115 C CA . LEU B 1 404 ? 39.661 102.653 68.906 1.00 44.17 384 LEU B CA 1
ATOM 7116 C C . LEU B 1 404 ? 38.148 102.775 68.921 1.00 44.66 384 LEU B C 1
ATOM 7117 O O . LEU B 1 404 ? 37.522 102.837 67.864 1.00 44.05 384 LEU B O 1
ATOM 7122 N N . LYS B 1 405 ? 37.558 102.803 70.113 1.00 45.89 385 LYS B N 1
ATOM 7123 C CA . LYS B 1 405 ? 36.115 103.011 70.234 1.00 47.15 385 LYS B CA 1
ATOM 7124 C C . LYS B 1 405 ? 35.688 104.349 69.641 1.00 49.74 385 LYS B C 1
ATOM 7125 O O . LYS B 1 405 ? 34.711 104.401 68.893 1.00 52.91 385 LYS B O 1
ATOM 7131 N N . SER B 1 406 ? 36.406 105.427 69.970 1.00 49.61 386 SER B N 1
ATOM 7132 C CA . SER B 1 406 ? 36.109 106.753 69.393 1.00 51.30 386 SER B CA 1
ATOM 7133 C C . SER B 1 406 ? 36.230 106.762 67.875 1.00 51.08 386 SER B C 1
ATOM 7134 O O . SER B 1 406 ? 35.378 107.308 67.179 1.00 53.29 386 SER B O 1
ATOM 7137 N N . ALA B 1 407 ? 37.307 106.174 67.373 1.00 48.64 387 ALA B N 1
ATOM 7138 C CA . ALA B 1 407 ? 37.550 106.135 65.956 1.00 48.81 387 ALA B CA 1
ATOM 7139 C C . ALA B 1 407 ? 36.453 105.349 65.243 1.00 49.26 387 ALA B C 1
ATOM 7140 O O . ALA B 1 407 ? 36.052 105.699 64.133 1.00 50.06 387 ALA B O 1
ATOM 7142 N N . ALA B 1 408 ? 35.955 104.298 65.888 1.00 49.65 388 ALA B N 1
ATOM 7143 C CA . ALA B 1 408 ? 34.849 103.522 65.338 1.00 50.98 388 ALA B CA 1
ATOM 7144 C C . ALA B 1 408 ? 33.594 104.378 65.175 1.00 53.26 388 ALA B C 1
ATOM 7145 O O . ALA B 1 408 ? 32.979 104.387 64.116 1.00 53.16 388 ALA B O 1
ATOM 7147 N N . LEU B 1 409 ? 33.229 105.106 66.224 1.00 56.60 389 LEU B N 1
ATOM 7148 C CA . LEU B 1 409 ? 32.116 106.052 66.149 1.00 59.35 389 LEU B CA 1
ATOM 7149 C C . LEU B 1 409 ? 32.305 107.121 65.078 1.00 61.34 389 LEU B C 1
ATOM 7150 O O . LEU B 1 409 ? 31.397 107.383 64.316 1.00 65.67 389 LEU B O 1
ATOM 7155 N N . ASP B 1 410 ? 33.469 107.753 65.026 1.00 63.91 390 ASP B N 1
ATOM 7156 C CA . ASP B 1 410 ? 33.677 108.847 64.071 1.00 66.90 390 ASP B CA 1
ATOM 7157 C C . ASP B 1 410 ? 33.647 108.406 62.623 1.00 62.36 390 ASP B C 1
ATOM 7158 O O . ASP B 1 410 ? 33.014 109.038 61.799 1.00 62.41 390 ASP B O 1
ATOM 7163 N N . ALA B 1 411 ? 34.335 107.319 62.318 1.00 59.53 391 ALA B N 1
ATOM 7164 C CA . ALA B 1 411 ? 34.515 106.908 60.931 1.00 56.62 391 ALA B CA 1
ATOM 7165 C C . ALA B 1 411 ? 33.437 105.962 60.445 1.00 52.69 391 ALA B C 1
ATOM 7166 O O . ALA B 1 411 ? 33.108 106.001 59.271 1.00 51.84 391 ALA B O 1
ATOM 7168 N N . LEU B 1 412 ? 32.873 105.143 61.335 1.00 50.31 392 LEU B N 1
ATOM 7169 C CA . LEU B 1 412 ? 31.962 104.066 60.918 1.00 49.44 392 LEU B CA 1
ATOM 7170 C C . LEU B 1 412 ? 30.456 104.250 61.220 1.00 50.45 392 LEU B C 1
ATOM 7171 O O . LEU B 1 412 ? 29.617 103.662 60.526 1.00 51.99 392 LEU B O 1
ATOM 7176 N N . TRP B 1 413 ? 30.098 105.023 62.239 1.00 49.00 393 TRP B N 1
ATOM 7177 C CA . TRP B 1 413 ? 28.695 105.156 62.606 1.00 49.54 393 TRP B CA 1
ATOM 7178 C C . TRP B 1 413 ? 27.960 106.081 61.625 1.00 51.99 393 TRP B C 1
ATOM 7179 O O . TRP B 1 413 ? 28.451 107.159 61.296 1.00 51.70 393 TRP B O 1
ATOM 7190 N N . ASP B 1 414 ? 26.794 105.635 61.152 1.00 53.09 394 ASP B N 1
ATOM 7191 C CA . ASP B 1 414 ? 25.917 106.455 60.306 1.00 55.53 394 ASP B CA 1
ATOM 7192 C C . ASP B 1 414 ? 24.563 106.662 61.004 1.00 57.57 394 ASP B C 1
ATOM 7193 O O . ASP B 1 414 ? 23.706 105.769 60.973 1.00 59.05 394 ASP B O 1
ATOM 7198 N N . PRO B 1 415 ? 24.366 107.845 61.627 1.00 59.42 395 PRO B N 1
ATOM 7199 C CA . PRO B 1 415 ? 23.172 108.207 62.391 1.00 61.59 395 PRO B CA 1
ATOM 7200 C C . PRO B 1 415 ? 21.883 108.122 61.601 1.00 63.49 395 PRO B C 1
ATOM 7201 O O . PRO B 1 415 ? 20.864 107.789 62.171 1.00 63.67 395 PRO B O 1
ATOM 7205 N N . GLN B 1 416 ? 21.936 108.430 60.306 1.00 65.49 396 GLN B N 1
ATOM 7206 C CA . GLN B 1 416 ? 20.745 108.451 59.459 1.00 67.72 396 GLN B CA 1
ATOM 7207 C C . GLN B 1 416 ? 20.201 107.044 59.257 1.00 64.02 396 GLN B C 1
ATOM 7208 O O . GLN B 1 416 ? 18.994 106.858 59.173 1.00 63.95 396 GLN B O 1
ATOM 7214 N N . GLN B 1 417 ? 21.098 106.067 59.165 1.00 59.77 397 GLN B N 1
ATOM 7215 C CA . GLN B 1 417 ? 20.711 104.668 58.994 1.00 59.37 397 GLN B CA 1
ATOM 7216 C C . GLN B 1 417 ? 20.594 103.900 60.301 1.00 58.13 397 GLN B C 1
ATOM 7217 O O . GLN B 1 417 ? 19.980 102.829 60.322 1.00 57.46 397 GLN B O 1
ATOM 7223 N N . GLY B 1 418 ? 21.231 104.403 61.358 1.00 57.63 398 GLY B N 1
ATOM 7224 C CA . GLY B 1 418 ? 21.247 103.722 62.651 1.00 56.89 398 GLY B CA 1
ATOM 7225 C C . GLY B 1 418 ? 22.088 102.455 62.667 1.00 55.42 398 GLY B C 1
ATOM 7226 O O . GLY B 1 418 ? 21.822 101.552 63.457 1.00 55.06 398 GLY B O 1
ATOM 7227 N N . PHE B 1 419 ? 23.088 102.384 61.785 1.00 54.10 399 PHE B N 1
ATOM 7228 C CA . PHE B 1 419 ? 23.979 101.214 61.643 1.00 52.10 399 PHE B CA 1
ATOM 7229 C C . PHE B 1 419 ? 25.406 101.691 61.413 1.00 50.42 399 PHE B C 1
ATOM 7230 O O . PHE B 1 419 ? 25.622 102.831 60.998 1.00 52.10 399 PHE B O 1
ATOM 7238 N N . TYR B 1 420 ? 26.371 100.806 61.641 1.00 48.48 400 TYR B N 1
ATOM 7239 C CA . TYR B 1 420 ? 27.752 101.059 61.239 1.00 47.92 400 TYR B CA 1
ATOM 7240 C C . TYR B 1 420 ? 27.952 100.659 59.770 1.00 48.69 400 TYR B C 1
ATOM 7241 O O . TYR B 1 420 ? 27.411 99.653 59.311 1.00 48.19 400 TYR B O 1
ATOM 7250 N N . VAL B 1 421 ? 28.718 101.464 59.035 1.00 49.64 401 VAL B N 1
ATOM 7251 C CA . VAL B 1 421 ? 29.095 101.140 57.656 1.00 48.20 401 VAL B CA 1
ATOM 7252 C C . VAL B 1 421 ? 30.525 100.582 57.613 1.00 46.99 401 VAL B C 1
ATOM 7253 O O . VAL B 1 421 ? 31.306 100.764 58.546 1.00 46.08 401 VAL B O 1
ATOM 7257 N N . SER B 1 422 ? 30.858 99.898 56.523 1.00 47.30 402 SER B N 1
ATOM 7258 C CA . SER B 1 422 ? 32.139 99.207 56.398 1.00 45.78 402 SER B CA 1
ATOM 7259 C C . SER B 1 422 ? 32.709 99.372 54.984 1.00 45.60 402 SER B C 1
ATOM 7260 O O . SER B 1 422 ? 32.014 99.176 53.978 1.00 47.12 402 SER B O 1
ATOM 7263 N N . GLY B 1 423 ? 33.981 99.741 54.914 1.00 44.66 403 GLY B N 1
ATOM 7264 C CA . GLY B 1 423 ? 34.672 99.904 53.638 1.00 44.96 403 GLY B CA 1
ATOM 7265 C C . GLY B 1 423 ? 34.368 101.186 52.881 1.00 46.32 403 GLY B C 1
ATOM 7266 O O . GLY B 1 423 ? 33.483 101.951 53.245 1.00 45.07 403 GLY B O 1
ATOM 7267 N N . ALA B 1 424 ? 35.132 101.412 51.820 1.00 48.02 404 ALA B N 1
ATOM 7268 C CA . ALA B 1 424 ? 34.985 102.597 50.987 1.00 51.01 404 ALA B CA 1
ATOM 7269 C C . ALA B 1 424 ? 33.591 102.743 50.377 1.00 53.99 404 ALA B C 1
ATOM 7270 O O . ALA B 1 424 ? 33.167 103.864 50.106 1.00 56.37 404 ALA B O 1
ATOM 7272 N N . ARG B 1 425 ? 32.890 101.633 50.133 1.00 55.06 405 ARG B N 1
ATOM 7273 C CA . ARG B 1 425 ? 31.532 101.706 49.577 1.00 57.41 405 ARG B CA 1
ATOM 7274 C C . ARG B 1 425 ? 30.426 101.708 50.642 1.00 54.48 405 ARG B C 1
ATOM 7275 O O . ARG B 1 425 ? 29.255 101.597 50.322 1.00 53.63 405 ARG B O 1
ATOM 7283 N N . ARG B 1 426 ? 30.811 101.874 51.904 1.00 52.38 406 ARG B N 1
ATOM 7284 C CA . ARG B 1 426 ? 29.874 102.095 53.013 1.00 50.16 406 ARG B CA 1
ATOM 7285 C C . ARG B 1 426 ? 28.795 101.036 53.069 1.00 49.63 406 ARG B C 1
ATOM 7286 O O . ARG B 1 426 ? 27.615 101.357 53.180 1.00 51.63 406 ARG B O 1
ATOM 7294 N N . GLN B 1 427 ? 29.231 99.776 53.013 1.00 48.20 407 GLN B N 1
ATOM 7295 C CA . GLN B 1 427 ? 28.351 98.617 53.051 1.00 47.27 407 GLN B CA 1
ATOM 7296 C C . GLN B 1 427 ? 27.754 98.431 54.437 1.00 47.64 407 GLN B C 1
ATOM 7297 O O . GLN B 1 427 ? 28.434 98.639 55.446 1.00 46.37 407 GLN B O 1
ATOM 7303 N N . VAL B 1 428 ? 26.483 98.025 54.467 1.00 48.02 408 VAL B N 1
ATOM 7304 C CA . VAL B 1 428 ? 25.770 97.714 55.701 1.00 46.92 408 VAL B CA 1
ATOM 7305 C C . VAL B 1 428 ? 25.558 96.193 55.816 1.00 47.87 408 VAL B C 1
ATOM 7306 O O . VAL B 1 428 ? 24.839 95.599 55.019 1.00 48.97 408 VAL B O 1
ATOM 7310 N N . SER B 1 429 ? 26.189 95.570 56.809 1.00 47.14 409 SER B N 1
ATOM 7311 C CA . SER B 1 429 ? 26.093 94.118 57.020 1.00 45.87 409 SER B CA 1
ATOM 7312 C C . SER B 1 429 ? 25.572 93.803 58.414 1.00 45.79 409 SER B C 1
ATOM 7313 O O . SER B 1 429 ? 25.578 94.664 59.286 1.00 44.71 409 SER B O 1
ATOM 7316 N N . TRP B 1 430 ? 25.143 92.560 58.624 1.00 46.70 410 TRP B N 1
ATOM 7317 C CA . TRP B 1 430 ? 24.806 92.080 59.969 1.00 46.37 410 TRP B CA 1
ATOM 7318 C C . TRP B 1 430 ? 26.061 91.982 60.823 1.00 45.31 410 TRP B C 1
ATOM 7319 O O . TRP B 1 430 ? 26.044 92.326 62.003 1.00 46.01 410 TRP B O 1
ATOM 7330 N N . ALA B 1 431 ? 27.147 91.507 60.223 1.00 42.70 411 ALA B N 1
ATOM 7331 C CA . ALA B 1 431 ? 28.370 91.241 60.963 1.00 41.70 411 ALA B CA 1
ATOM 7332 C C . ALA B 1 431 ? 28.926 92.499 61.641 1.00 40.75 411 ALA B C 1
ATOM 7333 O O . ALA B 1 431 ? 29.287 92.472 62.816 1.00 40.34 411 ALA B O 1
ATOM 7335 N N . SER B 1 432 ? 28.982 93.601 60.897 1.00 40.57 412 SER B N 1
ATOM 7336 C CA . SER B 1 432 ? 29.462 94.871 61.433 1.00 40.45 412 SER B CA 1
ATOM 7337 C C . SER B 1 432 ? 28.745 95.255 62.715 1.00 41.36 412 SER B C 1
ATOM 7338 O O . SER B 1 432 ? 29.377 95.645 63.687 1.00 42.14 412 SER B O 1
ATOM 7341 N N . GLN B 1 433 ? 27.425 95.122 62.717 1.00 43.79 413 GLN B N 1
ATOM 7342 C CA . GLN B 1 433 ? 26.615 95.548 63.850 1.00 45.03 413 GLN B CA 1
ATOM 7343 C C . GLN B 1 433 ? 26.871 94.644 65.035 1.00 45.79 413 GLN B C 1
ATOM 7344 O O . GLN B 1 433 ? 27.022 95.110 66.161 1.00 47.70 413 GLN B O 1
ATOM 7350 N N . ILE B 1 434 ? 26.907 93.344 64.772 1.00 46.48 414 ILE B N 1
ATOM 7351 C CA . ILE B 1 434 ? 27.057 92.347 65.820 1.00 48.30 414 ILE B CA 1
ATOM 7352 C C . ILE B 1 434 ? 28.368 92.562 66.572 1.00 48.70 414 ILE B C 1
ATOM 7353 O O . ILE B 1 434 ? 28.389 92.608 67.808 1.00 49.86 414 ILE B O 1
ATOM 7358 N N . TRP B 1 435 ? 29.456 92.711 65.822 1.00 47.43 415 TRP B N 1
ATOM 7359 C CA . TRP B 1 435 ? 30.784 92.792 66.425 1.00 45.28 415 TRP B CA 1
ATOM 7360 C C . TRP B 1 435 ? 31.045 94.115 67.124 1.00 45.28 415 TRP B C 1
ATOM 7361 O O . TRP B 1 435 ? 31.693 94.140 68.163 1.00 46.13 415 TRP B O 1
ATOM 7372 N N . LEU B 1 436 ? 30.548 95.214 66.571 1.00 44.89 416 LEU B N 1
ATOM 7373 C CA . LEU B 1 436 ? 30.728 96.506 67.229 1.00 46.36 416 LEU B CA 1
ATOM 7374 C C . LEU B 1 436 ? 29.806 96.689 68.448 1.00 47.73 416 LEU B C 1
ATOM 7375 O O . LEU B 1 436 ? 30.087 97.512 69.313 1.00 51.19 416 LEU B O 1
ATOM 7380 N N . VAL B 1 437 ? 28.720 95.925 68.524 1.00 47.11 417 VAL B N 1
ATOM 7381 C CA . VAL B 1 437 ? 27.924 95.859 69.742 1.00 47.36 417 VAL B CA 1
ATOM 7382 C C . VAL B 1 437 ? 28.628 95.005 70.805 1.00 47.41 417 VAL B C 1
ATOM 7383 O O . VAL B 1 437 ? 28.622 95.350 71.981 1.00 51.07 417 VAL B O 1
ATOM 7387 N N . LEU B 1 438 ? 29.248 93.904 70.405 1.00 46.95 418 LEU B N 1
ATOM 7388 C CA . LEU B 1 438 ? 30.000 93.080 71.358 1.00 47.94 418 LEU B CA 1
ATOM 7389 C C . LEU B 1 438 ? 31.229 93.818 71.905 1.00 47.44 418 LEU B C 1
ATOM 7390 O O . LEU B 1 438 ? 31.640 93.620 73.051 1.00 46.67 418 LEU B O 1
ATOM 7395 N N . ALA B 1 439 ? 31.792 94.680 71.070 1.00 47.39 419 ALA B N 1
ATOM 7396 C CA . ALA B 1 439 ? 32.933 95.508 71.438 1.00 48.45 419 ALA B CA 1
ATOM 7397 C C . ALA B 1 439 ? 32.596 96.612 72.460 1.00 49.78 419 ALA B C 1
ATOM 7398 O O . ALA B 1 439 ? 33.505 97.228 73.026 1.00 48.82 419 ALA B O 1
ATOM 7400 N N . GLU B 1 440 ? 31.300 96.854 72.669 1.00 50.57 420 GLU B N 1
ATOM 7401 C CA . GLU B 1 440 ? 30.796 97.851 73.618 1.00 54.49 420 GLU B CA 1
ATOM 7402 C C . GLU B 1 440 ? 31.186 99.271 73.225 1.00 52.59 420 GLU B C 1
ATOM 7403 O O . GLU B 1 440 ? 31.507 100.095 74.074 1.00 51.46 420 GLU B O 1
ATOM 7409 N N . VAL B 1 441 ? 31.132 99.542 71.924 1.00 51.35 421 VAL B N 1
ATOM 7410 C CA . VAL B 1 441 ? 31.291 100.891 71.402 1.00 50.81 421 VAL B CA 1
ATOM 7411 C C . VAL B 1 441 ? 29.988 101.646 71.660 1.00 52.81 421 VAL B C 1
ATOM 7412 O O . VAL B 1 441 ? 28.911 101.065 71.570 1.00 53.62 421 VAL B O 1
ATOM 7416 N N . GLY B 1 442 ? 30.081 102.929 72.005 1.00 54.21 422 GLY B N 1
ATOM 7417 C CA . GLY B 1 442 ? 28.888 103.750 72.234 1.00 55.39 422 GLY B CA 1
ATOM 7418 C C . GLY B 1 442 ? 28.237 103.527 73.585 1.00 57.21 422 GLY B C 1
ATOM 7419 O O . GLY B 1 442 ? 28.906 103.149 74.539 1.00 58.46 422 GLY B O 1
ATOM 7420 N N . THR B 1 443 ? 26.932 103.766 73.672 1.00 59.23 423 THR B N 1
ATOM 7421 C CA . THR B 1 443 ? 26.205 103.624 74.936 1.00 61.14 423 THR B CA 1
ATOM 7422 C C . THR B 1 443 ? 25.344 102.369 74.950 1.00 61.20 423 THR B C 1
ATOM 7423 O O . THR B 1 443 ? 25.014 101.848 73.892 1.00 60.28 423 THR B O 1
ATOM 7427 N N . PRO B 1 444 ? 24.978 101.879 76.154 1.00 63.75 424 PRO B N 1
ATOM 7428 C CA . PRO B 1 444 ? 24.097 100.712 76.255 1.00 65.20 424 PRO B CA 1
ATOM 7429 C C . PRO B 1 444 ? 22.780 100.872 75.493 1.00 65.46 424 PRO B C 1
ATOM 7430 O O . PRO B 1 444 ? 22.338 99.915 74.863 1.00 63.42 424 PRO B O 1
ATOM 7434 N N . GLN B 1 445 ? 22.174 102.060 75.544 1.00 68.21 425 GLN B N 1
ATOM 7435 C CA . GLN B 1 445 ? 20.926 102.299 74.821 1.00 71.25 425 GLN B CA 1
ATOM 7436 C C . GLN B 1 445 ? 21.140 102.362 73.330 1.00 67.27 425 GLN B C 1
ATOM 7437 O O . GLN B 1 445 ? 20.246 102.001 72.585 1.00 67.07 425 GLN B O 1
ATOM 7443 N N . GLN B 1 446 ? 22.271 102.902 72.890 1.00 63.96 426 GLN B N 1
ATOM 7444 C CA . GLN B 1 446 ? 22.551 102.958 71.462 1.00 62.88 426 GLN B CA 1
ATOM 7445 C C . GLN B 1 446 ? 22.619 101.528 70.935 1.00 59.81 426 GLN B C 1
ATOM 7446 O O . GLN B 1 446 ? 22.068 101.215 69.879 1.00 58.71 426 GLN B O 1
ATOM 7452 N N . ARG B 1 447 ? 23.276 100.667 71.710 1.00 57.24 427 ARG B N 1
ATOM 7453 C CA . ARG B 1 447 ? 23.475 99.269 71.355 1.00 55.20 427 ARG B CA 1
ATOM 7454 C C . ARG B 1 447 ? 22.185 98.459 71.348 1.00 54.53 427 ARG B C 1
ATOM 7455 O O . ARG B 1 447 ? 21.974 97.635 70.472 1.00 51.90 427 ARG B O 1
ATOM 7463 N N . ARG B 1 448 ? 21.318 98.705 72.312 1.00 57.14 428 ARG B N 1
ATOM 7464 C CA . ARG B 1 448 ? 20.006 98.081 72.315 1.00 59.43 428 ARG B CA 1
ATOM 7465 C C . ARG B 1 448 ? 19.175 98.544 71.108 1.00 59.59 428 ARG B C 1
ATOM 7466 O O . ARG B 1 448 ? 18.536 97.724 70.450 1.00 57.58 428 ARG B O 1
ATOM 7474 N N . GLU B 1 449 ? 19.200 99.847 70.803 1.00 60.75 429 GLU B N 1
ATOM 7475 C CA . GLU B 1 449 ? 18.553 100.363 69.586 1.00 62.69 429 GLU B CA 1
ATOM 7476 C C . GLU B 1 449 ? 19.097 99.763 68.277 1.00 59.49 429 GLU B C 1
ATOM 7477 O O . GLU B 1 449 ? 18.347 99.629 67.327 1.00 58.84 429 GLU B O 1
ATOM 7483 N N . ILE B 1 450 ? 20.378 99.405 68.228 1.00 57.90 430 ILE B N 1
ATOM 7484 C CA . ILE B 1 450 ? 20.935 98.721 67.052 1.00 56.16 430 ILE B CA 1
ATOM 7485 C C . ILE B 1 450 ? 20.341 97.315 66.862 1.00 56.14 430 ILE B C 1
ATOM 7486 O O . ILE B 1 450 ? 20.035 96.913 65.742 1.00 54.73 430 ILE B O 1
ATOM 7491 N N . MET B 1 451 ? 20.175 96.576 67.952 1.00 57.56 431 MET B N 1
ATOM 7492 C CA . MET B 1 451 ? 19.647 95.223 67.871 1.00 58.96 431 MET B CA 1
ATOM 7493 C C . MET B 1 451 ? 18.170 95.248 67.470 1.00 62.11 431 MET B C 1
ATOM 7494 O O . MET B 1 451 ? 17.699 94.367 66.754 1.00 64.09 431 MET B O 1
ATOM 7499 N N . ARG B 1 452 ? 17.436 96.250 67.937 1.00 65.47 432 ARG B N 1
ATOM 7500 C CA . ARG B 1 452 ? 16.059 96.476 67.470 1.00 67.71 432 ARG B CA 1
ATOM 7501 C C . ARG B 1 452 ? 16.025 96.844 65.991 1.00 65.57 432 ARG B C 1
ATOM 7502 O O . ARG B 1 452 ? 15.073 96.535 65.291 1.00 66.61 432 ARG B O 1
ATOM 7510 N N . ASN B 1 453 ? 17.048 97.552 65.536 1.00 62.24 433 ASN B N 1
ATOM 7511 C CA . ASN B 1 453 ? 17.106 98.003 64.162 1.00 60.52 433 ASN B CA 1
ATOM 7512 C C . ASN B 1 453 ? 17.353 96.849 63.203 1.00 58.63 433 ASN B C 1
ATOM 7513 O O . ASN B 1 453 ? 16.870 96.861 62.075 1.00 57.48 433 ASN B O 1
ATOM 7518 N N . LEU B 1 454 ? 18.085 95.833 63.656 1.00 58.25 434 LEU B N 1
ATOM 7519 C CA . LEU B 1 454 ? 18.258 94.611 62.858 1.00 56.68 434 LEU B CA 1
ATOM 7520 C C . LEU B 1 454 ? 16.902 93.972 62.570 1.00 59.44 434 LEU B C 1
ATOM 7521 O O . LEU B 1 454 ? 16.714 93.373 61.530 1.00 59.25 434 LEU B O 1
ATOM 7526 N N . GLU B 1 455 ? 15.959 94.123 63.492 1.00 64.22 435 GLU B N 1
ATOM 7527 C CA . GLU B 1 455 ? 14.549 93.725 63.244 1.00 70.10 435 GLU B CA 1
ATOM 7528 C C . GLU B 1 455 ? 13.811 94.554 62.155 1.00 68.21 435 GLU B C 1
ATOM 7529 O O . GLU B 1 455 ? 13.135 93.998 61.301 1.00 64.14 435 GLU B O 1
ATOM 7535 N N . LYS B 1 456 ? 13.955 95.880 62.201 1.00 68.76 436 LYS B N 1
ATOM 7536 C CA . LYS B 1 456 ? 13.146 96.802 61.391 1.00 68.77 436 LYS B CA 1
ATOM 7537 C C . LYS B 1 456 ? 13.721 97.114 60.011 1.00 65.95 436 LYS B C 1
ATOM 7538 O O . LYS B 1 456 ? 12.965 97.375 59.092 1.00 67.11 436 LYS B O 1
ATOM 7544 N N . ASN B 1 457 ? 15.045 97.104 59.873 1.00 63.42 437 ASN B N 1
ATOM 7545 C CA . ASN B 1 457 ? 15.696 97.327 58.573 1.00 61.96 437 ASN B CA 1
ATOM 7546 C C . ASN B 1 457 ? 16.827 96.350 58.383 1.00 60.60 437 ASN B C 1
ATOM 7547 O O . ASN B 1 457 ? 17.994 96.759 58.356 1.00 60.58 437 ASN B O 1
ATOM 7552 N N . PRO B 1 458 ? 16.499 95.059 58.223 1.00 60.33 438 PRO B N 1
ATOM 7553 C CA . PRO B 1 458 ? 17.562 94.060 58.178 1.00 58.45 438 PRO B CA 1
ATOM 7554 C C . PRO B 1 458 ? 18.570 94.433 57.101 1.00 56.31 438 PRO B C 1
ATOM 7555 O O . PRO B 1 458 ? 18.173 94.720 55.971 1.00 57.44 438 PRO B O 1
ATOM 7559 N N . PRO B 1 459 ? 19.860 94.464 57.463 1.00 53.31 439 PRO B N 1
ATOM 7560 C CA . PRO B 1 459 ? 20.921 94.710 56.520 1.00 51.49 439 PRO B CA 1
ATOM 7561 C C . PRO B 1 459 ? 20.949 93.734 55.367 1.00 51.64 439 PRO B C 1
ATOM 7562 O O . PRO B 1 459 ? 20.497 92.589 55.499 1.00 53.46 439 PRO B O 1
ATOM 7566 N N . ALA B 1 460 ? 21.487 94.192 54.244 1.00 52.35 440 ALA B N 1
ATOM 7567 C CA . ALA B 1 460 ? 21.460 93.425 52.998 1.00 54.04 440 ALA B CA 1
ATOM 7568 C C . ALA B 1 460 ? 22.365 92.187 53.028 1.00 52.37 440 ALA B C 1
ATOM 7569 O O . ALA B 1 460 ? 22.027 91.151 52.464 1.00 54.41 440 ALA B O 1
ATOM 7571 N N . VAL B 1 461 ? 23.498 92.288 53.708 1.00 51.13 441 VAL B N 1
ATOM 7572 C CA . VAL B 1 461 ? 24.457 91.203 53.720 1.00 49.10 441 VAL B CA 1
ATOM 7573 C C . VAL B 1 461 ? 24.228 90.315 54.932 1.00 48.52 441 VAL B C 1
ATOM 7574 O O . VAL B 1 461 ? 24.564 90.675 56.063 1.00 46.23 441 VAL B O 1
ATOM 7578 N N . ALA B 1 462 ? 23.685 89.131 54.670 1.00 53.09 442 ALA B N 1
ATOM 7579 C CA . ALA B 1 462 ? 23.157 88.274 55.721 1.00 51.24 442 ALA B CA 1
ATOM 7580 C C . ALA B 1 462 ? 24.215 87.363 56.328 1.00 47.91 442 ALA B C 1
ATOM 7581 O O . ALA B 1 462 ? 25.323 87.259 55.828 1.00 47.75 442 ALA B O 1
ATOM 7583 N N . MET B 1 463 ? 23.835 86.689 57.406 1.00 46.56 443 MET B N 1
ATOM 7584 C CA . MET B 1 463 ? 24.676 85.693 58.064 1.00 44.81 443 MET B CA 1
ATOM 7585 C C . MET B 1 463 ? 24.524 84.314 57.399 1.00 43.55 443 MET B C 1
ATOM 7586 O O . MET B 1 463 ? 23.402 83.892 57.090 1.00 47.06 443 MET B O 1
ATOM 7591 N N . ASN B 1 464 ? 25.633 83.599 57.209 1.00 40.29 444 ASN B N 1
ATOM 7592 C CA . ASN B 1 464 ? 25.613 82.280 56.557 1.00 39.78 444 ASN B CA 1
ATOM 7593 C C . ASN B 1 464 ? 25.930 81.077 57.446 1.00 38.91 444 ASN B C 1
ATOM 7594 O O . ASN B 1 464 ? 25.833 79.938 56.992 1.00 38.07 444 ASN B O 1
ATOM 7599 N N . THR B 1 465 ? 26.335 81.306 58.690 1.00 39.06 445 THR B N 1
ATOM 7600 C CA . THR B 1 465 ? 26.784 80.200 59.539 1.00 39.43 445 THR B CA 1
ATOM 7601 C C . THR B 1 465 ? 26.248 80.303 60.953 1.00 39.73 445 THR B C 1
ATOM 7602 O O . THR B 1 465 ? 26.018 81.403 61.457 1.00 42.66 445 THR B O 1
ATOM 7606 N N . PRO B 1 466 ? 26.060 79.160 61.614 1.00 40.11 446 PRO B N 1
ATOM 7607 C CA . PRO B 1 466 ? 25.752 79.248 63.029 1.00 41.98 446 PRO B CA 1
ATOM 7608 C C . PRO B 1 466 ? 26.910 79.863 63.850 1.00 45.48 446 PRO B C 1
ATOM 7609 O O . PRO B 1 466 ? 26.682 80.316 64.976 1.00 48.75 446 PRO B O 1
ATOM 7613 N N . TYR B 1 467 ? 28.125 79.878 63.299 1.00 44.57 447 TYR B N 1
ATOM 7614 C CA . TYR B 1 467 ? 29.251 80.582 63.918 1.00 44.91 447 TYR B CA 1
ATOM 7615 C C . TYR B 1 467 ? 28.948 82.069 64.132 1.00 45.46 447 TYR B C 1
ATOM 7616 O O . TYR B 1 467 ? 29.090 82.590 65.240 1.00 44.91 447 TYR B O 1
ATOM 7625 N N . LEU B 1 468 ? 28.524 82.752 63.076 1.00 44.81 448 LEU B N 1
ATOM 7626 C CA . LEU B 1 468 ? 28.184 84.166 63.201 1.00 46.72 448 LEU B CA 1
ATOM 7627 C C . LEU B 1 468 ? 26.897 84.362 63.996 1.00 48.06 448 LEU B C 1
ATOM 7628 O O . LEU B 1 468 ? 26.745 85.353 64.704 1.00 52.61 448 LEU B O 1
ATOM 7633 N N . ARG B 1 469 ? 25.971 83.421 63.880 1.00 45.79 449 ARG B N 1
ATOM 7634 C CA . ARG B 1 469 ? 24.731 83.519 64.616 1.00 46.54 449 ARG B CA 1
ATOM 7635 C C . ARG B 1 469 ? 24.960 83.443 66.105 1.00 46.75 449 ARG B C 1
ATOM 7636 O O . ARG B 1 469 ? 24.244 84.083 66.875 1.00 48.25 449 ARG B O 1
ATOM 7644 N N . HIS B 1 470 ? 25.951 82.658 66.518 1.00 46.38 450 HIS B N 1
ATOM 7645 C CA . HIS B 1 470 ? 26.326 82.599 67.929 1.00 46.52 450 HIS B CA 1
ATOM 7646 C C . HIS B 1 470 ? 26.554 83.990 68.497 1.00 46.57 450 HIS B C 1
ATOM 7647 O O . HIS B 1 470 ? 26.109 84.312 69.598 1.00 47.39 450 HIS B O 1
ATOM 7654 N N . HIS B 1 471 ? 27.230 84.819 67.722 1.00 47.34 451 HIS B N 1
ATOM 7655 C CA . HIS B 1 471 ? 27.570 86.165 68.168 1.00 49.11 451 HIS B CA 1
ATOM 7656 C C . HIS B 1 471 ? 26.357 87.080 68.198 1.00 47.53 451 HIS B C 1
ATOM 7657 O O . HIS B 1 471 ? 26.248 87.930 69.072 1.00 47.05 451 HIS B O 1
ATOM 7664 N N . TYR B 1 472 ? 25.443 86.885 67.253 1.00 47.37 452 TYR B N 1
ATOM 7665 C CA . TYR B 1 472 ? 24.148 87.565 67.266 1.00 47.83 452 TYR B CA 1
ATOM 7666 C C . TYR B 1 472 ? 23.390 87.286 68.574 1.00 47.94 452 TYR B C 1
ATOM 7667 O O . TYR B 1 472 ? 22.854 88.205 69.203 1.00 46.38 452 TYR B O 1
ATOM 7676 N N . ILE B 1 473 ? 23.389 86.025 68.996 1.00 48.03 453 ILE B N 1
ATOM 7677 C CA . ILE B 1 473 ? 22.745 85.639 70.250 1.00 50.26 453 ILE B CA 1
ATOM 7678 C C . ILE B 1 473 ? 23.424 86.308 71.446 1.00 51.68 453 ILE B C 1
ATOM 7679 O O . ILE B 1 473 ? 22.749 86.826 72.343 1.00 53.97 453 ILE B O 1
ATOM 7684 N N . ALA B 1 474 ? 24.756 86.298 71.448 1.00 49.08 454 ALA B N 1
ATOM 7685 C CA . ALA B 1 474 ? 25.519 86.902 72.530 1.00 48.96 454 ALA B CA 1
ATOM 7686 C C . ALA B 1 474 ? 25.233 88.395 72.641 1.00 48.79 454 ALA B C 1
ATOM 7687 O O . ALA B 1 474 ? 25.106 88.923 73.749 1.00 51.31 454 ALA B O 1
ATOM 7689 N N . ALA B 1 475 ? 25.128 89.063 71.495 1.00 46.68 455 ALA B N 1
ATOM 7690 C CA . ALA B 1 475 ? 24.824 90.490 71.459 1.00 47.96 455 ALA B CA 1
ATOM 7691 C C . ALA B 1 475 ? 23.421 90.772 71.992 1.00 49.07 455 ALA B C 1
ATOM 7692 O O . ALA B 1 475 ? 23.218 91.751 72.722 1.00 49.42 455 ALA B O 1
ATOM 7694 N N . LEU B 1 476 ? 22.458 89.926 71.639 1.00 47.64 456 LEU B N 1
ATOM 7695 C CA . LEU B 1 476 ? 21.111 90.085 72.180 1.00 50.66 456 LEU B CA 1
ATOM 7696 C C . LEU B 1 476 ? 21.125 90.009 73.713 1.00 52.87 456 LEU B C 1
ATOM 7697 O O . LEU B 1 476 ? 20.576 90.889 74.389 1.00 52.53 456 LEU B O 1
ATOM 7702 N N . LEU B 1 477 ? 21.774 88.975 74.251 1.00 52.47 457 LEU B N 1
ATOM 7703 C CA . LEU B 1 477 ? 21.852 88.791 75.706 1.00 54.04 457 LEU B CA 1
ATOM 7704 C C . LEU B 1 477 ? 22.557 89.951 76.412 1.00 54.14 457 LEU B C 1
ATOM 7705 O O . LEU B 1 477 ? 22.095 90.437 77.442 1.00 54.91 457 LEU B O 1
ATOM 7710 N N . GLN B 1 478 ? 23.658 90.405 75.833 1.00 53.62 458 GLN B N 1
ATOM 7711 C CA . GLN B 1 478 ? 24.426 91.515 76.387 1.00 55.23 458 GLN B CA 1
ATOM 7712 C C . GLN B 1 478 ? 23.585 92.795 76.523 1.00 55.03 458 GLN B C 1
ATOM 7713 O O . GLN B 1 478 ? 23.793 93.573 77.446 1.00 54.10 458 GLN B O 1
ATOM 7719 N N . CYS B 1 479 ? 22.644 93.004 75.605 1.00 54.93 459 CYS B N 1
ATOM 7720 C CA . CYS B 1 479 ? 21.770 94.176 75.648 1.00 56.82 459 CYS B CA 1
ATOM 7721 C C . CYS B 1 479 ? 20.487 93.920 76.449 1.00 58.91 459 CYS B C 1
ATOM 7722 O O . CYS B 1 479 ? 19.574 94.749 76.436 1.00 61.38 459 CYS B O 1
ATOM 7725 N N . GLY B 1 480 ? 20.415 92.780 77.139 1.00 58.51 460 GLY B N 1
ATOM 7726 C CA . GLY B 1 480 ? 19.273 92.454 77.984 1.00 59.48 460 GLY B CA 1
ATOM 7727 C C . GLY B 1 480 ? 18.033 92.048 77.218 1.00 59.27 460 GLY B C 1
ATOM 7728 O O . GLY B 1 480 ? 16.946 92.103 77.757 1.00 60.64 460 GLY B O 1
ATOM 7729 N N . LEU B 1 481 ? 18.197 91.638 75.964 1.00 59.54 461 LEU B N 1
ATOM 7730 C CA . LEU B 1 481 ? 17.080 91.185 75.125 1.00 59.95 461 LEU B CA 1
ATOM 7731 C C . LEU B 1 481 ? 16.951 89.666 75.204 1.00 60.87 461 LEU B C 1
ATOM 7732 O O . LEU B 1 481 ? 17.184 88.955 74.218 1.00 58.17 461 LEU B O 1
ATOM 7737 N N . ARG B 1 482 ? 16.570 89.190 76.391 1.00 64.06 462 ARG B N 1
ATOM 7738 C CA . ARG B 1 482 ? 16.625 87.769 76.738 1.00 64.02 462 ARG B CA 1
ATOM 7739 C C . ARG B 1 482 ? 15.548 86.953 76.016 1.00 63.75 462 ARG B C 1
ATOM 7740 O O . ARG B 1 482 ? 15.847 85.903 75.457 1.00 63.66 462 ARG B O 1
ATOM 7748 N N . ASP B 1 483 ? 14.311 87.439 76.015 1.00 65.42 463 ASP B N 1
ATOM 7749 C CA . ASP B 1 483 ? 13.222 86.758 75.303 1.00 67.24 463 ASP B CA 1
ATOM 7750 C C . ASP B 1 483 ? 13.495 86.636 73.798 1.00 66.09 463 ASP B C 1
ATOM 7751 O O . ASP B 1 483 ? 13.190 85.615 73.185 1.00 65.40 463 ASP B O 1
ATOM 7756 N N . GLU B 1 484 ? 14.084 87.679 73.224 1.00 66.59 464 GLU B N 1
ATOM 7757 C CA . GLU B 1 484 ? 14.433 87.715 71.799 1.00 65.10 464 GLU B CA 1
ATOM 7758 C C . GLU B 1 484 ? 15.545 86.715 71.477 1.00 62.17 464 GLU B C 1
ATOM 7759 O O . GLU B 1 484 ? 15.551 86.140 70.392 1.00 63.79 464 GLU B O 1
ATOM 7765 N N . ALA B 1 485 ? 16.477 86.511 72.412 1.00 59.60 465 ALA B N 1
ATOM 7766 C CA . ALA B 1 485 ? 17.545 85.512 72.256 1.00 56.98 465 ALA B CA 1
ATOM 7767 C C . ALA B 1 485 ? 17.022 84.080 72.305 1.00 58.76 465 ALA B C 1
ATOM 7768 O O . ALA B 1 485 ? 17.509 83.216 71.575 1.00 59.94 465 ALA B O 1
ATOM 7770 N N . ILE B 1 486 ? 16.049 83.822 73.176 1.00 60.10 466 ILE B N 1
ATOM 7771 C CA . ILE B 1 486 ? 15.420 82.509 73.244 1.00 60.38 466 ILE B CA 1
ATOM 7772 C C . ILE B 1 486 ? 14.687 82.222 71.937 1.00 60.60 466 ILE B C 1
ATOM 7773 O O . ILE B 1 486 ? 14.888 81.174 71.341 1.00 62.10 466 ILE B O 1
ATOM 7778 N N . ALA B 1 487 ? 13.851 83.155 71.487 1.00 62.23 467 ALA B N 1
ATOM 7779 C CA . ALA B 1 487 ? 13.094 82.987 70.234 1.00 62.95 467 ALA B CA 1
ATOM 7780 C C . ALA B 1 487 ? 14.001 82.739 69.020 1.00 60.49 467 ALA B C 1
ATOM 7781 O O . ALA B 1 487 ? 13.643 81.991 68.106 1.00 58.90 467 ALA B O 1
ATOM 7783 N N . GLN B 1 488 ? 15.174 83.362 69.035 1.00 60.10 468 GLN B N 1
ATOM 7784 C CA . GLN B 1 488 ? 16.144 83.241 67.946 1.00 59.44 468 GLN B CA 1
ATOM 7785 C C . GLN B 1 488 ? 16.905 81.924 67.930 1.00 56.79 468 GLN B C 1
ATOM 7786 O O . GLN B 1 488 ? 17.264 81.434 66.860 1.00 56.40 468 GLN B O 1
ATOM 7792 N N . ILE B 1 489 ? 17.184 81.374 69.107 1.00 55.13 469 ILE B N 1
ATOM 7793 C CA . ILE B 1 489 ? 17.770 80.042 69.194 1.00 53.13 469 ILE B CA 1
ATOM 7794 C C . ILE B 1 489 ? 16.784 79.035 68.623 1.00 53.35 469 ILE B C 1
ATOM 7795 O O . ILE B 1 489 ? 17.149 78.182 67.824 1.00 52.34 469 ILE B O 1
ATOM 7800 N N . LYS B 1 490 ? 15.527 79.156 69.030 1.00 55.61 470 LYS B N 1
ATOM 7801 C CA . LYS B 1 490 ? 14.473 78.252 68.583 1.00 56.90 470 LYS B CA 1
ATOM 7802 C C . LYS B 1 490 ? 14.197 78.331 67.081 1.00 55.99 470 LYS B C 1
ATOM 7803 O O . LYS B 1 490 ? 13.981 77.305 66.437 1.00 56.96 470 LYS B O 1
ATOM 7809 N N . ALA B 1 491 ? 14.183 79.542 66.534 1.00 54.58 471 ALA B N 1
ATOM 7810 C CA . ALA B 1 491 ? 13.876 79.736 65.117 1.00 54.05 471 ALA B CA 1
ATOM 7811 C C . ALA B 1 491 ? 14.968 79.168 64.218 1.00 52.88 471 ALA B C 1
ATOM 7812 O O . ALA B 1 491 ? 14.675 78.502 63.232 1.00 52.71 471 ALA B O 1
ATOM 7814 N N . TYR B 1 492 ? 16.223 79.429 64.573 1.00 51.03 472 TYR B N 1
ATOM 7815 C CA . TYR B 1 492 ? 17.364 79.028 63.748 1.00 49.35 472 TYR B CA 1
ATOM 7816 C C . TYR B 1 492 ? 17.790 77.574 63.998 1.00 50.16 472 TYR B C 1
ATOM 7817 O O . TYR B 1 492 ? 17.659 76.734 63.105 1.00 51.63 472 TYR B O 1
ATOM 7826 N N . TRP B 1 493 ? 18.279 77.264 65.198 1.00 48.74 473 TRP B N 1
ATOM 7827 C CA . TRP B 1 493 ? 18.711 75.894 65.507 1.00 48.25 473 TRP B CA 1
ATOM 7828 C C . TRP B 1 493 ? 17.546 74.902 65.546 1.00 49.71 473 TRP B C 1
ATOM 7829 O O . TRP B 1 493 ? 17.711 73.739 65.194 1.00 50.93 473 TRP B O 1
ATOM 7840 N N . GLY B 1 494 ? 16.374 75.353 65.972 1.00 52.12 474 GLY B N 1
ATOM 7841 C CA . GLY B 1 494 ? 15.172 74.516 65.924 1.00 54.09 474 GLY B CA 1
ATOM 7842 C C . GLY B 1 494 ? 14.792 74.110 64.511 1.00 54.74 474 GLY B C 1
ATOM 7843 O O . GLY B 1 494 ? 14.226 73.040 64.307 1.00 57.69 474 GLY B O 1
ATOM 7844 N N . ALA B 1 495 ? 15.106 74.958 63.531 1.00 53.79 475 ALA B N 1
ATOM 7845 C CA . ALA B 1 495 ? 14.876 74.632 62.121 1.00 53.24 475 ALA B CA 1
ATOM 7846 C C . ALA B 1 495 ? 15.721 73.441 61.685 1.00 52.92 475 ALA B C 1
ATOM 7847 O O . ALA B 1 495 ? 15.226 72.560 60.979 1.00 55.40 475 ALA B O 1
ATOM 7849 N N . MET B 1 496 ? 16.991 73.423 62.089 1.00 50.15 476 MET B N 1
ATOM 7850 C CA . MET B 1 496 ? 17.863 72.296 61.782 1.00 50.24 476 MET B CA 1
ATOM 7851 C C . MET B 1 496 ? 17.351 71.015 62.454 1.00 53.10 476 MET B C 1
ATOM 7852 O O . MET B 1 496 ? 17.354 69.943 61.850 1.00 54.85 476 MET B O 1
ATOM 7857 N N . VAL B 1 497 ? 16.897 71.126 63.695 1.00 54.44 477 VAL B N 1
ATOM 7858 C CA . VAL B 1 497 ? 16.335 69.975 64.389 1.00 56.48 477 VAL B CA 1
ATOM 7859 C C . VAL B 1 497 ? 15.096 69.483 63.654 1.00 59.06 477 VAL B C 1
ATOM 7860 O O . VAL B 1 497 ? 14.975 68.291 63.394 1.00 59.65 477 VAL B O 1
ATOM 7864 N N . ASP B 1 498 ? 14.181 70.397 63.319 1.00 61.33 478 ASP B N 1
ATOM 7865 C CA . ASP B 1 498 ? 12.934 70.038 62.608 1.00 63.98 478 ASP B CA 1
ATOM 7866 C C . ASP B 1 498 ? 13.200 69.386 61.248 1.00 63.23 478 ASP B C 1
ATOM 7867 O O . ASP B 1 498 ? 12.443 68.527 60.825 1.00 63.64 478 ASP B O 1
ATOM 7872 N N . TYR B 1 499 ? 14.281 69.793 60.579 1.00 62.55 479 TYR B N 1
ATOM 7873 C CA . TYR B 1 499 ? 14.720 69.161 59.327 1.00 63.43 479 TYR B CA 1
ATOM 7874 C C . TYR B 1 499 ? 15.250 67.731 59.534 1.00 63.20 479 TYR B C 1
ATOM 7875 O O . TYR B 1 499 ? 15.408 66.992 58.571 1.00 62.71 479 TYR B O 1
ATOM 7884 N N . GLY B 1 500 ? 15.559 67.363 60.779 1.00 63.73 480 GLY B N 1
ATOM 7885 C CA . GLY B 1 500 ? 15.965 65.996 61.134 1.00 62.95 480 GLY B CA 1
ATOM 7886 C C . GLY B 1 500 ? 17.438 65.827 61.464 1.00 59.92 480 GLY B C 1
ATOM 7887 O O . GLY B 1 500 ? 17.948 64.720 61.418 1.00 62.92 480 GLY B O 1
ATOM 7888 N N . ALA B 1 501 ? 18.126 66.909 61.807 1.00 56.75 481 ALA B N 1
ATOM 7889 C CA . ALA B 1 501 ? 19.572 66.860 62.066 1.00 55.84 481 ALA B CA 1
ATOM 7890 C C . ALA B 1 501 ? 19.900 66.114 63.360 1.00 57.36 481 ALA B C 1
ATOM 7891 O O . ALA B 1 501 ? 19.241 66.320 64.372 1.00 57.79 481 ALA B O 1
ATOM 7893 N N . ASP B 1 502 ? 20.913 65.250 63.318 1.00 57.30 482 ASP B N 1
ATOM 7894 C CA . ASP B 1 502 ? 21.424 64.586 64.525 1.00 57.82 482 ASP B CA 1
ATOM 7895 C C . ASP B 1 502 ? 22.482 65.446 65.193 1.00 54.14 482 ASP B C 1
ATOM 7896 O O . ASP B 1 502 ? 22.692 65.351 66.409 1.00 53.46 482 ASP B O 1
ATOM 7901 N N . THR B 1 503 ? 23.174 66.231 64.368 1.00 50.13 483 THR B N 1
ATOM 7902 C CA . THR B 1 503 ? 24.225 67.137 64.801 1.00 48.82 483 THR B CA 1
ATOM 7903 C C . THR B 1 503 ? 24.093 68.448 64.026 1.00 47.61 483 THR B C 1
ATOM 7904 O O . THR B 1 503 ? 23.566 68.464 62.922 1.00 46.81 483 THR B O 1
ATOM 7908 N N . PHE B 1 504 ? 24.572 69.545 64.596 1.00 46.96 484 PHE B N 1
ATOM 7909 C CA . PHE B 1 504 ? 24.431 70.844 63.935 1.00 46.10 484 PHE B CA 1
ATOM 7910 C C . PHE B 1 504 ? 25.480 71.092 62.850 1.00 46.22 484 PHE B C 1
ATOM 7911 O O . PHE B 1 504 ? 26.606 70.596 62.918 1.00 48.51 484 PHE B O 1
ATOM 7919 N N . TRP B 1 505 ? 25.084 71.879 61.855 1.00 45.80 485 TRP B N 1
ATOM 7920 C CA . TRP B 1 505 ? 25.799 71.963 60.589 1.00 44.83 485 TRP B CA 1
ATOM 7921 C C . TRP B 1 505 ? 26.822 73.081 60.567 1.00 45.98 485 TRP B C 1
ATOM 7922 O O . TRP B 1 505 ? 26.664 74.086 61.254 1.00 48.98 485 TRP B O 1
ATOM 7933 N N . GLU B 1 506 ? 27.863 72.903 59.763 1.00 44.54 486 GLU B N 1
ATOM 7934 C CA . GLU B 1 506 ? 28.854 73.948 59.535 1.00 43.77 486 GLU B CA 1
ATOM 7935 C C . GLU B 1 506 ? 28.240 75.192 58.899 1.00 43.18 486 GLU B C 1
ATOM 7936 O O . GLU B 1 506 ? 28.483 76.321 59.340 1.00 44.28 486 GLU B O 1
ATOM 7942 N N . ILE B 1 507 ? 27.434 74.972 57.864 1.00 44.09 487 ILE B N 1
ATOM 7943 C CA . ILE B 1 507 ? 26.832 76.042 57.059 1.00 43.30 487 ILE B CA 1
ATOM 7944 C C . ILE B 1 507 ? 25.305 75.993 57.174 1.00 44.51 487 ILE B C 1
ATOM 7945 O O . ILE B 1 507 ? 24.717 74.923 57.033 1.00 46.53 487 ILE B O 1
ATOM 7950 N N . PHE B 1 508 ? 24.658 77.136 57.409 1.00 44.90 488 PHE B N 1
ATOM 7951 C CA . PHE B 1 508 ? 23.188 77.199 57.361 1.00 45.63 488 PHE B CA 1
ATOM 7952 C C . PHE B 1 508 ? 22.625 78.626 57.177 1.00 46.98 488 PHE B C 1
ATOM 7953 O O . PHE B 1 508 ? 22.617 79.450 58.101 1.00 44.41 488 PHE B O 1
ATOM 7961 N N . ASP B 1 509 ? 22.152 78.886 55.961 1.00 49.07 489 ASP B N 1
ATOM 7962 C CA . ASP B 1 509 ? 21.387 80.074 55.641 1.00 51.77 489 ASP B CA 1
ATOM 7963 C C . ASP B 1 509 ? 19.957 79.604 55.363 1.00 53.99 489 ASP B C 1
ATOM 7964 O O . ASP B 1 509 ? 19.707 78.994 54.325 1.00 56.11 489 ASP B O 1
ATOM 7969 N N . PRO B 1 510 ? 19.016 79.864 56.293 1.00 53.97 490 PRO B N 1
ATOM 7970 C CA . PRO B 1 510 ? 17.620 79.426 56.130 1.00 55.19 490 PRO B CA 1
ATOM 7971 C C . PRO B 1 510 ? 17.003 79.762 54.776 1.00 56.12 490 PRO B C 1
ATOM 7972 O O . PRO B 1 510 ? 16.221 78.977 54.269 1.00 57.59 490 PRO B O 1
ATOM 7976 N N . ALA B 1 511 ? 17.342 80.921 54.212 1.00 57.65 491 ALA B N 1
ATOM 7977 C CA . ALA B 1 511 ? 16.813 81.342 52.908 1.00 60.16 491 ALA B CA 1
ATOM 7978 C C . ALA B 1 511 ? 17.398 80.557 51.725 1.00 62.26 491 ALA B C 1
ATOM 7979 O O . ALA B 1 511 ? 16.782 80.533 50.663 1.00 65.09 491 ALA B O 1
ATOM 7981 N N . HIS B 1 512 ? 18.583 79.950 51.891 1.00 62.27 492 HIS B N 1
ATOM 7982 C CA . HIS B 1 512 ? 19.219 79.096 50.847 1.00 61.92 492 HIS B CA 1
ATOM 7983 C C . HIS B 1 512 ? 19.794 77.842 51.483 1.00 60.53 492 HIS B C 1
ATOM 7984 O O . HIS B 1 512 ? 20.974 77.802 51.828 1.00 56.12 492 HIS B O 1
ATOM 7991 N N . PRO B 1 513 ? 18.960 76.813 51.673 1.00 64.74 493 PRO B N 1
ATOM 7992 C CA . PRO B 1 513 ? 19.489 75.697 52.465 1.00 64.18 493 PRO B CA 1
ATOM 7993 C C . PRO B 1 513 ? 20.527 74.860 51.695 1.00 62.00 493 PRO B C 1
ATOM 7994 O O . PRO B 1 513 ? 21.294 74.133 52.313 1.00 58.18 493 PRO B O 1
ATOM 7998 N N . ASP B 1 514 ? 20.552 74.997 50.366 1.00 63.70 494 ASP B N 1
ATOM 7999 C CA . ASP B 1 514 ? 21.534 74.325 49.507 1.00 63.13 494 ASP B CA 1
ATOM 8000 C C . ASP B 1 514 ? 22.936 74.945 49.518 1.00 58.75 494 ASP B C 1
ATOM 8001 O O . ASP B 1 514 ? 23.850 74.398 48.910 1.00 56.81 494 ASP B O 1
ATOM 8006 N N . PHE B 1 515 ? 23.102 76.078 50.196 1.00 55.02 495 PHE B N 1
ATOM 8007 C CA . PHE B 1 515 ? 24.299 76.911 50.055 1.00 51.01 495 PHE B CA 1
ATOM 8008 C C . PHE B 1 515 ? 25.572 76.216 50.491 1.00 46.19 495 PHE B C 1
ATOM 8009 O O . PHE B 1 515 ? 25.586 75.522 51.490 1.00 43.96 495 PHE B O 1
ATOM 8017 N N . SER B 1 516 ? 26.631 76.411 49.708 1.00 45.46 496 SER B N 1
ATOM 8018 C CA . SER B 1 516 ? 27.978 75.998 50.082 1.00 42.88 496 SER B CA 1
ATOM 8019 C C . SER B 1 516 ? 29.012 77.007 49.611 1.00 42.55 496 SER B C 1
ATOM 8020 O O . SER B 1 516 ? 29.060 77.325 48.428 1.00 43.32 496 SER B O 1
ATOM 8023 N N . PRO B 1 517 ? 29.881 77.474 50.524 1.00 43.46 497 PRO B N 1
ATOM 8024 C CA . PRO B 1 517 ? 31.016 78.296 50.097 1.00 43.99 497 PRO B CA 1
ATOM 8025 C C . PRO B 1 517 ? 32.074 77.483 49.351 1.00 43.54 497 PRO B C 1
ATOM 8026 O O . PRO B 1 517 ? 32.925 78.067 48.721 1.00 45.12 497 PRO B O 1
ATOM 8030 N N . TYR B 1 518 ? 31.999 76.152 49.420 1.00 44.44 498 TYR B N 1
ATOM 8031 C CA . TYR B 1 518 ? 32.944 75.243 48.755 1.00 42.57 498 TYR B CA 1
ATOM 8032 C C . TYR B 1 518 ? 32.480 74.780 47.358 1.00 43.49 498 TYR B C 1
ATOM 8033 O O . TYR B 1 518 ? 33.274 74.223 46.591 1.00 43.82 498 TYR B O 1
ATOM 8042 N N . GLY B 1 519 ? 31.198 75.003 47.040 1.00 43.57 499 GLY B N 1
ATOM 8043 C CA . GLY B 1 519 ? 30.634 74.688 45.724 1.00 43.37 499 GLY B CA 1
ATOM 8044 C C . GLY B 1 519 ? 29.809 73.414 45.631 1.00 43.24 499 GLY B C 1
ATOM 8045 O O . GLY B 1 519 ? 29.405 73.029 44.552 1.00 44.38 499 GLY B O 1
ATOM 8046 N N . SER B 1 520 ? 29.589 72.726 46.741 1.00 42.35 500 SER B N 1
ATOM 8047 C CA . SER B 1 520 ? 28.728 71.551 46.752 1.00 43.08 500 SER B CA 1
ATOM 8048 C C . SER B 1 520 ? 28.342 71.259 48.174 1.00 44.54 500 SER B C 1
ATOM 8049 O O . SER B 1 520 ? 29.181 71.223 49.060 1.00 43.57 500 SER B O 1
ATOM 8052 N N . LYS B 1 521 ? 27.063 71.021 48.395 1.00 49.56 501 LYS B N 1
ATOM 8053 C CA . LYS B 1 521 ? 26.577 70.753 49.733 1.00 52.15 501 LYS B CA 1
ATOM 8054 C C . LYS B 1 521 ? 27.100 69.385 50.215 1.00 51.94 501 LYS B C 1
ATOM 8055 O O . LYS B 1 521 ? 27.056 69.115 51.420 1.00 52.20 501 LYS B O 1
ATOM 8061 N N . LEU B 1 522 ? 27.578 68.541 49.284 1.00 50.91 502 LEU B N 1
ATOM 8062 C CA . LEU B 1 522 ? 28.164 67.232 49.619 1.00 52.87 502 LEU B CA 1
ATOM 8063 C C . LEU B 1 522 ? 29.396 67.343 50.491 1.00 51.19 502 LEU B C 1
ATOM 8064 O O . LEU B 1 522 ? 29.695 66.435 51.271 1.00 50.34 502 LEU B O 1
ATOM 8069 N N . ILE B 1 523 ? 30.143 68.424 50.323 1.00 48.74 503 ILE B N 1
ATOM 8070 C CA . ILE B 1 523 ? 31.408 68.545 51.009 1.00 47.42 503 ILE B CA 1
ATOM 8071 C C . ILE B 1 523 ? 31.324 69.493 52.206 1.00 44.65 503 ILE B C 1
ATOM 8072 O O . ILE B 1 523 ? 32.314 69.691 52.906 1.00 40.51 503 ILE B O 1
ATOM 8077 N N . ASN B 1 524 ? 30.147 70.066 52.456 1.00 44.56 504 ASN B N 1
ATOM 8078 C CA . ASN B 1 524 ? 29.929 70.759 53.730 1.00 44.12 504 ASN B CA 1
ATOM 8079 C C . ASN B 1 524 ? 29.985 69.729 54.839 1.00 42.80 504 ASN B C 1
ATOM 8080 O O . ASN B 1 524 ? 29.764 68.542 54.609 1.00 40.12 504 ASN B O 1
ATOM 8085 N N . SER B 1 525 ? 30.316 70.194 56.036 1.00 43.58 505 SER B N 1
ATOM 8086 C CA . SER B 1 525 ? 30.298 69.359 57.230 1.00 43.63 505 SER B CA 1
ATOM 8087 C C . SER B 1 525 ? 28.928 69.470 57.910 1.00 45.01 505 SER B C 1
ATOM 8088 O O . SER B 1 525 ? 28.370 70.570 58.019 1.00 48.59 505 SER B O 1
ATOM 8091 N N . TYR B 1 526 ? 28.395 68.336 58.362 1.00 44.99 506 TYR B N 1
ATOM 8092 C CA . TYR B 1 526 ? 27.082 68.293 59.012 1.00 46.53 506 TYR B CA 1
ATOM 8093 C C . TYR B 1 526 ? 27.188 67.987 60.502 1.00 47.08 506 TYR B C 1
ATOM 8094 O O . TYR B 1 526 ? 26.191 67.702 61.167 1.00 48.70 506 TYR B O 1
ATOM 8103 N N . CYS B 1 527 ? 28.407 68.073 61.019 1.00 45.64 507 CYS B N 1
ATOM 8104 C CA . CYS B 1 527 ? 28.659 67.986 62.442 1.00 45.72 507 CYS B CA 1
ATOM 8105 C C . CYS B 1 527 ? 29.825 68.911 62.704 1.00 44.89 507 CYS B C 1
ATOM 8106 O O . CYS B 1 527 ? 30.974 68.515 62.545 1.00 45.59 507 CYS B O 1
ATOM 8109 N N . HIS B 1 528 ? 29.521 70.158 63.050 1.00 44.31 508 HIS B N 1
ATOM 8110 C CA . HIS B 1 528 ? 30.539 71.187 63.202 1.00 44.76 508 HIS B CA 1
ATOM 8111 C C . HIS B 1 528 ? 30.313 71.851 64.538 1.00 45.81 508 HIS B C 1
ATOM 8112 O O . HIS B 1 528 ? 29.268 72.451 64.767 1.00 44.56 508 HIS B O 1
ATOM 8119 N N . ALA B 1 529 ? 31.305 71.754 65.412 1.00 48.43 509 ALA B N 1
ATOM 8120 C CA . ALA B 1 529 ? 31.129 72.132 66.812 1.00 51.53 509 ALA B CA 1
ATOM 8121 C C . ALA B 1 529 ? 31.064 73.640 67.060 1.00 50.23 509 ALA B C 1
ATOM 8122 O O . ALA B 1 529 ? 30.656 74.070 68.136 1.00 47.67 509 ALA B O 1
ATOM 8124 N N . TRP B 1 530 ? 31.442 74.447 66.072 1.00 49.13 510 TRP B N 1
ATOM 8125 C CA . TRP B 1 530 ? 31.244 75.879 66.193 1.00 47.29 510 TRP B CA 1
ATOM 8126 C C . TRP B 1 530 ? 29.756 76.215 66.127 1.00 46.16 510 TRP B C 1
ATOM 8127 O O . TRP B 1 530 ? 29.369 77.357 66.359 1.00 50.00 510 TRP B O 1
ATOM 8138 N N . SER B 1 531 ? 28.925 75.214 65.837 1.00 44.92 511 SER B N 1
ATOM 8139 C CA . SER B 1 531 ? 27.472 75.386 65.812 1.00 46.95 511 SER B CA 1
ATOM 8140 C C . SER B 1 531 ? 26.733 74.818 67.029 1.00 47.64 511 SER B C 1
ATOM 8141 O O . SER B 1 531 ? 25.506 74.754 67.014 1.00 45.58 511 SER B O 1
ATOM 8144 N N . CYS B 1 532 ? 27.455 74.398 68.067 1.00 49.36 512 CYS B N 1
ATOM 8145 C CA . CYS B 1 532 ? 26.817 73.739 69.215 1.00 52.15 512 CYS B CA 1
ATOM 8146 C C . CYS B 1 532 ? 26.707 74.625 70.462 1.00 52.79 512 CYS B C 1
ATOM 8147 O O . CYS B 1 532 ? 26.492 74.121 71.564 1.00 56.18 512 CYS B O 1
ATOM 8150 N N . THR B 1 533 ? 26.816 75.939 70.288 1.00 50.66 513 THR B N 1
ATOM 8151 C CA . THR B 1 533 ? 26.830 76.849 71.421 1.00 50.88 513 THR B CA 1
ATOM 8152 C C . THR B 1 533 ? 25.494 77.005 72.146 1.00 51.72 513 THR B C 1
ATOM 8153 O O . THR B 1 533 ? 25.482 77.404 73.311 1.00 55.18 513 THR B O 1
ATOM 8157 N N . PRO B 1 534 ? 24.365 76.698 71.487 1.00 50.27 514 PRO B N 1
ATOM 8158 C CA . PRO B 1 534 ? 23.116 76.725 72.258 1.00 51.03 514 PRO B CA 1
ATOM 8159 C C . PRO B 1 534 ? 23.165 75.956 73.583 1.00 52.43 514 PRO B C 1
ATOM 8160 O O . PRO B 1 534 ? 22.528 76.365 74.550 1.00 53.73 514 PRO B O 1
ATOM 8164 N N . ALA B 1 535 ? 23.921 74.864 73.631 1.00 52.34 515 ALA B N 1
ATOM 8165 C CA . ALA B 1 535 ? 24.149 74.161 74.886 1.00 55.28 515 ALA B CA 1
ATOM 8166 C C . ALA B 1 535 ? 24.724 75.108 75.956 1.00 56.67 515 ALA B C 1
ATOM 8167 O O . ALA B 1 535 ? 24.302 75.070 77.119 1.00 59.18 515 ALA B O 1
ATOM 8169 N N . TRP B 1 536 ? 25.679 75.952 75.564 1.00 54.42 516 TRP B N 1
ATOM 8170 C CA . TRP B 1 536 ? 26.284 76.910 76.493 1.00 54.51 516 TRP B CA 1
ATOM 8171 C C . TRP B 1 536 ? 25.271 77.964 76.913 1.00 54.39 516 TRP B C 1
ATOM 8172 O O . TRP B 1 536 ? 25.090 78.208 78.104 1.00 54.63 516 TRP B O 1
ATOM 8183 N N . PHE B 1 537 ? 24.611 78.583 75.937 1.00 53.34 517 PHE B N 1
ATOM 8184 C CA . PHE B 1 537 ? 23.588 79.594 76.235 1.00 55.01 517 PHE B CA 1
ATOM 8185 C C . PHE B 1 537 ? 22.507 79.039 77.167 1.00 55.57 517 PHE B C 1
ATOM 8186 O O . PHE B 1 537 ? 22.112 79.676 78.149 1.00 55.06 517 PHE B O 1
ATOM 8194 N N . ILE B 1 538 ? 22.034 77.844 76.849 1.00 55.11 518 ILE B N 1
ATOM 8195 C CA . ILE B 1 538 ? 20.939 77.256 77.597 1.00 57.55 518 ILE B CA 1
ATOM 8196 C C . ILE B 1 538 ? 21.379 76.962 79.027 1.00 59.04 518 ILE B C 1
ATOM 8197 O O . ILE B 1 538 ? 20.663 77.289 79.971 1.00 62.65 518 ILE B O 1
ATOM 8202 N N . ARG B 1 539 ? 22.561 76.379 79.183 1.00 58.76 519 ARG B N 1
ATOM 8203 C CA . ARG B 1 539 ? 23.058 75.994 80.507 1.00 61.84 519 ARG B CA 1
ATOM 8204 C C . ARG B 1 539 ? 23.579 77.174 81.326 1.00 62.24 519 ARG B C 1
ATOM 8205 O O . ARG B 1 539 ? 23.250 77.301 82.495 1.00 64.55 519 ARG B O 1
ATOM 8213 N N . GLN B 1 540 ? 24.389 78.025 80.711 1.00 61.80 520 GLN B N 1
ATOM 8214 C CA . GLN B 1 540 ? 25.014 79.147 81.406 1.00 63.61 520 GLN B CA 1
ATOM 8215 C C . GLN B 1 540 ? 24.007 80.223 81.811 1.00 65.42 520 GLN B C 1
ATOM 8216 O O . GLN B 1 540 ? 24.148 80.809 82.877 1.00 67.65 520 GLN B O 1
ATOM 8222 N N . TYR B 1 541 ? 23.013 80.493 80.964 1.00 65.02 521 TYR B N 1
ATOM 8223 C CA . TYR B 1 541 ? 22.015 81.532 81.252 1.00 66.70 521 TYR B CA 1
ATOM 8224 C C . TYR B 1 541 ? 20.695 80.973 81.785 1.00 70.22 521 TYR B C 1
ATOM 8225 O O . TYR B 1 541 ? 19.760 81.733 82.043 1.00 72.51 521 TYR B O 1
ATOM 8234 N N . GLY B 1 542 ? 20.627 79.654 81.966 1.00 71.95 522 GLY B N 1
ATOM 8235 C CA . GLY B 1 542 ? 19.456 79.004 82.543 1.00 73.82 522 GLY B CA 1
ATOM 8236 C C . GLY B 1 542 ? 18.196 79.300 81.759 1.00 74.02 522 GLY B C 1
ATOM 8237 O O . GLY B 1 542 ? 17.173 79.650 82.337 1.00 75.93 522 GLY B O 1
ATOM 8238 N N . LEU B 1 543 ? 18.276 79.171 80.437 1.00 72.72 523 LEU B N 1
ATOM 8239 C CA . LEU B 1 543 ? 17.132 79.451 79.570 1.00 73.11 523 LEU B CA 1
ATOM 8240 C C . LEU B 1 543 ? 16.066 78.346 79.677 1.00 76.85 523 LEU B C 1
ATOM 8241 O O . LEU B 1 543 ? 16.345 77.202 80.068 1.00 78.93 523 LEU B O 1
#